Protein AF-A0A504X6X8-F1 (afdb_monomer_lite)

Sequence (855 aa):
MSVSSPLDGGGAGGTVVRSSATHRGASAPANTTAATAEPHTPLFTAAEKAEFQAIEAECNTFHEYERQYQEVLMTLEGDDVLDKFRAEYEGLHSSLLRSHEGEGRLLRKCRDLQSDIDACAEKAVAAAEMTLGDRDTIANLKSETERTSHRLTEVREKEAQLKETIATLKREIAVQQAKAQDPIEMPEQEAALQSLRRLHETLQREEEQLTQQLRSTSLDMAATQRRIAALLSSNSGNAAELRLVREAIAQSEEEVQRVLQSKSMKEQELQAVRDTIARRIAYYTAQQHTLEALVEDHERNGQELRDVRQEEARLTEEYQGVCRQLQNVNTALQECNEENDLWQRRVYERAAELHAQQAEVASVHRRYVKAQKVVEALQRRNAVMEVQKSEQVEKQLDVAAQLKSEEAALALAKRAARTAAQTAVSVREEVNILQQQITGEAAEQHRNAAWLTEKRGQLRALESVLTSFEEHIQQTHRELYAVTQEAEFSEARAKKQAFACAHLLSSVENKEAELAHYEGSLTEVEARIKQQQALLESMVAERNTYISHYNQLKQGLSEQQHRFSLLLAKVQSMRSSIQKRGKDVKLEVAHIQLLRQQRKELEAHVTDYQRRTHTRQRCADALGQEIQQLRAVLSDAADETARQQRRCHDVVHEKDRLDRQVTNRARELHALYEQARTQQSLLQHHEGLYNDQARQLEHLQYQTLQFAQQLEQMRMFVARLPELRVASTEPETYALLQRVQGLQRALVQRRNQLEEREAAIRSVEQRYMKAKATVAHQPGPEIAEQLTAYQQNLVKKGQHMRQMQEALEFFRSQTDQFKARHDPAVYRGFVAPPRTTMSTATTSASLLAPPPMRE

Radius of gyration: 101.51 Å; chains: 1; bounding box: 225×114×330 Å

Foldseek 3Di:
DDDDDDDDDDDDDDDDDDDFDDFDQDDDDDDDPPDPDDPDPDLDDPVVVVVLVVLVVVLVCVVVVLVVLVVVLVVQPPDPVCVVVSVVSVVVSVVVVVLSVVSVVLNVVVVVLVVVVVVVVVVVVVVVVVVVVVVVVVVVVVVVVVVVVVVVVVVVVVVVVVVVVVVVVVVVVVVVVVPPDDDDDDDDDDPPDPCVVVVVVVVVVVVVVVVVVVVVVVVVVVVVVVVVVVVVVVVVVVVVVVVVVVVVVVVVVVVVVVVVVVVVVVVVVVVVVVVVVVVVVVVVVVVVVVVVVVVVVVVVVVVVVVVVVVVVVVVVVVVVVVVVVVVVVVVVVVVVVVVVVVVVVVVVVVVVVVVVVVVVVVVVVVVVVVVVVVVVVVVVVVVVVVVVVVVVVVVVPPPVPPPDPDDPDDPDDDDDDDDDDDDDDDDDDDDDDDDYDDDYDDDPDPPPPDPVPPVVVPVVVVVVVVVVVVVVVVVVVVVVVVVVVVVVVVVVVVVVVVVVVVVVVVVVVVVVVVVVVVVVVVVVVVVVVVVVVVVVVVVVVVVVVVVVVVVVVVVVVVVVVVVVVVVVVVVVVVVVVVVVVVVVVVVVVVVVVVVVVVVVVVVVVVVVVVVVVVVVVVVVVVVSVVVSVVSVVVRVVSVVVSVVVVVVVVVVVVVVVVVVVVVVVVVVVVVVVVVVVVVVVVVVVVVVVVVVVVVVVVVVVVVVVVVVVVVVVVVVPDDDDDYDYDDDDDDDDDPDDPPPPPPVVVVPVVVVVVVVVVVVVVVVVVVVVVVVVVVPPDDDCPVVVVVVVSVVVVVVSSVVVVVSVVVVVVSVVVVVVVCVVCVPVPPPPDDDDDDDDDDDDDDDDDDDDDDDDDD

pLDDT: mean 73.97, std 21.57, range [25.19, 97.94]

Organism: Leishmania donovani (NCBI:txid5661)

Secondary structure (DSSP, 8-state):
---------------------------PPP--------S---SS-HHHHHHHHHHHHHHHTHHHHHHHHHHHHHHTTT-TTTHHHHHHHHHHHHHHHHHHHHHHHHHHHHHHHHHHHHHHHHHHHHHHHHHHHHHHHHHHHHHHHHHHHHHHHHHHHHHHHHHHHHHHHHHHHHHHTTS------------TTSSHHHHHHHHHHHHHHHHHHHHHHHHHHHHHHHHHHHHHHHHHHHHHHHHHHHHHHHHHHHHHHHHHHHHHHHHHHHHHHHHHHHHHHHHHHHHHHHHHHHHHHHHHHHHHHHHHHHHHHHHHHHHHHHHHHHHHHHHHHHHHHHHHHHHHHHHHHHHHHHHHHHHHHHHHHHHHHHHHHHHHHHHHHHHHHHHHHHHHHHTTTSGGGS-SSSSS------------------------------------GGGGSGGGGTHHHHHHHHHHHHHHHHHHHHHHHHHHHHHHHHHHHHHHHHHHHHHHHHHHHHHHHHHHHHHHHHHHHHHHHHHHHHHHHHHHHHHHHHHHHHHHHHHHHHHHHHHHHHHHHHHHHHHHHHHHHHHHHHHHHHHHHHHHHHHHHHHHHHHHHHHHHHHHHHHHHHHHHHHHHHHHHHHHHHHHHHHHHHHHHHHHHHHHHHHHHHHHHHHHHHHHHHHHHHHHHHHHHHHHHHHHHHHHHHHHHHHHHHHHHHHHHHHHHHHTT-------------------GGGSTTTTSHHHHHHHHHHHHHHHHHHHHHHHHHHHHHHT----HHHHHHHHHHHHHHHHHHHHHHHHHHHHHHHHHHHHHHHHHS-GGGG---S------------------------

InterPro domains:
  IPR049270 Cilia- and flagella-associated protein 58, central coiled coil [PF21771] (455-701)

Structure (mmCIF, N/CA/C/O backbone):
data_AF-A0A504X6X8-F1
#
_entry.id   AF-A0A504X6X8-F1
#
loop_
_atom_site.group_PDB
_atom_site.id
_atom_site.type_symbol
_atom_site.label_atom_id
_atom_site.label_alt_id
_atom_site.label_comp_id
_atom_site.label_asym_id
_atom_site.label_entity_id
_atom_site.label_seq_id
_atom_site.pdbx_PDB_ins_code
_atom_site.Cartn_x
_atom_site.Cartn_y
_atom_site.Cartn_z
_atom_site.occupancy
_atom_site.B_iso_or_equiv
_atom_site.auth_seq_id
_atom_site.auth_comp_id
_atom_site.auth_asym_id
_atom_site.auth_atom_id
_atom_site.pdbx_PDB_model_num
ATOM 1 N N . MET A 1 1 ? 68.084 -37.422 -65.631 1.00 34.53 1 MET A N 1
ATOM 2 C CA . MET A 1 1 ? 69.557 -37.411 -65.484 1.00 34.53 1 MET A CA 1
ATOM 3 C C . MET A 1 1 ? 70.078 -36.243 -66.315 1.00 34.53 1 MET A C 1
ATOM 5 O O . MET A 1 1 ? 69.556 -36.077 -67.406 1.00 34.53 1 MET A O 1
ATOM 9 N N . SER A 1 2 ? 71.010 -35.396 -65.873 1.00 33.19 2 SER A N 1
ATOM 10 C CA . SER A 1 2 ? 71.653 -35.274 -64.546 1.00 33.19 2 SER A CA 1
ATOM 11 C C . SER A 1 2 ? 72.602 -34.062 -64.539 1.00 33.19 2 SER A C 1
ATOM 13 O O . SER A 1 2 ? 73.413 -34.003 -65.455 1.00 33.19 2 SER A O 1
ATOM 15 N N . VAL A 1 3 ? 72.590 -33.230 -63.474 1.00 34.84 3 VAL A N 1
ATOM 16 C CA . VAL A 1 3 ? 73.641 -32.223 -63.127 1.00 34.84 3 VAL A CA 1
ATOM 17 C C . VAL A 1 3 ? 73.718 -31.020 -64.116 1.00 34.84 3 VAL A C 1
ATOM 19 O O . VAL A 1 3 ? 73.532 -31.205 -65.309 1.00 34.84 3 VAL A O 1
ATOM 22 N N . SER A 1 4 ? 73.916 -29.743 -63.742 1.00 35.72 4 SER A N 1
ATOM 23 C CA . SER A 1 4 ? 74.075 -29.047 -62.442 1.00 35.72 4 SER A CA 1
ATOM 24 C C . SER A 1 4 ? 73.511 -27.608 -62.472 1.00 35.72 4 SER A C 1
ATOM 26 O O . SER A 1 4 ? 73.377 -27.000 -63.529 1.00 35.72 4 SER A O 1
ATOM 28 N N . SER A 1 5 ? 73.267 -27.066 -61.276 1.00 39.59 5 SER A N 1
ATOM 29 C CA . SER A 1 5 ? 73.097 -25.645 -60.889 1.00 39.59 5 SER A CA 1
ATOM 30 C C . SER A 1 5 ? 74.362 -24.778 -61.209 1.00 39.59 5 SER A C 1
ATOM 32 O O . SER A 1 5 ? 75.328 -25.372 -61.697 1.00 39.59 5 SER A O 1
ATOM 34 N N . PRO A 1 6 ? 74.470 -23.452 -60.880 1.00 52.12 6 PRO A N 1
ATOM 35 C CA . PRO A 1 6 ? 73.591 -22.645 -60.007 1.00 52.12 6 PRO A CA 1
ATOM 36 C C . PRO A 1 6 ? 73.388 -21.126 -60.324 1.00 52.12 6 PRO A C 1
ATOM 38 O O . PRO A 1 6 ? 73.982 -20.574 -61.241 1.00 52.12 6 PRO A O 1
ATOM 41 N N . LEU A 1 7 ? 72.637 -20.478 -59.414 1.00 32.31 7 LEU A N 1
ATOM 42 C CA . LEU A 1 7 ? 72.688 -19.067 -58.956 1.00 32.31 7 LEU A CA 1
ATOM 43 C C . LEU A 1 7 ? 72.117 -17.897 -59.796 1.00 32.31 7 LEU A C 1
ATOM 45 O O . LEU A 1 7 ? 72.255 -17.816 -61.008 1.00 32.31 7 LEU A O 1
ATOM 49 N N . ASP A 1 8 ? 71.526 -16.981 -59.014 1.00 30.52 8 ASP A N 1
ATOM 50 C CA . ASP A 1 8 ? 71.359 -15.523 -59.131 1.00 30.52 8 ASP A CA 1
ATOM 51 C C . ASP A 1 8 ? 70.780 -14.828 -60.373 1.00 30.52 8 ASP A C 1
ATOM 53 O O . ASP A 1 8 ? 71.129 -15.070 -61.523 1.00 30.52 8 ASP A O 1
ATOM 57 N N . GLY A 1 9 ? 69.990 -13.784 -60.085 1.00 31.06 9 GLY A N 1
ATOM 58 C CA . GLY A 1 9 ? 69.813 -12.652 -60.998 1.00 31.06 9 GLY A CA 1
ATOM 59 C C . GLY A 1 9 ? 68.499 -11.903 -60.813 1.00 31.06 9 GLY A C 1
ATOM 60 O O . GLY A 1 9 ? 67.509 -12.203 -61.475 1.00 31.06 9 GLY A O 1
ATOM 61 N N . GLY A 1 10 ? 68.465 -10.906 -59.927 1.00 28.41 10 GLY A N 1
ATOM 62 C CA . GLY A 1 10 ? 67.256 -10.120 -59.695 1.00 28.41 10 GLY A CA 1
ATOM 63 C C . GLY A 1 10 ? 66.892 -9.168 -60.842 1.00 28.41 10 GLY A C 1
ATOM 64 O O . GLY A 1 10 ? 67.640 -8.243 -61.129 1.00 28.41 10 GLY A O 1
ATOM 65 N N . GLY A 1 11 ? 65.664 -9.306 -61.346 1.00 29.33 11 GLY A N 1
ATOM 66 C CA . GLY A 1 11 ? 64.707 -8.192 -61.410 1.00 29.33 11 GLY A CA 1
ATOM 67 C C . GLY A 1 11 ? 64.862 -7.101 -62.482 1.00 29.33 11 GLY A C 1
ATOM 68 O O . GLY A 1 11 ? 65.831 -7.024 -63.223 1.00 29.33 11 GLY A O 1
ATOM 69 N N . ALA A 1 12 ? 63.841 -6.233 -62.496 1.00 31.19 12 ALA A N 1
ATOM 70 C CA . ALA A 1 12 ? 63.641 -5.072 -63.372 1.00 31.19 12 ALA A CA 1
ATOM 71 C C . ALA A 1 12 ? 63.591 -5.351 -64.900 1.00 31.19 12 ALA A C 1
ATOM 73 O O . ALA A 1 12 ? 64.229 -6.237 -65.450 1.00 31.19 12 ALA A O 1
ATOM 74 N N . GLY A 1 13 ? 62.811 -4.605 -65.678 1.00 32.59 13 GLY A N 1
ATOM 75 C CA . GLY A 1 13 ? 61.824 -3.594 -65.306 1.00 32.59 13 GLY A CA 1
ATOM 76 C C . GLY A 1 13 ? 61.161 -3.036 -66.565 1.00 32.59 13 GLY A C 1
ATOM 77 O O . GLY A 1 13 ? 61.774 -3.016 -67.630 1.00 32.59 13 GLY A O 1
ATOM 78 N N . GLY A 1 14 ? 59.903 -2.609 -66.460 1.00 30.97 14 GLY A N 1
ATOM 79 C CA . GLY A 1 14 ? 59.230 -1.892 -67.541 1.00 30.97 14 GLY A CA 1
ATOM 80 C C . GLY A 1 14 ? 59.423 -0.382 -67.410 1.00 30.97 14 GLY A C 1
ATOM 81 O O . GLY A 1 14 ? 59.279 0.160 -66.317 1.00 30.97 14 GLY A O 1
ATOM 82 N N . THR A 1 15 ? 59.676 0.301 -68.524 1.00 31.61 15 THR A N 1
ATOM 83 C CA . THR A 1 15 ? 59.334 1.719 -68.723 1.00 31.61 15 THR A CA 1
ATOM 84 C C . THR A 1 15 ? 57.929 1.750 -69.340 1.00 31.61 15 THR A C 1
ATOM 86 O O . THR A 1 15 ? 57.701 1.104 -70.355 1.00 31.61 15 THR A O 1
ATOM 89 N N . VAL A 1 16 ? 56.879 2.301 -68.718 1.00 32.22 16 VAL A N 1
ATOM 90 C CA . VAL A 1 16 ? 56.685 3.675 -68.206 1.00 32.22 16 VAL A CA 1
ATOM 91 C C . VAL A 1 16 ? 56.808 4.719 -69.317 1.00 32.22 16 VAL A C 1
ATOM 93 O O . VAL A 1 16 ? 57.916 4.967 -69.777 1.00 32.22 16 VAL A O 1
ATOM 96 N N . VAL A 1 17 ? 55.685 5.372 -69.665 1.00 34.06 17 VAL A N 1
ATOM 97 C CA . VAL A 1 17 ? 55.519 6.846 -69.757 1.00 34.06 17 VAL A CA 1
ATOM 98 C C . VAL A 1 17 ? 54.090 7.213 -70.218 1.00 34.06 17 VAL A C 1
ATOM 100 O O . VAL A 1 17 ? 53.716 6.864 -71.327 1.00 34.06 17 VAL A O 1
ATOM 103 N N . ARG A 1 18 ? 53.369 7.995 -69.383 1.00 31.94 18 ARG A N 1
ATOM 104 C CA . ARG A 1 18 ? 52.254 8.949 -69.678 1.00 31.94 18 ARG A CA 1
ATOM 105 C C . ARG A 1 18 ? 51.007 8.446 -70.464 1.00 31.94 18 ARG A C 1
ATOM 107 O O . ARG A 1 18 ? 51.111 7.693 -71.414 1.00 31.94 18 ARG A O 1
ATOM 114 N N . SER A 1 19 ? 49.780 8.910 -70.205 1.00 30.16 19 SER A N 1
ATOM 115 C CA . SER A 1 19 ? 49.273 10.080 -69.454 1.00 30.16 19 SER A CA 1
ATOM 116 C C . SER A 1 19 ? 47.870 9.735 -68.887 1.00 30.16 19 SER A C 1
ATOM 118 O O . SER A 1 19 ? 47.162 8.975 -69.534 1.00 30.16 19 SER A O 1
ATOM 120 N N . SER A 1 20 ? 47.534 10.026 -67.623 1.00 29.44 20 SER A N 1
ATOM 121 C CA . SER A 1 20 ? 46.903 11.279 -67.125 1.00 29.44 20 SER A CA 1
ATOM 122 C C . SER A 1 20 ? 45.407 11.430 -67.527 1.00 29.44 20 SER A C 1
ATOM 124 O O . SER A 1 20 ? 45.040 10.981 -68.605 1.00 29.44 20 SER A O 1
ATOM 126 N N . ALA A 1 21 ? 44.494 11.976 -66.710 1.00 33.56 21 ALA A N 1
ATOM 127 C CA . ALA A 1 21 ? 44.601 12.373 -65.302 1.00 33.56 21 ALA A CA 1
ATOM 128 C C . ALA A 1 21 ? 43.320 12.091 -64.475 1.00 33.56 21 ALA A C 1
ATOM 130 O O . ALA A 1 21 ? 42.223 11.850 -64.962 1.00 33.56 21 ALA A O 1
ATOM 131 N N . THR A 1 22 ? 43.551 12.089 -63.168 1.00 35.34 22 THR A N 1
ATOM 132 C CA . THR A 1 22 ? 42.710 11.853 -61.986 1.00 35.34 22 THR A CA 1
ATOM 133 C C . THR A 1 22 ? 41.269 12.385 -61.914 1.00 35.34 22 THR A C 1
ATOM 135 O O . THR A 1 22 ? 40.968 13.516 -62.272 1.00 35.34 22 THR A O 1
ATOM 138 N N . HIS A 1 23 ? 40.462 11.676 -61.116 1.00 30.31 23 HIS A N 1
ATOM 139 C CA . HIS A 1 23 ? 39.771 12.330 -59.999 1.00 30.31 23 HIS A CA 1
ATOM 140 C C . HIS A 1 23 ? 39.834 11.471 -58.725 1.00 30.31 23 HIS A C 1
ATOM 142 O O . HIS A 1 23 ? 39.736 10.247 -58.801 1.00 30.31 23 HIS A O 1
ATOM 148 N N . ARG A 1 24 ? 40.051 12.072 -57.541 1.00 35.09 24 ARG A N 1
ATOM 149 C CA . ARG A 1 24 ? 40.206 11.323 -56.270 1.00 35.09 24 ARG A CA 1
ATOM 150 C C . ARG A 1 24 ? 39.467 11.957 -55.088 1.00 35.09 24 ARG A C 1
ATOM 152 O O . ARG A 1 24 ? 39.453 13.175 -54.932 1.00 35.09 24 ARG A O 1
ATOM 159 N N . GLY A 1 25 ? 38.923 11.108 -54.214 1.00 27.81 25 GLY A N 1
ATOM 160 C CA . GLY A 1 25 ? 38.136 11.478 -53.027 1.00 27.81 25 GLY A CA 1
ATOM 161 C C . GLY A 1 25 ? 38.776 11.099 -51.685 1.00 27.81 25 GLY A C 1
ATOM 162 O O . GLY A 1 25 ? 38.061 10.863 -50.726 1.00 27.81 25 GLY A O 1
ATOM 163 N N . ALA A 1 26 ? 40.106 10.979 -51.606 1.00 31.75 26 ALA A N 1
ATOM 164 C CA . ALA A 1 26 ? 40.770 10.417 -50.427 1.00 31.75 26 ALA A CA 1
ATOM 165 C C . ALA A 1 26 ? 40.726 11.332 -49.183 1.00 31.75 26 ALA A C 1
ATOM 167 O O . ALA A 1 26 ? 41.114 12.505 -49.261 1.00 31.75 26 ALA A O 1
ATOM 168 N N . SER A 1 27 ? 40.347 10.729 -48.055 1.00 29.69 27 SER A N 1
ATOM 169 C CA . SER A 1 27 ? 40.668 11.092 -46.668 1.00 29.69 27 SER A CA 1
ATOM 170 C C . SER A 1 27 ? 41.415 9.910 -46.018 1.00 29.69 27 SER A C 1
ATOM 172 O O . SER A 1 27 ? 41.363 8.788 -46.529 1.00 29.69 27 SER A O 1
ATOM 174 N N . ALA A 1 28 ? 42.177 10.151 -44.948 1.00 30.34 28 ALA A N 1
ATOM 175 C CA . ALA A 1 28 ? 42.996 9.115 -44.311 1.00 30.34 28 ALA A CA 1
ATOM 176 C C . ALA A 1 28 ? 42.193 8.283 -43.287 1.00 30.34 28 ALA A C 1
ATOM 178 O O . ALA A 1 28 ? 41.346 8.853 -42.594 1.00 30.34 28 ALA A O 1
ATOM 179 N N . PRO A 1 29 ? 42.473 6.974 -43.131 1.00 36.19 29 PRO A N 1
ATOM 180 C CA . PRO A 1 29 ? 41.977 6.208 -41.993 1.00 36.19 29 PRO A CA 1
ATOM 181 C C . PRO A 1 29 ? 42.688 6.666 -40.712 1.00 36.19 29 PRO A C 1
ATOM 183 O O . PRO A 1 29 ? 43.901 6.883 -40.707 1.00 36.19 29 PRO A O 1
ATOM 186 N N . ALA A 1 30 ? 41.940 6.805 -39.619 1.00 29.86 30 ALA A N 1
ATOM 187 C CA . ALA A 1 30 ? 42.522 7.045 -38.304 1.00 29.86 30 ALA A CA 1
ATOM 188 C C . ALA A 1 30 ? 43.172 5.763 -37.754 1.00 29.86 30 ALA A C 1
ATOM 190 O O . ALA A 1 30 ? 42.734 4.654 -38.062 1.00 29.86 30 ALA A O 1
ATOM 191 N N . ASN A 1 31 ? 44.180 5.914 -36.891 1.00 39.25 31 ASN A N 1
ATOM 192 C CA . ASN A 1 31 ? 44.710 4.796 -36.112 1.00 39.25 31 ASN A CA 1
ATOM 193 C C . ASN A 1 31 ? 43.633 4.288 -35.145 1.00 39.25 31 ASN A C 1
ATOM 195 O O . ASN A 1 31 ? 43.400 4.892 -34.099 1.00 39.25 31 ASN A O 1
ATOM 199 N N . THR A 1 32 ? 43.018 3.152 -35.462 1.00 30.30 32 THR A N 1
ATOM 200 C CA . THR A 1 32 ? 42.259 2.355 -34.495 1.00 30.30 32 THR A CA 1
ATOM 201 C C . THR A 1 32 ? 43.033 1.067 -34.260 1.00 30.30 32 THR A C 1
ATOM 203 O O . THR A 1 32 ? 43.034 0.167 -35.096 1.00 30.30 32 THR A O 1
ATOM 206 N N . THR A 1 33 ? 43.748 0.995 -33.137 1.00 32.84 33 THR A N 1
ATOM 207 C CA . THR A 1 33 ? 44.443 -0.224 -32.712 1.00 32.84 33 THR A CA 1
ATOM 208 C C . THR A 1 33 ? 43.410 -1.319 -32.483 1.00 32.84 33 THR A C 1
ATOM 210 O O . THR A 1 33 ? 42.633 -1.241 -31.531 1.00 32.84 33 THR A O 1
ATOM 213 N N . ALA A 1 34 ? 43.386 -2.324 -33.359 1.00 32.47 34 ALA A N 1
ATOM 214 C CA . ALA A 1 34 ? 42.510 -3.474 -33.211 1.00 32.47 34 ALA A CA 1
ATOM 215 C C . ALA A 1 34 ? 42.940 -4.276 -31.975 1.00 32.47 34 ALA A C 1
ATOM 217 O O . ALA A 1 34 ? 43.888 -5.056 -32.031 1.00 32.47 34 ALA A O 1
ATOM 218 N N . ALA A 1 35 ? 42.247 -4.059 -30.857 1.00 35.38 35 ALA A N 1
ATOM 219 C CA . ALA A 1 35 ? 42.371 -4.904 -29.684 1.00 35.38 35 ALA A CA 1
ATOM 220 C C . ALA A 1 35 ? 41.836 -6.294 -30.046 1.00 35.38 35 ALA A C 1
ATOM 222 O O . ALA A 1 35 ? 40.627 -6.502 -30.152 1.00 35.38 35 ALA A O 1
ATOM 223 N N . THR A 1 36 ? 42.746 -7.236 -30.283 1.00 36.94 36 THR A N 1
ATOM 224 C CA . THR A 1 36 ? 42.423 -8.656 -30.400 1.00 36.94 36 THR A CA 1
ATOM 225 C C . THR A 1 36 ? 41.813 -9.108 -29.082 1.00 36.94 36 THR A C 1
ATOM 227 O O . THR A 1 36 ? 42.506 -9.162 -28.069 1.00 36.94 36 THR A O 1
ATOM 230 N N . ALA A 1 37 ? 40.510 -9.385 -29.086 1.00 37.06 37 ALA A N 1
ATOM 231 C CA . ALA A 1 37 ? 39.809 -9.880 -27.912 1.00 37.06 37 ALA A CA 1
ATOM 232 C C . ALA A 1 37 ? 40.277 -11.310 -27.606 1.00 37.06 37 ALA A C 1
ATOM 234 O O . ALA A 1 37 ? 39.833 -12.265 -28.243 1.00 37.06 37 ALA A O 1
ATOM 235 N N . GLU A 1 38 ? 41.200 -11.444 -26.656 1.00 34.66 38 GLU A N 1
ATOM 236 C CA . GLU A 1 38 ? 41.567 -12.744 -26.099 1.00 34.66 38 GLU A CA 1
ATOM 237 C C . GLU A 1 38 ? 40.388 -13.343 -25.310 1.00 34.66 38 GLU A C 1
ATOM 239 O O . GLU A 1 38 ? 39.599 -12.604 -24.708 1.00 34.66 38 GLU A O 1
ATOM 244 N N . PRO A 1 39 ? 40.232 -14.678 -25.310 1.00 46.25 39 PRO A N 1
ATOM 245 C CA . PRO A 1 39 ? 39.145 -15.333 -24.602 1.00 46.25 39 PRO A CA 1
ATOM 246 C C . PRO A 1 39 ? 39.366 -15.310 -23.081 1.00 46.25 39 PRO A C 1
ATOM 248 O O . PRO A 1 39 ? 40.394 -15.755 -22.583 1.00 46.25 39 PRO A O 1
ATOM 251 N N . HIS A 1 40 ? 38.338 -14.871 -22.353 1.00 49.47 40 HIS A N 1
ATOM 252 C CA . HIS A 1 40 ? 38.158 -15.040 -20.904 1.00 49.47 40 HIS A CA 1
ATOM 253 C C . HIS A 1 40 ? 39.285 -14.529 -19.982 1.00 49.47 40 HIS A C 1
ATOM 255 O O . HIS A 1 40 ? 40.018 -15.310 -19.375 1.00 49.47 40 HIS A O 1
ATOM 261 N N . THR A 1 41 ? 39.281 -13.228 -19.682 1.00 42.94 41 THR A N 1
ATOM 262 C CA . THR A 1 41 ? 39.602 -12.799 -18.311 1.00 42.94 41 THR A CA 1
ATOM 263 C C . THR A 1 41 ? 38.404 -13.113 -17.399 1.00 42.94 41 THR A C 1
ATOM 265 O O . THR A 1 41 ? 37.325 -12.552 -17.609 1.00 42.94 41 THR A O 1
ATOM 268 N N . PRO A 1 42 ? 38.528 -14.015 -16.403 1.00 52.91 42 PRO A N 1
ATOM 269 C CA . PRO A 1 42 ? 37.471 -14.218 -15.416 1.00 52.91 42 PRO A CA 1
ATOM 270 C C . PRO A 1 42 ? 37.288 -12.946 -14.575 1.00 52.91 42 PRO A C 1
ATOM 272 O O . PRO A 1 42 ? 38.252 -12.240 -14.286 1.00 52.91 42 PRO A O 1
ATOM 275 N N . LEU A 1 43 ? 36.047 -12.651 -14.172 1.00 51.06 43 LEU A N 1
ATOM 276 C CA . LEU A 1 43 ? 35.720 -11.407 -13.455 1.00 51.06 43 LEU A CA 1
ATOM 277 C C . LEU A 1 43 ? 36.296 -11.341 -12.027 1.00 51.06 43 LEU A C 1
ATOM 279 O O . LEU A 1 43 ? 36.353 -10.261 -11.446 1.00 51.06 43 LEU A O 1
ATOM 283 N N . PHE A 1 44 ? 36.710 -12.494 -11.500 1.00 54.47 44 PHE A N 1
ATOM 284 C CA . PHE A 1 44 ? 37.467 -12.670 -10.267 1.00 54.47 44 PHE A CA 1
ATOM 285 C C . PHE A 1 44 ? 38.841 -13.249 -10.606 1.00 54.47 44 PHE A C 1
ATOM 287 O O . PHE A 1 44 ? 38.944 -14.197 -11.393 1.00 54.47 44 PHE A O 1
ATOM 294 N N . THR A 1 45 ? 39.883 -12.761 -9.942 1.00 67.62 45 THR A N 1
ATOM 295 C CA . THR A 1 45 ? 41.138 -13.503 -9.808 1.00 67.62 45 THR A CA 1
ATOM 296 C C . THR A 1 45 ? 40.917 -14.785 -8.997 1.00 67.62 45 THR A C 1
ATOM 298 O O . THR A 1 45 ? 39.963 -14.917 -8.225 1.00 67.62 45 THR A O 1
ATOM 301 N N . ALA A 1 46 ? 41.831 -15.750 -9.131 1.00 67.31 46 ALA A N 1
ATOM 302 C CA . ALA A 1 46 ? 41.785 -16.973 -8.328 1.00 67.31 46 ALA A CA 1
ATOM 303 C C . ALA A 1 46 ? 41.905 -16.701 -6.811 1.00 67.31 46 ALA A C 1
ATOM 305 O O . ALA A 1 46 ? 41.405 -17.497 -6.021 1.00 67.31 46 ALA A O 1
ATOM 306 N N . ALA A 1 47 ? 42.520 -15.577 -6.416 1.00 69.31 47 ALA A N 1
ATOM 307 C CA . ALA A 1 47 ? 42.622 -15.144 -5.024 1.00 69.31 47 ALA A CA 1
ATOM 308 C C . ALA A 1 47 ? 41.260 -14.692 -4.474 1.00 69.31 47 ALA A C 1
ATOM 310 O O . ALA A 1 47 ? 40.759 -15.310 -3.541 1.00 69.31 47 ALA A O 1
ATOM 311 N N . GLU A 1 48 ? 40.605 -13.715 -5.110 1.00 68.69 48 GLU A N 1
ATOM 312 C CA . GLU A 1 48 ? 39.297 -13.199 -4.661 1.00 68.69 48 GLU A CA 1
ATOM 313 C C . GLU A 1 48 ? 38.222 -14.308 -4.620 1.00 68.69 48 GLU A C 1
ATOM 315 O O . GLU A 1 48 ? 37.350 -14.321 -3.748 1.00 68.69 48 GLU A O 1
ATOM 320 N N . LYS A 1 49 ? 38.293 -15.289 -5.537 1.00 70.81 49 LYS A N 1
ATOM 321 C CA . LYS A 1 49 ? 37.387 -16.451 -5.530 1.00 70.81 49 LYS A CA 1
ATOM 322 C C . LYS A 1 49 ? 37.678 -17.428 -4.380 1.00 70.81 49 LYS A C 1
ATOM 324 O O . LYS A 1 49 ? 36.735 -18.001 -3.836 1.00 70.81 49 LYS A O 1
ATOM 329 N N . ALA A 1 50 ? 38.942 -17.595 -3.988 1.00 75.12 50 ALA A N 1
ATOM 330 C CA . ALA A 1 50 ? 39.321 -18.379 -2.811 1.00 75.12 50 ALA A CA 1
ATOM 331 C C . ALA A 1 50 ? 38.958 -17.658 -1.499 1.00 75.12 50 ALA A C 1
ATOM 333 O O . ALA A 1 50 ? 38.510 -18.302 -0.555 1.00 75.12 50 ALA A O 1
ATOM 334 N N . GLU A 1 51 ? 39.072 -16.328 -1.448 1.00 74.31 51 GLU A N 1
ATOM 335 C CA . GLU A 1 51 ? 38.645 -15.510 -0.304 1.00 74.31 51 GLU A CA 1
ATOM 336 C C . GLU A 1 51 ? 37.130 -15.592 -0.080 1.00 74.31 51 GLU A C 1
ATOM 338 O O . GLU A 1 51 ? 36.690 -15.800 1.051 1.00 74.31 51 GLU A O 1
ATOM 343 N N . PHE A 1 52 ? 36.322 -15.529 -1.146 1.00 76.44 52 PHE A N 1
ATOM 344 C CA . PHE A 1 52 ? 34.875 -15.744 -1.040 1.00 76.44 52 PHE A CA 1
ATOM 345 C C . PHE A 1 52 ? 34.535 -17.144 -0.495 1.00 76.44 52 PHE A C 1
ATOM 347 O O . PHE A 1 52 ? 33.674 -17.276 0.373 1.00 76.44 52 PHE A O 1
ATOM 354 N N . GLN A 1 53 ? 35.249 -18.181 -0.949 1.00 77.94 53 GLN A N 1
ATOM 355 C CA . GLN A 1 53 ? 35.088 -19.552 -0.447 1.00 77.94 53 GLN A CA 1
ATOM 356 C C . GLN A 1 53 ? 35.549 -19.715 1.012 1.00 77.94 53 GLN A C 1
ATOM 358 O O . GLN A 1 53 ? 34.947 -20.488 1.754 1.00 77.94 53 GLN A O 1
ATOM 363 N N . ALA A 1 54 ? 36.569 -18.971 1.450 1.00 79.56 54 ALA A N 1
ATOM 364 C CA . ALA A 1 54 ? 37.005 -18.950 2.845 1.00 79.56 54 ALA A CA 1
ATOM 365 C C . ALA A 1 54 ? 35.955 -18.302 3.763 1.00 79.56 54 ALA A C 1
ATOM 367 O O . ALA A 1 54 ? 35.623 -18.874 4.797 1.00 79.56 54 ALA A O 1
ATOM 368 N N . ILE A 1 55 ? 35.363 -17.172 3.355 1.00 78.62 55 ILE A N 1
ATOM 369 C CA . ILE A 1 55 ? 34.261 -16.526 4.093 1.00 78.62 55 ILE A CA 1
ATOM 370 C C . ILE A 1 55 ? 33.031 -17.447 4.133 1.00 78.62 55 ILE A C 1
ATOM 372 O O . ILE A 1 55 ? 32.398 -17.599 5.174 1.00 78.62 55 ILE A O 1
ATOM 376 N N . GLU A 1 56 ? 32.709 -18.121 3.026 1.00 77.50 56 GLU A N 1
ATOM 377 C CA . GLU A 1 56 ? 31.626 -19.108 2.982 1.00 77.50 56 GLU A CA 1
ATOM 378 C C . GLU A 1 56 ? 31.884 -20.300 3.926 1.00 77.50 56 GLU A C 1
ATOM 380 O O . GLU A 1 56 ? 30.949 -20.784 4.563 1.00 77.50 56 GLU A O 1
ATOM 385 N N . ALA A 1 57 ? 33.138 -20.737 4.088 1.00 80.31 57 ALA A N 1
ATOM 386 C CA . ALA A 1 57 ? 33.518 -21.751 5.071 1.00 80.31 57 ALA A CA 1
ATOM 387 C C . ALA A 1 57 ? 33.438 -21.238 6.526 1.00 80.31 57 ALA A C 1
ATOM 389 O O . ALA A 1 57 ? 32.838 -21.915 7.359 1.00 80.31 57 ALA A O 1
ATOM 390 N N . GLU A 1 58 ? 33.966 -20.042 6.824 1.00 77.94 58 GLU A N 1
ATOM 391 C CA . GLU A 1 58 ? 33.861 -19.382 8.142 1.00 77.94 58 GLU A CA 1
ATOM 392 C C . GLU A 1 58 ? 32.392 -19.206 8.572 1.00 77.94 58 GLU A C 1
ATOM 394 O O . GLU A 1 58 ? 32.030 -19.486 9.714 1.00 77.94 58 GLU A O 1
ATOM 399 N N . CYS A 1 59 ? 31.509 -18.811 7.652 1.00 80.25 59 CYS A N 1
ATOM 400 C CA . CYS A 1 59 ? 30.092 -18.612 7.956 1.00 80.25 59 CYS A CA 1
ATOM 401 C C . CYS A 1 59 ? 29.344 -19.938 8.223 1.00 80.25 59 CYS A C 1
ATOM 403 O O . CYS A 1 59 ? 28.348 -19.957 8.953 1.00 80.25 59 CYS A O 1
ATOM 405 N N . ASN A 1 60 ? 29.833 -21.056 7.669 1.00 79.56 60 ASN A N 1
ATOM 406 C CA . ASN A 1 60 ? 29.285 -22.399 7.892 1.00 79.56 60 ASN A CA 1
ATOM 407 C C . ASN A 1 60 ? 29.740 -23.030 9.226 1.00 79.56 60 ASN A C 1
ATOM 409 O O . ASN A 1 60 ? 29.012 -23.864 9.763 1.00 79.56 60 ASN A O 1
ATOM 413 N N . THR A 1 61 ? 30.888 -22.642 9.800 1.00 83.19 61 THR A N 1
ATOM 414 C CA . THR A 1 61 ? 31.335 -23.151 11.120 1.00 83.19 61 THR A CA 1
ATOM 415 C C . THR A 1 61 ? 30.651 -22.463 12.307 1.00 83.19 61 THR A C 1
ATOM 417 O O . THR A 1 61 ? 30.856 -22.863 13.453 1.00 83.19 61 THR A O 1
ATOM 420 N N . PHE A 1 62 ? 29.775 -21.479 12.064 1.00 84.06 62 PHE A N 1
ATOM 421 C CA . PHE A 1 62 ? 29.077 -20.713 13.104 1.00 84.06 62 PHE A CA 1
ATOM 422 C C . PHE A 1 62 ? 28.360 -21.572 14.162 1.00 84.06 62 PHE A C 1
ATOM 424 O O . PHE A 1 62 ? 28.390 -21.224 15.341 1.00 84.06 62 PHE A O 1
ATOM 431 N N . HIS A 1 63 ? 27.782 -22.717 13.779 1.00 82.06 63 HIS A N 1
ATOM 432 C CA . HIS A 1 63 ? 27.130 -23.634 14.725 1.00 82.06 63 HIS A CA 1
ATOM 433 C C . HIS A 1 63 ? 28.068 -24.149 15.834 1.00 82.06 63 HIS A C 1
ATOM 435 O O . HIS A 1 63 ? 27.595 -24.461 16.925 1.00 82.06 63 HIS A O 1
ATOM 441 N N . GLU A 1 64 ? 29.384 -24.225 15.608 1.00 82.62 64 GLU A N 1
ATOM 442 C CA . GLU A 1 64 ? 30.337 -24.621 16.654 1.00 82.62 64 GLU A CA 1
ATOM 443 C C . GLU A 1 64 ? 30.499 -23.520 17.712 1.00 82.62 64 GLU A C 1
ATOM 445 O O . GLU A 1 64 ? 30.533 -23.813 18.909 1.00 82.62 64 GLU A O 1
ATOM 450 N N . TYR A 1 65 ? 30.521 -22.252 17.287 1.00 81.94 65 TYR A N 1
ATOM 451 C CA . TYR A 1 65 ? 30.542 -21.094 18.183 1.00 81.94 65 TYR A CA 1
ATOM 452 C C . TYR A 1 65 ? 29.205 -20.900 18.904 1.00 81.94 65 TYR A C 1
ATOM 454 O O . TYR A 1 65 ? 29.192 -20.636 20.103 1.00 81.94 65 TYR A O 1
ATOM 462 N N . GLU A 1 66 ? 28.081 -21.080 18.207 1.00 85.69 66 GLU A N 1
ATOM 463 C CA . GLU A 1 66 ? 26.740 -21.057 18.800 1.00 85.69 66 GLU A CA 1
ATOM 464 C C . GLU A 1 66 ? 26.605 -22.116 19.906 1.00 85.69 66 GLU A C 1
ATOM 466 O O . GLU A 1 66 ? 26.140 -21.805 21.004 1.00 85.69 66 GLU A O 1
ATOM 471 N N . ARG A 1 67 ? 27.105 -23.341 19.676 1.00 86.81 67 ARG A N 1
ATOM 472 C CA . ARG A 1 67 ? 27.124 -24.399 20.698 1.00 86.81 67 ARG A CA 1
ATOM 473 C C . ARG A 1 67 ? 27.976 -24.017 21.913 1.00 86.81 67 ARG A C 1
ATOM 475 O O . ARG A 1 67 ? 27.551 -24.255 23.036 1.00 86.81 67 ARG A O 1
ATOM 482 N N . GLN A 1 68 ? 29.138 -23.391 21.708 1.00 84.75 68 GLN A N 1
ATOM 483 C CA . GLN A 1 68 ? 30.001 -22.913 22.800 1.00 84.75 68 GLN A CA 1
ATOM 484 C C . GLN A 1 68 ? 29.347 -21.778 23.608 1.00 84.75 68 GLN A C 1
ATOM 486 O O . GLN A 1 68 ? 29.406 -21.792 24.836 1.00 84.75 68 GLN A O 1
ATOM 491 N N . TYR A 1 69 ? 28.671 -20.829 22.949 1.00 86.12 69 TYR A N 1
ATOM 492 C CA . TYR A 1 69 ? 27.892 -19.784 23.627 1.00 86.12 69 TYR A CA 1
ATOM 493 C C . TYR A 1 69 ? 26.746 -20.376 24.459 1.00 86.12 69 TYR A C 1
ATOM 495 O O . TYR A 1 69 ? 26.531 -19.954 25.595 1.00 86.12 69 TYR A O 1
ATOM 503 N N . GLN A 1 70 ? 26.034 -21.373 23.923 1.00 87.31 70 GLN A N 1
ATOM 504 C CA . GLN A 1 70 ? 24.976 -22.081 24.646 1.00 87.31 70 GLN A CA 1
ATOM 505 C C . GLN A 1 70 ? 25.532 -22.893 25.826 1.00 87.31 70 GLN A C 1
ATOM 507 O O . GLN A 1 70 ? 24.968 -22.824 26.912 1.00 87.31 70 GLN A O 1
ATOM 512 N N . GLU A 1 71 ? 26.662 -23.593 25.670 1.00 87.25 71 GLU A N 1
ATOM 513 C CA . GLU A 1 71 ? 27.344 -24.292 26.772 1.00 87.25 71 GLU A CA 1
ATOM 514 C C . GLU A 1 71 ? 27.711 -23.334 27.917 1.00 87.25 71 GLU A C 1
ATOM 516 O O . GLU A 1 71 ? 27.416 -23.632 29.074 1.00 87.25 71 GLU A O 1
ATOM 521 N N . VAL A 1 72 ? 28.274 -22.158 27.610 1.00 86.12 72 VAL A N 1
ATOM 522 C CA . VAL A 1 72 ? 28.589 -21.140 28.628 1.00 86.12 72 VAL A CA 1
ATOM 523 C C . VAL A 1 72 ? 27.320 -20.618 29.307 1.00 86.12 72 VAL A C 1
ATOM 525 O O . VAL A 1 72 ? 27.287 -20.541 30.535 1.00 86.12 72 VAL A O 1
ATOM 528 N N . LEU A 1 73 ? 26.254 -20.326 28.554 1.00 86.56 73 LEU A N 1
ATOM 529 C CA . LEU A 1 73 ? 24.971 -19.901 29.129 1.00 86.56 73 LEU A CA 1
ATOM 530 C C . LEU A 1 73 ? 24.371 -20.955 30.069 1.00 86.56 73 LEU A C 1
ATOM 532 O O . LEU A 1 73 ? 23.964 -20.604 31.174 1.00 86.56 73 LEU A O 1
ATOM 536 N N . MET A 1 74 ? 24.407 -22.238 29.694 1.00 85.81 74 MET A N 1
ATOM 537 C CA . MET A 1 74 ? 23.962 -23.336 30.560 1.00 85.81 74 MET A CA 1
ATOM 538 C C . MET A 1 74 ? 24.794 -23.450 31.849 1.00 85.81 74 MET A C 1
ATOM 540 O O . MET A 1 74 ? 24.254 -23.832 32.883 1.00 85.81 74 MET A O 1
ATOM 544 N N . THR A 1 75 ? 26.088 -23.099 31.829 1.00 84.62 75 THR A N 1
ATOM 545 C CA . THR A 1 75 ? 26.919 -23.054 33.054 1.00 84.62 75 THR A CA 1
ATOM 546 C C . THR A 1 75 ? 26.692 -21.821 33.934 1.00 84.62 75 THR A C 1
ATOM 548 O O . THR A 1 75 ? 27.180 -21.795 35.061 1.00 84.62 75 THR A O 1
ATOM 551 N N . LEU A 1 76 ? 25.959 -20.817 33.443 1.00 81.75 76 LEU A N 1
ATOM 552 C CA . LEU A 1 76 ? 25.581 -19.604 34.179 1.00 81.75 76 LEU A CA 1
ATOM 553 C C . LEU A 1 76 ? 24.128 -19.650 34.693 1.00 81.75 76 LEU A C 1
ATOM 555 O O . LEU A 1 76 ? 23.683 -18.710 35.350 1.00 81.75 76 LEU A O 1
ATOM 559 N N . GLU A 1 77 ? 23.372 -20.716 34.413 1.00 76.94 77 GLU A N 1
ATOM 560 C CA . GLU A 1 77 ? 22.023 -20.885 34.957 1.00 76.94 77 GLU A CA 1
ATOM 561 C C . GLU A 1 77 ? 22.066 -21.310 36.434 1.00 76.94 77 GLU A C 1
ATOM 563 O O . GLU A 1 77 ? 22.501 -22.413 36.763 1.00 76.94 77 GLU A O 1
ATOM 568 N N . GLY A 1 78 ? 21.557 -20.451 37.324 1.00 73.31 78 GLY A N 1
ATOM 569 C CA . GLY A 1 78 ? 21.403 -20.749 38.754 1.00 73.31 78 GLY A CA 1
ATOM 570 C C . GLY A 1 78 ? 22.454 -20.135 39.687 1.00 73.31 78 GLY A C 1
ATOM 571 O O . GLY A 1 78 ? 22.503 -20.527 40.851 1.00 73.31 78 GLY A O 1
ATOM 572 N N . ASP A 1 79 ? 23.270 -19.187 39.213 1.00 79.38 79 ASP A N 1
ATOM 573 C CA . ASP A 1 79 ? 24.121 -18.344 40.066 1.00 79.38 79 ASP A CA 1
ATOM 574 C C . ASP A 1 79 ? 23.613 -16.889 40.074 1.00 79.38 79 ASP A C 1
ATOM 576 O O . ASP A 1 79 ? 23.968 -16.076 39.215 1.00 79.38 79 ASP A O 1
ATOM 580 N N . ASP A 1 80 ? 22.798 -16.558 41.082 1.00 77.75 80 ASP A N 1
ATOM 581 C CA . ASP A 1 80 ? 22.205 -15.231 41.325 1.00 77.75 80 ASP A CA 1
ATOM 582 C C . ASP A 1 80 ? 23.236 -14.076 41.332 1.00 77.75 80 ASP A C 1
ATOM 584 O O . ASP A 1 80 ? 22.883 -12.909 41.133 1.00 77.75 80 ASP A O 1
ATOM 588 N N . VAL A 1 81 ? 24.522 -14.362 41.585 1.00 83.75 81 VAL A N 1
ATOM 589 C CA . VAL A 1 81 ? 25.598 -13.354 41.578 1.00 83.75 81 VAL A CA 1
ATOM 590 C C . VAL A 1 81 ? 26.011 -13.000 40.146 1.00 83.75 81 VAL A C 1
ATOM 592 O O . VAL A 1 81 ? 26.392 -11.856 39.873 1.00 83.75 81 VAL A O 1
ATOM 595 N N . LEU A 1 82 ? 25.912 -13.960 39.223 1.00 84.38 82 LEU A N 1
ATOM 596 C CA . LEU A 1 82 ? 26.336 -13.840 37.828 1.00 84.38 82 LEU A CA 1
ATOM 597 C C . LEU A 1 82 ? 25.198 -13.490 36.860 1.00 84.38 82 LEU A C 1
ATOM 599 O O . LEU A 1 82 ? 25.489 -13.144 35.718 1.00 84.38 82 LEU A O 1
ATOM 603 N N . ASP A 1 83 ? 23.938 -13.464 37.300 1.00 83.12 83 ASP A N 1
ATOM 604 C CA . ASP A 1 83 ? 22.752 -13.137 36.482 1.00 83.12 83 ASP A CA 1
ATOM 605 C C . ASP A 1 83 ? 22.896 -11.857 35.627 1.00 83.12 83 ASP A C 1
ATOM 607 O O . ASP A 1 83 ? 22.422 -11.783 34.493 1.00 83.12 83 ASP A O 1
ATOM 611 N N . LYS A 1 84 ? 23.607 -10.837 36.128 1.00 83.75 84 LYS A N 1
ATOM 612 C CA . LYS A 1 84 ? 23.899 -9.608 35.362 1.00 83.75 84 LYS A CA 1
ATOM 613 C C . LYS A 1 84 ? 24.870 -9.855 34.207 1.00 83.75 84 LYS A C 1
ATOM 615 O O . LYS A 1 84 ? 24.647 -9.366 33.105 1.00 83.75 84 LYS A O 1
ATOM 620 N N . PHE A 1 85 ? 25.924 -10.631 34.457 1.00 84.94 85 PHE A N 1
ATOM 621 C CA . PHE A 1 85 ? 26.884 -11.041 33.434 1.00 84.94 85 PHE A CA 1
ATOM 622 C C . PHE A 1 85 ? 26.231 -11.991 32.423 1.00 84.94 85 PHE A C 1
ATOM 624 O O . PHE A 1 85 ? 26.423 -11.822 31.222 1.00 84.94 85 PHE A O 1
ATOM 631 N N . ARG A 1 86 ? 25.382 -12.918 32.891 1.00 88.75 86 ARG A N 1
ATOM 632 C CA . ARG A 1 86 ? 24.526 -13.760 32.048 1.00 88.75 86 ARG A CA 1
ATOM 633 C C . ARG A 1 86 ? 23.676 -12.901 31.107 1.00 88.75 86 ARG A C 1
ATOM 635 O O . ARG A 1 86 ? 23.749 -13.103 29.902 1.00 88.75 86 ARG A O 1
ATOM 642 N N . ALA A 1 87 ? 22.939 -11.913 31.616 1.00 84.94 87 ALA A N 1
ATOM 643 C CA . ALA A 1 87 ? 22.095 -11.042 30.791 1.00 84.94 87 ALA A CA 1
ATOM 644 C C . ALA A 1 87 ? 22.894 -10.220 29.754 1.00 84.94 87 ALA A C 1
ATOM 646 O O . ALA A 1 87 ? 22.450 -10.052 28.615 1.00 84.94 87 ALA A O 1
ATOM 647 N N . GLU A 1 88 ? 24.092 -9.740 30.104 1.00 86.56 88 GLU A N 1
ATOM 648 C CA . GLU A 1 88 ? 24.995 -9.074 29.153 1.00 86.56 88 GLU A CA 1
ATOM 649 C C . GLU A 1 88 ? 25.537 -10.050 28.088 1.00 86.56 88 GLU A C 1
ATOM 651 O O . GLU A 1 88 ? 25.595 -9.703 26.905 1.00 86.56 88 GLU A O 1
ATOM 656 N N . TYR A 1 89 ? 25.855 -11.291 28.469 1.00 86.69 89 TYR A N 1
ATOM 657 C CA . TYR A 1 89 ? 26.335 -12.347 27.571 1.00 86.69 89 TYR A CA 1
ATOM 658 C C . TYR A 1 89 ? 25.226 -12.888 26.644 1.00 86.69 89 TYR A C 1
ATOM 660 O O . TYR A 1 89 ? 25.462 -13.078 25.451 1.00 86.69 89 TYR A O 1
ATOM 668 N N . GLU A 1 90 ? 23.986 -13.025 27.130 1.00 87.44 90 GLU A N 1
ATOM 669 C CA . GLU A 1 90 ? 22.790 -13.283 26.310 1.00 87.44 90 GLU A CA 1
ATOM 670 C C . GLU A 1 90 ? 22.537 -12.137 25.320 1.00 87.44 90 GLU A C 1
ATOM 672 O O . GLU A 1 90 ? 22.211 -12.380 24.154 1.00 87.44 90 GLU A O 1
ATOM 677 N N . GLY A 1 91 ? 22.741 -10.884 25.743 1.00 86.12 91 GLY A N 1
ATOM 678 C CA . GLY A 1 91 ? 22.670 -9.703 24.879 1.00 86.12 91 GLY A CA 1
ATOM 679 C C . GLY A 1 91 ? 23.746 -9.685 23.786 1.00 86.12 91 GLY A C 1
ATOM 680 O O . GLY A 1 91 ? 23.456 -9.323 22.637 1.00 86.12 91 GLY A O 1
ATOM 681 N N . LEU A 1 92 ? 24.966 -10.126 24.109 1.00 86.44 92 LEU A N 1
ATOM 682 C CA . LEU A 1 92 ? 26.069 -10.296 23.160 1.00 86.44 92 LEU A CA 1
ATOM 683 C C . LEU A 1 92 ? 25.769 -11.420 22.157 1.00 86.44 92 LEU A C 1
ATOM 685 O O . LEU A 1 92 ? 25.810 -11.175 20.951 1.00 86.44 92 LEU A O 1
ATOM 689 N N . HIS A 1 93 ? 25.370 -12.603 22.631 1.00 87.06 93 HIS A N 1
ATOM 690 C CA . HIS A 1 93 ? 24.968 -13.739 21.794 1.00 87.06 93 HIS A CA 1
ATOM 691 C C . HIS A 1 93 ? 23.814 -13.367 20.848 1.00 87.06 93 HIS A C 1
ATOM 693 O O . HIS A 1 93 ? 23.896 -13.561 19.635 1.00 87.06 93 HIS A O 1
ATOM 699 N N . SER A 1 94 ? 22.786 -12.695 21.375 1.00 84.75 94 SER A N 1
ATOM 700 C CA . SER A 1 94 ? 21.652 -12.169 20.602 1.00 84.75 94 SER A CA 1
ATOM 701 C C . SER A 1 94 ? 22.054 -11.104 19.577 1.00 84.75 94 SER A C 1
ATOM 703 O O . SER A 1 94 ? 21.272 -10.781 18.683 1.00 84.75 94 SER A O 1
ATOM 705 N N . SER A 1 95 ? 23.229 -10.488 19.707 1.00 85.12 95 SER A N 1
ATOM 706 C CA . SER A 1 95 ? 23.764 -9.509 18.750 1.00 85.12 95 SER A CA 1
ATOM 707 C C . SER A 1 95 ? 24.658 -10.178 17.701 1.00 85.12 95 SER A C 1
ATOM 709 O O . SER A 1 95 ? 24.548 -9.852 16.519 1.00 85.12 95 SER A O 1
ATOM 711 N N . LEU A 1 96 ? 25.448 -11.175 18.110 1.00 84.44 96 LEU A N 1
ATOM 712 C CA . LEU A 1 96 ? 26.233 -12.047 17.237 1.00 84.44 96 LEU A CA 1
ATOM 713 C C . LEU A 1 96 ? 25.333 -12.827 16.262 1.00 84.44 96 LEU A C 1
ATOM 715 O O . LEU A 1 96 ? 25.565 -12.775 15.058 1.00 84.44 96 LEU A O 1
ATOM 719 N N . LEU A 1 97 ? 24.243 -13.433 16.749 1.00 86.62 97 LEU A N 1
ATOM 720 C CA . LEU A 1 97 ? 23.217 -14.087 15.920 1.00 86.62 97 LEU A CA 1
ATOM 721 C C . LEU A 1 97 ? 22.641 -13.146 14.849 1.00 86.62 97 LEU A C 1
ATOM 723 O O . LEU A 1 97 ? 22.582 -13.496 13.674 1.00 86.62 97 LEU A O 1
ATOM 727 N N . ARG A 1 98 ? 22.269 -11.912 15.221 1.00 85.62 98 ARG A N 1
ATOM 728 C CA . ARG A 1 98 ? 21.757 -10.912 14.260 1.00 85.62 98 ARG A CA 1
ATOM 729 C C . ARG A 1 98 ? 22.808 -10.479 13.231 1.00 85.62 98 ARG A C 1
ATOM 731 O O . ARG A 1 98 ? 22.431 -10.124 12.112 1.00 85.62 98 ARG A O 1
ATOM 738 N N . SER A 1 99 ? 24.093 -10.516 13.591 1.00 82.81 99 SER A N 1
ATOM 739 C CA . SER A 1 99 ? 25.206 -10.274 12.670 1.00 82.81 99 SER A CA 1
ATOM 740 C C . SER A 1 99 ? 25.364 -11.432 11.678 1.00 82.81 99 SER A C 1
ATOM 742 O O . SER A 1 99 ? 25.291 -11.195 10.472 1.00 82.81 99 SER A O 1
ATOM 744 N N . HIS A 1 100 ? 25.423 -12.680 12.162 1.00 85.00 100 HIS A N 1
ATOM 745 C CA . HIS A 1 100 ? 25.508 -13.889 11.329 1.00 85.00 100 HIS A CA 1
ATOM 746 C C . HIS A 1 100 ? 24.310 -14.046 10.388 1.00 85.00 100 HIS A C 1
ATOM 748 O O . HIS A 1 100 ? 24.487 -14.285 9.196 1.00 85.00 100 HIS A O 1
ATOM 754 N N . GLU A 1 101 ? 23.080 -13.792 10.850 1.00 84.25 101 GLU A N 1
ATOM 755 C CA . GLU A 1 101 ? 21.928 -13.744 9.945 1.00 84.25 101 GLU A CA 1
ATOM 756 C C . GLU A 1 101 ? 22.101 -12.672 8.846 1.00 84.25 101 GLU A C 1
ATOM 758 O O . GLU A 1 101 ? 21.606 -12.829 7.728 1.00 84.25 101 GLU A O 1
ATOM 763 N N . GLY A 1 102 ? 22.724 -11.532 9.169 1.00 82.12 102 GLY A N 1
ATOM 764 C CA . GLY A 1 102 ? 23.034 -10.452 8.231 1.00 82.12 102 GLY A CA 1
ATOM 765 C C . GLY A 1 102 ? 24.039 -10.895 7.170 1.00 82.12 102 GLY A C 1
ATOM 766 O O . GLY A 1 102 ? 23.757 -10.793 5.976 1.00 82.12 102 GLY A O 1
ATOM 767 N N . GLU A 1 103 ? 25.156 -11.462 7.613 1.00 83.31 103 GLU A N 1
ATOM 768 C CA . GLU A 1 103 ? 26.211 -12.044 6.785 1.00 83.31 103 GLU A CA 1
ATOM 769 C C . GLU A 1 103 ? 25.666 -13.166 5.889 1.00 83.31 103 GLU A C 1
ATOM 771 O O . GLU A 1 103 ? 25.757 -13.088 4.666 1.00 83.31 103 GLU A O 1
ATOM 776 N N . GLY A 1 104 ? 24.946 -14.133 6.456 1.00 83.19 104 GLY A N 1
ATOM 777 C CA . GLY A 1 104 ? 24.281 -15.207 5.721 1.00 83.19 104 GLY A CA 1
ATOM 778 C C . GLY A 1 104 ? 23.172 -14.726 4.774 1.00 83.19 104 GLY A C 1
ATOM 779 O O . GLY A 1 104 ? 22.799 -15.454 3.852 1.00 83.19 104 GLY A O 1
ATOM 780 N N . ARG A 1 105 ? 22.615 -13.517 4.953 1.00 83.44 105 ARG A N 1
ATOM 781 C CA . ARG A 1 105 ? 21.725 -12.855 3.972 1.00 83.44 105 ARG A CA 1
ATOM 782 C C . ARG A 1 105 ? 22.508 -12.154 2.855 1.00 83.44 105 ARG A C 1
ATOM 784 O O . ARG A 1 105 ? 21.993 -12.078 1.740 1.00 83.44 105 ARG A O 1
ATOM 791 N N . LEU A 1 106 ? 23.718 -11.662 3.123 1.00 82.12 106 LEU A N 1
ATOM 792 C CA . LEU A 1 106 ? 24.621 -11.094 2.115 1.00 82.12 106 LEU A CA 1
ATOM 793 C C . LEU A 1 106 ? 25.270 -12.195 1.267 1.00 82.12 106 LEU A C 1
ATOM 795 O O . LEU A 1 106 ? 25.173 -12.133 0.047 1.00 82.12 106 LEU A O 1
ATOM 799 N N . LEU A 1 107 ? 25.816 -13.247 1.883 1.00 83.81 107 LEU A N 1
ATOM 800 C CA . LEU A 1 107 ? 26.408 -14.398 1.191 1.00 83.81 107 LEU A CA 1
ATOM 801 C C . LEU A 1 107 ? 25.427 -15.062 0.222 1.00 83.81 107 LEU A C 1
ATOM 803 O O . LEU A 1 107 ? 25.806 -15.347 -0.910 1.00 83.81 107 LEU A O 1
ATOM 807 N N . ARG A 1 108 ? 24.150 -15.223 0.607 1.00 82.38 108 ARG A N 1
ATOM 808 C CA . ARG A 1 108 ? 23.094 -15.670 -0.321 1.00 82.38 108 ARG A CA 1
ATOM 809 C C . ARG A 1 108 ? 22.981 -14.753 -1.537 1.00 82.38 108 ARG A C 1
ATOM 811 O O . ARG A 1 108 ? 23.123 -15.244 -2.644 1.00 82.38 108 ARG A O 1
ATOM 818 N N . LYS A 1 109 ? 22.858 -13.433 -1.348 1.00 81.44 109 LYS A N 1
ATOM 819 C CA . LYS A 1 109 ? 22.816 -12.471 -2.466 1.00 81.44 109 LYS A CA 1
ATOM 820 C C . LYS A 1 109 ? 24.075 -12.500 -3.332 1.00 81.44 109 LYS A C 1
ATOM 822 O O . LYS A 1 109 ? 23.965 -12.325 -4.538 1.00 81.44 109 LYS A O 1
ATOM 827 N N . CYS A 1 110 ? 25.256 -12.709 -2.751 1.00 79.56 110 CYS A N 1
ATOM 828 C CA . CYS A 1 110 ? 26.495 -12.862 -3.513 1.00 79.56 110 CYS A CA 1
ATOM 829 C C . CYS A 1 110 ? 26.495 -14.162 -4.329 1.00 79.56 110 CYS A C 1
ATOM 831 O O . CYS A 1 110 ? 26.889 -14.141 -5.490 1.00 79.56 110 CYS A O 1
ATOM 833 N N . ARG A 1 111 ? 25.985 -15.266 -3.768 1.00 81.12 111 ARG A N 1
ATOM 834 C CA . ARG A 1 111 ? 25.817 -16.556 -4.457 1.00 81.12 111 ARG A CA 1
ATOM 835 C C . ARG A 1 111 ? 24.771 -16.467 -5.580 1.00 81.12 111 ARG A C 1
ATOM 837 O O . ARG A 1 111 ? 25.021 -16.950 -6.682 1.00 81.12 111 ARG A O 1
ATOM 844 N N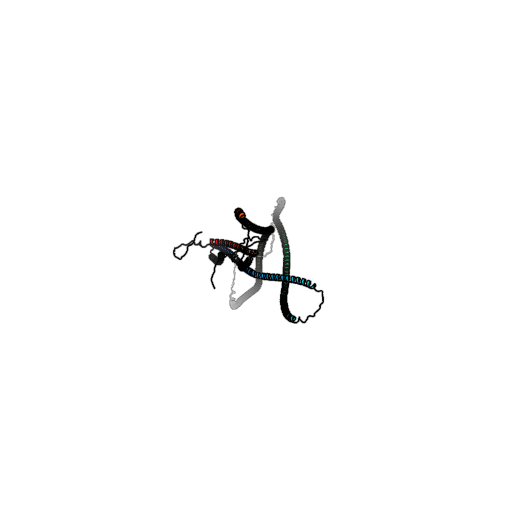 . ASP A 1 112 ? 23.659 -15.773 -5.333 1.00 80.31 112 ASP A N 1
ATOM 845 C CA . ASP A 1 112 ? 22.623 -15.461 -6.324 1.00 80.31 112 ASP A CA 1
ATOM 846 C C . ASP A 1 112 ? 23.213 -14.610 -7.462 1.00 80.31 112 ASP A C 1
ATOM 848 O O . ASP A 1 112 ? 23.102 -14.978 -8.627 1.00 80.31 112 ASP A O 1
ATOM 852 N N . LEU A 1 113 ? 23.912 -13.512 -7.138 1.00 77.50 113 LEU A N 1
ATOM 853 C CA . LEU A 1 113 ? 24.576 -12.638 -8.115 1.00 77.50 113 LEU A CA 1
ATOM 854 C C . LEU A 1 113 ? 25.682 -13.353 -8.899 1.00 77.50 113 LEU A C 1
ATOM 856 O O . LEU A 1 113 ? 25.842 -13.064 -10.081 1.00 77.50 113 LEU A O 1
ATOM 860 N N . GLN A 1 114 ? 26.417 -14.278 -8.278 1.00 80.38 114 GLN A N 1
ATOM 861 C CA . GLN A 1 114 ? 27.406 -15.112 -8.960 1.00 80.38 114 GLN A CA 1
ATOM 862 C C . GLN A 1 114 ? 26.722 -16.036 -9.973 1.00 80.38 114 GLN A C 1
ATOM 864 O O . GLN A 1 114 ? 27.112 -16.041 -11.136 1.00 80.38 114 GLN A O 1
ATOM 869 N N . SER A 1 115 ? 25.646 -16.727 -9.581 1.00 81.62 115 SER A N 1
ATOM 870 C CA . SER A 1 115 ? 24.842 -17.535 -10.510 1.00 81.62 115 SER A CA 1
ATOM 871 C C . SER A 1 115 ? 24.237 -16.691 -11.641 1.00 81.62 115 SER A C 1
ATOM 873 O O . SER A 1 115 ? 24.127 -17.162 -12.769 1.00 81.62 115 SER A O 1
ATOM 875 N N . ASP A 1 116 ? 23.867 -15.442 -11.357 1.00 75.38 116 ASP A N 1
ATOM 876 C CA . ASP A 1 116 ? 23.320 -14.472 -12.313 1.00 75.38 116 ASP A CA 1
ATOM 877 C C . ASP A 1 116 ? 24.400 -13.887 -13.253 1.00 75.38 116 ASP A C 1
ATOM 879 O O . ASP A 1 116 ? 24.093 -13.401 -14.344 1.00 75.38 116 ASP A O 1
ATOM 883 N N . ILE A 1 117 ? 25.674 -13.912 -12.840 1.00 74.00 117 ILE A N 1
ATOM 884 C CA . ILE A 1 117 ? 26.848 -13.564 -13.655 1.00 74.00 117 ILE A CA 1
ATOM 885 C C . ILE A 1 117 ? 27.244 -14.751 -14.533 1.00 74.00 117 ILE A C 1
ATOM 887 O O . ILE A 1 117 ? 27.389 -14.569 -15.740 1.00 74.00 117 ILE A O 1
ATOM 891 N N . ASP A 1 118 ? 27.340 -15.955 -13.969 1.00 77.06 118 ASP A N 1
ATOM 892 C CA . ASP A 1 118 ? 27.696 -17.174 -14.701 1.00 77.06 118 ASP A CA 1
ATOM 893 C C . ASP A 1 118 ? 26.629 -17.498 -15.762 1.00 77.06 118 ASP A C 1
ATOM 895 O O . ASP A 1 118 ? 26.957 -17.632 -16.939 1.00 77.06 118 ASP A O 1
ATOM 899 N N . ALA A 1 119 ? 25.337 -17.435 -15.417 1.00 75.25 119 ALA A N 1
ATOM 900 C CA . ALA A 1 119 ? 24.246 -17.588 -16.384 1.00 75.25 119 ALA A CA 1
ATOM 901 C C . ALA A 1 119 ? 24.168 -16.445 -17.419 1.00 75.25 119 ALA A C 1
ATOM 903 O O . ALA A 1 119 ? 23.499 -16.589 -18.444 1.00 75.25 119 ALA A O 1
ATOM 904 N N . CYS A 1 120 ? 24.800 -15.292 -17.176 1.00 71.00 120 CYS A N 1
ATOM 905 C CA . CYS A 1 120 ? 24.985 -14.243 -18.185 1.00 71.00 120 CYS A CA 1
ATOM 906 C C . CYS A 1 120 ? 26.217 -14.499 -19.064 1.00 71.00 120 CYS A C 1
ATOM 908 O O . CYS A 1 120 ? 26.179 -14.175 -20.249 1.00 71.00 120 CYS A O 1
ATOM 910 N N . ALA A 1 121 ? 27.279 -15.099 -18.521 1.00 70.88 121 ALA A N 1
ATOM 911 C CA . ALA A 1 121 ? 28.453 -15.519 -19.277 1.00 70.88 121 ALA A CA 1
ATOM 912 C C . ALA A 1 121 ? 28.108 -16.675 -20.230 1.00 70.88 121 ALA A C 1
ATOM 914 O O . ALA A 1 121 ? 28.425 -16.593 -21.413 1.00 70.88 121 ALA A O 1
ATOM 915 N N . GLU A 1 122 ? 27.360 -17.680 -19.766 1.00 73.19 122 GLU A N 1
ATOM 916 C CA . GLU A 1 122 ? 26.804 -18.755 -20.601 1.00 73.19 122 GLU A CA 1
ATOM 917 C C . GLU A 1 122 ? 25.942 -18.198 -21.743 1.00 73.19 122 GLU A C 1
ATOM 919 O O . GLU A 1 122 ? 26.132 -18.564 -22.899 1.00 73.19 122 GLU A O 1
ATOM 924 N N . LYS A 1 123 ? 25.044 -17.243 -21.454 1.00 74.00 123 LYS A N 1
ATOM 925 C CA . LYS A 1 123 ? 24.227 -16.576 -22.487 1.00 74.00 123 LYS A CA 1
ATOM 926 C C . LYS A 1 123 ? 25.064 -15.738 -23.455 1.00 74.00 123 LYS A C 1
ATOM 928 O O . LYS A 1 123 ? 24.708 -15.658 -24.625 1.00 74.00 123 LYS A O 1
ATOM 933 N N . ALA A 1 124 ? 26.165 -15.135 -23.004 1.00 68.31 124 ALA A N 1
ATOM 934 C CA . ALA A 1 124 ? 27.086 -14.405 -23.874 1.00 68.31 124 ALA A CA 1
ATOM 935 C C . ALA A 1 124 ? 27.886 -15.349 -24.792 1.00 68.31 124 ALA A C 1
ATOM 937 O O . ALA A 1 124 ? 28.073 -15.030 -25.964 1.00 68.31 124 ALA A O 1
ATOM 938 N N . VAL A 1 125 ? 28.296 -16.522 -24.295 1.00 72.44 125 VAL A N 1
ATOM 939 C CA . VAL A 1 125 ? 28.934 -17.583 -25.096 1.00 72.44 125 VAL A CA 1
ATOM 940 C C . VAL A 1 125 ? 27.939 -18.158 -26.106 1.00 72.44 125 VAL A C 1
ATOM 942 O O . VAL A 1 125 ? 28.227 -18.158 -27.297 1.00 72.44 125 VAL A O 1
ATOM 945 N N . ALA A 1 126 ? 26.728 -18.524 -25.678 1.00 70.00 126 ALA A N 1
ATOM 946 C CA . ALA A 1 126 ? 25.678 -19.010 -26.574 1.00 70.00 126 ALA A CA 1
ATOM 947 C C . ALA A 1 126 ? 25.285 -17.966 -27.640 1.00 70.00 126 ALA A C 1
ATOM 949 O O . ALA A 1 126 ? 25.050 -18.317 -28.793 1.00 70.00 126 ALA A O 1
ATOM 950 N N . ALA A 1 127 ? 25.266 -16.671 -27.301 1.00 66.56 127 ALA A N 1
ATOM 951 C CA . ALA A 1 127 ? 25.062 -15.599 -28.278 1.00 66.56 127 ALA A CA 1
ATOM 952 C C . ALA A 1 127 ? 26.250 -15.442 -29.249 1.00 66.56 127 ALA A C 1
ATOM 954 O O . ALA A 1 127 ? 26.042 -15.144 -30.427 1.00 66.56 127 ALA A O 1
ATOM 955 N N . ALA A 1 128 ? 27.488 -15.668 -28.796 1.00 69.25 128 ALA A N 1
ATOM 956 C CA . ALA A 1 128 ? 28.664 -15.701 -29.667 1.00 69.25 128 ALA A CA 1
ATOM 957 C C . ALA A 1 128 ? 28.628 -16.903 -30.632 1.00 69.25 128 ALA A C 1
ATOM 959 O O . ALA A 1 128 ? 28.940 -16.746 -31.809 1.00 69.25 128 ALA A O 1
ATOM 960 N N . GLU A 1 129 ? 28.179 -18.073 -30.174 1.00 73.06 129 GLU A N 1
ATOM 961 C CA . GLU A 1 129 ? 27.974 -19.261 -31.015 1.00 73.06 129 GLU A CA 1
ATOM 962 C C . GLU A 1 129 ? 26.819 -19.069 -32.010 1.00 73.06 129 GLU A C 1
ATOM 964 O O . GLU A 1 129 ? 26.983 -19.336 -33.202 1.00 73.06 129 GLU A O 1
ATOM 969 N N . MET A 1 130 ? 25.678 -18.526 -31.568 1.00 64.94 130 MET A N 1
ATOM 970 C CA . MET A 1 130 ? 24.550 -18.214 -32.455 1.00 64.94 130 MET A CA 1
ATOM 971 C C . MET A 1 130 ? 24.920 -17.175 -33.515 1.00 64.94 130 MET A C 1
ATOM 973 O O . MET A 1 130 ? 24.618 -17.385 -34.684 1.00 64.94 130 MET A O 1
ATOM 977 N N . THR A 1 131 ? 25.641 -16.105 -33.164 1.00 65.19 131 THR A N 1
ATOM 978 C CA . THR A 1 131 ? 26.111 -15.119 -34.159 1.00 65.19 131 THR A CA 1
ATOM 979 C C . THR A 1 131 ? 27.164 -15.681 -35.123 1.00 65.19 131 THR A C 1
ATOM 981 O O . THR A 1 131 ? 27.331 -15.144 -36.221 1.00 65.19 131 THR A O 1
ATOM 984 N N . LEU A 1 132 ? 27.828 -16.788 -34.774 1.00 71.38 132 LEU A N 1
ATOM 985 C CA . LEU A 1 132 ? 28.687 -17.560 -35.677 1.00 71.38 132 LEU A CA 1
ATOM 986 C C . LEU A 1 132 ? 27.847 -18.413 -36.649 1.00 71.38 132 LEU A C 1
ATOM 988 O O . LEU A 1 132 ? 28.095 -18.387 -37.852 1.00 71.38 132 LEU A O 1
ATOM 992 N N . GLY A 1 133 ? 26.795 -19.077 -36.161 1.00 70.00 133 GLY A N 1
ATOM 993 C CA . GLY A 1 133 ? 25.833 -19.805 -37.001 1.00 70.00 133 GLY A CA 1
ATOM 994 C C . GLY A 1 133 ? 25.035 -18.896 -37.947 1.00 70.00 133 GLY A C 1
ATOM 995 O O . GLY A 1 133 ? 24.921 -19.183 -39.139 1.00 70.00 133 GLY A O 1
ATOM 996 N N . ASP A 1 134 ? 24.547 -17.758 -37.451 1.00 67.56 134 ASP A N 1
ATOM 997 C CA . ASP A 1 134 ? 23.834 -16.749 -38.244 1.00 67.56 134 ASP A CA 1
ATOM 998 C C . ASP A 1 134 ? 24.740 -16.117 -39.305 1.00 67.56 134 ASP A C 1
ATOM 1000 O O . ASP A 1 134 ? 24.303 -15.828 -40.418 1.00 67.56 134 ASP A O 1
ATOM 1004 N N . ARG A 1 135 ? 26.034 -15.942 -39.012 1.00 67.75 135 ARG A N 1
ATOM 1005 C CA . ARG A 1 135 ? 27.022 -15.498 -40.003 1.00 67.75 135 ARG A CA 1
ATOM 1006 C C . ARG A 1 135 ? 27.106 -16.464 -41.189 1.00 67.75 135 ARG A C 1
ATOM 1008 O O . ARG A 1 135 ? 27.167 -15.994 -42.327 1.00 67.75 135 ARG A O 1
ATOM 1015 N N . ASP A 1 136 ? 27.068 -17.770 -40.944 1.00 69.19 136 ASP A N 1
ATOM 1016 C CA . ASP A 1 136 ? 27.159 -18.789 -41.993 1.00 69.19 136 ASP A CA 1
ATOM 1017 C C . ASP A 1 136 ? 25.837 -18.956 -42.767 1.00 69.19 136 ASP A C 1
ATOM 1019 O O . ASP A 1 136 ? 25.853 -19.070 -43.998 1.00 69.19 136 ASP A O 1
ATOM 1023 N N . THR A 1 137 ? 24.673 -18.876 -42.110 1.00 68.06 137 THR A N 1
ATOM 1024 C CA . THR A 1 137 ? 23.374 -18.873 -42.817 1.00 68.06 137 THR A CA 1
ATOM 1025 C C . THR A 1 137 ? 23.196 -17.610 -43.666 1.00 68.06 137 THR A C 1
ATOM 1027 O O . THR A 1 137 ? 22.803 -17.701 -44.832 1.00 68.06 137 THR A O 1
ATOM 1030 N N . ILE A 1 138 ? 23.581 -16.436 -43.151 1.00 64.50 138 ILE A N 1
ATOM 1031 C CA . ILE A 1 138 ? 23.576 -15.169 -43.895 1.00 64.50 138 ILE A CA 1
ATOM 1032 C C . ILE A 1 138 ? 24.586 -15.200 -45.054 1.00 64.50 138 ILE A C 1
ATOM 1034 O O . ILE A 1 138 ? 24.298 -14.640 -46.113 1.00 64.50 138 ILE A O 1
ATOM 1038 N N . ALA A 1 139 ? 25.742 -15.858 -44.908 1.00 65.62 139 ALA A N 1
ATOM 1039 C CA . ALA A 1 139 ? 26.689 -16.047 -46.010 1.00 65.62 139 ALA A CA 1
ATOM 1040 C C . ALA A 1 139 ? 26.091 -16.909 -47.138 1.00 65.62 139 ALA A C 1
ATOM 1042 O O . ALA A 1 139 ? 26.177 -16.537 -48.312 1.00 65.62 139 ALA A O 1
ATOM 1043 N N . ASN A 1 140 ? 25.415 -18.008 -46.789 1.00 72.62 140 ASN A N 1
ATOM 1044 C CA . ASN A 1 140 ? 24.726 -18.864 -47.756 1.00 72.62 140 ASN A CA 1
ATOM 1045 C C . ASN A 1 140 ? 23.615 -18.100 -48.499 1.00 72.62 140 ASN A C 1
ATOM 1047 O O . ASN A 1 140 ? 23.640 -18.047 -49.732 1.00 72.62 140 ASN A O 1
ATOM 1051 N N . LEU A 1 141 ? 22.718 -17.420 -47.775 1.00 64.88 141 LEU A N 1
ATOM 1052 C CA . LEU A 1 141 ? 21.622 -16.627 -48.353 1.00 64.88 141 LEU A CA 1
ATOM 1053 C C . LEU A 1 141 ? 22.119 -15.466 -49.232 1.00 64.88 141 LEU A C 1
ATOM 1055 O O . LEU A 1 141 ? 21.549 -15.200 -50.294 1.00 64.88 141 LEU A O 1
ATOM 1059 N N . LYS A 1 142 ? 23.217 -14.797 -48.849 1.00 63.22 142 LYS A N 1
ATOM 1060 C CA . LYS A 1 142 ? 23.873 -13.793 -49.705 1.00 63.22 142 LYS A CA 1
ATOM 1061 C C . LYS A 1 142 ? 24.389 -14.417 -50.998 1.00 63.22 142 LYS A C 1
ATOM 1063 O O . LYS A 1 142 ? 24.115 -13.872 -52.063 1.00 63.22 142 LYS A O 1
ATOM 1068 N N . SER A 1 143 ? 25.022 -15.592 -50.937 1.00 73.94 143 SER A N 1
ATOM 1069 C CA . SER A 1 143 ? 25.492 -16.289 -52.142 1.00 73.94 143 SER A CA 1
ATOM 1070 C C . SER A 1 143 ? 24.351 -16.645 -53.108 1.00 73.94 143 SER A C 1
ATOM 1072 O O . SER A 1 143 ? 24.525 -16.576 -54.323 1.00 73.94 143 SER A O 1
ATOM 1074 N N . GLU A 1 144 ? 23.159 -16.973 -52.604 1.00 67.94 144 GLU A N 1
ATOM 1075 C CA . GLU A 1 144 ? 21.984 -17.263 -53.438 1.00 67.94 144 GLU A CA 1
ATOM 1076 C C . GLU A 1 144 ? 21.324 -15.997 -53.996 1.00 67.94 144 GLU A C 1
ATOM 1078 O O . GLU A 1 144 ? 20.928 -15.967 -55.166 1.00 67.94 144 GLU A O 1
ATOM 1083 N N . THR A 1 145 ? 21.297 -14.919 -53.212 1.00 64.19 145 THR A N 1
ATOM 1084 C CA . THR A 1 145 ? 20.856 -13.588 -53.659 1.00 64.19 145 THR A CA 1
ATOM 1085 C C . THR A 1 145 ? 21.771 -13.047 -54.768 1.00 64.19 145 THR A C 1
ATOM 1087 O O . THR A 1 145 ? 21.307 -12.522 -55.779 1.00 64.19 145 THR A O 1
ATOM 1090 N N . GLU A 1 146 ? 23.085 -13.244 -54.650 1.00 69.56 146 GLU A N 1
ATOM 1091 C CA . GLU A 1 146 ? 24.052 -12.885 -55.691 1.00 69.56 146 GLU A CA 1
ATOM 1092 C C . GLU A 1 146 ? 23.889 -13.758 -56.945 1.00 69.56 146 GLU A C 1
ATOM 1094 O O . GLU A 1 146 ? 23.835 -13.218 -58.052 1.00 69.56 146 GLU A O 1
ATOM 1099 N N . ARG A 1 147 ? 23.728 -15.084 -56.805 1.00 73.94 147 ARG A N 1
ATOM 1100 C CA . ARG A 1 147 ? 23.467 -16.002 -57.938 1.00 73.94 147 ARG A CA 1
ATOM 1101 C C . ARG A 1 147 ? 22.181 -15.648 -58.692 1.00 73.94 147 ARG A C 1
ATOM 1103 O O . ARG A 1 147 ? 22.163 -15.693 -59.921 1.00 73.94 147 ARG A O 1
ATOM 1110 N N . THR A 1 148 ? 21.106 -15.307 -57.984 1.00 63.94 148 THR A N 1
ATOM 1111 C CA . THR A 1 148 ? 19.829 -14.903 -58.603 1.00 63.94 148 THR A CA 1
ATOM 1112 C C . THR A 1 148 ? 19.925 -13.533 -59.275 1.00 63.94 148 THR A C 1
ATOM 1114 O O . THR A 1 148 ? 19.419 -13.376 -60.386 1.00 63.94 148 THR A O 1
ATOM 1117 N N . SER A 1 149 ? 20.663 -12.585 -58.688 1.00 66.38 149 SER A N 1
ATOM 1118 C CA . SER A 1 149 ? 20.973 -11.293 -59.314 1.00 66.38 149 SER A CA 1
ATOM 1119 C C . SER A 1 149 ? 21.761 -11.448 -60.627 1.00 66.38 149 SER A C 1
ATOM 1121 O O . SER A 1 149 ? 21.364 -10.888 -61.649 1.00 66.38 149 SER A O 1
ATOM 1123 N N . HIS A 1 150 ? 22.801 -12.294 -60.654 1.00 75.81 150 HIS A N 1
ATOM 1124 C CA . HIS A 1 150 ? 23.570 -12.580 -61.877 1.00 75.81 150 HIS A CA 1
ATOM 1125 C C . HIS A 1 150 ? 22.715 -13.256 -62.964 1.00 75.81 150 HIS A C 1
ATOM 1127 O O . HIS A 1 150 ? 22.797 -12.900 -64.140 1.00 75.81 150 HIS A O 1
ATOM 1133 N N . ARG A 1 151 ? 21.823 -14.183 -62.583 1.00 71.38 151 ARG A N 1
ATOM 1134 C CA . ARG A 1 151 ? 20.851 -14.776 -63.520 1.00 71.38 151 ARG A CA 1
ATOM 1135 C C . ARG A 1 151 ? 19.892 -13.725 -64.092 1.00 71.38 151 ARG A C 1
ATOM 1137 O O . ARG A 1 151 ? 19.549 -13.799 -65.270 1.00 71.38 151 ARG A O 1
ATOM 1144 N N . LEU A 1 152 ? 19.485 -12.729 -63.301 1.00 67.94 152 LEU A N 1
ATOM 1145 C CA . LEU A 1 152 ? 18.629 -11.632 -63.763 1.00 67.94 152 LEU A CA 1
ATOM 1146 C C . LEU A 1 152 ? 19.354 -10.692 -64.744 1.00 67.94 152 LEU A C 1
ATOM 1148 O O . LEU A 1 152 ? 18.740 -10.260 -65.721 1.00 67.94 152 LEU A O 1
ATOM 1152 N N . THR A 1 153 ? 20.642 -10.393 -64.534 1.00 73.19 153 THR A N 1
ATOM 1153 C CA . THR A 1 153 ? 21.434 -9.615 -65.506 1.00 73.19 153 THR A CA 1
ATOM 1154 C C . THR A 1 153 ? 21.656 -10.396 -66.799 1.00 73.19 153 THR A C 1
ATOM 1156 O O . THR A 1 153 ? 21.370 -9.865 -67.868 1.00 73.19 153 THR A O 1
ATOM 1159 N N . GLU A 1 154 ? 22.016 -11.682 -66.718 1.00 73.31 154 GLU A N 1
ATOM 1160 C CA . GLU A 1 154 ? 22.129 -12.561 -67.891 1.00 73.31 154 GLU A CA 1
ATOM 1161 C C . GLU A 1 154 ? 20.834 -12.618 -68.721 1.00 73.31 154 GLU A C 1
ATOM 1163 O O . GLU A 1 154 ? 20.877 -12.625 -69.951 1.00 73.31 154 GLU A O 1
ATOM 1168 N N . VAL A 1 155 ? 19.668 -12.694 -68.069 1.00 71.69 155 VAL A N 1
ATOM 1169 C CA . VAL A 1 155 ? 18.367 -12.719 -68.759 1.00 71.69 155 VAL A CA 1
ATOM 1170 C C . VAL A 1 155 ? 18.080 -11.381 -69.442 1.00 71.69 155 VAL A C 1
ATOM 1172 O O . VAL A 1 155 ? 17.615 -11.385 -70.579 1.00 71.69 155 VAL A O 1
ATOM 1175 N N . ARG A 1 156 ? 18.414 -10.246 -68.814 1.00 70.44 156 ARG A N 1
ATOM 1176 C CA . ARG A 1 156 ? 18.258 -8.906 -69.415 1.00 70.44 156 ARG A CA 1
ATOM 1177 C C . ARG A 1 156 ? 19.192 -8.675 -70.605 1.00 70.44 156 ARG A C 1
ATOM 1179 O O . ARG A 1 156 ? 18.779 -8.062 -71.586 1.00 70.44 156 ARG A O 1
ATOM 1186 N N . GLU A 1 157 ? 20.415 -9.197 -70.565 1.00 74.75 157 GLU A N 1
ATOM 1187 C CA . GLU A 1 157 ? 21.346 -9.157 -71.702 1.00 74.75 157 GLU A CA 1
ATOM 1188 C C . GLU A 1 157 ? 20.835 -10.004 -72.877 1.00 74.75 157 GLU A C 1
ATOM 1190 O O . GLU A 1 157 ? 20.808 -9.536 -74.018 1.00 74.75 157 GLU A O 1
ATOM 1195 N N . LYS A 1 158 ? 20.328 -11.212 -72.600 1.00 76.25 158 LYS A N 1
ATOM 1196 C CA . LYS A 1 158 ? 19.685 -12.077 -73.606 1.00 76.25 158 LYS A CA 1
ATOM 1197 C C . LYS A 1 158 ? 18.410 -11.430 -74.172 1.00 76.25 158 LYS A C 1
ATOM 1199 O O . LYS A 1 158 ? 18.158 -11.516 -75.371 1.00 76.25 158 LYS A O 1
ATOM 1204 N N . GLU A 1 159 ? 17.634 -10.720 -73.352 1.00 67.62 159 GLU A N 1
ATOM 1205 C CA . GLU A 1 159 ? 16.467 -9.941 -73.789 1.00 67.62 159 GLU A CA 1
ATOM 1206 C C . GLU A 1 159 ? 16.862 -8.764 -74.704 1.00 67.62 159 GLU A C 1
ATOM 1208 O O . GLU A 1 159 ? 16.186 -8.503 -75.702 1.00 67.62 159 GLU A O 1
ATOM 1213 N N . ALA A 1 160 ? 17.970 -8.072 -74.415 1.00 71.44 160 ALA A N 1
ATOM 1214 C CA . ALA A 1 160 ? 18.499 -7.006 -75.267 1.00 71.44 160 ALA A CA 1
ATOM 1215 C C . ALA A 1 160 ? 18.951 -7.540 -76.640 1.00 71.44 160 ALA A C 1
ATOM 1217 O O . ALA A 1 160 ? 18.556 -6.992 -77.669 1.00 71.44 160 ALA A O 1
ATOM 1218 N N . GLN A 1 161 ? 19.680 -8.661 -76.666 1.00 74.00 161 GLN A N 1
ATOM 1219 C CA . GLN A 1 161 ? 20.101 -9.345 -77.899 1.00 74.00 161 GLN A CA 1
ATOM 1220 C C . GLN A 1 161 ? 18.898 -9.818 -78.742 1.00 74.00 161 GLN A C 1
ATOM 1222 O O . GLN A 1 161 ? 18.904 -9.720 -79.973 1.00 74.00 161 GLN A O 1
ATOM 1227 N N . LEU A 1 162 ? 17.820 -10.276 -78.095 1.00 68.88 162 LEU A N 1
ATOM 1228 C CA . LEU A 1 162 ? 16.566 -10.626 -78.773 1.00 68.88 162 LEU A CA 1
ATOM 1229 C C . LEU A 1 162 ? 15.841 -9.392 -79.342 1.00 68.88 162 LEU A C 1
ATOM 1231 O O . LEU A 1 162 ? 15.306 -9.450 -80.447 1.00 68.88 162 LEU A O 1
ATOM 1235 N N . LYS A 1 163 ? 15.862 -8.247 -78.649 1.00 72.31 163 LYS A N 1
ATOM 1236 C CA . LYS A 1 163 ? 15.316 -6.982 -79.180 1.00 72.31 163 LYS A CA 1
ATOM 1237 C C . LYS A 1 163 ? 16.119 -6.458 -80.374 1.00 72.31 163 LYS A C 1
ATOM 1239 O O . LYS A 1 163 ? 15.521 -5.961 -81.327 1.00 72.31 163 LYS A O 1
ATOM 1244 N N . GLU A 1 164 ? 17.442 -6.605 -80.357 1.00 75.69 164 GLU A N 1
ATOM 1245 C CA . GLU A 1 164 ? 18.314 -6.208 -81.467 1.00 75.69 164 GLU A CA 1
ATOM 1246 C C . GLU A 1 164 ? 18.128 -7.098 -82.708 1.00 75.69 164 GLU A C 1
ATOM 1248 O O . GLU A 1 164 ? 17.977 -6.581 -83.815 1.00 75.69 164 GLU A O 1
ATOM 1253 N N . THR A 1 165 ? 18.019 -8.419 -82.538 1.00 71.50 165 THR A N 1
ATOM 1254 C CA . THR A 1 165 ? 17.727 -9.346 -83.653 1.00 71.50 165 THR A CA 1
ATOM 1255 C C . THR A 1 165 ? 16.306 -9.190 -84.208 1.00 71.50 165 THR A C 1
ATOM 1257 O O . THR A 1 165 ? 16.097 -9.280 -85.416 1.00 71.50 165 THR A O 1
ATOM 1260 N N . ILE A 1 166 ? 15.317 -8.830 -83.382 1.00 67.88 166 ILE A N 1
ATOM 1261 C CA . ILE A 1 166 ? 13.999 -8.391 -83.880 1.00 67.88 166 ILE A CA 1
ATOM 1262 C C . ILE A 1 166 ? 14.119 -7.087 -84.695 1.00 67.88 166 ILE A C 1
ATOM 1264 O O . ILE A 1 166 ? 13.362 -6.882 -85.647 1.00 67.88 166 ILE A O 1
ATOM 1268 N N . ALA A 1 167 ? 15.067 -6.204 -84.366 1.00 67.56 167 ALA A N 1
ATOM 1269 C CA . ALA A 1 167 ? 15.310 -4.976 -85.120 1.00 67.56 167 ALA A CA 1
ATOM 1270 C C . ALA A 1 167 ? 16.065 -5.207 -86.445 1.00 67.56 167 ALA A C 1
ATOM 1272 O O . ALA A 1 167 ? 15.810 -4.466 -87.394 1.00 67.56 167 ALA A O 1
ATOM 1273 N N . THR A 1 168 ? 16.938 -6.218 -86.564 1.00 71.06 168 THR A N 1
ATOM 1274 C CA . THR A 1 168 ? 17.546 -6.598 -87.859 1.00 71.06 168 THR A CA 1
ATOM 1275 C C . THR A 1 168 ? 16.516 -7.243 -88.783 1.00 71.06 168 THR A C 1
ATOM 1277 O O . THR A 1 168 ? 16.317 -6.749 -89.892 1.00 71.06 168 THR A O 1
ATOM 1280 N N . LEU A 1 169 ? 15.750 -8.223 -88.286 1.00 67.00 169 LEU A N 1
ATOM 1281 C CA . LEU A 1 169 ? 14.687 -8.894 -89.049 1.00 67.00 169 LEU A CA 1
ATOM 1282 C C . LEU A 1 169 ? 13.640 -7.903 -89.591 1.00 67.00 169 LEU A C 1
ATOM 1284 O O . LEU A 1 169 ? 13.183 -8.034 -90.725 1.00 67.00 169 LEU A O 1
ATOM 1288 N N . LYS A 1 170 ? 13.301 -6.847 -88.835 1.00 61.59 170 LYS A N 1
ATOM 1289 C CA . LYS A 1 170 ? 12.414 -5.769 -89.317 1.00 61.59 170 LYS A CA 1
ATOM 1290 C C . LYS A 1 170 ? 13.003 -4.945 -90.471 1.00 61.59 170 LYS A C 1
ATOM 1292 O O . LYS A 1 170 ? 12.236 -4.475 -91.307 1.00 61.59 170 LYS A O 1
ATOM 1297 N N . ARG A 1 171 ? 14.329 -4.774 -90.552 1.00 68.19 171 ARG A N 1
ATOM 1298 C CA . ARG A 1 171 ? 14.990 -4.130 -91.708 1.00 68.19 171 ARG A CA 1
ATOM 1299 C C . ARG A 1 171 ? 15.038 -5.072 -92.909 1.00 68.19 171 ARG A C 1
ATOM 1301 O O . ARG A 1 171 ? 14.795 -4.639 -94.028 1.00 68.19 171 ARG A O 1
ATOM 1308 N N . GLU A 1 172 ? 15.302 -6.354 -92.678 1.00 67.50 172 GLU A N 1
ATOM 1309 C CA . GLU A 1 172 ? 15.341 -7.377 -93.729 1.00 67.50 172 GLU A CA 1
ATOM 1310 C C . GLU A 1 172 ? 13.968 -7.557 -94.394 1.00 67.50 172 GLU A C 1
ATOM 1312 O O . GLU A 1 172 ? 13.890 -7.578 -95.621 1.00 67.50 172 GLU A O 1
ATOM 1317 N N . ILE A 1 173 ? 12.877 -7.558 -93.618 1.00 56.62 173 ILE A N 1
ATOM 1318 C CA . ILE A 1 173 ? 11.500 -7.545 -94.144 1.00 56.62 173 ILE A CA 1
ATOM 1319 C C . ILE A 1 173 ? 11.254 -6.315 -95.036 1.00 56.62 173 ILE A C 1
ATOM 1321 O O . ILE A 1 173 ? 10.715 -6.463 -96.131 1.00 56.62 173 ILE A O 1
ATOM 1325 N N . ALA A 1 174 ? 11.699 -5.122 -94.626 1.00 52.34 174 ALA A N 1
ATOM 1326 C CA . ALA A 1 174 ? 11.549 -3.905 -95.430 1.00 52.34 174 ALA A CA 1
ATOM 1327 C C . ALA A 1 174 ? 12.359 -3.941 -96.746 1.00 52.34 174 ALA A C 1
ATOM 1329 O O . ALA A 1 174 ? 11.924 -3.385 -97.751 1.00 52.34 174 ALA A O 1
ATOM 1330 N N . VAL A 1 175 ? 13.510 -4.626 -96.769 1.00 57.72 175 VAL A N 1
ATOM 1331 C CA . VAL A 1 175 ? 14.321 -4.828 -97.987 1.00 57.72 175 VAL A CA 1
ATOM 1332 C C . VAL A 1 175 ? 13.717 -5.898 -98.908 1.00 57.72 175 VAL A C 1
ATOM 1334 O O . VAL A 1 175 ? 13.755 -5.743 -100.127 1.00 57.72 175 VAL A O 1
ATOM 1337 N N . GLN A 1 176 ? 13.125 -6.958 -98.349 1.00 53.25 176 GLN A N 1
ATOM 1338 C CA . GLN A 1 176 ? 12.405 -7.997 -99.103 1.00 53.25 176 GLN A CA 1
ATOM 1339 C C . GLN A 1 176 ? 11.135 -7.427 -99.764 1.00 53.25 176 GLN A C 1
ATOM 1341 O O . GLN A 1 176 ? 10.886 -7.663 -100.944 1.00 53.25 176 GLN A O 1
ATOM 1346 N N . GLN A 1 177 ? 10.373 -6.597 -99.041 1.00 44.12 177 GLN A N 1
ATOM 1347 C CA . GLN A 1 177 ? 9.157 -5.941 -99.545 1.00 44.12 177 GLN A CA 1
ATOM 1348 C C . GLN A 1 177 ? 9.411 -4.940 -100.690 1.00 44.12 177 GLN A C 1
ATOM 1350 O O . GLN A 1 177 ? 8.475 -4.580 -101.398 1.00 44.12 177 GLN A O 1
ATOM 1355 N N . ALA A 1 178 ? 10.663 -4.531 -100.921 1.00 45.88 178 ALA A N 1
ATOM 1356 C CA . ALA A 1 178 ? 11.057 -3.634 -102.009 1.00 45.88 178 ALA A CA 1
ATOM 1357 C C . ALA A 1 178 ? 11.456 -4.354 -103.320 1.00 45.88 178 ALA A C 1
ATOM 1359 O O . ALA A 1 178 ? 11.925 -3.697 -104.248 1.00 45.88 178 ALA A O 1
ATOM 1360 N N . LYS A 1 179 ? 11.318 -5.689 -103.409 1.00 41.22 179 LYS A N 1
ATOM 1361 C CA . LYS A 1 179 ? 11.790 -6.502 -104.555 1.00 41.22 179 LYS A CA 1
ATOM 1362 C C . LYS A 1 179 ? 10.731 -7.420 -105.189 1.00 41.22 179 LYS A C 1
ATOM 1364 O O . LYS A 1 179 ? 11.086 -8.412 -105.814 1.00 41.22 179 LYS A O 1
ATOM 1369 N N . ALA A 1 180 ? 9.446 -7.097 -105.039 1.00 42.06 180 ALA A N 1
ATOM 1370 C CA . ALA A 1 180 ? 8.336 -7.932 -105.510 1.00 42.06 180 ALA A CA 1
ATOM 1371 C C . ALA A 1 180 ? 7.377 -7.191 -106.466 1.00 42.06 180 ALA A C 1
ATOM 1373 O O . ALA A 1 180 ? 6.184 -7.073 -106.187 1.00 42.06 180 ALA A O 1
ATOM 1374 N N . GLN A 1 181 ? 7.901 -6.696 -107.593 1.00 31.83 181 GLN A N 1
ATOM 1375 C CA . GLN A 1 181 ? 7.125 -6.422 -108.812 1.00 31.83 181 GLN A CA 1
ATOM 1376 C C . GLN A 1 181 ? 7.920 -6.918 -110.036 1.00 31.83 181 GLN A C 1
ATOM 1378 O O . GLN A 1 181 ? 9.144 -6.819 -110.068 1.00 31.83 181 GLN A O 1
ATOM 1383 N N . ASP A 1 182 ? 7.195 -7.505 -110.982 1.00 30.09 182 ASP A N 1
ATOM 1384 C CA . ASP A 1 182 ? 7.589 -8.552 -111.951 1.00 30.09 182 ASP A CA 1
ATOM 1385 C C . ASP A 1 182 ? 7.140 -8.098 -113.382 1.00 30.09 182 ASP A C 1
ATOM 1387 O O . ASP A 1 182 ? 6.581 -6.995 -113.457 1.00 30.09 182 ASP A O 1
ATOM 1391 N N . PRO A 1 183 ? 7.206 -8.868 -114.507 1.00 43.44 183 PRO A N 1
ATOM 1392 C CA . PRO A 1 183 ? 7.889 -10.152 -114.808 1.00 43.44 183 PRO A CA 1
ATOM 1393 C C . PRO A 1 183 ? 8.456 -10.293 -116.279 1.00 43.44 183 PRO A C 1
ATOM 1395 O O . PRO A 1 183 ? 8.390 -9.347 -117.056 1.00 43.44 183 PRO A O 1
ATOM 1398 N N . ILE A 1 184 ? 8.895 -11.518 -116.668 1.00 27.67 184 ILE A N 1
ATOM 1399 C CA . ILE A 1 184 ? 9.061 -12.132 -118.040 1.00 27.67 184 ILE A CA 1
ATOM 1400 C C . ILE A 1 184 ? 9.972 -11.434 -119.117 1.00 27.67 184 ILE A C 1
ATOM 1402 O O . ILE A 1 184 ? 10.312 -10.270 -118.969 1.00 27.67 184 ILE A O 1
ATOM 1406 N N . GLU A 1 185 ? 10.508 -12.048 -120.203 1.00 25.19 185 GLU A N 1
ATOM 1407 C CA . GLU A 1 185 ? 10.356 -13.364 -120.897 1.00 25.19 185 GLU A CA 1
ATOM 1408 C C . GLU A 1 185 ? 11.704 -14.075 -121.249 1.00 25.19 185 GLU A C 1
ATOM 1410 O O . GLU A 1 185 ? 12.779 -13.482 -121.198 1.00 25.19 185 GLU A O 1
ATOM 1415 N N . MET A 1 186 ? 11.613 -15.354 -121.657 1.00 31.42 186 MET A N 1
ATOM 1416 C CA . MET A 1 186 ? 12.628 -16.192 -122.344 1.00 31.42 186 MET A CA 1
ATOM 1417 C C . MET A 1 186 ? 12.197 -16.392 -123.818 1.00 31.42 186 MET A C 1
ATOM 1419 O O . MET A 1 186 ? 10.990 -16.373 -124.065 1.00 31.42 186 MET A O 1
ATOM 1423 N N . PRO A 1 187 ? 13.108 -16.593 -124.797 1.00 45.25 187 PRO A N 1
ATOM 1424 C CA . PRO A 1 187 ? 13.663 -17.923 -125.146 1.00 45.25 187 PRO A CA 1
ATOM 1425 C C . PRO A 1 187 ? 15.198 -17.829 -125.431 1.00 45.25 187 PRO A C 1
ATOM 1427 O O . PRO A 1 187 ? 15.823 -16.920 -124.897 1.00 45.25 187 PRO A O 1
ATOM 1430 N N . GLU A 1 188 ? 15.961 -18.700 -126.116 1.00 28.95 188 GLU A N 1
ATOM 1431 C CA . GLU A 1 188 ? 15.760 -19.877 -126.998 1.00 28.95 188 GLU A CA 1
ATOM 1432 C C . GLU A 1 188 ? 16.823 -20.980 -126.719 1.00 28.95 188 GLU A C 1
ATOM 1434 O O . GLU A 1 188 ? 17.688 -20.826 -125.854 1.00 28.95 188 GLU A O 1
ATOM 1439 N N . GLN A 1 189 ? 16.794 -22.101 -127.460 1.00 30.44 189 GLN A N 1
ATOM 1440 C CA . GLN A 1 189 ? 17.801 -23.178 -127.422 1.00 30.44 189 GLN A CA 1
ATOM 1441 C C . GLN A 1 189 ? 17.988 -23.801 -128.820 1.00 30.44 189 GLN A C 1
ATOM 1443 O O . GLN A 1 189 ? 17.003 -24.286 -129.355 1.00 30.44 189 GLN A O 1
ATOM 1448 N N . GLU A 1 190 ? 19.217 -23.912 -129.357 1.00 32.25 190 GLU A N 1
ATOM 1449 C CA . GLU A 1 190 ? 19.589 -24.993 -130.308 1.00 32.25 190 GLU A CA 1
ATOM 1450 C C . GLU A 1 190 ? 21.114 -25.102 -130.578 1.00 32.25 190 GLU A C 1
ATOM 1452 O O . GLU A 1 190 ? 21.662 -24.579 -131.542 1.00 32.25 190 GLU A O 1
ATOM 1457 N N . ALA A 1 191 ? 21.835 -25.823 -129.706 1.00 40.56 191 ALA A N 1
ATOM 1458 C CA . ALA A 1 191 ? 23.235 -26.245 -129.928 1.00 40.56 191 ALA A CA 1
ATOM 1459 C C . ALA A 1 191 ? 23.568 -27.577 -129.203 1.00 40.56 191 ALA A C 1
ATOM 1461 O O . ALA A 1 191 ? 24.694 -27.835 -128.770 1.00 40.56 191 ALA A O 1
ATOM 1462 N N . ALA A 1 192 ? 22.554 -28.422 -128.997 1.00 46.53 192 ALA A N 1
ATOM 1463 C CA . ALA A 1 192 ? 22.476 -29.367 -127.877 1.00 46.53 192 ALA A CA 1
ATOM 1464 C C . ALA A 1 192 ? 23.254 -30.701 -128.019 1.00 46.53 192 ALA A C 1
ATOM 1466 O O . ALA A 1 192 ? 22.963 -31.651 -127.297 1.00 46.53 192 ALA A O 1
ATOM 1467 N N . LEU A 1 193 ? 24.245 -30.802 -128.917 1.00 45.84 193 LEU A N 1
ATOM 1468 C CA . LEU A 1 193 ? 24.937 -32.074 -129.223 1.00 45.84 193 LEU A CA 1
ATOM 1469 C C . LEU A 1 193 ? 26.426 -32.146 -128.838 1.00 45.84 193 LEU A C 1
ATOM 1471 O O . LEU A 1 193 ? 27.034 -33.206 -128.976 1.00 45.84 193 LEU A O 1
ATOM 1475 N N . GLN A 1 194 ? 27.015 -31.077 -128.290 1.00 49.81 194 GLN A N 1
ATOM 1476 C CA . GLN A 1 194 ? 28.366 -31.122 -127.691 1.00 49.81 194 GLN A CA 1
ATOM 1477 C C . GLN A 1 194 ? 28.371 -30.911 -126.164 1.00 49.81 194 GLN A C 1
ATOM 1479 O O . GLN A 1 194 ? 29.364 -31.206 -125.498 1.00 49.81 194 GLN A O 1
ATOM 1484 N N . SER A 1 195 ? 27.254 -30.462 -125.585 1.00 50.31 195 SER A N 1
ATOM 1485 C CA . SER A 1 195 ? 27.088 -30.237 -124.142 1.00 50.31 195 SER A CA 1
ATOM 1486 C C . SER A 1 195 ? 27.053 -31.534 -123.324 1.00 50.31 195 SER A C 1
ATOM 1488 O O . SER A 1 195 ? 27.644 -31.590 -122.247 1.00 50.31 195 SER A O 1
ATOM 1490 N N . LEU A 1 196 ? 26.418 -32.593 -123.844 1.00 50.78 196 LEU A N 1
ATOM 1491 C CA . LEU A 1 196 ? 26.088 -33.824 -123.107 1.00 50.78 196 LEU A CA 1
ATOM 1492 C C . LEU A 1 196 ? 27.279 -34.551 -122.454 1.00 50.78 196 LEU A C 1
ATOM 1494 O O . LEU A 1 196 ? 27.093 -35.199 -121.428 1.00 50.78 196 LEU A O 1
ATOM 1498 N N . ARG A 1 197 ? 28.506 -34.422 -122.981 1.00 53.97 197 ARG A N 1
ATOM 1499 C CA . ARG A 1 197 ? 29.704 -35.007 -122.340 1.00 53.97 197 ARG A CA 1
ATOM 1500 C C . ARG A 1 197 ? 30.261 -34.176 -121.183 1.00 53.97 197 ARG A C 1
ATOM 1502 O O . ARG A 1 197 ? 30.862 -34.749 -120.287 1.00 53.97 197 ARG A O 1
ATOM 1509 N N . ARG A 1 198 ? 30.045 -32.855 -121.171 1.00 58.75 198 ARG A N 1
ATOM 1510 C CA . ARG A 1 198 ? 30.399 -31.989 -120.028 1.00 58.75 198 ARG A CA 1
ATOM 1511 C C . ARG A 1 198 ? 29.314 -32.018 -118.950 1.00 58.75 198 ARG A C 1
ATOM 1513 O O . ARG A 1 198 ? 29.636 -31.998 -117.770 1.00 58.75 198 ARG A O 1
ATOM 1520 N N . LEU A 1 199 ? 28.052 -32.152 -119.364 1.00 56.31 199 LEU A N 1
ATOM 1521 C CA . LEU A 1 199 ? 26.882 -32.253 -118.485 1.00 56.31 199 LEU A CA 1
ATOM 1522 C C . LEU A 1 199 ? 26.972 -33.424 -117.493 1.00 56.31 199 LEU A C 1
ATOM 1524 O O . LEU A 1 199 ? 26.547 -33.289 -116.354 1.00 56.31 199 LEU A O 1
ATOM 1528 N N . HIS A 1 200 ? 27.561 -34.559 -117.881 1.00 60.88 200 HIS A N 1
ATOM 1529 C CA . HIS A 1 200 ? 27.713 -35.696 -116.965 1.00 60.88 200 HIS A CA 1
ATOM 1530 C C . HIS A 1 200 ? 28.680 -35.392 -115.802 1.00 60.88 200 HIS A C 1
ATOM 1532 O O . HIS A 1 200 ? 28.413 -35.766 -114.663 1.00 60.88 200 HIS A O 1
ATOM 1538 N N . GLU A 1 201 ? 29.756 -34.641 -116.062 1.00 61.78 201 GLU A N 1
ATOM 1539 C CA . GLU A 1 201 ? 30.709 -34.215 -115.031 1.00 61.78 201 GLU A CA 1
ATOM 1540 C C . GLU A 1 201 ? 30.206 -33.040 -114.169 1.00 61.78 201 GLU A C 1
ATOM 1542 O O . GLU A 1 201 ? 30.720 -32.832 -113.066 1.00 61.78 201 GLU A O 1
ATOM 1547 N N . THR A 1 202 ? 29.240 -32.240 -114.638 1.00 66.44 202 THR A N 1
ATOM 1548 C CA . THR A 1 202 ? 28.591 -31.223 -113.788 1.00 66.44 202 THR A CA 1
ATOM 1549 C C . THR A 1 202 ? 27.509 -31.855 -112.920 1.00 66.44 202 THR A C 1
ATOM 1551 O O . THR A 1 202 ? 27.528 -31.644 -111.711 1.00 66.44 202 THR A O 1
ATOM 1554 N N . LEU A 1 203 ? 26.673 -32.736 -113.484 1.00 59.66 203 LEU A N 1
ATOM 1555 C CA . LEU A 1 203 ? 25.613 -33.444 -112.756 1.00 59.66 203 LEU A CA 1
ATOM 1556 C C . LEU A 1 203 ? 26.136 -34.245 -111.553 1.00 59.66 203 LEU A C 1
ATOM 1558 O O . LEU A 1 203 ? 25.509 -34.214 -110.501 1.00 59.66 203 LEU A O 1
ATOM 1562 N N . GLN A 1 204 ? 27.301 -34.899 -111.651 1.00 65.81 204 GLN A N 1
ATOM 1563 C CA . GLN A 1 204 ? 27.904 -35.579 -110.490 1.00 65.81 204 GLN A CA 1
ATOM 1564 C C . GLN A 1 204 ? 28.269 -34.604 -109.356 1.00 65.81 204 GLN A C 1
ATOM 1566 O O . GLN A 1 204 ? 28.044 -34.898 -108.185 1.00 65.81 204 GLN A O 1
ATOM 1571 N N . ARG A 1 205 ? 28.783 -33.414 -109.689 1.00 71.19 205 ARG A N 1
ATOM 1572 C CA . ARG A 1 205 ? 29.120 -32.375 -108.697 1.00 71.19 205 ARG A CA 1
ATOM 1573 C C . ARG A 1 205 ? 27.864 -31.715 -108.120 1.00 71.19 205 ARG A C 1
ATOM 1575 O O . ARG A 1 205 ? 27.859 -31.323 -106.957 1.00 71.19 205 ARG A O 1
ATOM 1582 N N . GLU A 1 206 ? 26.803 -31.609 -108.913 1.00 70.56 206 GLU A N 1
ATOM 1583 C CA . GLU A 1 206 ? 25.486 -31.129 -108.487 1.00 70.56 206 GLU A CA 1
ATOM 1584 C C . GLU A 1 206 ? 24.794 -32.148 -107.558 1.00 70.56 206 GLU A C 1
ATOM 1586 O O . GLU A 1 206 ? 24.241 -31.752 -106.535 1.00 70.56 206 GLU A O 1
ATOM 1591 N N . GLU A 1 207 ? 24.909 -33.456 -107.817 1.00 70.00 207 GLU A N 1
ATOM 1592 C CA . GLU A 1 207 ? 24.434 -34.526 -106.923 1.00 70.00 207 GLU A CA 1
ATOM 1593 C C . GLU A 1 207 ? 25.183 -34.526 -105.575 1.00 70.00 207 GLU A C 1
ATOM 1595 O O . GLU A 1 207 ? 24.562 -34.593 -104.508 1.00 70.00 207 GLU A O 1
ATOM 1600 N N . GLU A 1 208 ? 26.512 -34.375 -105.587 1.00 72.56 208 GLU A N 1
ATOM 1601 C CA . GLU A 1 208 ? 27.319 -34.233 -104.367 1.00 72.56 208 GLU A CA 1
ATOM 1602 C C . GLU A 1 208 ? 26.942 -32.974 -103.561 1.00 72.56 208 GLU A C 1
ATOM 1604 O O . GLU A 1 208 ? 26.842 -33.027 -102.332 1.00 72.56 208 GLU A O 1
ATOM 1609 N N . GLN A 1 209 ? 26.666 -31.849 -104.230 1.00 77.50 209 GLN A N 1
ATOM 1610 C CA . GLN A 1 209 ? 26.215 -30.618 -103.572 1.00 77.50 209 GLN A CA 1
ATOM 1611 C C . GLN A 1 209 ? 24.801 -30.752 -102.992 1.00 77.50 209 GLN A C 1
ATOM 1613 O O . GLN A 1 209 ? 24.582 -30.392 -101.834 1.00 77.50 209 GLN A O 1
ATOM 1618 N N . LEU A 1 210 ? 23.849 -31.311 -103.743 1.00 74.06 210 LEU A N 1
ATOM 1619 C CA . LEU A 1 210 ? 22.474 -31.520 -103.280 1.00 74.06 210 LEU A CA 1
ATOM 1620 C C . LEU A 1 210 ? 22.408 -32.530 -102.127 1.00 74.06 210 LEU A C 1
ATOM 1622 O O . LEU A 1 210 ? 21.665 -32.322 -101.167 1.00 74.06 210 LEU A O 1
ATOM 1626 N N . THR A 1 211 ? 23.228 -33.586 -102.146 1.00 77.44 211 THR A N 1
ATOM 1627 C CA . THR A 1 211 ? 23.312 -34.532 -101.020 1.00 77.44 211 THR A CA 1
ATOM 1628 C C . THR A 1 211 ? 24.019 -33.944 -99.794 1.00 77.44 211 THR A C 1
ATOM 1630 O O . THR A 1 211 ? 23.648 -34.293 -98.670 1.00 77.44 211 THR A O 1
ATOM 1633 N N . GLN A 1 212 ? 24.967 -33.009 -99.951 1.00 79.38 212 GLN A N 1
ATOM 1634 C CA . GLN A 1 212 ? 25.479 -32.216 -98.823 1.00 79.38 212 GLN A CA 1
ATOM 1635 C C . GLN A 1 212 ? 24.413 -31.272 -98.246 1.00 79.38 212 GLN A C 1
ATOM 1637 O O . GLN A 1 212 ? 24.228 -31.259 -97.029 1.00 79.38 212 GLN A O 1
ATOM 1642 N N . GLN A 1 213 ? 23.674 -30.547 -99.091 1.00 78.44 213 GLN A N 1
ATOM 1643 C CA . GLN A 1 213 ? 22.594 -29.648 -98.660 1.00 78.44 213 GLN A CA 1
ATOM 1644 C C . GLN A 1 213 ? 21.470 -30.409 -97.940 1.00 78.44 213 GLN A C 1
ATOM 1646 O O . GLN A 1 213 ? 21.025 -29.990 -96.873 1.00 78.44 213 GLN A O 1
ATOM 1651 N N . LEU A 1 214 ? 21.072 -31.580 -98.450 1.00 77.31 214 LEU A N 1
ATOM 1652 C CA . LEU A 1 214 ? 20.080 -32.435 -97.795 1.00 77.31 214 LEU A CA 1
ATOM 1653 C C . LEU A 1 214 ? 20.563 -32.910 -96.412 1.00 77.31 214 LEU A C 1
ATOM 1655 O O . LEU A 1 214 ? 19.788 -32.927 -95.451 1.00 77.31 214 LEU A O 1
ATOM 1659 N N . ARG A 1 215 ? 21.857 -33.244 -96.280 1.00 80.75 215 ARG A N 1
ATOM 1660 C CA . ARG A 1 215 ? 22.473 -33.613 -94.993 1.00 80.75 215 ARG A CA 1
ATOM 1661 C C . ARG A 1 215 ? 22.508 -32.443 -94.010 1.00 80.75 215 ARG A C 1
ATOM 1663 O O . ARG A 1 215 ? 22.165 -32.662 -92.850 1.00 80.75 215 ARG A O 1
ATOM 1670 N N . SER A 1 216 ? 22.855 -31.223 -94.435 1.00 81.12 216 SER A N 1
ATOM 1671 C CA . SER A 1 216 ? 22.824 -30.056 -93.540 1.00 81.12 216 SER A CA 1
ATOM 1672 C C . SER A 1 216 ? 21.397 -29.741 -93.090 1.00 81.12 216 SER A C 1
ATOM 1674 O O . SER A 1 216 ? 21.142 -29.720 -91.888 1.00 81.12 216 SER A O 1
ATOM 1676 N N . THR A 1 217 ? 20.428 -29.663 -94.011 1.00 78.81 217 THR A N 1
ATOM 1677 C CA . THR A 1 217 ? 19.022 -29.406 -93.644 1.00 78.81 217 THR A CA 1
ATOM 1678 C C . THR A 1 217 ? 18.438 -30.490 -92.736 1.00 78.81 217 THR A C 1
ATOM 1680 O O . THR A 1 217 ? 17.650 -30.189 -91.842 1.00 78.81 217 THR A O 1
ATOM 1683 N N . SER A 1 218 ? 18.850 -31.754 -92.902 1.00 84.06 218 SER A N 1
ATOM 1684 C CA . SER A 1 218 ? 18.435 -32.843 -92.010 1.00 84.06 218 SER A CA 1
ATOM 1685 C C . SER A 1 218 ? 19.052 -32.723 -90.611 1.00 84.06 218 SER A C 1
ATOM 1687 O O . SER A 1 218 ? 18.388 -33.050 -89.626 1.00 84.06 218 SER A O 1
ATOM 1689 N N . LEU A 1 219 ? 20.300 -32.255 -90.498 1.00 84.94 219 LEU A N 1
ATOM 1690 C CA . LEU A 1 219 ? 20.950 -31.986 -89.210 1.00 84.94 219 LEU A CA 1
ATOM 1691 C C . LEU A 1 219 ? 20.314 -30.782 -88.501 1.00 84.94 219 LEU A C 1
ATOM 1693 O O . LEU A 1 219 ? 20.065 -30.861 -87.296 1.00 84.94 219 LEU A O 1
ATOM 1697 N N . ASP A 1 220 ? 19.974 -29.725 -89.239 1.00 83.88 220 ASP A N 1
ATOM 1698 C CA . ASP A 1 220 ? 19.285 -28.536 -88.724 1.00 83.88 220 ASP A CA 1
ATOM 1699 C C . ASP A 1 220 ? 17.845 -28.852 -88.289 1.00 83.88 220 ASP A C 1
ATOM 1701 O O . ASP A 1 220 ? 17.395 -28.417 -87.223 1.00 83.88 220 ASP A O 1
ATOM 1705 N N . MET A 1 221 ? 17.131 -29.697 -89.040 1.00 78.62 221 MET A N 1
ATOM 1706 C CA . MET A 1 221 ? 15.826 -30.228 -88.634 1.00 78.62 221 MET A CA 1
ATOM 1707 C C . MET A 1 221 ? 15.942 -31.075 -87.355 1.00 78.62 221 MET A C 1
ATOM 1709 O O . MET A 1 221 ? 15.179 -30.883 -86.409 1.00 78.62 221 MET A O 1
ATOM 1713 N N . ALA A 1 222 ? 16.947 -31.949 -87.255 1.00 83.88 222 ALA A N 1
ATOM 1714 C CA . ALA A 1 222 ? 17.197 -32.719 -86.035 1.00 83.88 222 ALA A CA 1
ATOM 1715 C C . ALA A 1 222 ? 17.648 -31.838 -84.849 1.00 83.88 222 ALA A C 1
ATOM 1717 O O . ALA A 1 222 ? 17.427 -32.193 -83.689 1.00 83.88 222 ALA A O 1
ATOM 1718 N N . ALA A 1 223 ? 18.305 -30.700 -85.092 1.00 85.12 223 ALA A N 1
ATOM 1719 C CA . ALA A 1 223 ? 18.692 -29.735 -84.060 1.00 85.12 223 ALA A CA 1
ATOM 1720 C C . ALA A 1 223 ? 17.492 -28.908 -83.564 1.00 85.12 223 ALA A C 1
ATOM 1722 O O . ALA A 1 223 ? 17.300 -28.763 -82.355 1.00 85.12 223 ALA A O 1
ATOM 1723 N N . THR A 1 224 ? 16.644 -28.424 -84.475 1.00 82.94 224 THR A N 1
ATOM 1724 C CA . THR A 1 224 ? 15.414 -27.689 -84.138 1.00 82.94 224 THR A CA 1
ATOM 1725 C C . THR A 1 224 ? 14.399 -28.577 -83.419 1.00 82.94 224 THR A C 1
ATOM 1727 O O . THR A 1 224 ? 13.881 -28.159 -82.387 1.00 82.94 224 THR A O 1
ATOM 1730 N N . GLN A 1 225 ? 14.200 -29.830 -83.847 1.00 84.25 225 GLN A N 1
ATOM 1731 C CA . GLN A 1 225 ? 13.370 -30.807 -83.125 1.00 84.25 225 GLN A CA 1
ATOM 1732 C C . GLN A 1 225 ? 13.866 -31.048 -81.688 1.00 84.25 225 GLN A C 1
ATOM 1734 O O . GLN A 1 225 ? 13.074 -30.985 -80.746 1.00 84.25 225 GLN A O 1
ATOM 1739 N N . ARG A 1 226 ? 15.180 -31.235 -81.483 1.00 85.44 226 ARG A N 1
ATOM 1740 C CA . ARG A 1 226 ? 15.770 -31.351 -80.132 1.00 85.44 226 ARG A CA 1
ATOM 1741 C C . ARG A 1 226 ? 15.573 -30.083 -79.295 1.00 85.44 226 ARG A C 1
ATOM 1743 O O . ARG A 1 226 ? 15.285 -30.184 -78.105 1.00 85.44 226 ARG A O 1
ATOM 1750 N N . ARG A 1 227 ? 15.670 -28.894 -79.902 1.00 88.12 227 ARG A N 1
ATOM 1751 C CA . ARG A 1 227 ? 15.418 -27.615 -79.216 1.00 88.12 227 ARG A CA 1
ATOM 1752 C C . ARG A 1 227 ? 13.945 -27.440 -78.834 1.00 88.12 227 ARG A C 1
ATOM 1754 O O . ARG A 1 227 ? 13.675 -26.966 -77.737 1.00 88.12 227 ARG A O 1
ATOM 1761 N N . ILE A 1 228 ? 13.008 -27.867 -79.681 1.00 84.06 228 ILE A N 1
ATOM 1762 C CA . ILE A 1 228 ? 11.569 -27.886 -79.370 1.00 84.06 228 ILE A CA 1
ATOM 1763 C C . ILE A 1 228 ? 11.290 -28.847 -78.208 1.00 84.06 228 ILE A C 1
ATOM 1765 O O . ILE A 1 228 ? 10.634 -28.454 -77.249 1.00 84.06 228 ILE A O 1
ATOM 1769 N N . ALA A 1 229 ? 11.848 -30.062 -78.230 1.00 85.00 229 ALA A N 1
ATOM 1770 C CA . ALA A 1 229 ? 11.697 -31.024 -77.136 1.00 85.00 229 ALA A CA 1
ATOM 1771 C C . ALA A 1 229 ? 12.234 -30.484 -75.793 1.00 85.00 229 ALA A C 1
ATOM 1773 O O . ALA A 1 229 ? 11.561 -30.608 -74.772 1.00 85.00 229 ALA A O 1
ATOM 1774 N N . ALA A 1 230 ? 13.398 -29.822 -75.800 1.00 85.00 230 ALA A N 1
ATOM 1775 C CA . ALA A 1 230 ? 13.978 -29.191 -74.610 1.00 85.00 230 ALA A CA 1
ATOM 1776 C C . ALA A 1 230 ? 13.166 -27.982 -74.098 1.00 85.00 230 ALA A C 1
ATOM 1778 O O . ALA A 1 230 ? 13.084 -27.753 -72.892 1.00 85.00 230 ALA A O 1
ATOM 1779 N N . LEU A 1 231 ? 12.537 -27.213 -74.995 1.00 87.12 231 LEU A N 1
ATOM 1780 C CA . LEU A 1 231 ? 11.629 -26.128 -74.611 1.00 87.12 231 LEU A CA 1
ATOM 1781 C C . LEU A 1 231 ? 10.313 -26.666 -74.034 1.00 87.12 231 LEU A C 1
ATOM 1783 O O . LEU A 1 231 ? 9.812 -26.107 -73.063 1.00 87.12 231 LEU A O 1
ATOM 1787 N N . LEU A 1 232 ? 9.774 -27.762 -74.576 1.00 86.12 232 LEU A N 1
ATOM 1788 C CA . LEU A 1 232 ? 8.574 -28.414 -74.045 1.00 86.12 232 LEU A CA 1
ATOM 1789 C C . LEU A 1 232 ? 8.821 -29.025 -72.659 1.00 86.12 232 LEU A C 1
ATOM 1791 O O . LEU A 1 232 ? 8.000 -28.824 -71.763 1.00 86.12 232 LEU A O 1
ATOM 1795 N N . SER A 1 233 ? 9.956 -29.700 -72.444 1.00 85.81 233 SER A N 1
ATOM 1796 C CA . SER A 1 233 ? 10.301 -30.233 -71.121 1.00 85.81 233 SER A CA 1
ATOM 1797 C C . SER A 1 233 ? 10.538 -29.113 -70.102 1.00 85.81 233 SER A C 1
ATOM 1799 O O . SER A 1 233 ? 9.953 -29.159 -69.021 1.00 85.81 233 SER A O 1
ATOM 1801 N N . SER A 1 234 ? 11.278 -28.056 -70.462 1.00 88.31 234 SER A N 1
ATOM 1802 C CA . SER A 1 234 ? 11.443 -26.872 -69.605 1.00 88.31 234 SER A CA 1
ATOM 1803 C C . SER A 1 234 ? 10.103 -26.211 -69.271 1.00 88.31 234 SER A C 1
ATOM 1805 O O . SER A 1 234 ? 9.842 -25.939 -68.104 1.00 88.31 234 SER A O 1
ATOM 1807 N N . ASN A 1 235 ? 9.211 -26.022 -70.248 1.00 85.75 235 ASN A N 1
ATOM 1808 C CA . ASN A 1 235 ? 7.896 -25.429 -70.001 1.00 85.75 235 ASN A CA 1
ATOM 1809 C C . ASN A 1 235 ? 7.024 -26.315 -69.088 1.00 85.75 235 ASN A C 1
ATOM 1811 O O . ASN A 1 235 ? 6.298 -25.797 -68.244 1.00 85.75 235 ASN A O 1
ATOM 1815 N N . SER A 1 236 ? 7.136 -27.646 -69.193 1.00 86.12 236 SER A N 1
ATOM 1816 C CA . SER A 1 236 ? 6.459 -28.576 -68.276 1.00 86.12 236 SER A CA 1
ATOM 1817 C C . SER A 1 236 ? 7.006 -28.512 -66.841 1.00 86.12 236 SER A C 1
ATOM 1819 O O . SER A 1 236 ? 6.222 -28.570 -65.895 1.00 86.12 236 SER A O 1
ATOM 1821 N N . GLY A 1 237 ? 8.320 -28.304 -66.674 1.00 88.62 237 GLY A N 1
ATOM 1822 C CA . GLY A 1 237 ? 8.953 -28.069 -65.372 1.00 88.62 237 GLY A CA 1
ATOM 1823 C C . GLY A 1 237 ? 8.494 -26.750 -64.752 1.00 88.62 237 GLY A C 1
ATOM 1824 O O . GLY A 1 237 ? 7.943 -26.746 -63.654 1.00 88.62 237 GLY A O 1
ATOM 1825 N N . ASN A 1 238 ? 8.586 -25.652 -65.509 1.00 87.38 238 ASN A N 1
ATOM 1826 C CA . ASN A 1 238 ? 8.113 -24.330 -65.088 1.00 87.38 238 ASN A CA 1
ATOM 1827 C C . ASN A 1 238 ? 6.618 -24.354 -64.703 1.00 87.38 238 ASN A C 1
ATOM 1829 O O . ASN A 1 238 ? 6.202 -23.695 -63.752 1.00 87.38 238 ASN A O 1
ATOM 1833 N N . ALA A 1 239 ? 5.791 -25.127 -65.418 1.00 88.12 239 ALA A N 1
ATOM 1834 C CA . ALA A 1 239 ? 4.375 -25.299 -65.100 1.00 88.12 239 ALA A CA 1
ATOM 1835 C C . ALA A 1 239 ? 4.134 -26.099 -63.805 1.00 88.12 239 ALA A C 1
ATOM 1837 O O . ALA A 1 239 ? 3.148 -25.837 -63.117 1.00 88.12 239 ALA A O 1
ATOM 1838 N N . ALA A 1 240 ? 5.014 -27.041 -63.450 1.00 88.88 240 ALA A N 1
ATOM 1839 C CA . ALA A 1 240 ? 4.969 -27.744 -62.168 1.00 88.88 240 ALA A CA 1
ATOM 1840 C C . ALA A 1 240 ? 5.428 -26.837 -61.011 1.00 88.88 240 ALA A C 1
ATOM 1842 O O . ALA A 1 240 ? 4.734 -26.744 -60.000 1.00 88.88 240 ALA A O 1
ATOM 1843 N N . GLU A 1 241 ? 6.522 -26.090 -61.188 1.00 89.50 241 GLU A N 1
ATOM 1844 C CA . GLU A 1 241 ? 6.993 -25.085 -60.221 1.00 89.50 241 GLU A CA 1
ATOM 1845 C C . GLU A 1 241 ? 5.914 -24.024 -59.943 1.00 89.50 241 GLU A C 1
ATOM 1847 O O . GLU A 1 241 ? 5.609 -23.728 -58.788 1.00 89.50 241 GLU A O 1
ATOM 1852 N N . LEU A 1 242 ? 5.239 -23.523 -60.985 1.00 88.12 242 LEU A N 1
ATOM 1853 C CA . LEU A 1 242 ? 4.116 -22.588 -60.847 1.00 88.12 242 LEU A CA 1
ATOM 1854 C C . LEU A 1 242 ? 2.889 -23.182 -60.136 1.00 88.12 242 LEU A C 1
ATOM 1856 O O . LEU A 1 242 ? 2.087 -22.411 -59.608 1.00 88.12 242 LEU A O 1
ATOM 1860 N N . ARG A 1 243 ? 2.709 -24.511 -60.104 1.00 90.88 243 ARG A N 1
ATOM 1861 C CA . ARG A 1 243 ? 1.666 -25.151 -59.279 1.00 90.88 243 ARG A CA 1
ATOM 1862 C C . ARG A 1 243 ? 2.088 -25.198 -57.817 1.00 90.88 243 ARG A C 1
ATOM 1864 O O . ARG A 1 243 ? 1.344 -24.692 -56.987 1.00 90.88 243 ARG A O 1
ATOM 1871 N N . LEU A 1 244 ? 3.304 -25.660 -57.529 1.00 92.06 244 LEU A N 1
ATOM 1872 C CA . LEU A 1 244 ? 3.851 -25.702 -56.167 1.00 92.06 244 LEU A CA 1
ATOM 1873 C C . LEU A 1 244 ? 3.871 -24.312 -55.507 1.00 92.06 244 LEU A C 1
ATOM 1875 O O . LEU A 1 244 ? 3.472 -24.171 -54.356 1.00 92.06 244 LEU A O 1
ATOM 1879 N N . VAL A 1 245 ? 4.249 -23.262 -56.247 1.00 90.44 245 VAL A N 1
ATOM 1880 C CA . VAL A 1 245 ? 4.210 -21.874 -55.748 1.00 90.44 245 VAL A CA 1
ATOM 1881 C C . VAL A 1 245 ? 2.776 -21.407 -55.465 1.00 90.44 245 VAL A C 1
ATOM 1883 O O . VAL A 1 245 ? 2.546 -20.738 -54.462 1.00 90.44 245 VAL A O 1
ATOM 1886 N N . ARG A 1 246 ? 1.789 -21.772 -56.295 1.00 91.31 246 ARG A N 1
ATOM 1887 C CA . ARG A 1 246 ? 0.371 -21.442 -56.045 1.00 91.31 246 ARG A CA 1
ATOM 1888 C C . ARG A 1 246 ? -0.205 -22.207 -54.856 1.00 91.31 246 ARG A C 1
ATOM 1890 O O . ARG A 1 246 ? -0.972 -21.636 -54.092 1.00 91.31 246 ARG A O 1
ATOM 1897 N N . GLU A 1 247 ? 0.174 -23.469 -54.695 1.00 91.62 247 GLU A N 1
ATOM 1898 C CA . GLU A 1 247 ? -0.232 -24.317 -53.572 1.00 91.62 247 GLU A CA 1
ATOM 1899 C C . GLU A 1 247 ? 0.366 -23.793 -52.251 1.00 91.62 247 GLU A C 1
ATOM 1901 O O . GLU A 1 247 ? -0.357 -23.683 -51.263 1.00 91.62 247 GLU A O 1
ATOM 1906 N N . ALA A 1 248 ? 1.626 -23.340 -52.254 1.00 88.88 248 ALA A N 1
ATOM 1907 C CA . ALA A 1 248 ? 2.252 -22.668 -51.111 1.00 88.88 248 ALA A CA 1
ATOM 1908 C C . ALA A 1 248 ? 1.614 -21.301 -50.783 1.00 88.88 248 ALA A C 1
ATOM 1910 O O . ALA A 1 248 ? 1.421 -20.979 -49.611 1.00 88.88 248 ALA A O 1
ATOM 1911 N N . ILE A 1 249 ? 1.241 -20.504 -51.796 1.00 87.69 249 ILE A N 1
ATOM 1912 C CA . ILE A 1 249 ? 0.503 -19.244 -51.589 1.00 87.69 249 ILE A CA 1
ATOM 1913 C C . ILE A 1 249 ? -0.864 -19.524 -50.951 1.00 87.69 249 ILE A C 1
ATOM 1915 O O . ILE A 1 249 ? -1.187 -18.906 -49.943 1.00 87.69 249 ILE A O 1
ATOM 1919 N N . ALA A 1 250 ? -1.630 -20.492 -51.466 1.00 92.50 250 ALA A N 1
ATOM 1920 C CA . ALA A 1 250 ? -2.937 -20.851 -50.912 1.00 92.50 250 ALA A CA 1
ATOM 1921 C C . ALA A 1 250 ? -2.847 -21.354 -49.456 1.00 92.50 250 ALA A C 1
ATOM 1923 O O . ALA A 1 250 ? -3.672 -20.985 -48.621 1.00 92.50 250 ALA A O 1
ATOM 1924 N N . GLN A 1 251 ? -1.814 -22.137 -49.123 1.00 92.00 251 GLN A N 1
ATOM 1925 C CA . GLN A 1 251 ? -1.539 -22.553 -47.741 1.00 92.00 251 GLN A CA 1
ATOM 1926 C C . GLN A 1 251 ? -1.238 -21.348 -46.836 1.00 92.00 251 GLN A C 1
ATOM 1928 O O . GLN A 1 251 ? -1.808 -21.242 -45.751 1.00 92.00 251 GLN A O 1
ATOM 1933 N N . SER A 1 252 ? -0.417 -20.400 -47.300 1.00 83.38 252 SER A N 1
ATOM 1934 C CA . SER A 1 252 ? -0.119 -19.171 -46.555 1.00 83.38 252 SER A CA 1
ATOM 1935 C C . SER A 1 252 ? -1.355 -18.272 -46.380 1.00 83.38 252 SER A C 1
ATOM 1937 O O . SER A 1 252 ? -1.561 -17.707 -45.306 1.00 83.38 252 SER A O 1
ATOM 1939 N N . GLU A 1 253 ? -2.229 -18.184 -47.387 1.00 89.44 253 GLU A N 1
ATOM 1940 C CA . GLU A 1 253 ? -3.508 -17.469 -47.298 1.00 89.44 253 GLU A CA 1
ATOM 1941 C C . GLU A 1 253 ? -4.458 -18.112 -46.270 1.00 89.44 253 GLU A C 1
ATOM 1943 O O . GLU A 1 253 ? -5.076 -17.392 -45.480 1.00 89.44 253 GLU A O 1
ATOM 1948 N N . GLU A 1 254 ? -4.540 -19.446 -46.209 1.00 91.81 254 GLU A N 1
ATOM 1949 C CA . GLU A 1 254 ? -5.280 -20.152 -45.153 1.00 91.81 254 GLU A CA 1
ATOM 1950 C C . GLU A 1 254 ? -4.685 -19.910 -43.757 1.00 91.81 254 GLU A C 1
ATOM 1952 O O . GLU A 1 254 ? -5.428 -19.664 -42.805 1.00 91.81 254 GLU A O 1
ATOM 1957 N N . GLU A 1 255 ? -3.360 -19.952 -43.607 1.00 90.06 255 GLU A N 1
ATOM 1958 C CA . GLU A 1 255 ? -2.690 -19.675 -42.330 1.00 90.06 255 GLU A CA 1
ATOM 1959 C C . GLU A 1 255 ? -2.954 -18.244 -41.849 1.00 90.06 255 GLU A C 1
ATOM 1961 O O . GLU A 1 255 ? -3.332 -18.043 -40.691 1.00 90.06 255 GLU A O 1
ATOM 1966 N N . VAL A 1 256 ? -2.862 -17.253 -42.742 1.00 90.62 256 VAL A N 1
ATOM 1967 C CA . VAL A 1 256 ? -3.216 -15.857 -42.446 1.00 90.62 256 VAL A CA 1
ATOM 1968 C C . VAL A 1 256 ? -4.686 -15.736 -42.032 1.00 90.62 256 VAL A C 1
ATOM 197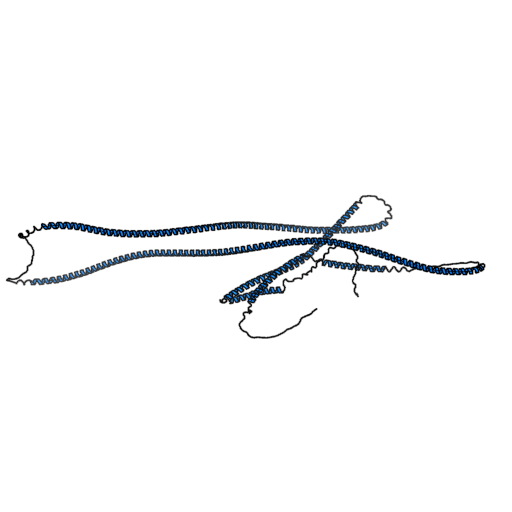0 O O . VAL A 1 256 ? -4.979 -15.055 -41.047 1.00 90.62 256 VAL A O 1
ATOM 1973 N N . GLN A 1 257 ? -5.617 -16.428 -42.697 1.00 91.81 257 GLN A N 1
ATOM 1974 C CA . GLN A 1 257 ? -7.030 -16.433 -42.293 1.00 91.81 257 GLN A CA 1
ATOM 1975 C C . GLN A 1 257 ? -7.241 -17.045 -40.899 1.00 91.81 257 GLN A C 1
ATOM 1977 O O . GLN A 1 257 ? -7.951 -16.457 -40.079 1.00 91.81 257 GLN A O 1
ATOM 1982 N N . ARG A 1 258 ? -6.589 -18.172 -40.583 1.00 93.19 258 ARG A N 1
ATOM 1983 C CA . ARG A 1 258 ? -6.646 -18.808 -39.251 1.00 93.19 258 ARG A CA 1
ATOM 1984 C C . ARG A 1 258 ? -6.077 -17.888 -38.162 1.00 93.19 258 ARG A C 1
ATOM 1986 O O . ARG A 1 258 ? -6.670 -17.761 -37.089 1.00 93.19 258 ARG A O 1
ATOM 1993 N N . VAL A 1 259 ? -4.972 -17.190 -38.442 1.00 90.06 259 VAL A N 1
ATOM 1994 C CA . VAL A 1 259 ? -4.374 -16.195 -37.533 1.00 90.06 259 VAL A CA 1
ATOM 1995 C C . VAL A 1 259 ? -5.296 -14.986 -37.335 1.00 90.06 259 VAL A C 1
ATOM 1997 O O . VAL A 1 259 ? -5.471 -14.544 -36.200 1.00 90.06 259 VAL A O 1
ATOM 2000 N N . LEU A 1 260 ? -5.942 -14.479 -38.391 1.00 89.56 260 LEU A N 1
ATOM 2001 C CA . LEU A 1 260 ? -6.905 -13.373 -38.297 1.00 89.56 260 LEU A CA 1
ATOM 2002 C C . LEU A 1 260 ? -8.157 -13.748 -37.488 1.00 89.56 260 LEU A C 1
ATOM 2004 O O . LEU A 1 260 ? -8.605 -12.953 -36.661 1.00 89.56 260 LEU A O 1
ATOM 2008 N N . GLN A 1 261 ? -8.689 -14.961 -37.665 1.00 92.19 261 GLN A N 1
ATOM 2009 C CA . GLN A 1 261 ? -9.805 -15.474 -36.861 1.00 92.19 261 GLN A CA 1
ATOM 2010 C C . GLN A 1 261 ? -9.410 -15.613 -35.383 1.00 92.19 261 GLN A C 1
ATOM 2012 O O . GLN A 1 261 ? -10.107 -15.098 -34.509 1.00 92.19 261 GLN A O 1
ATOM 2017 N N . SER A 1 262 ? -8.255 -16.229 -35.101 1.00 90.06 262 SER A N 1
ATOM 2018 C CA . SER A 1 262 ? -7.705 -16.357 -33.743 1.00 90.06 262 SER A CA 1
ATOM 2019 C C . SER A 1 262 ? -7.513 -14.989 -33.074 1.00 90.06 262 SER A C 1
ATOM 2021 O O . SER A 1 262 ? -7.967 -14.770 -31.948 1.00 90.06 262 SER A O 1
ATOM 2023 N N . LYS A 1 263 ? -6.936 -14.023 -33.802 1.00 91.94 263 LYS A N 1
ATOM 2024 C CA . LYS A 1 263 ? -6.795 -12.633 -33.354 1.00 91.94 263 LYS A CA 1
ATOM 2025 C C . LYS A 1 263 ? -8.152 -12.007 -33.018 1.00 91.94 263 LYS A C 1
ATOM 2027 O O . LYS A 1 263 ? -8.284 -11.444 -31.937 1.00 91.94 263 LYS A O 1
ATOM 2032 N N . SER A 1 264 ? -9.156 -12.134 -33.891 1.00 91.69 264 SER A N 1
ATOM 2033 C CA . SER A 1 264 ? -10.486 -11.555 -33.654 1.00 91.69 264 SER A CA 1
ATOM 2034 C C . SER A 1 264 ? -11.154 -12.130 -32.400 1.00 91.69 264 SER A C 1
ATOM 2036 O O . SER A 1 264 ? -11.702 -11.373 -31.598 1.00 91.69 264 SER A O 1
ATOM 2038 N N . MET A 1 265 ? -11.032 -13.441 -32.161 1.00 93.00 265 MET A N 1
ATOM 2039 C CA . MET A 1 265 ? -11.514 -14.064 -30.921 1.00 93.00 265 MET A CA 1
ATOM 2040 C C . MET A 1 265 ? -10.797 -13.502 -29.685 1.00 93.00 265 MET A C 1
ATOM 2042 O O . MET A 1 265 ? -11.448 -13.192 -28.688 1.00 93.00 265 MET A O 1
ATOM 2046 N N . LYS A 1 266 ? -9.475 -13.286 -29.747 1.00 89.69 266 LYS A N 1
ATOM 2047 C CA . LYS A 1 266 ? -8.723 -12.669 -28.639 1.00 89.69 266 LYS A CA 1
ATOM 2048 C C . LYS A 1 266 ? -9.026 -11.183 -28.444 1.00 89.69 266 LYS A C 1
ATOM 2050 O O . LYS A 1 266 ? -9.030 -10.720 -27.307 1.00 89.69 266 LYS A O 1
ATOM 2055 N N . GLU A 1 267 ? -9.350 -10.442 -29.498 1.00 90.38 267 GLU A N 1
ATOM 2056 C CA . GLU A 1 267 ? -9.834 -9.060 -29.387 1.00 90.38 267 GLU A CA 1
ATOM 2057 C C . GLU A 1 267 ? -11.224 -8.999 -28.723 1.00 90.38 267 GLU A C 1
ATOM 2059 O O . GLU A 1 267 ? -11.452 -8.133 -27.875 1.00 90.38 267 GLU A O 1
ATOM 2064 N N . GLN A 1 268 ? -12.112 -9.960 -29.007 1.00 93.75 268 GLN A N 1
ATOM 2065 C CA . GLN A 1 268 ? -13.408 -10.101 -28.329 1.00 93.75 268 GLN A CA 1
ATOM 2066 C C . GLN A 1 268 ? -13.258 -10.507 -26.851 1.00 93.75 268 GLN A C 1
ATOM 2068 O O . GLN A 1 268 ? -13.884 -9.890 -25.988 1.00 93.75 268 GLN A O 1
ATOM 2073 N N . GLU A 1 269 ? -12.390 -11.475 -26.530 1.00 92.81 269 GLU A N 1
ATOM 2074 C CA . GLU A 1 269 ? -12.057 -11.840 -25.141 1.00 92.81 269 GLU A CA 1
ATOM 2075 C C . GLU A 1 269 ? -11.513 -10.634 -24.357 1.00 92.81 269 GLU A C 1
ATOM 2077 O O . GLU A 1 269 ? -11.979 -10.342 -23.254 1.00 92.81 269 GLU A O 1
ATOM 2082 N N . LEU A 1 270 ? -10.567 -9.886 -24.939 1.00 90.50 270 LEU A N 1
ATOM 2083 C CA . LEU A 1 270 ? -10.007 -8.679 -24.326 1.00 90.50 270 LEU A CA 1
ATOM 2084 C C . LEU A 1 270 ? -11.065 -7.591 -24.112 1.00 90.50 270 LEU A C 1
ATOM 2086 O O . LEU A 1 270 ? -11.021 -6.903 -23.089 1.00 90.50 270 LEU A O 1
ATOM 2090 N N . GLN A 1 271 ? -12.022 -7.433 -25.030 1.00 93.88 271 GLN A N 1
ATOM 2091 C CA . GLN A 1 271 ? -13.109 -6.474 -24.850 1.00 93.88 271 GLN A CA 1
ATOM 2092 C C . GLN A 1 271 ? -14.086 -6.913 -23.752 1.00 93.88 271 GLN A C 1
ATOM 2094 O O . GLN A 1 271 ? -14.421 -6.102 -22.893 1.00 93.88 271 GLN A O 1
ATOM 2099 N N . ALA A 1 272 ? -14.457 -8.195 -23.686 1.00 93.81 272 ALA A N 1
ATOM 2100 C CA . ALA A 1 272 ? -15.278 -8.718 -22.593 1.00 93.81 272 ALA A CA 1
ATOM 2101 C C . ALA A 1 272 ? -14.594 -8.534 -21.222 1.00 93.81 272 ALA A C 1
ATOM 2103 O O . ALA A 1 272 ? -15.232 -8.114 -20.253 1.00 93.81 272 ALA A O 1
ATOM 2104 N N . VAL A 1 273 ? -13.278 -8.764 -21.134 1.00 91.75 273 VAL A N 1
ATOM 2105 C CA . VAL A 1 273 ? -12.498 -8.495 -19.914 1.00 91.75 273 VAL A CA 1
ATOM 2106 C C . VAL A 1 273 ? -12.522 -7.002 -19.562 1.00 91.75 273 VAL A C 1
ATOM 2108 O O . VAL A 1 273 ? -12.819 -6.667 -18.414 1.00 91.75 273 VAL A O 1
ATOM 2111 N N . ARG A 1 274 ? -12.304 -6.094 -20.524 1.00 92.19 274 ARG A N 1
ATOM 2112 C CA . ARG A 1 274 ? -12.412 -4.636 -20.303 1.00 92.19 274 ARG A CA 1
ATOM 2113 C C . ARG A 1 274 ? -13.793 -4.231 -19.788 1.00 92.19 274 ARG A C 1
ATOM 2115 O O . ARG A 1 274 ? -13.870 -3.483 -18.816 1.00 92.19 274 ARG A O 1
ATOM 2122 N N . ASP A 1 275 ? -14.861 -4.767 -20.369 1.00 94.38 275 ASP A N 1
ATOM 2123 C CA . ASP A 1 275 ? -16.236 -4.486 -19.953 1.00 94.38 275 ASP A CA 1
ATOM 2124 C C . ASP A 1 275 ? -16.514 -4.979 -18.522 1.00 94.38 275 ASP A C 1
ATOM 2126 O O . ASP A 1 275 ? -17.159 -4.275 -17.743 1.00 94.38 275 ASP A O 1
ATOM 2130 N N . THR A 1 276 ? -16.006 -6.156 -18.128 1.00 94.69 276 THR A N 1
ATOM 2131 C CA . THR A 1 276 ? -16.141 -6.621 -16.732 1.00 94.69 276 THR A CA 1
ATOM 2132 C C . THR A 1 276 ? -15.356 -5.749 -15.754 1.00 94.69 276 THR A C 1
ATOM 2134 O O . THR A 1 276 ? -15.872 -5.447 -14.678 1.00 94.69 276 THR A O 1
ATOM 2137 N N . ILE A 1 277 ? -14.160 -5.275 -16.128 1.00 91.00 277 ILE A N 1
ATOM 2138 C CA . ILE A 1 277 ? -13.369 -4.329 -15.327 1.00 91.00 277 ILE A CA 1
ATOM 2139 C C . ILE A 1 277 ? -14.116 -2.996 -15.185 1.00 91.00 277 ILE A C 1
ATOM 2141 O O . ILE A 1 277 ? -14.254 -2.503 -14.067 1.00 91.00 277 ILE A O 1
ATOM 2145 N N . ALA A 1 278 ? -14.669 -2.449 -16.272 1.00 92.56 278 ALA A N 1
ATOM 2146 C CA . ALA A 1 278 ? -15.443 -1.207 -16.251 1.00 92.56 278 ALA A CA 1
ATOM 2147 C C . ALA A 1 278 ? -16.683 -1.307 -15.344 1.00 92.56 278 ALA A C 1
ATOM 2149 O O . ALA A 1 278 ? -16.913 -0.424 -14.517 1.00 92.56 278 ALA A O 1
ATOM 2150 N N . ARG A 1 279 ? -17.434 -2.418 -15.414 1.00 95.19 279 ARG A N 1
ATOM 2151 C CA . ARG A 1 279 ? -18.564 -2.692 -14.501 1.00 95.19 279 ARG A CA 1
ATOM 2152 C C . ARG A 1 279 ? -18.113 -2.784 -13.041 1.00 95.19 279 ARG A C 1
ATOM 2154 O O . ARG A 1 279 ? -18.799 -2.272 -12.161 1.00 95.19 279 ARG A O 1
ATOM 2161 N N . ARG A 1 280 ? -16.953 -3.397 -12.773 1.00 92.38 280 ARG A N 1
ATOM 2162 C CA . ARG A 1 280 ? -16.384 -3.500 -11.418 1.00 92.38 280 ARG A CA 1
ATOM 2163 C C . ARG A 1 280 ? -15.954 -2.139 -10.869 1.00 92.38 280 ARG A C 1
ATOM 2165 O O . ARG A 1 280 ? -16.218 -1.859 -9.706 1.00 92.38 280 ARG A O 1
ATOM 2172 N N . ILE A 1 281 ? -15.349 -1.288 -11.701 1.00 90.88 281 ILE A N 1
ATOM 2173 C CA . ILE A 1 281 ? -15.005 0.097 -11.345 1.00 90.88 281 ILE A CA 1
ATOM 2174 C C . ILE A 1 281 ? -16.280 0.878 -11.006 1.00 90.88 281 ILE A C 1
ATOM 2176 O O . ILE A 1 281 ? -16.360 1.422 -9.912 1.00 90.88 281 ILE A O 1
ATOM 2180 N N . ALA A 1 282 ? -17.295 0.851 -11.879 1.00 93.44 282 ALA A N 1
ATOM 2181 C CA . ALA A 1 282 ? -18.569 1.541 -11.656 1.00 93.44 282 ALA A CA 1
ATOM 2182 C C . ALA A 1 282 ? -19.282 1.089 -10.363 1.00 93.44 282 ALA A C 1
ATOM 2184 O O . ALA A 1 282 ? -19.828 1.912 -9.628 1.00 93.44 282 ALA A O 1
ATOM 2185 N N . TYR A 1 283 ? -19.233 -0.212 -10.054 1.00 94.50 283 TYR A N 1
ATOM 2186 C CA . TYR A 1 283 ? -19.737 -0.762 -8.795 1.00 94.50 283 TYR A CA 1
ATOM 2187 C C . TYR A 1 283 ? -18.970 -0.220 -7.579 1.00 94.50 283 TYR A C 1
ATOM 2189 O O . TYR A 1 283 ? -19.589 0.231 -6.616 1.00 94.50 283 TYR A O 1
ATOM 2197 N N . TYR A 1 284 ? -17.633 -0.212 -7.616 1.00 91.06 284 TYR A N 1
ATOM 2198 C CA . TYR A 1 284 ? -16.836 0.301 -6.500 1.00 91.06 284 TYR A CA 1
ATOM 2199 C C . TYR A 1 284 ? -16.959 1.819 -6.323 1.00 91.06 284 TYR A C 1
ATOM 2201 O O . TYR A 1 284 ? -17.015 2.263 -5.181 1.00 91.06 284 TYR A O 1
ATOM 2209 N N . THR A 1 285 ? -17.096 2.611 -7.393 1.00 92.69 285 THR A N 1
ATOM 2210 C CA . THR A 1 285 ? -17.374 4.055 -7.270 1.00 92.69 285 THR A CA 1
ATOM 2211 C C . THR A 1 285 ? -18.760 4.322 -6.683 1.00 92.69 285 THR A C 1
ATOM 2213 O O . THR A 1 285 ? -18.907 5.205 -5.844 1.00 92.69 285 THR A O 1
ATOM 2216 N N . ALA A 1 286 ? -19.772 3.519 -7.037 1.00 93.31 286 ALA A N 1
ATOM 2217 C CA . ALA A 1 286 ? -21.086 3.605 -6.397 1.00 93.31 286 ALA A CA 1
ATOM 2218 C C . ALA A 1 286 ? -21.012 3.251 -4.899 1.00 93.31 286 ALA A C 1
ATOM 2220 O O . ALA A 1 286 ? -21.578 3.965 -4.073 1.00 93.31 286 ALA A O 1
ATOM 2221 N N . GLN A 1 287 ? -20.258 2.206 -4.527 1.00 92.88 287 GLN A N 1
ATOM 2222 C CA . GLN A 1 287 ? -20.024 1.884 -3.115 1.00 92.88 287 GLN A CA 1
ATOM 2223 C C . GLN A 1 287 ? -19.253 2.991 -2.377 1.00 92.88 287 GLN A C 1
ATOM 2225 O O . GLN A 1 287 ? -19.599 3.299 -1.238 1.00 92.88 287 GLN A O 1
ATOM 2230 N N . GLN A 1 288 ? -18.260 3.625 -3.010 1.00 90.00 288 GLN A N 1
ATOM 2231 C CA . GLN A 1 288 ? -17.540 4.765 -2.432 1.00 90.00 288 GLN A CA 1
ATOM 2232 C C . GLN A 1 288 ? -18.492 5.922 -2.115 1.00 90.00 288 GLN A C 1
ATOM 2234 O O . GLN A 1 288 ? -18.520 6.350 -0.967 1.00 90.00 288 GLN A O 1
ATOM 2239 N N . HIS A 1 289 ? -19.362 6.322 -3.045 1.00 93.06 289 HIS A N 1
ATOM 2240 C CA . HIS A 1 289 ? -20.361 7.364 -2.778 1.00 93.06 289 HIS A CA 1
ATOM 2241 C C . HIS A 1 289 ? -21.359 6.987 -1.668 1.00 93.06 289 HIS A C 1
ATOM 2243 O O . HIS A 1 289 ? -21.727 7.842 -0.864 1.00 93.06 289 HIS A O 1
ATOM 2249 N N . THR A 1 290 ? -21.757 5.712 -1.540 1.00 93.69 290 THR A N 1
ATOM 2250 C CA . THR A 1 290 ? -22.581 5.291 -0.386 1.00 93.69 290 THR A CA 1
ATOM 2251 C C . THR A 1 290 ? -21.824 5.339 0.944 1.00 93.69 290 THR A C 1
ATOM 2253 O O . THR A 1 290 ? -22.426 5.634 1.971 1.00 93.69 290 THR A O 1
ATOM 2256 N N . LEU A 1 291 ? -20.511 5.086 0.946 1.00 91.19 291 LEU A N 1
ATOM 2257 C CA . LEU A 1 291 ? -19.675 5.205 2.145 1.00 91.19 291 LEU A CA 1
ATOM 2258 C C . LEU A 1 291 ? -19.409 6.671 2.508 1.00 91.19 291 LEU A C 1
ATOM 2260 O O . LEU A 1 291 ? -19.407 6.999 3.688 1.00 91.19 291 LEU A O 1
ATOM 2264 N N . GLU A 1 292 ? -19.229 7.546 1.518 1.00 93.38 292 GLU A N 1
ATOM 2265 C CA . GLU A 1 292 ? -19.096 8.996 1.703 1.00 93.38 292 GLU A CA 1
ATOM 2266 C C . GLU A 1 292 ? -20.362 9.577 2.353 1.00 93.38 292 GLU A C 1
ATOM 2268 O O . GLU A 1 292 ? -20.264 10.216 3.399 1.00 93.38 292 GLU A O 1
ATOM 2273 N N . ALA A 1 293 ? -21.552 9.248 1.834 1.00 94.69 293 ALA A N 1
ATOM 2274 C CA . ALA A 1 293 ? -22.826 9.658 2.433 1.00 94.69 293 ALA A CA 1
ATOM 2275 C C . ALA A 1 293 ? -23.002 9.147 3.879 1.00 94.69 293 ALA A C 1
ATOM 2277 O O . ALA A 1 293 ? -23.373 9.912 4.766 1.00 94.69 293 ALA A O 1
ATOM 2278 N N . LEU A 1 294 ? -22.667 7.877 4.149 1.00 92.75 294 LEU A N 1
ATOM 2279 C CA . LEU A 1 294 ? -22.725 7.309 5.504 1.00 92.75 294 LEU A CA 1
ATOM 2280 C C . LEU A 1 294 ? -21.703 7.938 6.470 1.00 92.75 294 LEU A C 1
ATOM 2282 O O . LEU A 1 294 ? -21.945 7.958 7.677 1.00 92.75 294 LEU A O 1
ATOM 2286 N N . VAL A 1 295 ? -20.574 8.454 5.971 1.00 93.88 295 VAL A N 1
ATOM 2287 C CA . VAL A 1 295 ? -19.616 9.230 6.776 1.00 93.88 295 VAL A CA 1
ATOM 2288 C C . VAL A 1 295 ? -20.172 10.618 7.084 1.00 93.88 295 VAL A C 1
ATOM 2290 O O . VAL A 1 295 ? -20.135 11.011 8.248 1.00 93.88 295 VAL A O 1
ATOM 2293 N N . GLU A 1 296 ? -20.749 11.325 6.106 1.00 94.31 296 GLU A N 1
ATOM 2294 C CA . GLU A 1 296 ? -21.423 12.606 6.362 1.00 94.31 296 GLU A CA 1
ATOM 2295 C C . GLU A 1 296 ? -22.551 12.455 7.392 1.00 94.31 296 GLU A C 1
ATOM 2297 O O . GLU A 1 296 ? -22.632 13.235 8.339 1.00 94.31 296 GLU A O 1
ATOM 2302 N N . ASP A 1 297 ? -23.391 11.425 7.260 1.00 92.75 297 ASP A N 1
ATOM 2303 C CA . ASP A 1 297 ? -24.464 11.154 8.218 1.00 92.75 297 ASP A CA 1
ATOM 2304 C C . ASP A 1 297 ? -23.917 10.775 9.598 1.00 92.75 297 ASP A C 1
ATOM 2306 O O . ASP A 1 297 ? -24.461 11.212 10.612 1.00 92.75 297 ASP A O 1
ATOM 2310 N N . HIS A 1 298 ? -22.810 10.032 9.685 1.00 91.56 298 HIS A N 1
ATOM 2311 C CA . HIS A 1 298 ? -22.161 9.772 10.971 1.00 91.56 298 HIS A CA 1
ATOM 2312 C C . HIS A 1 298 ? -21.593 11.053 11.608 1.00 91.56 298 HIS A C 1
ATOM 2314 O O . HIS A 1 298 ? -21.679 11.218 12.826 1.00 91.56 298 HIS A O 1
ATOM 2320 N N . GLU A 1 299 ? -21.067 11.988 10.813 1.00 92.56 299 GLU A N 1
ATOM 2321 C CA . GLU A 1 299 ? -20.609 13.290 11.304 1.00 92.56 299 GLU A CA 1
ATOM 2322 C C . GLU A 1 299 ? -21.770 14.205 11.730 1.00 92.56 299 GLU A C 1
ATOM 2324 O O . GLU A 1 299 ? -21.634 14.876 12.755 1.00 92.56 299 GLU A O 1
ATOM 2329 N N . ARG A 1 300 ? -22.915 14.182 11.028 1.00 94.94 300 ARG A N 1
ATOM 2330 C CA . ARG A 1 300 ? -24.170 14.872 11.409 1.00 94.94 300 ARG A CA 1
ATOM 2331 C C . ARG A 1 300 ? -24.711 14.350 12.741 1.00 94.94 300 ARG A C 1
ATOM 2333 O O . ARG A 1 300 ? -24.757 15.097 13.715 1.00 94.94 300 ARG A O 1
ATOM 2340 N N . ASN A 1 301 ? -24.983 13.045 12.832 1.00 92.69 301 ASN A N 1
ATOM 2341 C CA . ASN A 1 301 ? -25.405 12.382 14.076 1.00 92.69 301 ASN A CA 1
ATOM 2342 C C . ASN A 1 301 ? -24.388 12.614 15.216 1.00 92.69 301 ASN A C 1
ATOM 2344 O O . ASN A 1 301 ? -24.745 12.776 16.382 1.00 92.69 301 ASN A O 1
ATOM 2348 N N . GLY A 1 302 ? -23.094 12.655 14.883 1.00 92.75 302 GLY A N 1
ATOM 2349 C CA . GLY A 1 302 ? -22.012 12.954 15.815 1.00 92.75 302 GLY A CA 1
ATOM 2350 C C . GLY A 1 302 ? -21.922 14.422 16.249 1.00 92.75 302 GLY A C 1
ATOM 2351 O O . GLY A 1 302 ? -21.238 14.699 17.234 1.00 92.75 302 GLY A O 1
ATOM 2352 N N . GLN A 1 303 ? -22.550 15.368 15.545 1.00 92.69 303 GLN A N 1
ATOM 2353 C CA . GLN A 1 303 ? -22.754 16.759 15.982 1.00 92.69 303 GLN A CA 1
ATOM 2354 C C . GLN A 1 303 ? -23.998 16.846 16.871 1.00 92.69 303 GLN A C 1
ATOM 2356 O O . GLN A 1 303 ? -23.873 17.239 18.027 1.00 92.69 303 GLN A O 1
ATOM 2361 N N . GLU A 1 304 ? -25.137 16.322 16.413 1.00 92.81 304 GLU A N 1
ATOM 2362 C CA . GLU A 1 304 ? -26.392 16.282 17.181 1.00 92.81 304 GLU A CA 1
ATOM 2363 C C . GLU A 1 304 ? -26.203 15.651 18.573 1.00 92.81 304 GLU A C 1
ATOM 2365 O O . GLU A 1 304 ? -26.622 16.214 19.582 1.00 92.81 304 GLU A O 1
ATOM 2370 N N . LEU A 1 305 ? -25.467 14.536 18.673 1.00 91.31 305 LEU A N 1
ATOM 2371 C CA . LEU A 1 305 ? -25.158 13.884 19.953 1.00 91.31 305 LEU A CA 1
ATOM 2372 C C . LEU A 1 305 ? -24.205 14.697 20.859 1.00 91.31 305 LEU A C 1
ATOM 2374 O O . LEU A 1 305 ? -24.151 14.457 22.066 1.00 91.31 305 LEU A O 1
ATOM 2378 N N . ARG A 1 306 ? -23.426 15.643 20.316 1.00 94.06 306 ARG A N 1
ATOM 2379 C CA . ARG A 1 306 ? -22.639 16.603 21.116 1.00 94.06 306 ARG A CA 1
ATOM 2380 C C . ARG A 1 306 ? -23.502 17.756 21.612 1.00 94.06 306 ARG A C 1
ATOM 2382 O O . ARG A 1 306 ? -23.275 18.221 22.725 1.00 94.06 306 ARG A O 1
ATOM 2389 N N . ASP A 1 307 ? -24.476 18.191 20.828 1.00 94.56 307 ASP A N 1
ATOM 2390 C CA . ASP A 1 307 ? -25.357 19.303 21.186 1.00 94.56 307 ASP A CA 1
ATOM 2391 C C . ASP A 1 307 ? -26.407 18.853 22.213 1.00 94.56 307 ASP A C 1
ATOM 2393 O O . ASP A 1 307 ? -26.539 19.474 23.265 1.00 94.56 307 ASP A O 1
ATOM 2397 N N . VAL A 1 308 ? -27.015 17.675 22.022 1.00 92.88 308 VAL A N 1
ATOM 2398 C CA . VAL A 1 308 ? -27.889 17.031 23.023 1.00 92.88 308 VAL A CA 1
ATOM 2399 C C . VAL A 1 308 ? -27.178 16.847 24.369 1.00 92.88 308 VAL A C 1
ATOM 2401 O O . VAL A 1 308 ? -27.778 17.102 25.406 1.00 92.88 308 VAL A O 1
ATOM 2404 N N . ARG A 1 309 ? -25.888 16.479 24.380 1.00 92.44 309 ARG A N 1
ATOM 2405 C CA . ARG A 1 309 ? -25.097 16.367 25.624 1.00 92.44 309 ARG A CA 1
ATOM 2406 C C . ARG A 1 309 ? -24.791 17.711 26.288 1.00 92.44 309 ARG A C 1
ATOM 2408 O O . ARG A 1 309 ? -24.620 17.751 27.503 1.00 92.44 309 ARG A O 1
ATOM 2415 N N . GLN A 1 310 ? -24.694 18.797 25.521 1.00 94.25 310 GLN A N 1
ATOM 2416 C CA . GLN A 1 310 ? -24.540 20.142 26.084 1.00 94.25 310 GLN A CA 1
ATOM 2417 C C . GLN A 1 310 ? -25.844 20.605 26.744 1.00 94.25 310 GLN A C 1
ATOM 2419 O O . GLN A 1 310 ? -25.796 21.152 27.843 1.00 94.25 310 GLN A O 1
ATOM 2424 N N . GLU A 1 311 ? -27.001 20.327 26.136 1.00 93.50 311 GLU A N 1
ATOM 2425 C CA . GLU A 1 311 ? -28.298 20.607 26.765 1.00 93.50 311 GLU A CA 1
ATOM 2426 C C . GLU A 1 311 ? -28.581 19.678 27.961 1.00 93.50 311 GLU A C 1
ATOM 2428 O O . GLU A 1 311 ? -29.045 20.150 28.993 1.00 93.50 311 GLU A O 1
ATOM 2433 N N . GLU A 1 312 ? -28.223 18.390 27.896 1.00 90.12 312 GLU A N 1
ATOM 2434 C CA . GLU A 1 312 ? -28.294 17.460 29.039 1.00 90.12 312 GLU A CA 1
ATOM 2435 C C . GLU A 1 312 ? -27.455 17.961 30.227 1.00 90.12 312 GLU A C 1
ATOM 2437 O O . GLU A 1 312 ? -27.921 17.947 31.369 1.00 90.12 312 GLU A O 1
ATOM 2442 N N . ALA A 1 313 ? -26.242 18.465 29.969 1.00 93.25 313 ALA A N 1
ATOM 2443 C CA . ALA A 1 313 ? -25.393 19.068 30.994 1.00 93.25 313 ALA A CA 1
ATOM 2444 C C . ALA A 1 313 ? -26.017 20.344 31.587 1.00 93.25 313 ALA A C 1
ATOM 2446 O O . ALA A 1 313 ? -26.094 20.460 32.810 1.00 93.25 313 ALA A O 1
ATOM 2447 N N . ARG A 1 314 ? -26.533 21.260 30.752 1.00 96.12 314 ARG A N 1
ATOM 2448 C CA . ARG A 1 314 ? -27.228 22.483 31.206 1.00 96.12 314 ARG A CA 1
ATOM 2449 C C . ARG A 1 314 ? -28.445 22.166 32.068 1.00 96.12 314 ARG A C 1
ATOM 2451 O O . ARG A 1 314 ? -28.535 22.650 33.190 1.00 96.12 314 ARG A O 1
ATOM 2458 N N . LEU A 1 315 ? -29.334 21.295 31.590 1.00 93.38 315 LEU A N 1
ATOM 2459 C CA . LEU A 1 315 ? -30.523 20.860 32.329 1.00 93.38 315 LEU A CA 1
ATOM 2460 C C . LEU A 1 315 ? -30.150 20.151 33.641 1.00 93.38 315 LEU A C 1
ATOM 2462 O O . LEU A 1 315 ? -30.858 20.283 34.638 1.00 93.38 315 LEU A O 1
ATOM 2466 N N . THR A 1 316 ? -29.016 19.445 33.679 1.00 94.12 316 THR A N 1
ATOM 2467 C CA . THR A 1 316 ? -28.477 18.848 34.911 1.00 94.12 316 THR A CA 1
ATOM 2468 C C . THR A 1 316 ? -27.971 19.912 35.891 1.00 94.12 316 THR A C 1
ATOM 2470 O O . THR A 1 316 ? -28.235 19.807 37.090 1.00 94.12 316 THR A O 1
ATOM 2473 N N . GLU A 1 317 ? -27.280 20.954 35.422 1.00 94.69 317 GLU A N 1
ATOM 2474 C CA . GLU A 1 317 ? -26.845 22.084 36.257 1.00 94.69 317 GLU A CA 1
ATOM 2475 C C . GLU A 1 317 ? -28.035 22.900 36.788 1.00 94.69 317 GLU A C 1
ATOM 2477 O O . GLU A 1 317 ? -28.068 23.226 37.979 1.00 94.69 317 GLU A O 1
ATOM 2482 N N . GLU A 1 318 ? -29.046 23.154 35.952 1.00 94.50 318 GLU A N 1
ATOM 2483 C CA . GLU A 1 318 ? -30.309 23.795 36.334 1.00 94.50 318 GLU A CA 1
ATOM 2484 C C . GLU A 1 318 ? -31.074 22.963 37.370 1.00 94.50 318 GLU A C 1
ATOM 2486 O O . GLU A 1 318 ? -31.450 23.485 38.422 1.00 94.50 318 GLU A O 1
ATOM 2491 N N . TYR A 1 319 ? -31.235 21.655 37.141 1.00 91.75 319 TYR A N 1
ATOM 2492 C CA . TYR A 1 319 ? -31.881 20.741 38.086 1.00 91.75 319 TYR A CA 1
ATOM 2493 C C . TYR A 1 319 ? -31.143 20.695 39.431 1.00 91.75 319 TYR A C 1
ATOM 2495 O O . TYR A 1 319 ? -31.775 20.768 40.487 1.00 91.75 319 TYR A O 1
ATOM 2503 N N . GLN A 1 320 ? -29.806 20.656 39.428 1.00 94.56 320 GLN A N 1
ATOM 2504 C CA . GLN A 1 320 ? -29.016 20.787 40.656 1.00 94.56 320 GLN A CA 1
ATOM 2505 C C . GLN A 1 320 ? -29.199 22.162 41.320 1.00 94.56 320 GLN A C 1
ATOM 2507 O O . GLN A 1 320 ? -29.220 22.248 42.548 1.00 94.56 320 GLN A O 1
ATOM 2512 N N . GLY A 1 321 ? -29.334 23.238 40.540 1.00 94.25 321 GLY A N 1
ATOM 2513 C CA . GLY A 1 321 ? -29.667 24.577 41.028 1.00 94.25 321 GLY A CA 1
ATOM 2514 C C . GLY A 1 321 ? -31.004 24.608 41.770 1.00 94.25 321 GLY A C 1
ATOM 2515 O O . GLY A 1 321 ? -31.054 25.050 42.918 1.00 94.25 321 GLY A O 1
ATOM 2516 N N . VAL A 1 322 ? -32.057 24.056 41.164 1.00 94.06 322 VAL A N 1
ATOM 2517 C CA . VAL A 1 322 ? -33.392 23.926 41.775 1.00 94.06 322 VAL A CA 1
ATOM 2518 C C . VAL A 1 322 ? -33.351 23.026 43.013 1.00 94.06 322 VAL A C 1
ATOM 2520 O O . VAL A 1 322 ? -33.951 23.365 44.030 1.00 94.06 322 VAL A O 1
ATOM 2523 N N . CYS A 1 323 ? -32.585 21.931 42.992 1.00 92.62 323 CYS A N 1
ATOM 2524 C CA . CYS A 1 323 ? -32.403 21.066 44.162 1.00 92.62 323 CYS A CA 1
ATOM 2525 C C . CYS A 1 323 ? -31.746 21.810 45.340 1.00 92.62 323 CYS A C 1
ATOM 2527 O O . CYS A 1 323 ? -32.212 21.686 46.472 1.00 92.62 323 CYS A O 1
ATOM 2529 N N . ARG A 1 324 ? -30.716 22.633 45.087 1.00 94.56 324 ARG A N 1
ATOM 2530 C CA . ARG A 1 324 ? -30.091 23.499 46.109 1.00 94.56 324 ARG A CA 1
ATOM 2531 C C . ARG A 1 324 ? -31.078 24.544 46.641 1.00 94.56 324 ARG A C 1
ATOM 2533 O O . ARG A 1 324 ? -31.147 24.751 47.846 1.00 94.56 324 ARG A O 1
ATOM 2540 N N . GLN A 1 325 ? -31.871 25.171 45.768 1.00 94.25 325 GLN A N 1
ATOM 2541 C CA . GLN A 1 325 ? -32.908 26.129 46.175 1.00 94.25 325 GLN A CA 1
ATOM 2542 C C . GLN A 1 325 ? -33.977 25.469 47.058 1.00 94.25 325 GLN A C 1
ATOM 2544 O O . GLN A 1 325 ? -34.287 25.990 48.126 1.00 94.25 325 GLN A O 1
ATOM 2549 N N . LEU A 1 326 ? -34.489 24.300 46.661 1.00 93.06 326 LEU A N 1
ATOM 2550 C CA . LEU A 1 326 ? -35.460 23.527 47.437 1.00 93.06 326 LEU A CA 1
ATOM 2551 C C . LEU A 1 326 ? -34.888 23.093 48.793 1.00 93.06 326 LEU A C 1
ATOM 2553 O O . LEU A 1 326 ? -35.586 23.166 49.801 1.00 93.06 326 LEU A O 1
ATOM 2557 N N . GLN A 1 327 ? -33.617 22.684 48.841 1.00 93.19 327 GLN A N 1
ATOM 2558 C CA . GLN A 1 327 ? -32.952 22.334 50.094 1.00 93.19 327 GLN A CA 1
ATOM 2559 C C . GLN A 1 327 ? -32.815 23.547 51.026 1.00 93.19 327 GLN A C 1
ATOM 2561 O O . GLN A 1 327 ? -33.154 23.425 52.199 1.00 93.19 327 GLN A O 1
ATOM 2566 N N . ASN A 1 328 ? -32.428 24.718 50.508 1.00 94.38 328 ASN A N 1
ATOM 2567 C CA . ASN A 1 328 ? -32.353 25.961 51.288 1.00 94.38 328 ASN A CA 1
ATOM 2568 C C . ASN A 1 328 ? -33.732 26.420 51.806 1.00 94.38 328 ASN A C 1
ATOM 2570 O O . ASN A 1 328 ? -33.842 26.928 52.919 1.00 94.38 328 ASN A O 1
ATOM 2574 N N . VAL A 1 329 ? -34.797 26.239 51.013 1.00 94.56 329 VAL A N 1
ATOM 2575 C CA . VAL A 1 329 ? -36.178 26.519 51.447 1.00 94.56 329 VAL A CA 1
ATOM 2576 C C . VAL A 1 329 ? -36.619 25.530 52.527 1.00 94.56 329 VAL A C 1
ATOM 2578 O O . VAL A 1 329 ? -37.240 25.941 53.503 1.00 94.56 329 VAL A O 1
ATOM 2581 N N . ASN A 1 330 ? -36.261 24.249 52.402 1.00 93.19 330 ASN A N 1
ATOM 2582 C CA . ASN A 1 330 ? -36.557 23.243 53.420 1.00 93.19 330 ASN A CA 1
ATOM 2583 C C . ASN A 1 330 ? -35.812 23.506 54.738 1.00 93.19 330 ASN A C 1
ATOM 2585 O O . ASN A 1 330 ? -36.430 23.359 55.788 1.00 93.19 330 ASN A O 1
ATOM 2589 N N . THR A 1 331 ? -34.542 23.932 54.716 1.00 94.38 331 THR A N 1
ATOM 2590 C CA . THR A 1 331 ? -33.819 24.287 55.953 1.00 94.38 331 THR A CA 1
ATOM 2591 C C . THR A 1 331 ? -34.400 25.539 56.602 1.00 94.38 331 THR A C 1
ATOM 2593 O O . THR A 1 331 ? -34.681 25.509 57.792 1.00 94.38 331 THR A O 1
ATOM 2596 N N . ALA A 1 332 ? -34.704 26.591 55.832 1.00 93.50 332 ALA A N 1
ATOM 2597 C CA . ALA A 1 332 ? -35.366 27.785 56.369 1.00 93.50 332 ALA A CA 1
ATOM 2598 C C . ALA A 1 332 ? -36.763 27.471 56.950 1.00 93.50 332 ALA A C 1
ATOM 2600 O O . ALA A 1 332 ? -37.163 28.019 57.973 1.00 93.50 332 ALA A O 1
ATOM 2601 N N . LEU A 1 333 ? -37.508 26.545 56.334 1.00 92.38 333 LEU A N 1
ATOM 2602 C CA . LEU A 1 333 ? -38.798 26.082 56.850 1.00 92.38 333 LEU A CA 1
ATOM 2603 C C . LEU A 1 333 ? -38.645 25.190 58.097 1.00 92.38 333 LEU A C 1
ATOM 2605 O O . LEU A 1 333 ? -39.507 25.230 58.972 1.00 92.38 333 LEU A O 1
ATOM 2609 N N . GLN A 1 334 ? -37.558 24.422 58.220 1.00 93.31 334 GLN A N 1
ATOM 2610 C CA . GLN A 1 334 ? -37.205 23.718 59.458 1.00 93.31 334 GLN A CA 1
ATOM 2611 C C . GLN A 1 334 ? -36.857 24.707 60.578 1.00 93.31 334 GLN A C 1
ATOM 2613 O O . GLN A 1 334 ? -37.441 24.606 61.651 1.00 93.31 334 GLN A O 1
ATOM 2618 N N . GLU A 1 335 ? -36.017 25.709 60.309 1.00 93.19 335 GLU A N 1
ATOM 2619 C CA . GLU A 1 335 ? -35.672 26.787 61.249 1.00 93.19 335 GLU A CA 1
ATOM 2620 C C . GLU A 1 335 ? -36.933 27.521 61.746 1.00 93.19 335 GLU A C 1
ATOM 2622 O O . GLU A 1 335 ? -37.162 27.614 62.951 1.00 93.19 335 GLU A O 1
ATOM 2627 N N . CYS A 1 336 ? -37.828 27.945 60.843 1.00 91.12 336 CYS A N 1
ATOM 2628 C CA . CYS A 1 336 ? -39.101 28.567 61.226 1.00 91.12 336 CYS A CA 1
ATOM 2629 C C . CYS A 1 336 ? -40.036 27.627 62.011 1.00 91.12 336 CYS A C 1
ATOM 2631 O O . CYS A 1 336 ? -40.801 28.096 62.856 1.00 91.12 336 CYS A O 1
ATOM 2633 N N . ASN A 1 337 ? -39.999 26.314 61.759 1.00 91.88 337 ASN A N 1
ATOM 2634 C CA . ASN A 1 337 ? -40.759 25.344 62.550 1.00 91.88 337 ASN A CA 1
ATOM 2635 C C . ASN A 1 337 ? -40.161 25.167 63.952 1.00 91.88 337 ASN A C 1
ATOM 2637 O O . ASN A 1 337 ? -40.921 25.137 64.914 1.00 91.88 337 ASN A O 1
ATOM 2641 N N . GLU A 1 338 ? -38.835 25.110 64.094 1.00 93.06 338 GLU A N 1
ATOM 2642 C CA . GLU A 1 338 ? -38.154 25.043 65.394 1.00 93.06 338 GLU A CA 1
ATOM 2643 C C . GLU A 1 338 ? -38.379 26.316 66.227 1.00 93.06 338 GLU A C 1
ATOM 2645 O O . GLU A 1 338 ? -38.637 26.229 67.432 1.00 93.06 338 GLU A O 1
ATOM 2650 N N . GLU A 1 339 ? -38.379 27.496 65.596 1.00 92.75 339 GLU A N 1
ATOM 2651 C CA . GLU A 1 339 ? -38.792 28.747 66.243 1.00 92.75 339 GLU A CA 1
ATOM 2652 C C . GLU A 1 339 ? -40.259 28.705 66.689 1.00 92.75 339 GLU A C 1
ATOM 2654 O O . GLU A 1 339 ? -40.571 29.093 67.816 1.00 92.75 339 GLU A O 1
ATOM 2659 N N . ASN A 1 340 ? -41.172 28.226 65.839 1.00 90.50 340 ASN A N 1
ATOM 2660 C CA . ASN A 1 340 ? -42.594 28.099 66.166 1.00 90.50 340 ASN A CA 1
ATOM 2661 C C . ASN A 1 340 ? -42.814 27.128 67.342 1.00 90.50 340 ASN A C 1
ATOM 2663 O O . ASN A 1 340 ? -43.530 27.456 68.287 1.00 90.50 340 ASN A O 1
ATOM 2667 N N . ASP A 1 341 ? -42.123 25.987 67.351 1.00 92.94 341 ASP A N 1
ATOM 2668 C CA . ASP A 1 341 ? -42.105 25.029 68.460 1.00 92.94 341 ASP A CA 1
ATOM 2669 C C . ASP A 1 341 ? -41.592 25.671 69.761 1.00 92.94 341 ASP A C 1
ATOM 2671 O O . ASP A 1 341 ? -42.181 25.488 70.830 1.00 92.94 341 ASP A O 1
ATOM 2675 N N . LEU A 1 342 ? -40.522 26.470 69.688 1.00 94.38 342 LEU A N 1
ATOM 2676 C CA . LEU A 1 342 ? -39.985 27.218 70.827 1.00 94.38 342 LEU A CA 1
ATOM 2677 C C . LEU A 1 342 ? -40.983 28.267 71.345 1.00 94.38 342 LEU A C 1
ATOM 2679 O O . LEU A 1 342 ? -41.146 28.416 72.559 1.00 94.38 342 LEU A O 1
ATOM 2683 N N . TRP A 1 343 ? -41.676 28.980 70.455 1.00 91.94 343 TRP A N 1
ATOM 2684 C CA . TRP A 1 343 ? -42.720 29.936 70.830 1.00 91.94 343 TRP A CA 1
ATOM 2685 C C . TRP A 1 343 ? -43.948 29.249 71.433 1.00 91.94 343 TRP A C 1
ATOM 2687 O O . TRP A 1 343 ? -44.460 29.729 72.444 1.00 91.94 343 TRP A O 1
ATOM 2697 N N . GLN A 1 344 ? -44.378 28.103 70.901 1.00 91.75 344 GLN A N 1
ATOM 2698 C CA . GLN A 1 344 ? -45.451 27.297 71.487 1.00 91.75 344 GLN A CA 1
ATOM 2699 C C . GLN A 1 344 ? -45.080 26.811 72.892 1.00 91.75 344 GLN A C 1
ATOM 2701 O O . GLN A 1 344 ? -45.868 26.991 73.819 1.00 91.75 344 GLN A O 1
ATOM 2706 N N . ARG A 1 345 ? -43.863 26.281 73.092 1.00 92.38 345 ARG A N 1
ATOM 2707 C CA . ARG A 1 345 ? -43.359 25.880 74.421 1.00 92.38 345 ARG A CA 1
ATOM 2708 C C . ARG A 1 345 ? -43.382 27.055 75.403 1.00 92.38 345 ARG A C 1
ATOM 2710 O O . ARG A 1 345 ? -43.978 26.923 76.467 1.00 92.38 345 ARG A O 1
ATOM 2717 N N . ARG A 1 346 ? -42.877 28.231 75.006 1.00 93.38 346 ARG A N 1
ATOM 2718 C CA . ARG A 1 346 ? -42.949 29.470 75.810 1.00 93.38 346 ARG A CA 1
ATOM 2719 C C . ARG A 1 346 ? -44.384 29.890 76.144 1.00 93.38 346 ARG A C 1
ATOM 2721 O O . ARG A 1 346 ? -44.638 30.363 77.249 1.00 93.38 346 ARG A O 1
ATOM 2728 N N . VAL A 1 347 ? -45.331 29.728 75.217 1.00 90.81 347 VAL A N 1
ATOM 2729 C CA . VAL A 1 347 ? -46.757 30.012 75.459 1.00 90.81 347 VAL A CA 1
ATOM 2730 C C . VAL A 1 347 ? -47.356 29.016 76.455 1.00 90.81 347 VAL A C 1
ATOM 2732 O O . VAL A 1 347 ? -48.057 29.446 77.369 1.00 90.81 347 VAL A O 1
ATOM 2735 N N . TYR A 1 348 ? -47.045 27.720 76.351 1.00 91.44 348 TYR A N 1
ATOM 2736 C CA . TYR A 1 348 ? -47.475 26.714 77.329 1.00 91.44 348 TYR A CA 1
ATOM 2737 C C . TYR A 1 348 ? -46.866 26.951 78.719 1.00 91.44 348 TYR A C 1
ATOM 2739 O O . TYR A 1 348 ? -47.590 26.893 79.711 1.00 91.44 348 TYR A O 1
ATOM 2747 N N . GLU A 1 349 ? -45.576 27.287 78.801 1.00 91.75 349 GLU A N 1
ATOM 2748 C CA . GLU A 1 349 ? -44.893 27.672 80.043 1.00 91.75 349 GLU A CA 1
ATOM 2749 C C . GLU A 1 349 ? -45.580 28.882 80.694 1.00 91.75 349 GLU A C 1
ATOM 2751 O O . GLU A 1 349 ? -45.981 28.820 81.858 1.00 91.75 349 GLU A O 1
ATOM 2756 N N . ARG A 1 350 ? -45.813 29.962 79.935 1.00 91.62 350 ARG A N 1
ATOM 2757 C CA . ARG A 1 350 ? -46.466 31.169 80.465 1.00 91.62 350 ARG A CA 1
ATOM 2758 C C . ARG A 1 350 ? -47.941 30.955 80.810 1.00 91.62 350 ARG A C 1
ATOM 2760 O O . ARG A 1 350 ? -48.429 31.563 81.759 1.00 91.62 350 ARG A O 1
ATOM 2767 N N . ALA A 1 351 ? -48.648 30.079 80.098 1.00 89.88 351 ALA A N 1
ATOM 2768 C CA . ALA A 1 351 ? -50.007 29.673 80.452 1.00 89.88 351 ALA A CA 1
ATOM 2769 C C . ALA A 1 351 ? -50.035 28.854 81.756 1.00 89.88 351 ALA A C 1
ATOM 2771 O O . ALA A 1 351 ? -50.896 29.086 82.605 1.00 89.88 351 ALA A O 1
ATOM 2772 N N . ALA A 1 352 ? -49.072 27.949 81.958 1.00 91.62 352 ALA A N 1
ATOM 2773 C CA . ALA A 1 352 ? -48.929 27.188 83.198 1.00 91.62 352 ALA A CA 1
ATOM 2774 C C . ALA A 1 352 ? -48.579 28.095 84.393 1.00 91.62 352 ALA A C 1
ATOM 2776 O O . ALA A 1 352 ? -49.199 27.974 85.450 1.00 91.62 352 ALA A O 1
ATOM 2777 N N . GLU A 1 353 ? -47.664 29.056 84.219 1.00 90.25 353 GLU A N 1
ATOM 2778 C CA . GLU A 1 353 ? -47.381 30.095 85.219 1.00 90.25 353 GLU A CA 1
ATOM 2779 C C . GLU A 1 353 ? -48.625 30.933 85.553 1.00 90.25 353 GLU A C 1
ATOM 2781 O O . GLU A 1 353 ? -48.930 31.142 86.727 1.00 90.25 353 GLU A O 1
ATOM 2786 N N . LEU A 1 354 ? -49.371 31.393 84.540 1.00 89.38 354 LEU A N 1
ATOM 2787 C CA . LEU A 1 354 ? -50.603 32.161 84.740 1.00 89.38 354 LEU A CA 1
ATOM 2788 C C . LEU A 1 354 ? -51.665 31.342 85.480 1.00 89.38 354 LEU A C 1
ATOM 2790 O O . LEU A 1 354 ? -52.321 31.874 86.373 1.00 89.38 354 LEU A O 1
ATOM 2794 N N . HIS A 1 355 ? -51.816 30.052 85.176 1.00 90.25 355 HIS A N 1
ATOM 2795 C CA . HIS A 1 355 ? -52.717 29.169 85.918 1.00 90.25 355 HIS A CA 1
ATOM 2796 C C . HIS A 1 355 ? -52.247 28.911 87.357 1.00 90.25 355 HIS A C 1
ATOM 2798 O O . HIS A 1 355 ? -53.082 28.876 88.262 1.00 90.25 355 HIS A O 1
ATOM 2804 N N . ALA A 1 356 ? -50.938 28.806 87.606 1.00 90.62 356 ALA A N 1
ATOM 2805 C CA . ALA A 1 356 ? -50.393 28.729 88.961 1.00 90.62 356 ALA A CA 1
ATOM 2806 C C . ALA A 1 356 ? -50.693 30.014 89.756 1.00 90.62 356 ALA A C 1
ATOM 2808 O O . ALA A 1 356 ? -51.258 29.942 90.847 1.00 90.62 356 ALA A O 1
ATOM 2809 N N . GLN A 1 357 ? -50.436 31.191 89.176 1.00 89.94 357 GLN A N 1
ATOM 2810 C CA . GLN A 1 357 ? -50.761 32.488 89.784 1.00 89.94 357 GLN A CA 1
ATOM 2811 C C . GLN A 1 357 ? -52.273 32.658 90.013 1.00 89.94 357 GLN A C 1
ATOM 2813 O O . GLN A 1 357 ? -52.689 33.119 91.074 1.00 89.94 357 GLN A O 1
ATOM 2818 N N . GLN A 1 358 ? -53.123 32.229 89.074 1.00 89.56 358 GLN A N 1
ATOM 2819 C CA . GLN A 1 358 ? -54.581 32.202 89.254 1.00 89.56 358 GLN A CA 1
ATOM 2820 C C . GLN A 1 358 ? -55.000 31.275 90.405 1.00 89.56 358 GLN A C 1
ATOM 2822 O O . GLN A 1 358 ? -55.880 31.632 91.191 1.00 89.56 358 GLN A O 1
ATOM 2827 N N . ALA A 1 359 ? -54.368 30.105 90.547 1.00 89.88 359 ALA A N 1
ATOM 2828 C CA . ALA A 1 359 ? -54.628 29.179 91.645 1.00 89.88 359 ALA A CA 1
ATOM 2829 C C . ALA A 1 359 ? -54.178 29.749 93.004 1.00 89.88 359 ALA A C 1
ATOM 2831 O O . ALA A 1 359 ? -54.904 29.604 93.994 1.00 89.88 359 ALA A O 1
ATOM 2832 N N . GLU A 1 360 ? -53.043 30.453 93.055 1.00 90.19 360 GLU A N 1
ATOM 2833 C CA . GLU A 1 360 ? -52.592 31.193 94.237 1.00 90.19 360 GLU A CA 1
ATOM 2834 C C . GLU A 1 360 ? -53.545 32.337 94.591 1.00 90.19 360 GLU A C 1
ATOM 2836 O O . GLU A 1 360 ? -54.010 32.401 95.728 1.00 90.19 360 GLU A O 1
ATOM 2841 N N . VAL A 1 361 ? -53.937 33.179 93.630 1.00 89.88 361 VAL A N 1
ATOM 2842 C CA . VAL A 1 361 ? -54.927 34.251 93.838 1.00 89.88 361 VAL A CA 1
ATOM 2843 C C . VAL A 1 361 ? -56.265 33.674 94.312 1.00 89.88 361 VAL A C 1
ATOM 2845 O O . VAL A 1 361 ? -56.844 34.180 95.272 1.00 89.88 361 VAL A O 1
ATOM 2848 N N . ALA A 1 362 ? -56.731 32.559 93.745 1.00 89.81 362 ALA A N 1
ATOM 2849 C CA . ALA A 1 362 ? -57.933 31.860 94.205 1.00 89.81 362 ALA A CA 1
ATOM 2850 C C . ALA A 1 362 ? -57.762 31.196 95.589 1.00 89.81 362 ALA A C 1
ATOM 2852 O O . ALA A 1 362 ? -58.750 30.957 96.289 1.00 89.81 362 ALA A O 1
ATOM 2853 N N . SER A 1 363 ? -56.536 30.875 96.008 1.00 91.06 363 SER A N 1
ATOM 2854 C CA . SER A 1 363 ? -56.207 30.386 97.354 1.00 91.06 363 SER A CA 1
ATOM 2855 C C . SER A 1 363 ? -56.197 31.536 98.368 1.00 91.06 363 SER A C 1
ATOM 2857 O O . SER A 1 363 ? -56.856 31.450 99.406 1.00 91.06 363 SER A O 1
ATOM 2859 N N . VAL A 1 364 ? -55.549 32.656 98.036 1.00 88.06 364 VAL A N 1
ATOM 2860 C CA . VAL A 1 364 ? -55.527 33.895 98.827 1.00 88.06 364 VAL A CA 1
ATOM 2861 C C . VAL A 1 364 ? -56.933 34.476 98.964 1.00 88.06 364 VAL A C 1
ATOM 2863 O O . VAL A 1 364 ? -57.343 34.787 100.077 1.00 88.06 364 VAL A O 1
ATOM 2866 N N . HIS A 1 365 ? -57.731 34.517 97.895 1.00 89.00 365 HIS A N 1
ATOM 2867 C CA . HIS A 1 365 ? -59.130 34.940 97.956 1.00 89.00 365 HIS A CA 1
ATOM 2868 C C . HIS A 1 365 ? -59.973 34.000 98.837 1.00 89.00 365 HIS A C 1
ATOM 2870 O O . HIS A 1 365 ? -60.742 34.464 99.678 1.00 89.00 365 HIS A O 1
ATOM 2876 N N . ARG A 1 366 ? -59.771 32.673 98.759 1.00 89.44 366 ARG A N 1
ATOM 2877 C CA . ARG A 1 366 ? -60.409 31.717 99.689 1.00 89.44 366 ARG A CA 1
ATOM 2878 C C . ARG A 1 366 ? -59.972 31.915 101.149 1.00 89.44 366 ARG A C 1
ATOM 2880 O O . ARG A 1 366 ? -60.784 31.685 102.045 1.00 89.44 366 ARG A O 1
ATOM 2887 N N . ARG A 1 367 ? -58.736 32.358 101.415 1.00 88.56 367 ARG A N 1
ATOM 2888 C CA . ARG A 1 367 ? -58.270 32.755 102.761 1.00 88.56 367 ARG A CA 1
ATOM 2889 C C . ARG A 1 367 ? -58.910 34.076 103.209 1.00 88.56 367 ARG A C 1
ATOM 2891 O O . ARG A 1 367 ? -59.411 34.139 104.327 1.00 88.56 367 ARG A O 1
ATOM 2898 N N . TYR A 1 368 ? -58.976 35.076 102.330 1.00 86.62 368 TYR A N 1
ATOM 2899 C CA . TYR A 1 368 ? -59.624 36.369 102.570 1.00 86.62 368 TYR A CA 1
ATOM 2900 C C . TYR A 1 368 ? -61.112 36.209 102.910 1.00 86.62 368 TYR A C 1
ATOM 2902 O O . TYR A 1 368 ? -61.541 36.665 103.963 1.00 86.62 368 TYR A O 1
ATOM 2910 N N . VAL A 1 369 ? -61.883 35.467 102.108 1.00 89.12 369 VAL A N 1
ATOM 2911 C CA . VAL A 1 369 ? -63.314 35.213 102.368 1.00 89.12 369 VAL A CA 1
ATOM 2912 C C . VAL A 1 369 ? -63.530 34.444 103.680 1.00 89.12 369 VAL A C 1
ATOM 2914 O O . VAL A 1 369 ? -64.508 34.691 104.386 1.00 89.12 369 VAL A O 1
ATOM 2917 N N . LYS A 1 370 ? -62.616 33.538 104.062 1.00 88.81 370 LYS A N 1
ATOM 2918 C CA . LYS A 1 370 ? -62.648 32.898 105.391 1.00 88.81 370 LYS A CA 1
ATOM 2919 C C . LYS A 1 370 ? -62.396 33.912 106.513 1.00 88.81 370 LYS A C 1
ATOM 2921 O O . LYS A 1 370 ? -63.154 33.923 107.477 1.00 88.81 370 LYS A O 1
ATOM 2926 N N . ALA A 1 371 ? -61.387 34.774 106.379 1.00 82.00 371 ALA A N 1
ATOM 2927 C CA . ALA A 1 371 ? -61.091 35.822 107.357 1.00 82.00 371 ALA A CA 1
ATOM 2928 C C . ALA A 1 371 ? -62.247 36.831 107.487 1.00 82.00 371 ALA A C 1
ATOM 2930 O O . ALA A 1 371 ? -62.661 37.141 108.600 1.00 82.00 371 ALA A O 1
ATOM 2931 N N . GLN A 1 372 ? -62.839 37.260 106.370 1.00 84.31 372 GLN A N 1
ATOM 2932 C CA . GLN A 1 372 ? -64.010 38.137 106.342 1.00 84.31 372 GLN A CA 1
ATOM 2933 C C . GLN A 1 372 ? -65.202 37.511 107.081 1.00 84.31 372 GLN A C 1
ATOM 2935 O O . GLN A 1 372 ? -65.791 38.159 107.942 1.00 84.31 372 GLN A O 1
ATOM 2940 N N . LYS A 1 373 ? -65.506 36.226 106.844 1.00 86.00 373 LYS A N 1
ATOM 2941 C CA . LYS A 1 373 ? -66.564 35.510 107.584 1.00 86.00 373 LYS A CA 1
ATOM 2942 C C . LYS A 1 373 ? -66.284 35.402 109.088 1.00 86.00 373 LYS A C 1
ATOM 2944 O O . LYS A 1 373 ? -67.225 35.439 109.876 1.00 86.00 373 LYS A O 1
ATOM 2949 N N . VAL A 1 374 ? -65.017 35.301 109.500 1.00 84.44 374 VAL A N 1
ATOM 2950 C CA . VAL A 1 374 ? -64.629 35.361 110.922 1.00 84.44 374 VAL A CA 1
ATOM 2951 C C . VAL A 1 374 ? -64.836 36.769 111.490 1.00 84.44 374 VAL A C 1
ATOM 2953 O O . VAL A 1 374 ? -65.393 36.895 112.577 1.00 84.44 374 VAL A O 1
ATOM 2956 N N . VAL A 1 375 ? -64.477 37.827 110.755 1.00 83.75 375 VAL A N 1
ATOM 2957 C CA . VAL A 1 375 ? -64.730 39.222 111.161 1.00 83.75 375 VAL A CA 1
ATOM 2958 C C . VAL A 1 375 ? -66.232 39.500 111.294 1.00 83.75 375 VAL A C 1
ATOM 2960 O O . VAL A 1 375 ? -66.655 40.015 112.325 1.00 83.75 375 VAL A O 1
ATOM 2963 N N . GLU A 1 376 ? -67.056 39.085 110.327 1.00 82.56 376 GLU A N 1
ATOM 2964 C CA . GLU A 1 376 ? -68.521 39.195 110.407 1.00 82.56 376 GLU A CA 1
ATOM 2965 C C . GLU A 1 376 ? -69.100 38.438 111.615 1.00 82.56 376 GLU A C 1
ATOM 2967 O O . GLU A 1 376 ? -69.994 38.939 112.299 1.00 82.56 376 GLU A O 1
ATOM 2972 N N . ALA A 1 377 ? -68.593 37.235 111.908 1.00 80.75 377 ALA A N 1
ATOM 2973 C CA . ALA A 1 377 ? -69.024 36.455 113.067 1.00 80.75 377 ALA A CA 1
ATOM 2974 C C . ALA A 1 377 ? -68.638 37.129 114.398 1.00 80.75 377 ALA A C 1
ATOM 2976 O O . ALA A 1 377 ? -69.442 37.147 115.330 1.00 80.75 377 ALA A O 1
ATOM 2977 N N . LEU A 1 378 ? -67.445 37.729 114.480 1.00 77.56 378 LEU A N 1
ATOM 2978 C CA . LEU A 1 378 ? -66.998 38.500 115.644 1.00 77.56 378 LEU A CA 1
ATOM 2979 C C . LEU A 1 378 ? -67.804 39.796 115.820 1.00 77.56 378 LEU A C 1
ATOM 2981 O O . LEU A 1 378 ? -68.196 40.116 116.939 1.00 77.56 378 LEU A O 1
ATOM 2985 N N . GLN A 1 379 ? -68.130 40.501 114.732 1.00 79.38 379 GLN A N 1
ATOM 2986 C CA . GLN A 1 379 ? -69.002 41.682 114.760 1.00 79.38 379 GLN A CA 1
ATOM 2987 C C . GLN A 1 379 ? -70.407 41.335 115.276 1.00 79.38 379 GLN A C 1
ATOM 2989 O O . GLN A 1 379 ? -70.899 41.989 116.196 1.00 79.38 379 GLN A O 1
ATOM 2994 N N . ARG A 1 380 ? -71.026 40.261 114.758 1.00 78.31 380 ARG A N 1
ATOM 2995 C CA . ARG A 1 380 ? -72.328 39.765 115.247 1.00 78.31 380 ARG A CA 1
ATOM 2996 C C . ARG A 1 380 ? -72.259 39.346 116.719 1.00 78.31 380 ARG A C 1
ATOM 2998 O O . ARG A 1 380 ? -73.167 39.667 117.480 1.00 78.31 380 ARG A O 1
ATOM 3005 N N . ARG A 1 381 ? -71.174 38.686 117.146 1.00 78.56 381 ARG A N 1
ATOM 3006 C CA . ARG A 1 381 ? -70.965 38.308 118.554 1.00 78.56 381 ARG A CA 1
ATOM 3007 C C . ARG A 1 381 ? -70.846 39.530 119.468 1.00 78.56 381 ARG A C 1
ATOM 3009 O O . ARG A 1 381 ? -71.474 39.534 120.521 1.00 78.56 381 ARG A O 1
ATOM 3016 N N . ASN A 1 382 ? -70.098 40.562 119.076 1.00 70.75 382 ASN A N 1
ATOM 3017 C CA . ASN A 1 382 ? -69.977 41.787 119.871 1.00 70.75 382 ASN A CA 1
ATOM 3018 C C . ASN A 1 382 ? -71.327 42.505 120.024 1.00 70.75 382 ASN A C 1
ATOM 3020 O O . ASN A 1 382 ? -71.658 42.919 121.129 1.00 70.75 382 ASN A O 1
ATOM 3024 N N . ALA A 1 383 ? -72.140 42.577 118.964 1.00 76.88 383 ALA A N 1
ATOM 3025 C CA . ALA A 1 383 ? -73.482 43.160 119.047 1.00 76.88 383 ALA A CA 1
ATOM 3026 C C . ALA A 1 383 ? -74.379 42.440 120.078 1.00 76.88 383 ALA A C 1
ATOM 3028 O O . ALA A 1 383 ? -75.051 43.096 120.869 1.00 76.88 383 ALA A O 1
ATOM 3029 N N . VAL A 1 384 ? -74.340 41.101 120.127 1.00 78.56 384 VAL A N 1
ATOM 3030 C CA . VAL A 1 384 ? -75.071 40.312 121.139 1.00 78.56 384 VAL A CA 1
ATOM 3031 C C . VAL A 1 384 ? -74.525 40.551 122.554 1.00 78.56 384 VAL A C 1
ATOM 3033 O O . VAL A 1 384 ? -75.308 40.690 123.492 1.00 78.56 384 VAL A O 1
ATOM 3036 N N . MET A 1 385 ? -73.200 40.637 122.717 1.00 70.25 385 MET A N 1
ATOM 3037 C CA . MET A 1 385 ? -72.573 40.873 124.025 1.00 70.25 385 MET A CA 1
ATOM 3038 C C . MET A 1 385 ? -72.933 42.237 124.632 1.00 70.25 385 MET A C 1
ATOM 3040 O O . MET A 1 385 ? -73.056 42.324 125.850 1.00 70.25 385 MET A O 1
ATOM 3044 N N . GLU A 1 386 ? -73.112 43.292 123.829 1.00 71.25 386 GLU A N 1
ATOM 3045 C CA . GLU A 1 386 ? -73.525 44.602 124.360 1.00 71.25 386 GLU A CA 1
ATOM 3046 C C . GLU A 1 386 ? -74.994 44.611 124.814 1.00 71.25 386 GLU A C 1
ATOM 3048 O O . GLU A 1 386 ? -75.279 45.083 125.913 1.00 71.25 386 GLU A O 1
ATOM 3053 N N . VAL A 1 387 ? -75.913 44.001 124.051 1.00 74.06 387 VAL A N 1
ATOM 3054 C CA . VAL A 1 387 ? -77.332 43.868 124.457 1.00 74.06 387 VAL A CA 1
ATOM 3055 C C . VAL A 1 387 ? -77.464 43.087 125.773 1.00 74.06 387 VAL A C 1
ATOM 3057 O O . VAL A 1 387 ? -78.190 43.495 126.684 1.00 74.06 387 VAL A O 1
ATOM 3060 N N . GLN A 1 388 ? -76.697 42.002 125.923 1.00 69.19 388 GLN A N 1
ATOM 3061 C CA . GLN A 1 388 ? -76.694 41.197 127.148 1.00 69.19 388 GLN A CA 1
ATOM 3062 C C . GLN A 1 388 ? -76.160 41.953 128.376 1.00 69.19 388 GLN A C 1
ATOM 3064 O O . GLN A 1 388 ? -76.581 41.648 129.492 1.00 69.19 388 GLN A O 1
ATOM 3069 N N . LYS A 1 389 ? -75.278 42.950 128.204 1.00 64.25 389 LYS A N 1
ATOM 3070 C CA . LYS A 1 389 ? -74.824 43.806 129.314 1.00 64.25 389 LYS A CA 1
ATOM 3071 C C . LYS A 1 389 ? -75.922 44.753 129.782 1.00 64.25 389 LYS A C 1
ATOM 3073 O O . LYS A 1 389 ? -76.141 44.846 130.986 1.00 64.25 389 LYS A O 1
ATOM 3078 N N . SER A 1 390 ? -76.621 45.431 128.866 1.00 62.38 390 SER A N 1
ATOM 3079 C CA . SER A 1 390 ? -77.702 46.355 129.242 1.00 62.38 390 SER A CA 1
ATOM 3080 C C . SER A 1 390 ? -78.825 45.637 129.996 1.00 62.38 390 SER A C 1
ATOM 3082 O O . SER A 1 390 ? -79.251 46.101 131.050 1.00 62.38 390 SER A O 1
ATOM 3084 N N . GLU A 1 391 ? -79.214 44.443 129.539 1.00 65.81 391 GLU A N 1
ATOM 3085 C CA . GLU A 1 391 ? -80.258 43.639 130.184 1.00 65.81 391 GLU A CA 1
ATOM 3086 C C . GLU A 1 391 ? -79.911 43.145 131.600 1.00 65.81 391 GLU A C 1
ATOM 3088 O O . GLU A 1 391 ? -80.818 42.813 132.366 1.00 65.81 391 GLU A O 1
ATOM 3093 N N . GLN A 1 392 ? -78.626 43.027 131.953 1.00 58.31 392 GLN A N 1
ATOM 3094 C CA . GLN A 1 392 ? -78.213 42.563 133.283 1.00 58.31 392 GLN A CA 1
ATOM 3095 C C . GLN A 1 392 ? -78.147 43.683 134.327 1.00 58.31 392 GLN A C 1
ATOM 3097 O O . GLN A 1 392 ? -78.152 43.376 135.517 1.00 58.31 392 GLN A O 1
ATOM 3102 N N . VAL A 1 393 ? -78.121 44.956 133.915 1.00 66.69 393 VAL A N 1
ATOM 3103 C CA . VAL A 1 393 ? -78.094 46.095 134.849 1.00 66.69 393 VAL A CA 1
ATOM 3104 C C . VAL A 1 393 ? -79.478 46.351 135.450 1.00 66.69 393 VAL A C 1
ATOM 3106 O O . VAL A 1 393 ? -79.589 46.502 136.663 1.00 66.69 393 VAL A O 1
ATOM 3109 N N . GLU A 1 394 ? -80.543 46.330 134.642 1.00 58.03 394 GLU A N 1
ATOM 3110 C CA . GLU A 1 394 ? -81.916 46.553 135.131 1.00 58.03 394 GLU A CA 1
ATOM 3111 C C . GLU A 1 394 ? -82.355 45.462 136.123 1.00 58.03 394 GLU A C 1
ATOM 3113 O O . GLU A 1 394 ? -82.855 45.751 137.210 1.00 58.03 394 GLU A O 1
ATOM 3118 N N . LYS A 1 395 ? -82.072 44.192 135.800 1.00 57.31 395 LYS A N 1
ATOM 3119 C CA . LYS A 1 395 ? -82.514 43.015 136.573 1.00 57.31 395 LYS A CA 1
ATOM 3120 C C . LYS A 1 395 ? -81.875 42.893 137.970 1.00 57.31 395 LYS A C 1
ATOM 3122 O O . LYS A 1 395 ? -82.273 42.012 138.729 1.00 57.31 395 LYS A O 1
ATOM 3127 N N . GLN A 1 396 ? -80.907 43.742 138.330 1.00 52.81 396 GLN A N 1
ATOM 3128 C CA . GLN A 1 396 ? -80.288 43.746 139.666 1.00 52.81 396 GLN A CA 1
ATOM 3129 C C . GLN A 1 396 ? -80.993 44.648 140.693 1.00 52.81 396 GLN A C 1
ATOM 3131 O O . GLN A 1 396 ? -80.695 44.525 141.881 1.00 52.81 396 GLN A O 1
ATOM 3136 N N . LEU A 1 397 ? -81.935 45.511 140.289 1.00 52.88 397 LEU A N 1
ATOM 3137 C CA . LEU A 1 397 ? -82.642 46.398 141.226 1.00 52.88 397 LEU A CA 1
ATOM 3138 C C . LEU A 1 397 ? -83.879 45.748 141.877 1.00 52.88 397 LEU A C 1
ATOM 3140 O O . LEU A 1 397 ? -84.104 45.945 143.070 1.00 52.88 397 LEU A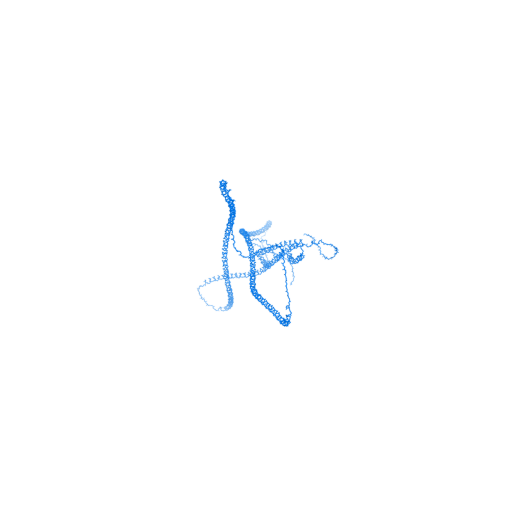 O 1
ATOM 3144 N N . ASP A 1 398 ? -84.637 44.924 141.147 1.00 52.31 398 ASP A N 1
ATOM 3145 C CA . ASP A 1 398 ? -85.929 44.397 141.631 1.00 52.31 398 ASP A CA 1
ATOM 3146 C C . ASP A 1 398 ? -85.812 43.193 142.589 1.00 52.31 398 ASP A C 1
ATOM 3148 O O . ASP A 1 398 ? -86.651 42.991 143.471 1.00 52.31 398 ASP A O 1
ATOM 3152 N N . VAL A 1 399 ? -84.764 42.373 142.449 1.00 56.72 399 VAL A N 1
ATOM 3153 C CA . VAL A 1 399 ? -84.652 41.068 143.141 1.00 56.72 399 VAL A CA 1
ATOM 3154 C C . VAL A 1 399 ? -84.401 41.208 144.654 1.00 56.72 399 VAL A C 1
ATOM 3156 O O . VAL A 1 399 ? -84.653 40.277 145.420 1.00 56.72 399 VAL A O 1
ATOM 3159 N N . ALA A 1 400 ? -83.977 42.384 145.126 1.00 49.91 400 ALA A N 1
ATOM 3160 C CA . ALA A 1 400 ? -83.682 42.639 146.538 1.00 49.91 400 ALA A CA 1
ATOM 3161 C C . ALA A 1 400 ? -84.916 42.622 147.473 1.00 49.91 400 ALA A C 1
ATOM 3163 O O . ALA A 1 400 ? -84.751 42.617 148.695 1.00 49.91 400 ALA A O 1
ATOM 3164 N N . ALA A 1 401 ? -86.141 42.629 146.931 1.00 51.09 401 ALA A N 1
ATOM 3165 C CA . ALA A 1 401 ? -87.356 42.922 147.696 1.00 51.09 401 ALA A CA 1
ATOM 3166 C C . ALA A 1 401 ? -88.190 41.708 148.168 1.00 51.09 401 ALA A C 1
ATOM 3168 O O . ALA A 1 401 ? -89.022 41.886 149.056 1.00 51.09 401 ALA A O 1
ATOM 3169 N N . GLN A 1 402 ? -88.028 40.503 147.595 1.00 44.81 402 GLN A N 1
ATOM 3170 C CA . GLN A 1 402 ? -89.096 39.476 147.654 1.00 44.81 402 GLN A CA 1
ATOM 3171 C C . GLN A 1 402 ? -88.781 38.140 148.356 1.00 44.81 402 GLN A C 1
ATOM 3173 O O . GLN A 1 402 ? -89.713 37.404 148.662 1.00 44.81 402 GLN A O 1
ATOM 3178 N N . LEU A 1 403 ? -87.524 37.800 148.664 1.00 42.06 403 LEU A N 1
ATOM 3179 C CA . LEU A 1 403 ? -87.167 36.469 149.199 1.00 42.06 403 LEU A CA 1
ATOM 3180 C C . LEU A 1 403 ? -86.751 36.502 150.678 1.00 42.06 403 LEU A C 1
ATOM 3182 O O . LEU A 1 403 ? -85.589 36.320 151.040 1.00 42.06 403 LEU A O 1
ATOM 3186 N N . LYS A 1 404 ? -87.740 36.753 151.548 1.00 43.81 404 LYS A N 1
ATOM 3187 C CA . LYS A 1 404 ? -87.571 36.743 153.015 1.00 43.81 404 LYS A CA 1
ATOM 3188 C C . LYS A 1 404 ? -88.747 36.130 153.803 1.00 43.81 404 LYS A C 1
ATOM 3190 O O . LYS A 1 404 ? -88.757 36.260 155.025 1.00 43.81 404 LYS A O 1
ATOM 3195 N N . SER A 1 405 ? -89.724 35.498 153.135 1.00 48.56 405 SER A N 1
ATOM 3196 C CA . SER A 1 405 ? -91.020 35.111 153.735 1.00 48.56 405 SER A CA 1
ATOM 3197 C C . SER A 1 405 ? -91.439 33.630 153.647 1.00 48.56 405 SER A C 1
ATOM 3199 O O . SER A 1 405 ? -92.223 33.212 154.494 1.00 48.56 405 SER A O 1
ATOM 3201 N N . GLU A 1 406 ? -90.957 32.828 152.686 1.00 43.00 406 GLU A N 1
ATOM 3202 C CA . GLU A 1 406 ? -91.719 31.633 152.241 1.00 43.00 406 GLU A CA 1
ATOM 3203 C C . GLU A 1 406 ? -91.315 30.243 152.782 1.00 43.00 406 GLU A C 1
ATOM 3205 O O . GLU A 1 406 ? -92.104 29.311 152.667 1.00 43.00 406 GLU A O 1
ATOM 3210 N N . GLU A 1 407 ? -90.143 30.040 153.398 1.00 42.62 407 GLU A N 1
ATOM 3211 C CA . GLU A 1 407 ? -89.645 28.671 153.698 1.00 42.62 407 GLU A CA 1
ATOM 3212 C C . GLU A 1 407 ? -89.674 28.270 155.189 1.00 42.62 407 GLU A C 1
ATOM 3214 O O . GLU A 1 407 ? -88.832 27.512 155.669 1.00 42.62 407 GLU A O 1
ATOM 3219 N N . ALA A 1 408 ? -90.667 28.755 155.944 1.00 39.59 408 ALA A N 1
ATOM 3220 C CA . ALA A 1 408 ? -90.825 28.461 157.379 1.00 39.59 408 ALA A CA 1
ATOM 3221 C C . ALA A 1 408 ? -92.120 27.702 157.757 1.00 39.59 408 ALA A C 1
ATOM 3223 O O . ALA A 1 408 ? -92.392 27.524 158.947 1.00 39.59 408 ALA A O 1
ATOM 3224 N N . ALA A 1 409 ? -92.933 27.257 156.788 1.00 41.31 409 ALA A N 1
ATOM 3225 C CA . ALA A 1 409 ? -94.289 26.761 157.050 1.00 41.31 409 ALA A CA 1
ATOM 3226 C C . ALA A 1 409 ? -94.605 25.343 156.522 1.00 41.31 409 ALA A C 1
ATOM 3228 O O . ALA A 1 409 ? -94.348 24.984 155.380 1.00 41.31 409 ALA A O 1
ATOM 3229 N N . LEU A 1 410 ? -95.307 24.589 157.376 1.00 38.84 410 LEU A N 1
ATOM 3230 C CA . LEU A 1 410 ? -96.188 23.455 157.059 1.00 38.84 410 LEU A CA 1
ATOM 3231 C C . LEU A 1 410 ? -95.607 22.094 156.622 1.00 38.84 410 LEU A C 1
ATOM 3233 O O . LEU A 1 410 ? -96.235 21.336 155.880 1.00 38.84 410 LEU A O 1
ATOM 3237 N N . ALA A 1 411 ? -94.552 21.650 157.301 1.00 40.88 411 ALA A N 1
ATOM 3238 C CA . ALA A 1 411 ? -94.393 20.221 157.586 1.00 40.88 411 ALA A CA 1
ATOM 3239 C C . ALA A 1 411 ? -95.499 19.712 158.554 1.00 40.88 411 ALA A C 1
ATOM 3241 O O . ALA A 1 411 ? -95.231 19.482 159.732 1.00 40.88 411 ALA A O 1
ATOM 3242 N N . LEU A 1 412 ? -96.757 19.553 158.097 1.00 35.94 412 LEU A N 1
ATOM 3243 C CA . LEU A 1 412 ? -97.876 19.152 158.982 1.00 35.94 412 LEU A CA 1
ATOM 3244 C C . LEU A 1 412 ? -99.019 18.313 158.352 1.00 35.94 412 LEU A C 1
ATOM 3246 O O . LEU A 1 412 ? -100.148 18.342 158.835 1.00 35.94 412 LEU A O 1
ATOM 3250 N N . ALA A 1 413 ? -98.740 17.500 157.323 1.00 37.31 413 ALA A N 1
ATOM 3251 C CA . ALA A 1 413 ? -99.750 16.665 156.638 1.00 37.31 413 ALA A CA 1
ATOM 3252 C C . ALA A 1 413 ? -99.469 15.138 156.656 1.00 37.31 413 ALA A C 1
ATOM 3254 O O . ALA A 1 413 ? -99.695 14.436 155.673 1.00 37.31 413 ALA A O 1
ATOM 3255 N N . LYS A 1 414 ? -98.997 14.580 157.783 1.00 38.12 414 LYS A N 1
ATOM 3256 C CA . LYS A 1 414 ? -98.949 13.112 157.983 1.00 38.12 414 LYS A CA 1
ATOM 3257 C C . LYS A 1 414 ? -100.363 12.548 158.192 1.00 38.12 414 LYS A C 1
ATOM 3259 O O . LYS A 1 414 ? -101.012 12.968 159.148 1.00 38.12 414 LYS A O 1
ATOM 3264 N N . ARG A 1 415 ? -100.786 11.516 157.442 1.00 35.25 415 ARG A N 1
ATOM 3265 C CA . ARG A 1 415 ? -101.817 10.535 157.875 1.00 35.25 415 ARG A CA 1
ATOM 3266 C C . ARG A 1 415 ? -101.919 9.310 156.955 1.00 35.25 415 ARG A C 1
ATOM 3268 O O . ARG A 1 415 ? -101.667 9.430 155.770 1.00 35.25 415 ARG A O 1
ATOM 3275 N N . ALA A 1 416 ? -102.335 8.187 157.557 1.00 36.50 416 ALA A N 1
ATOM 3276 C CA . ALA A 1 416 ? -102.997 7.004 156.974 1.00 36.50 416 ALA A CA 1
ATOM 3277 C C . ALA A 1 416 ? -102.395 6.388 155.680 1.00 36.50 416 ALA A C 1
ATOM 3279 O O . ALA A 1 416 ? -102.453 6.966 154.608 1.00 36.50 416 ALA A O 1
ATOM 3280 N N . ALA A 1 417 ? -101.739 5.225 155.754 1.00 32.56 417 ALA A N 1
ATOM 3281 C CA . ALA A 1 417 ? -102.340 3.875 155.846 1.00 32.56 417 ALA A CA 1
ATOM 3282 C C . ALA A 1 417 ? -102.656 3.284 154.450 1.00 32.56 417 ALA A C 1
ATOM 3284 O O . ALA A 1 417 ? -103.470 3.826 153.721 1.00 32.56 417 ALA A O 1
ATOM 3285 N N . ARG A 1 418 ? -101.913 2.272 153.976 1.00 38.06 418 ARG A N 1
ATOM 3286 C CA . ARG A 1 418 ? -101.927 0.845 154.391 1.00 38.06 418 ARG A CA 1
ATOM 3287 C C . ARG A 1 418 ? -103.214 0.107 153.986 1.00 38.06 418 ARG A C 1
ATOM 3289 O O . ARG A 1 418 ? -104.222 0.236 154.668 1.00 38.06 418 ARG A O 1
ATOM 3296 N N . THR A 1 419 ? -103.061 -0.842 153.068 1.00 36.50 419 THR A N 1
ATOM 3297 C CA . THR A 1 419 ? -103.572 -2.222 153.200 1.00 36.50 419 THR A CA 1
ATOM 3298 C C . THR A 1 419 ? -102.543 -3.186 152.594 1.00 36.50 419 THR A C 1
ATOM 3300 O O . THR A 1 419 ? -101.656 -2.717 151.891 1.00 36.50 419 THR A O 1
ATOM 3303 N N . ALA A 1 420 ? -102.652 -4.477 152.943 1.00 36.19 420 ALA A N 1
ATOM 3304 C CA . ALA A 1 420 ? -102.034 -5.698 152.380 1.00 36.19 420 ALA A CA 1
ATOM 3305 C C . ALA A 1 420 ? -100.687 -5.594 151.597 1.00 36.19 420 ALA A C 1
ATOM 3307 O O . ALA A 1 420 ? -100.576 -4.863 150.624 1.00 36.19 420 ALA A O 1
ATOM 3308 N N . ALA A 1 421 ? -99.595 -6.289 151.960 1.00 36.31 421 ALA A N 1
ATOM 3309 C CA . ALA A 1 421 ? -99.446 -7.752 152.144 1.00 36.31 421 ALA A CA 1
ATOM 3310 C C . ALA A 1 421 ? -99.685 -8.529 150.824 1.00 36.31 421 ALA A C 1
ATOM 3312 O O . ALA A 1 421 ? -100.610 -8.196 150.097 1.00 36.31 421 ALA A O 1
ATOM 3313 N N . GLN A 1 422 ? -98.908 -9.541 150.421 1.00 43.47 422 GLN A N 1
ATOM 3314 C CA . GLN A 1 422 ? -97.934 -10.440 151.083 1.00 43.47 422 GLN A CA 1
ATOM 3315 C C . GLN A 1 422 ? -96.961 -10.980 149.991 1.00 43.47 422 GLN A C 1
ATOM 3317 O O . GLN A 1 422 ? -97.323 -10.903 148.823 1.00 43.47 422 GLN A O 1
ATOM 3322 N N . THR A 1 423 ? -95.788 -11.613 150.176 1.00 43.22 423 THR A N 1
ATOM 3323 C CA . THR A 1 423 ? -94.699 -11.783 151.191 1.00 43.22 423 THR A CA 1
ATOM 3324 C C . THR A 1 423 ? -93.583 -12.608 150.469 1.00 43.22 423 THR A C 1
ATOM 3326 O O . THR A 1 423 ? -93.807 -13.008 149.333 1.00 43.22 423 THR A O 1
ATOM 3329 N N . ALA A 1 424 ? -92.375 -12.929 150.957 1.00 31.39 424 ALA A N 1
ATOM 3330 C CA . ALA A 1 424 ? -91.739 -12.920 152.284 1.00 31.39 424 ALA A CA 1
ATOM 3331 C C . ALA A 1 424 ? -90.199 -12.731 152.147 1.00 31.39 424 ALA A C 1
ATOM 3333 O O . ALA A 1 424 ? -89.669 -12.921 151.059 1.00 31.39 424 ALA A O 1
ATOM 3334 N N . VAL A 1 425 ? -89.410 -12.565 153.219 1.00 38.00 425 VAL A N 1
ATOM 3335 C CA . VAL A 1 425 ? -89.354 -11.451 154.195 1.00 38.00 425 VAL A CA 1
ATOM 3336 C C . VAL A 1 425 ? -88.023 -11.532 154.985 1.00 38.00 425 VAL A C 1
ATOM 3338 O O . VAL A 1 425 ? -87.279 -12.500 154.875 1.00 38.00 425 VAL A O 1
ATOM 3341 N N . SER A 1 426 ? -87.688 -10.467 155.714 1.00 38.66 426 SER A N 1
ATOM 3342 C CA . SER A 1 426 ? -86.407 -10.172 156.374 1.00 38.66 426 SER A CA 1
ATOM 3343 C C . SER A 1 426 ? -85.934 -11.100 157.512 1.00 38.66 426 SER A C 1
ATOM 3345 O O . SER A 1 426 ? -86.721 -11.459 158.382 1.00 38.66 426 SER A O 1
ATOM 3347 N N . VAL A 1 427 ? -84.607 -11.284 157.578 1.00 45.12 427 VAL A N 1
ATOM 3348 C CA . VAL A 1 427 ? -83.697 -11.018 158.728 1.00 45.12 427 VAL A CA 1
ATOM 3349 C C . VAL A 1 427 ? -84.266 -11.094 160.158 1.00 45.12 427 VAL A C 1
ATOM 3351 O O . VAL A 1 427 ? -85.124 -10.286 160.524 1.00 45.12 427 VAL A O 1
ATOM 3354 N N . ARG A 1 428 ? -83.609 -11.892 161.021 1.00 29.38 428 ARG A N 1
ATOM 3355 C CA . ARG A 1 428 ? -83.220 -11.479 162.389 1.00 29.38 428 ARG A CA 1
ATOM 3356 C C . ARG A 1 428 ? -82.140 -12.372 163.014 1.00 29.38 428 ARG A C 1
ATOM 3358 O O . ARG A 1 428 ? -82.075 -13.561 162.726 1.00 29.38 428 ARG A O 1
ATOM 3365 N N . GLU A 1 429 ? -81.340 -11.764 163.884 1.00 39.25 429 GLU A N 1
ATOM 3366 C CA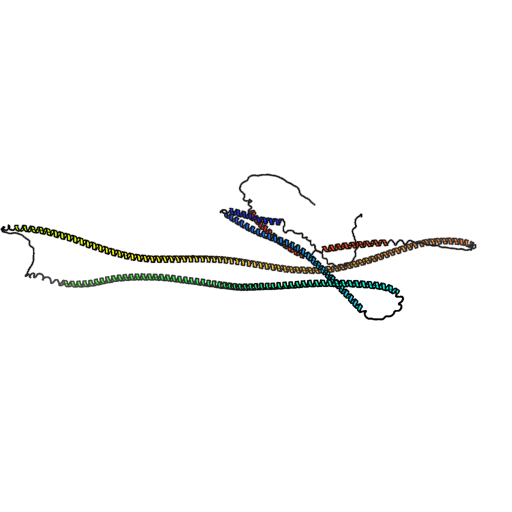 . GLU A 1 429 ? -80.368 -12.402 164.781 1.00 39.25 429 GLU A CA 1
ATOM 3367 C C . GLU A 1 429 ? -80.862 -12.314 166.248 1.00 39.25 429 GLU A C 1
ATOM 3369 O O . GLU A 1 429 ? -81.978 -11.861 166.500 1.00 39.25 429 GLU A O 1
ATOM 3374 N N . GLU A 1 430 ? -79.982 -12.694 167.183 1.00 32.88 430 GLU A N 1
ATOM 3375 C CA . GLU A 1 430 ? -80.001 -12.452 168.642 1.00 32.88 430 GLU A CA 1
ATOM 3376 C C . GLU A 1 430 ? -80.719 -13.440 169.603 1.00 32.88 430 GLU A C 1
ATOM 3378 O O . GLU A 1 430 ? -81.932 -13.461 169.778 1.00 32.88 430 GLU A O 1
ATOM 3383 N N . VAL A 1 431 ? -79.861 -14.166 170.340 1.00 37.06 431 VAL A N 1
ATOM 3384 C CA . VAL A 1 431 ? -79.892 -14.424 171.801 1.00 37.06 431 VAL A CA 1
ATOM 3385 C C . VAL A 1 431 ? -81.042 -15.256 172.417 1.00 37.06 431 VAL A C 1
ATOM 3387 O O . VAL A 1 431 ? -81.977 -14.770 173.043 1.00 37.06 431 VAL A O 1
ATOM 3390 N N . ASN A 1 432 ? -80.816 -16.572 172.386 1.00 38.56 432 ASN A N 1
ATOM 3391 C CA . ASN A 1 432 ? -80.995 -17.541 173.485 1.00 38.56 432 ASN A CA 1
ATOM 3392 C C . ASN A 1 432 ? -81.073 -16.979 174.937 1.00 38.56 432 ASN A C 1
ATOM 3394 O O . ASN A 1 432 ? -80.069 -16.434 175.393 1.00 38.56 432 ASN A O 1
ATOM 3398 N N . ILE A 1 433 ? -82.146 -17.284 175.708 1.00 44.28 433 ILE A N 1
ATOM 3399 C CA . ILE A 1 433 ? -82.169 -18.155 176.935 1.00 44.28 433 ILE A CA 1
ATOM 3400 C C . ILE A 1 433 ? -83.483 -18.046 177.774 1.00 44.28 433 ILE A C 1
ATOM 3402 O O . ILE A 1 433 ? -84.140 -17.012 177.774 1.00 44.28 433 ILE A O 1
ATOM 3406 N N . LEU A 1 434 ? -83.800 -19.129 178.523 1.00 40.31 434 LEU A N 1
ATOM 3407 C CA . LEU A 1 434 ? -84.938 -19.416 179.450 1.00 40.31 434 LEU A CA 1
ATOM 3408 C C . LEU A 1 434 ? -86.239 -20.013 178.822 1.00 40.31 434 LEU A C 1
ATOM 3410 O O . LEU A 1 434 ? -86.803 -19.390 177.934 1.00 40.31 434 LEU A O 1
ATOM 3414 N N . GLN A 1 435 ? -86.844 -21.145 179.267 1.00 43.94 435 GLN A N 1
ATOM 3415 C CA . GLN A 1 435 ? -86.367 -22.340 180.026 1.00 43.94 435 GLN A CA 1
ATOM 3416 C C . GLN A 1 435 ? -87.439 -23.495 180.121 1.00 43.94 435 GLN A C 1
ATOM 3418 O O . GLN A 1 435 ? -88.554 -23.211 180.535 1.00 43.94 435 GLN A O 1
ATOM 3423 N N . GLN A 1 436 ? -87.056 -24.780 179.884 1.00 51.09 436 GLN A N 1
ATOM 3424 C CA . GLN A 1 436 ? -87.620 -26.076 180.432 1.00 51.09 436 GLN A CA 1
ATOM 3425 C C . GLN A 1 436 ? -89.086 -26.546 180.063 1.00 51.09 436 GLN A C 1
ATOM 3427 O O . GLN A 1 436 ? -89.876 -25.706 179.660 1.00 51.09 436 GLN A O 1
ATOM 3432 N N . GLN A 1 437 ? -89.565 -27.832 180.105 1.00 48.94 437 GLN A N 1
ATOM 3433 C CA . GLN A 1 437 ? -89.101 -29.178 180.610 1.00 48.94 437 GLN A CA 1
ATOM 3434 C C . GLN A 1 437 ? -89.934 -30.442 180.084 1.00 48.94 437 GLN A C 1
ATOM 3436 O O . GLN A 1 437 ? -91.084 -30.256 179.704 1.00 48.94 437 GLN A O 1
ATOM 3441 N N . ILE A 1 438 ? -89.417 -31.708 180.211 1.00 45.91 438 ILE A N 1
ATOM 3442 C CA . ILE A 1 438 ? -90.094 -33.080 180.363 1.00 45.91 438 ILE A CA 1
ATOM 3443 C C . ILE A 1 438 ? -90.429 -34.035 179.127 1.00 45.91 438 ILE A C 1
ATOM 3445 O O . ILE A 1 438 ? -90.330 -33.605 177.983 1.00 45.91 438 ILE A O 1
ATOM 3449 N N . THR A 1 439 ? -90.664 -35.374 179.342 1.00 57.94 439 THR A N 1
ATOM 3450 C CA . THR A 1 439 ? -90.361 -36.562 178.438 1.00 57.94 439 THR A CA 1
ATOM 3451 C C . THR A 1 439 ? -91.152 -37.930 178.597 1.00 57.94 439 THR A C 1
ATOM 3453 O O . THR A 1 439 ? -91.452 -38.272 179.736 1.00 57.94 439 THR A O 1
ATOM 3456 N N . GLY A 1 440 ? -91.259 -38.804 177.544 1.00 55.06 440 GLY A N 1
ATOM 3457 C CA . GLY A 1 440 ? -91.049 -40.315 177.559 1.00 55.06 440 GLY A CA 1
ATOM 3458 C C . GLY A 1 440 ? -92.200 -41.390 177.403 1.00 55.06 440 GLY A C 1
ATOM 3459 O O . GLY A 1 440 ? -93.253 -41.169 177.979 1.00 55.06 440 GLY A O 1
ATOM 3460 N N . GLU A 1 441 ? -91.986 -42.548 176.682 1.00 47.28 441 GLU A N 1
ATOM 3461 C CA . GLU A 1 441 ? -92.394 -43.994 176.985 1.00 47.28 441 GLU A CA 1
ATOM 3462 C C . GLU A 1 441 ? -92.456 -45.089 175.827 1.00 47.28 441 GLU A C 1
ATOM 3464 O O . GLU A 1 441 ? -92.729 -44.769 174.676 1.00 47.28 441 GLU A O 1
ATOM 3469 N N . ALA A 1 442 ? -92.286 -46.394 176.202 1.00 46.56 442 ALA A N 1
ATOM 3470 C CA . ALA A 1 442 ? -92.702 -47.723 175.605 1.00 46.56 442 ALA A CA 1
ATOM 3471 C C . ALA A 1 442 ? -92.112 -48.358 174.284 1.00 46.56 442 ALA A C 1
ATOM 3473 O O . ALA A 1 442 ? -91.715 -47.651 173.365 1.00 46.56 442 ALA A O 1
ATOM 3474 N N . ALA A 1 443 ? -92.041 -49.724 174.177 1.00 56.34 443 ALA A N 1
ATOM 3475 C CA . ALA A 1 443 ? -91.200 -50.429 173.155 1.00 56.34 443 ALA A CA 1
ATOM 3476 C C . ALA A 1 443 ? -91.463 -51.927 172.696 1.00 56.34 443 ALA A C 1
ATOM 3478 O O . ALA A 1 443 ? -90.526 -52.562 172.209 1.00 56.34 443 ALA A O 1
ATOM 3479 N N . GLU A 1 444 ? -92.645 -52.569 172.800 1.00 53.44 444 GLU A N 1
ATOM 3480 C CA . GLU A 1 444 ? -92.735 -54.065 172.675 1.00 53.44 444 GLU A CA 1
ATOM 3481 C C . GLU A 1 444 ? -92.880 -54.754 171.279 1.00 53.44 444 GLU A C 1
ATOM 3483 O O . GLU A 1 444 ? -92.641 -55.959 171.177 1.00 53.44 444 GLU A O 1
ATOM 3488 N N . GLN A 1 445 ? -93.262 -54.085 170.183 1.00 55.41 445 GLN A N 1
ATOM 3489 C CA . GLN A 1 445 ? -93.846 -54.778 169.000 1.00 55.41 445 GLN A CA 1
ATOM 3490 C C . GLN A 1 445 ? -92.909 -55.631 168.096 1.00 55.41 445 GLN A C 1
ATOM 3492 O O . GLN A 1 445 ? -93.371 -56.245 167.133 1.00 55.41 445 GLN A O 1
ATOM 3497 N N . HIS A 1 446 ? -91.597 -55.696 168.338 1.00 60.41 446 HIS A N 1
ATOM 3498 C CA . HIS A 1 446 ? -90.626 -55.997 167.267 1.00 60.41 446 HIS A CA 1
ATOM 3499 C C . HIS A 1 446 ? -90.518 -57.454 166.748 1.00 60.41 446 HIS A C 1
ATOM 3501 O O . HIS A 1 446 ? -89.928 -57.663 165.686 1.00 60.41 446 HIS A O 1
ATOM 3507 N N . ARG A 1 447 ? -91.016 -58.478 167.459 1.00 58.62 447 ARG A N 1
ATOM 3508 C CA . ARG A 1 447 ? -90.550 -59.876 167.260 1.00 58.62 447 ARG A CA 1
ATOM 3509 C C . ARG A 1 447 ? -91.103 -60.643 166.044 1.00 58.62 447 ARG A C 1
ATOM 3511 O O . ARG A 1 447 ? -90.438 -61.568 165.588 1.00 58.62 447 ARG A O 1
ATOM 3518 N N . ASN A 1 448 ? -92.264 -60.290 165.487 1.00 51.41 448 ASN A N 1
ATOM 3519 C CA . ASN A 1 448 ? -92.976 -61.180 164.545 1.00 51.41 448 ASN A CA 1
ATOM 3520 C C . ASN A 1 448 ? -92.541 -61.097 163.062 1.00 51.41 448 ASN A C 1
ATOM 3522 O O . ASN A 1 448 ? -93.016 -61.885 162.247 1.00 51.41 448 ASN A O 1
ATOM 3526 N N . ALA A 1 449 ? -91.670 -60.159 162.671 1.00 61.34 449 ALA A N 1
ATOM 3527 C CA . ALA A 1 449 ? -91.473 -59.816 161.252 1.00 61.34 449 ALA A CA 1
ATOM 3528 C C . ALA A 1 449 ? -90.416 -60.644 160.484 1.00 61.34 449 ALA A C 1
ATOM 3530 O O . ALA A 1 449 ? -90.442 -60.674 159.252 1.00 61.34 449 ALA A O 1
ATOM 3531 N N . ALA A 1 450 ? -89.473 -61.298 161.172 1.00 69.38 450 ALA A N 1
ATOM 3532 C CA . ALA A 1 450 ? -88.235 -61.794 160.550 1.00 69.38 450 ALA A CA 1
ATOM 3533 C C . ALA A 1 450 ? -88.439 -62.884 159.473 1.00 69.38 450 ALA A C 1
ATOM 3535 O O . ALA A 1 450 ? -87.739 -62.893 158.460 1.00 69.38 450 ALA A O 1
ATOM 3536 N N . TRP A 1 451 ? -89.414 -63.777 159.662 1.00 68.75 451 TRP A N 1
ATOM 3537 C CA . TRP A 1 451 ? -89.613 -64.985 158.844 1.00 68.75 451 TRP A CA 1
ATOM 3538 C C . TRP A 1 451 ? -89.914 -64.711 157.356 1.00 68.75 451 TRP A C 1
ATOM 3540 O O . TRP A 1 451 ? -89.527 -65.486 156.486 1.00 68.75 451 TRP A O 1
ATOM 3550 N N . LEU A 1 452 ? -90.534 -63.570 157.027 1.00 58.91 452 LEU A N 1
ATOM 3551 C CA . LEU A 1 452 ? -90.893 -63.202 155.645 1.00 58.91 452 LEU A CA 1
ATOM 3552 C C . LEU A 1 452 ? -89.701 -62.779 154.760 1.00 58.91 452 LEU A C 1
ATOM 3554 O O . LEU A 1 452 ? -89.892 -62.438 153.589 1.00 58.91 452 LEU A O 1
ATOM 3558 N N . THR A 1 453 ? -88.481 -62.751 155.300 1.00 72.88 453 THR A N 1
ATOM 3559 C CA . THR A 1 453 ? -87.286 -62.276 154.583 1.00 72.88 453 THR A CA 1
ATOM 3560 C C . THR A 1 453 ? -86.640 -63.348 153.702 1.00 72.88 453 THR A C 1
ATOM 3562 O O . THR A 1 453 ? -86.254 -63.050 152.572 1.00 72.88 453 THR A O 1
ATOM 3565 N N . GLU A 1 454 ? -86.576 -64.598 154.167 1.00 71.75 454 GLU A N 1
ATOM 3566 C CA . GLU A 1 454 ? -85.744 -65.654 153.570 1.00 71.75 454 GLU A CA 1
ATOM 3567 C C . GLU A 1 454 ? -86.205 -66.066 152.161 1.00 71.75 454 GLU A C 1
ATOM 3569 O O . GLU A 1 454 ? -85.421 -66.061 151.210 1.00 71.75 454 GLU A O 1
ATOM 3574 N N . LYS A 1 455 ? -87.504 -66.345 151.978 1.00 65.81 455 LYS A N 1
ATOM 3575 C CA . LYS A 1 455 ? -88.044 -66.788 150.676 1.00 65.81 455 LYS A CA 1
ATOM 3576 C C . LYS A 1 455 ? -87.971 -65.728 149.576 1.00 65.81 455 LYS A C 1
ATOM 3578 O O . LYS A 1 455 ? -88.002 -66.075 148.400 1.00 65.81 455 LYS A O 1
ATOM 3583 N N . ARG A 1 456 ? -87.782 -64.454 149.936 1.00 70.44 456 ARG A N 1
ATOM 3584 C CA . ARG A 1 456 ? -87.525 -63.359 148.985 1.00 70.44 456 ARG A CA 1
ATOM 3585 C C . ARG A 1 456 ? -86.078 -63.335 148.473 1.00 70.44 456 ARG A C 1
ATOM 3587 O O . ARG A 1 456 ? -85.796 -62.587 147.544 1.00 70.44 456 ARG A O 1
ATOM 3594 N N . GLY A 1 457 ? -85.170 -64.123 149.054 1.00 76.38 457 GLY A N 1
ATOM 3595 C CA . GLY A 1 457 ? -83.782 -64.242 148.600 1.00 76.38 457 GLY A CA 1
ATOM 3596 C C . GLY A 1 457 ? -83.600 -65.162 147.388 1.00 76.38 457 GLY A C 1
ATOM 3597 O O . GLY A 1 457 ? -82.801 -64.852 146.512 1.00 76.38 457 GLY A O 1
ATOM 3598 N N . GLN A 1 458 ? -84.357 -66.264 147.305 1.00 74.94 458 GLN A N 1
ATOM 3599 C CA . GLN A 1 458 ? -84.127 -67.308 146.291 1.00 74.94 458 GLN A CA 1
ATOM 3600 C C . GLN A 1 458 ? -84.531 -66.884 144.865 1.00 74.94 458 GLN A C 1
ATOM 3602 O O . GLN A 1 458 ? -83.854 -67.265 143.916 1.00 74.94 458 GLN A O 1
ATOM 3607 N N . LEU A 1 459 ? -85.574 -66.056 144.705 1.00 71.31 459 LEU A N 1
ATOM 3608 C CA . LEU A 1 459 ? -85.994 -65.524 143.394 1.00 71.31 459 LEU A CA 1
ATOM 3609 C C . LEU A 1 459 ? -84.922 -64.618 142.760 1.00 71.31 459 LEU A C 1
ATOM 3611 O O . LEU A 1 459 ? -84.524 -64.838 141.616 1.00 71.31 459 LEU A O 1
ATOM 3615 N N . ARG A 1 460 ? -84.365 -63.692 143.553 1.00 75.81 460 ARG A N 1
ATOM 3616 C CA . ARG A 1 460 ? -83.341 -62.715 143.127 1.00 75.81 460 ARG A CA 1
ATOM 3617 C C . ARG A 1 460 ? -82.091 -63.351 142.521 1.00 75.81 460 ARG A C 1
ATOM 3619 O O . ARG A 1 460 ? -81.418 -62.735 141.700 1.00 75.81 460 ARG A O 1
ATOM 3626 N N . ALA A 1 461 ? -81.760 -64.573 142.938 1.00 79.88 461 ALA A N 1
ATOM 3627 C CA . ALA A 1 461 ? -80.592 -65.291 142.442 1.00 79.88 461 ALA A CA 1
ATOM 3628 C C . ALA A 1 461 ? -80.762 -65.770 140.989 1.00 79.88 461 ALA A C 1
ATOM 3630 O O . ALA A 1 461 ? -79.794 -65.753 140.238 1.00 79.88 461 ALA A O 1
ATOM 3631 N N . LEU A 1 462 ? -81.976 -66.166 140.583 1.00 76.56 462 LEU A N 1
ATOM 3632 C CA . LEU A 1 462 ? -82.265 -66.571 139.201 1.00 76.56 462 LEU A CA 1
ATOM 3633 C C . LEU A 1 462 ? -82.464 -65.357 138.287 1.00 76.56 462 LEU A C 1
ATOM 3635 O O . LEU A 1 462 ? -81.971 -65.357 137.162 1.00 76.56 462 LEU A O 1
ATOM 3639 N N . GLU A 1 463 ? -83.113 -64.307 138.799 1.00 80.12 463 GLU A N 1
ATOM 3640 C CA . GLU A 1 463 ? -83.264 -63.014 138.115 1.00 80.12 463 GLU A CA 1
ATOM 3641 C C . GLU A 1 463 ? -81.889 -62.454 137.688 1.00 80.12 463 GLU A C 1
ATOM 3643 O O . GLU A 1 463 ? -81.697 -62.122 136.521 1.00 80.12 463 GLU A O 1
ATOM 3648 N N . SER A 1 464 ? -80.897 -62.483 138.590 1.00 83.62 464 SER A N 1
ATOM 3649 C CA . SER A 1 464 ? -79.510 -62.034 138.347 1.00 83.62 464 SER A CA 1
ATOM 3650 C C . SER A 1 464 ? -78.748 -62.810 137.248 1.00 83.62 464 SER A C 1
ATOM 3652 O O . SER A 1 464 ? -77.841 -62.283 136.596 1.00 83.62 464 SER A O 1
ATOM 3654 N N . VAL A 1 465 ? -79.100 -64.079 137.008 1.00 87.00 465 VAL A N 1
ATOM 3655 C CA . VAL A 1 465 ? -78.457 -64.896 135.959 1.00 87.00 465 VAL A CA 1
ATOM 3656 C C . VAL A 1 465 ? -79.075 -64.623 134.587 1.00 87.00 465 VAL A C 1
ATOM 3658 O O . VAL A 1 465 ? -78.358 -64.605 133.591 1.00 87.00 465 VAL A O 1
ATOM 3661 N N . LEU A 1 466 ? -80.379 -64.345 134.517 1.00 81.69 466 LEU A N 1
ATOM 3662 C CA . LEU A 1 466 ? -81.010 -63.926 133.262 1.00 81.69 466 LEU A CA 1
ATOM 3663 C C . LEU A 1 466 ? -80.496 -62.550 132.815 1.00 81.69 466 LEU A C 1
ATOM 3665 O O . LEU A 1 466 ? -80.101 -62.409 131.658 1.00 81.69 466 LEU A O 1
ATOM 3669 N N . THR A 1 467 ? -80.383 -61.579 133.730 1.00 85.94 467 THR A N 1
ATOM 3670 C CA . THR A 1 467 ? -79.876 -60.237 133.393 1.00 85.94 467 THR A CA 1
ATOM 3671 C C . THR A 1 467 ? -78.451 -60.258 132.841 1.00 85.94 467 THR A C 1
ATOM 3673 O O . THR A 1 467 ? -78.162 -59.528 131.902 1.00 85.94 467 THR A O 1
ATOM 3676 N N . SER A 1 468 ? -77.565 -61.125 133.344 1.00 85.00 468 SER A N 1
ATOM 3677 C CA . SER A 1 468 ? -76.180 -61.212 132.838 1.00 85.00 468 SER A CA 1
ATOM 3678 C C . SER A 1 468 ? -76.067 -61.849 131.442 1.00 85.00 468 SER A C 1
ATOM 3680 O O . SER A 1 468 ? -75.199 -61.459 130.657 1.00 85.00 468 SER A O 1
ATOM 3682 N N . PHE A 1 469 ? -76.969 -62.766 131.069 1.00 85.88 469 PHE A N 1
ATOM 3683 C CA . PHE A 1 469 ? -77.068 -63.233 129.679 1.00 85.88 469 PHE A CA 1
ATOM 3684 C C . PHE A 1 469 ? -77.690 -62.173 128.756 1.00 85.88 469 PHE A C 1
ATOM 3686 O O . PHE A 1 469 ? -77.224 -62.000 127.629 1.00 85.88 469 PHE A O 1
ATOM 3693 N N . GLU A 1 470 ? -78.690 -61.421 129.224 1.00 85.75 470 GLU A N 1
ATOM 3694 C CA . GLU A 1 470 ? -79.253 -60.283 128.484 1.00 85.75 470 GLU A CA 1
ATOM 3695 C C . GLU A 1 470 ? -78.208 -59.177 128.253 1.00 85.75 470 GLU A C 1
ATOM 3697 O O . GLU A 1 470 ? -78.101 -58.650 127.143 1.00 85.75 470 GLU A O 1
ATOM 3702 N N . GLU A 1 471 ? -77.384 -58.870 129.258 1.00 87.19 471 GLU A N 1
ATOM 3703 C CA . GLU A 1 471 ? -76.241 -57.957 129.156 1.00 87.19 471 GLU A CA 1
ATOM 3704 C C . GLU A 1 471 ? -75.217 -58.442 128.123 1.00 87.19 471 GLU A C 1
ATOM 3706 O O . GLU A 1 471 ? -74.796 -57.651 127.280 1.00 87.19 471 GLU A O 1
ATOM 3711 N N . HIS A 1 472 ? -74.866 -59.735 128.111 1.00 89.31 472 HIS A N 1
ATOM 3712 C CA . HIS A 1 472 ? -73.948 -60.298 127.113 1.00 89.31 472 HIS A CA 1
ATOM 3713 C C . HIS A 1 472 ? -74.523 -60.234 125.687 1.00 89.31 472 HIS A C 1
ATOM 3715 O O . HIS A 1 472 ? -73.795 -59.934 124.738 1.00 89.31 472 HIS A O 1
ATOM 3721 N N . ILE A 1 473 ? -75.824 -60.476 125.502 1.00 87.69 473 ILE A N 1
ATOM 3722 C CA . ILE A 1 473 ? -76.472 -60.347 124.187 1.00 87.69 473 ILE A CA 1
ATOM 3723 C C . ILE A 1 473 ? -76.449 -58.879 123.732 1.00 87.69 473 ILE A C 1
ATOM 3725 O O . ILE A 1 473 ? -76.065 -58.594 122.595 1.00 87.69 473 ILE A O 1
ATOM 3729 N N . GLN A 1 474 ? -76.757 -57.931 124.624 1.00 90.31 474 GLN A N 1
ATOM 3730 C CA . GLN A 1 474 ? -76.638 -56.498 124.336 1.00 90.31 474 GLN A CA 1
ATOM 3731 C C . GLN A 1 474 ? -75.195 -56.076 124.018 1.00 90.31 474 GLN A C 1
ATOM 3733 O O . GLN A 1 474 ? -74.991 -55.282 123.102 1.00 90.31 474 GLN A O 1
ATOM 3738 N N . GLN A 1 475 ? -74.204 -56.608 124.737 1.00 92.19 475 GLN A N 1
ATOM 3739 C CA . GLN A 1 475 ? -72.778 -56.377 124.500 1.00 92.19 475 GLN A CA 1
ATOM 3740 C C . GLN A 1 475 ? -72.396 -56.807 123.075 1.00 92.19 475 GLN A C 1
ATOM 3742 O O . GLN A 1 475 ? -71.959 -55.975 122.279 1.00 92.19 475 GLN A O 1
ATOM 3747 N N . THR A 1 476 ? -72.683 -58.060 122.706 1.00 87.88 476 THR A N 1
ATOM 3748 C CA . THR A 1 476 ? -72.372 -58.579 121.363 1.00 87.88 476 THR A CA 1
ATOM 3749 C C . THR A 1 476 ? -73.134 -57.863 120.246 1.00 87.88 476 THR A C 1
ATOM 3751 O O . THR A 1 476 ? -72.565 -57.628 119.184 1.00 87.88 476 THR A O 1
ATOM 3754 N N . HIS A 1 477 ? -74.384 -57.434 120.466 1.00 92.00 477 HIS A N 1
ATOM 3755 C CA . HIS A 1 477 ? -75.110 -56.623 119.482 1.00 92.00 477 HIS A CA 1
ATOM 3756 C C . HIS A 1 477 ? -74.495 -55.226 119.288 1.00 92.00 477 HIS A C 1
ATOM 3758 O O . HIS A 1 477 ? -74.473 -54.740 118.159 1.00 92.00 477 HIS A O 1
ATOM 3764 N N . ARG A 1 478 ? -73.970 -54.582 120.343 1.00 91.44 478 ARG A N 1
ATOM 3765 C CA . ARG A 1 478 ? -73.265 -53.287 120.227 1.00 91.44 478 ARG A CA 1
ATOM 3766 C C . ARG A 1 478 ? -71.961 -53.431 119.443 1.00 91.44 478 ARG A C 1
ATOM 3768 O O . ARG A 1 478 ? -71.682 -52.607 118.578 1.00 91.44 478 ARG A O 1
ATOM 3775 N N . GLU A 1 479 ? -71.194 -54.482 119.723 1.00 91.38 479 GLU A N 1
ATOM 3776 C CA . GLU A 1 479 ? -69.933 -54.787 119.034 1.00 91.38 479 GLU A CA 1
ATOM 3777 C C . GLU A 1 479 ? -70.169 -55.106 117.550 1.00 91.38 479 GLU A C 1
ATOM 3779 O O . GLU A 1 479 ? -69.515 -54.531 116.681 1.00 91.38 479 GLU A O 1
ATOM 3784 N N . LEU A 1 480 ? -71.163 -55.946 117.242 1.00 90.31 480 LEU A N 1
ATOM 3785 C CA . LEU A 1 480 ? -71.512 -56.306 115.866 1.00 90.31 480 LEU A CA 1
ATOM 3786 C C . LEU A 1 480 ? -72.049 -55.090 115.087 1.00 90.31 480 LEU A C 1
ATOM 3788 O O . LEU A 1 480 ? -71.632 -54.872 113.952 1.00 90.31 480 LEU A O 1
ATOM 3792 N N . TYR A 1 481 ? -72.879 -54.244 115.717 1.00 92.75 481 TYR A N 1
ATOM 3793 C CA . TYR A 1 481 ? -73.336 -52.975 115.137 1.00 92.75 481 TYR A CA 1
ATOM 3794 C C . TYR A 1 481 ? -72.168 -52.029 114.810 1.00 92.75 481 TYR A C 1
ATOM 3796 O O . TYR A 1 481 ? -72.110 -51.482 113.705 1.00 92.75 481 TYR A O 1
ATOM 3804 N N . ALA A 1 482 ? -71.212 -51.867 115.732 1.00 92.31 482 ALA A N 1
ATOM 3805 C CA . ALA A 1 482 ? -70.030 -51.035 115.514 1.00 92.31 482 ALA A CA 1
ATOM 3806 C C . ALA A 1 482 ? -69.193 -51.539 114.326 1.00 92.31 482 ALA A C 1
ATOM 3808 O O . ALA A 1 482 ? -68.874 -50.758 113.432 1.00 92.31 482 ALA A O 1
ATOM 3809 N N . VAL A 1 483 ? -68.931 -52.850 114.248 1.00 91.88 483 VAL A N 1
ATOM 3810 C CA . VAL A 1 483 ? -68.199 -53.457 113.122 1.00 91.88 483 VAL A CA 1
ATOM 3811 C C . VAL A 1 483 ? -68.954 -53.292 111.796 1.00 91.88 483 VAL A C 1
ATOM 3813 O O . VAL A 1 483 ? -68.326 -52.995 110.780 1.00 91.88 483 VAL A O 1
ATOM 3816 N N . THR A 1 484 ? -70.289 -53.408 111.772 1.00 89.94 484 THR A N 1
ATOM 3817 C CA . THR A 1 484 ? -71.060 -53.112 110.548 1.00 89.94 484 THR A CA 1
ATOM 3818 C C . THR A 1 484 ? -70.973 -51.640 110.144 1.00 89.94 484 THR A C 1
ATOM 3820 O O . THR A 1 484 ? -70.804 -51.349 108.963 1.00 89.94 484 THR A O 1
ATOM 3823 N N . GLN A 1 485 ? -70.996 -50.711 111.104 1.00 92.75 485 GLN A N 1
ATOM 3824 C CA . GLN A 1 485 ? -70.881 -49.277 110.831 1.00 92.75 485 GLN A CA 1
ATOM 3825 C C . GLN A 1 485 ? -69.475 -48.892 110.330 1.00 92.75 485 GLN A C 1
ATOM 3827 O O . GLN A 1 485 ? -69.341 -48.071 109.419 1.00 92.75 485 GLN A O 1
ATOM 3832 N N . GLU A 1 486 ? -68.420 -49.512 110.867 1.00 88.94 486 GLU A N 1
ATOM 3833 C CA . GLU A 1 486 ? -67.051 -49.369 110.357 1.00 88.94 486 GLU A CA 1
ATOM 3834 C C . GLU A 1 486 ? -66.901 -49.957 108.947 1.00 88.94 486 GLU A C 1
ATOM 3836 O O . GLU A 1 486 ? -66.273 -49.332 108.086 1.00 88.94 486 GLU A O 1
ATOM 3841 N N . ALA A 1 487 ? -67.520 -51.111 108.672 1.00 89.38 487 ALA A N 1
ATOM 3842 C CA . ALA A 1 487 ? -67.527 -51.721 107.346 1.00 89.38 487 ALA A CA 1
ATOM 3843 C C . ALA A 1 487 ? -68.217 -50.814 106.310 1.00 89.38 487 ALA A C 1
ATOM 3845 O O . ALA A 1 487 ? -67.602 -50.493 105.290 1.00 89.38 487 ALA A O 1
ATOM 3846 N N . GLU A 1 488 ? -69.426 -50.318 106.594 1.00 91.56 488 GLU A N 1
ATOM 3847 C CA . GLU A 1 488 ? -70.143 -49.350 105.748 1.00 91.56 488 GLU A CA 1
ATOM 3848 C C . GLU A 1 488 ? -69.333 -48.066 105.517 1.00 91.56 488 GLU A C 1
ATOM 3850 O O . GLU A 1 488 ? -69.230 -47.581 104.387 1.00 91.56 488 GLU A O 1
ATOM 3855 N N . PHE A 1 489 ? -68.696 -47.524 106.562 1.00 92.38 489 PHE A N 1
ATOM 3856 C CA . PHE A 1 489 ? -67.833 -46.348 106.439 1.00 92.38 489 PHE A CA 1
ATOM 3857 C C . PHE A 1 489 ? -66.604 -46.622 105.558 1.00 92.38 489 PHE A C 1
ATOM 3859 O O . PHE A 1 489 ? -66.231 -45.782 104.730 1.00 92.38 489 PHE A O 1
ATOM 3866 N N . SER A 1 490 ? -65.989 -47.802 105.693 1.00 87.81 490 SER A N 1
ATOM 3867 C CA . SER A 1 490 ? -64.852 -48.225 104.871 1.00 87.81 490 SER A CA 1
ATOM 3868 C C . SER A 1 490 ? -65.243 -48.396 103.399 1.00 87.81 490 SER A C 1
ATOM 3870 O O . SER A 1 490 ? -64.531 -47.915 102.516 1.00 87.81 490 SER A O 1
ATOM 3872 N N . GLU A 1 491 ? -66.418 -48.969 103.123 1.00 89.62 491 GLU A N 1
ATOM 3873 C CA . GLU A 1 491 ? -66.939 -49.158 101.771 1.00 89.62 491 GLU A CA 1
ATOM 3874 C C . GLU A 1 491 ? -67.328 -47.813 101.137 1.00 89.62 491 GLU A C 1
ATOM 3876 O O . GLU A 1 491 ? -66.981 -47.536 99.988 1.00 89.62 491 GLU A O 1
ATOM 3881 N N . ALA A 1 492 ? -67.962 -46.914 101.898 1.00 91.75 492 ALA A N 1
ATOM 3882 C CA . ALA A 1 492 ? -68.263 -45.553 101.459 1.00 91.75 492 ALA A CA 1
ATOM 3883 C C . ALA A 1 492 ? -66.986 -44.739 101.174 1.00 91.75 492 ALA A C 1
ATOM 3885 O O . ALA A 1 492 ? -66.951 -43.946 100.226 1.00 91.75 492 ALA A O 1
ATOM 3886 N N . ARG A 1 493 ? -65.915 -44.941 101.954 1.00 92.56 493 ARG A N 1
ATOM 3887 C CA . ARG A 1 493 ? -64.592 -44.346 101.705 1.00 92.56 493 ARG A CA 1
ATOM 3888 C C . ARG A 1 493 ? -63.943 -44.926 100.446 1.00 92.56 493 ARG A C 1
ATOM 3890 O O . ARG A 1 493 ? -63.446 -44.150 99.630 1.00 92.56 493 ARG A O 1
ATOM 3897 N N . ALA A 1 494 ? -63.999 -46.243 100.255 1.00 89.50 494 ALA A N 1
ATOM 3898 C CA . ALA A 1 494 ? -63.488 -46.915 99.062 1.00 89.50 494 ALA A CA 1
ATOM 3899 C C . ALA A 1 494 ? -64.230 -46.459 97.793 1.00 89.50 494 ALA A C 1
ATOM 3901 O O . ALA A 1 494 ? -63.586 -46.068 96.824 1.00 89.50 494 ALA A O 1
ATOM 3902 N N . LYS A 1 495 ? -65.570 -46.385 97.823 1.00 92.94 495 LYS A N 1
ATOM 3903 C CA . LYS A 1 495 ? -66.406 -45.850 96.731 1.00 92.94 495 LYS A CA 1
ATOM 3904 C C . LYS A 1 495 ? -66.044 -44.400 96.384 1.00 92.94 495 LYS A C 1
ATOM 3906 O O . LYS A 1 495 ? -65.887 -44.079 95.209 1.00 92.94 495 LYS A O 1
ATOM 3911 N N . LYS A 1 496 ? -65.840 -43.534 97.388 1.00 92.62 496 LYS A N 1
ATOM 3912 C CA . LYS A 1 496 ? -65.382 -42.145 97.177 1.00 92.62 496 LYS A CA 1
ATOM 3913 C C . LYS A 1 496 ? -63.999 -42.074 96.522 1.00 92.62 496 LYS A C 1
ATOM 3915 O O . LYS A 1 496 ? -63.811 -41.272 95.613 1.00 92.62 496 LYS A O 1
ATOM 3920 N N . GLN A 1 497 ? -63.047 -42.908 96.947 1.00 92.00 497 GLN A N 1
ATOM 3921 C CA . GLN A 1 497 ? -61.718 -42.951 96.327 1.00 92.00 497 GLN A CA 1
ATOM 3922 C C . GLN A 1 497 ? -61.755 -43.544 94.913 1.00 92.00 497 GLN A C 1
ATOM 3924 O O . GLN A 1 497 ? -61.139 -42.977 94.020 1.00 92.00 497 GLN A O 1
ATOM 3929 N N . ALA A 1 498 ? -62.533 -44.601 94.667 1.00 92.38 498 ALA A N 1
ATOM 3930 C CA . ALA A 1 498 ? -62.715 -45.172 93.333 1.00 92.38 498 ALA A CA 1
ATOM 3931 C C . ALA A 1 498 ? -63.317 -44.154 92.346 1.00 92.38 498 ALA A C 1
ATOM 3933 O O . ALA A 1 498 ? -62.827 -44.026 91.227 1.00 92.38 498 ALA A O 1
ATOM 3934 N N . PHE A 1 499 ? -64.316 -43.372 92.774 1.00 93.44 499 PHE A N 1
ATOM 3935 C CA . PHE A 1 499 ? -64.890 -42.299 91.956 1.00 93.44 499 PHE A CA 1
ATOM 3936 C C . PHE A 1 499 ? -63.879 -41.172 91.679 1.00 93.44 499 PHE A C 1
ATOM 3938 O O . PHE A 1 499 ? -63.789 -40.689 90.552 1.00 93.44 499 PHE A O 1
ATOM 3945 N N . ALA A 1 500 ? -63.069 -40.789 92.673 1.00 93.75 500 ALA A N 1
ATOM 3946 C CA . ALA A 1 500 ? -61.988 -39.821 92.479 1.00 93.75 500 ALA A CA 1
ATOM 3947 C C . ALA A 1 500 ? -60.917 -40.337 91.498 1.00 93.75 500 ALA A C 1
ATOM 3949 O O . ALA A 1 500 ? -60.493 -39.594 90.618 1.00 93.75 500 ALA A O 1
ATOM 3950 N N . CYS A 1 501 ? -60.530 -41.614 91.587 1.00 93.56 501 CYS A N 1
ATOM 3951 C CA . CYS A 1 501 ? -59.614 -42.244 90.635 1.00 93.56 501 CYS A CA 1
ATOM 3952 C C . CYS A 1 501 ? -60.205 -42.307 89.218 1.00 93.56 501 CYS A C 1
ATOM 3954 O O . CYS A 1 501 ? -59.495 -42.005 88.267 1.00 93.56 501 CYS A O 1
ATOM 3956 N N . ALA A 1 502 ? -61.493 -42.627 89.061 1.00 93.06 502 ALA A N 1
ATOM 3957 C CA . ALA A 1 502 ? -62.163 -42.624 87.758 1.00 93.06 502 ALA A CA 1
ATOM 3958 C C . ALA A 1 502 ? -62.221 -41.215 87.135 1.00 93.06 502 ALA A C 1
ATOM 3960 O O . ALA A 1 502 ? -61.953 -41.052 85.947 1.00 93.06 502 ALA A O 1
ATOM 3961 N N . HIS A 1 503 ? -62.493 -40.180 87.938 1.00 93.75 503 HIS A N 1
ATOM 3962 C CA . HIS A 1 503 ? -62.434 -38.788 87.483 1.00 93.75 503 HIS A CA 1
ATOM 3963 C C . HIS A 1 503 ? -61.002 -38.361 87.115 1.00 93.75 503 HIS A C 1
ATOM 3965 O O . HIS A 1 503 ? -60.809 -37.616 86.154 1.00 93.75 503 HIS A O 1
ATOM 3971 N N . LEU A 1 504 ? -59.985 -38.812 87.856 1.00 94.81 504 LEU A N 1
ATOM 3972 C CA . LEU A 1 504 ? -58.585 -38.548 87.516 1.00 94.81 504 LEU A CA 1
ATOM 3973 C C . LEU A 1 504 ? -58.173 -39.259 86.222 1.00 94.81 504 LEU A C 1
ATOM 3975 O O . LEU A 1 504 ? -57.552 -38.620 85.383 1.00 94.81 504 LEU A O 1
ATOM 3979 N N . LEU A 1 505 ? -58.574 -40.519 86.021 1.00 94.94 505 LEU A N 1
ATOM 3980 C CA . LEU A 1 505 ? -58.330 -41.260 84.778 1.00 94.94 505 LEU A CA 1
ATOM 3981 C C . LEU A 1 505 ? -58.982 -40.566 83.581 1.00 94.94 505 LEU A C 1
ATOM 3983 O O . LEU A 1 505 ? -58.282 -40.245 82.631 1.00 94.94 505 LEU A O 1
ATOM 3987 N N . SER A 1 506 ? -60.265 -40.203 83.665 1.00 93.69 506 SER A N 1
ATOM 3988 C CA . SER A 1 506 ? -60.913 -39.448 82.585 1.00 93.69 506 SER A CA 1
ATOM 3989 C C . SER A 1 506 ? -60.274 -38.068 82.367 1.00 93.69 506 SER A C 1
ATOM 3991 O O . SER A 1 506 ? -60.164 -37.600 81.235 1.00 93.69 506 SER A O 1
ATOM 3993 N N . SER A 1 507 ? -59.764 -37.415 83.417 1.00 94.94 507 SER A N 1
ATOM 3994 C CA . SER A 1 507 ? -58.977 -36.186 83.250 1.00 94.94 507 SER A CA 1
ATOM 3995 C C . SER A 1 507 ? -57.608 -36.419 82.598 1.00 94.94 507 SER A C 1
ATOM 3997 O O . SER A 1 507 ? -57.075 -35.468 82.029 1.00 94.94 507 SER A O 1
ATOM 3999 N N . VAL A 1 508 ? -57.034 -37.623 82.683 1.00 94.44 508 VAL A N 1
ATOM 4000 C CA . VAL A 1 508 ? -55.794 -38.001 81.986 1.00 94.44 508 VAL A CA 1
ATOM 4001 C C . VAL A 1 508 ? -56.104 -38.344 80.532 1.00 94.44 508 VAL A C 1
ATOM 4003 O O . VAL A 1 508 ? -55.494 -37.743 79.660 1.00 94.44 508 VAL A O 1
ATOM 4006 N N . GLU A 1 509 ? -57.119 -39.167 80.257 1.00 95.31 509 GLU A N 1
ATOM 4007 C CA . GLU A 1 509 ? -57.586 -39.502 78.898 1.00 95.31 509 GLU A CA 1
ATOM 4008 C C . GLU A 1 509 ? -57.877 -38.239 78.063 1.00 95.31 509 GLU A C 1
ATOM 4010 O O . GLU A 1 509 ? -57.434 -38.114 76.922 1.00 95.31 509 GLU A O 1
ATOM 4015 N N . ASN A 1 510 ? -58.561 -37.247 78.650 1.00 94.75 510 ASN A N 1
ATOM 4016 C CA . ASN A 1 510 ? -58.803 -35.958 77.991 1.00 94.75 510 ASN A CA 1
ATOM 4017 C C . ASN A 1 510 ? -57.502 -35.175 77.719 1.00 94.75 510 ASN A C 1
ATOM 4019 O O . ASN A 1 510 ? -57.403 -34.490 76.703 1.00 94.75 510 ASN A O 1
ATOM 4023 N N . LYS A 1 511 ? -56.490 -35.276 78.592 1.00 94.62 511 LYS A N 1
ATOM 4024 C CA . LYS A 1 511 ? -55.188 -34.614 78.397 1.00 94.62 511 LYS A CA 1
ATOM 4025 C C . LYS A 1 511 ? -54.292 -35.353 77.409 1.00 94.62 511 LYS A C 1
ATOM 4027 O O . LYS A 1 511 ? -53.571 -34.698 76.668 1.00 94.62 511 LYS A O 1
ATOM 4032 N N . GLU A 1 512 ? -54.380 -36.675 77.332 1.00 94.12 512 GLU A N 1
ATOM 4033 C CA . GLU A 1 512 ? -53.744 -37.483 76.288 1.00 94.12 512 GLU A CA 1
ATOM 4034 C C . GLU A 1 512 ? -54.357 -37.174 74.912 1.00 94.12 512 GLU A C 1
ATOM 4036 O O . GLU A 1 512 ? -53.623 -37.000 73.942 1.00 94.12 512 GLU A O 1
ATOM 4041 N N . ALA A 1 513 ? -55.680 -36.986 74.832 1.00 94.00 513 ALA A N 1
ATOM 4042 C CA . ALA A 1 513 ? -56.355 -36.541 73.611 1.00 94.00 513 ALA A CA 1
ATOM 4043 C C . ALA A 1 513 ? -55.971 -35.103 73.197 1.00 94.00 513 ALA A C 1
ATOM 4045 O O . ALA A 1 513 ? -55.731 -34.850 72.014 1.00 94.00 513 ALA A O 1
ATOM 4046 N N . GLU A 1 514 ? -55.864 -34.165 74.149 1.00 95.38 514 GLU A N 1
ATOM 4047 C CA . GLU A 1 514 ? -55.317 -32.822 73.890 1.00 95.38 514 GLU A CA 1
ATOM 4048 C C . GLU A 1 514 ? -53.866 -32.891 73.387 1.00 95.38 514 GLU A C 1
ATOM 4050 O O . GLU A 1 514 ? -53.536 -32.255 72.387 1.00 95.38 514 GLU A O 1
ATOM 4055 N N . LEU A 1 515 ? -53.005 -33.680 74.041 1.00 95.06 515 LEU A N 1
ATOM 4056 C CA . LEU A 1 515 ? -51.602 -33.851 73.651 1.00 95.06 515 LEU A CA 1
ATOM 4057 C C . LEU A 1 515 ? -51.475 -34.440 72.244 1.00 95.06 515 LEU A C 1
ATOM 4059 O O . LEU A 1 515 ? -50.768 -33.860 71.427 1.00 95.06 515 LEU A O 1
ATOM 4063 N N . ALA A 1 516 ? -52.216 -35.500 71.916 1.00 94.69 516 ALA A N 1
ATOM 4064 C CA . ALA A 1 516 ? -52.220 -36.089 70.576 1.00 94.69 516 ALA A CA 1
ATOM 4065 C C . ALA A 1 516 ? -52.689 -35.094 69.493 1.00 94.69 516 ALA A C 1
ATOM 4067 O O . ALA A 1 516 ? -52.170 -35.093 68.374 1.00 94.69 516 ALA A O 1
ATOM 4068 N N . HIS A 1 517 ? -53.633 -34.200 69.814 1.00 94.88 517 HIS A N 1
ATOM 4069 C CA . HIS A 1 517 ? -54.024 -33.115 68.910 1.00 94.88 517 HIS A CA 1
ATOM 4070 C C . HIS A 1 517 ? -52.901 -32.077 68.732 1.00 94.88 517 HIS A C 1
ATOM 4072 O O . HIS A 1 517 ? -52.616 -31.666 67.602 1.00 94.88 517 HIS A O 1
ATOM 4078 N N . TYR A 1 518 ? -52.224 -31.685 69.817 1.00 95.31 518 TYR A N 1
ATOM 4079 C CA . TYR A 1 518 ? -51.083 -30.771 69.749 1.00 95.31 518 TYR A CA 1
ATOM 4080 C C . TYR A 1 518 ? -49.888 -31.378 69.000 1.00 95.31 518 TYR A C 1
ATOM 4082 O O . TYR A 1 518 ? -49.315 -30.690 68.157 1.00 95.31 518 TYR A O 1
ATOM 4090 N N . GLU A 1 519 ? -49.561 -32.654 69.213 1.00 95.06 519 GLU A N 1
ATOM 4091 C CA . GLU A 1 519 ? -48.547 -33.399 68.452 1.00 95.06 519 GLU A CA 1
ATOM 4092 C C . GLU A 1 519 ? -48.892 -33.443 66.959 1.00 95.06 519 GLU A C 1
ATOM 4094 O O . GLU A 1 519 ? -48.050 -33.110 66.123 1.00 95.06 519 GLU A O 1
ATOM 4099 N N . GLY A 1 520 ? -50.151 -33.736 66.610 1.00 95.69 520 GLY A N 1
ATOM 4100 C CA . GLY A 1 520 ? -50.647 -33.633 65.236 1.00 95.69 520 GLY A CA 1
ATOM 4101 C C . GLY A 1 520 ? -50.381 -32.249 64.632 1.00 95.69 520 GLY A C 1
ATOM 4102 O O . GLY A 1 520 ? -49.721 -32.138 63.596 1.00 95.69 520 GLY A O 1
ATOM 4103 N N . SER A 1 521 ? -50.793 -31.183 65.327 1.00 95.75 521 SER A N 1
ATOM 4104 C CA . SER A 1 521 ? -50.560 -29.800 64.885 1.00 95.75 521 SER A CA 1
ATOM 4105 C C . SER A 1 521 ? -49.070 -29.442 64.760 1.00 95.75 521 SER A C 1
ATOM 4107 O O . SER A 1 521 ? -48.684 -28.719 63.840 1.00 95.75 521 SER A O 1
ATOM 4109 N N . LEU A 1 522 ? -48.215 -29.993 65.630 1.00 94.94 522 LEU A N 1
ATOM 4110 C CA . LEU A 1 522 ? -46.768 -29.797 65.590 1.00 94.94 522 LEU A CA 1
ATOM 4111 C C . LEU A 1 522 ? -46.166 -30.467 64.350 1.00 94.94 522 LEU A C 1
ATOM 4113 O O . LEU A 1 522 ? -45.386 -29.833 63.643 1.00 94.94 522 LEU A O 1
ATOM 4117 N N . THR A 1 523 ? -46.575 -31.700 64.027 1.00 96.12 523 THR A N 1
ATOM 4118 C CA . THR A 1 523 ? -46.105 -32.393 62.814 1.00 96.12 523 THR A CA 1
ATOM 4119 C C . THR A 1 523 ? -46.553 -31.701 61.523 1.00 96.12 523 THR A C 1
ATOM 4121 O O . THR A 1 523 ? -45.768 -31.628 60.576 1.00 96.12 523 THR A O 1
ATOM 4124 N N . GLU A 1 524 ? -47.752 -31.105 61.485 1.00 95.62 524 GLU A N 1
ATOM 4125 C CA . GLU A 1 524 ? -48.177 -30.248 60.368 1.00 95.62 524 GLU A CA 1
ATOM 4126 C C . GLU A 1 524 ? -47.292 -29.001 60.223 1.00 95.62 524 GLU A C 1
ATOM 4128 O O . GLU A 1 524 ? -46.887 -28.649 59.112 1.00 95.62 524 GLU A O 1
ATOM 4133 N N . VAL A 1 525 ? -46.982 -28.322 61.331 1.00 95.94 525 VAL A N 1
ATOM 4134 C CA . VAL A 1 525 ? -46.119 -27.131 61.328 1.00 95.94 525 VAL A CA 1
ATOM 4135 C C . VAL A 1 525 ? -44.688 -27.495 60.926 1.00 95.94 525 VAL A C 1
ATOM 4137 O O . VAL A 1 525 ? -44.109 -26.815 60.080 1.00 95.94 525 VAL A O 1
ATOM 4140 N N . GLU A 1 526 ? -44.138 -28.600 61.430 1.00 95.81 526 GLU A N 1
ATOM 4141 C CA . GLU A 1 526 ? -42.843 -29.128 60.991 1.00 95.81 526 GLU A CA 1
ATOM 4142 C C . GLU A 1 526 ? -42.822 -29.459 59.495 1.00 95.81 526 GLU A C 1
ATOM 4144 O O . GLU A 1 526 ? -41.845 -29.144 58.815 1.00 95.81 526 GLU A O 1
ATOM 4149 N N . ALA A 1 527 ? -43.878 -30.084 58.965 1.00 95.56 527 ALA A N 1
ATOM 4150 C CA . ALA A 1 527 ? -43.981 -30.395 57.542 1.00 95.56 527 ALA A CA 1
ATOM 4151 C C . ALA A 1 527 ? -43.995 -29.115 56.688 1.00 95.56 527 ALA A C 1
ATOM 4153 O O . ALA A 1 527 ? -43.279 -29.038 55.688 1.00 95.56 527 ALA A O 1
ATOM 4154 N N . ARG A 1 528 ? -44.727 -28.076 57.118 1.00 96.88 528 ARG A N 1
ATOM 4155 C CA . ARG A 1 528 ? -44.733 -26.755 56.462 1.00 96.88 528 ARG A CA 1
ATOM 4156 C C . ARG A 1 528 ? -43.365 -26.068 56.534 1.00 96.88 528 ARG A C 1
ATOM 4158 O O . ARG A 1 528 ? -42.931 -25.502 55.533 1.00 96.88 528 ARG A O 1
ATOM 4165 N N . ILE A 1 529 ? -42.659 -26.152 57.665 1.00 95.38 529 ILE A N 1
ATOM 4166 C CA . ILE A 1 529 ? -41.294 -25.615 57.816 1.00 95.38 529 ILE A CA 1
ATOM 4167 C C . ILE A 1 529 ? -40.327 -26.333 56.866 1.00 95.38 529 ILE A C 1
ATOM 4169 O O . ILE A 1 529 ? -39.616 -25.668 56.115 1.00 95.38 529 ILE A O 1
ATOM 4173 N N . LYS A 1 530 ? -40.350 -27.672 56.822 1.00 95.62 530 LYS A N 1
ATOM 4174 C CA . LYS A 1 530 ? -39.518 -28.484 55.913 1.00 95.62 530 LYS A CA 1
ATOM 4175 C C . LYS A 1 530 ? -39.820 -28.173 54.439 1.00 95.62 530 LYS A C 1
ATOM 4177 O O . LYS A 1 530 ? -38.901 -28.044 53.635 1.00 95.62 530 LYS A O 1
ATOM 4182 N N . GLN A 1 531 ? -41.092 -27.962 54.087 1.00 96.00 531 GLN A N 1
ATOM 4183 C CA . GLN A 1 531 ? -41.497 -27.539 52.741 1.00 96.00 531 GLN A CA 1
ATOM 4184 C C . GLN A 1 531 ? -40.979 -26.132 52.387 1.00 96.00 531 GLN A C 1
ATOM 4186 O O . GLN A 1 531 ? -40.499 -25.921 51.274 1.00 96.00 531 GLN A O 1
ATOM 4191 N N . GLN A 1 532 ? -41.036 -25.173 53.318 1.00 95.50 532 GLN A N 1
ATOM 4192 C CA . GLN A 1 532 ? -40.493 -23.825 53.106 1.00 95.50 532 GLN A CA 1
ATOM 4193 C C . GLN A 1 532 ? -38.960 -23.811 53.029 1.00 95.50 532 GLN A C 1
ATOM 4195 O O . GLN A 1 532 ? -38.411 -23.061 52.225 1.00 95.50 532 GLN A O 1
ATOM 4200 N N . GLN A 1 533 ? -38.272 -24.660 53.799 1.00 95.12 533 GLN A N 1
ATOM 4201 C CA . GLN A 1 533 ? -36.820 -24.853 53.709 1.00 95.12 533 GLN A CA 1
ATOM 4202 C C . GLN A 1 533 ? -36.415 -25.370 52.323 1.00 95.12 533 GLN A C 1
ATOM 4204 O O . GLN A 1 533 ? -35.598 -24.735 51.663 1.00 95.12 533 GLN A O 1
ATOM 4209 N N . ALA A 1 534 ? -37.062 -26.427 51.821 1.00 95.31 534 ALA A N 1
ATOM 4210 C CA . ALA A 1 534 ? -36.802 -26.948 50.476 1.00 95.31 534 ALA A CA 1
ATOM 4211 C C . ALA A 1 534 ? -37.075 -25.907 49.366 1.00 95.31 534 ALA A C 1
ATOM 4213 O O . ALA A 1 534 ? -36.327 -25.815 48.391 1.00 95.31 534 ALA A O 1
ATOM 4214 N N . LEU A 1 535 ? -38.117 -25.078 49.519 1.00 97.06 535 LEU A N 1
ATOM 4215 C CA . LEU A 1 535 ? -38.408 -23.992 48.575 1.00 97.06 535 LEU A CA 1
ATOM 4216 C C . LEU A 1 535 ? -37.332 -22.889 48.614 1.00 97.06 535 LEU A C 1
ATOM 4218 O O . LEU A 1 535 ? -36.922 -22.385 47.568 1.00 97.06 535 LEU A O 1
ATOM 4222 N N . LEU A 1 536 ? -36.854 -22.530 49.810 1.00 96.75 536 LEU A N 1
ATOM 4223 C CA . LEU A 1 536 ? -35.758 -21.578 50.003 1.00 96.75 536 LEU A CA 1
ATOM 4224 C C . LEU A 1 536 ? -34.456 -22.100 49.382 1.00 96.75 536 LEU A C 1
ATOM 4226 O O . LEU A 1 536 ? -33.770 -21.351 48.692 1.00 96.75 536 LEU A O 1
ATOM 4230 N N . GLU A 1 537 ? -34.138 -23.378 49.585 1.00 96.25 537 GLU A N 1
ATOM 4231 C CA . GLU A 1 537 ? -32.969 -24.041 49.001 1.00 96.25 537 GLU A CA 1
ATOM 4232 C C . GLU A 1 537 ? -33.027 -24.046 47.466 1.00 96.25 537 GLU A C 1
ATOM 4234 O O . GLU A 1 537 ? -32.027 -23.705 46.831 1.00 96.25 537 GLU A O 1
ATOM 4239 N N . SER A 1 538 ? -34.197 -24.308 46.864 1.00 96.62 538 SER A N 1
ATOM 4240 C CA . SER A 1 538 ? -34.399 -24.178 45.409 1.00 96.62 538 SER A CA 1
ATOM 4241 C C . SER A 1 538 ? -34.144 -22.748 44.925 1.00 96.62 538 SER A C 1
ATOM 4243 O O . SER A 1 538 ? -33.332 -22.536 44.026 1.00 96.62 538 SER A O 1
ATOM 4245 N N . MET A 1 539 ? -34.751 -21.743 45.567 1.00 97.31 539 MET A N 1
ATOM 4246 C CA . MET A 1 539 ? -34.549 -20.334 45.196 1.00 97.31 539 MET A CA 1
ATOM 4247 C C . MET A 1 539 ? -33.095 -19.871 45.386 1.00 97.31 539 MET A C 1
ATOM 4249 O O . MET A 1 539 ? -32.603 -19.040 44.621 1.00 97.31 539 MET A O 1
ATOM 4253 N N . VAL A 1 540 ? -32.374 -20.406 46.377 1.00 97.00 540 VAL A N 1
ATOM 4254 C CA . VAL A 1 540 ? -30.938 -20.150 46.567 1.00 97.00 540 VAL A CA 1
ATOM 4255 C C . VAL A 1 540 ? -30.108 -20.829 45.473 1.00 97.00 540 VAL A C 1
ATOM 4257 O O . VAL A 1 540 ? -29.182 -20.204 44.953 1.00 97.00 540 VAL A O 1
ATOM 4260 N N . ALA A 1 541 ? -30.445 -22.056 45.070 1.00 95.50 541 ALA A N 1
ATOM 4261 C CA . ALA A 1 541 ? -29.794 -22.741 43.955 1.00 95.50 541 ALA A CA 1
ATOM 4262 C C . ALA A 1 541 ? -30.004 -21.992 42.625 1.00 95.50 541 ALA A C 1
ATOM 4264 O O . ALA A 1 541 ? -29.031 -21.712 41.925 1.00 95.50 541 ALA A O 1
ATOM 4265 N N . GLU A 1 542 ? -31.237 -21.576 42.321 1.00 96.50 542 GLU A N 1
ATOM 4266 C CA . GLU A 1 542 ? -31.575 -20.743 41.158 1.00 96.50 542 GLU A CA 1
ATOM 4267 C C . GLU A 1 542 ? -30.843 -19.395 41.187 1.00 96.50 542 GLU A C 1
ATOM 4269 O O . GLU A 1 542 ? -30.201 -19.003 40.214 1.00 96.50 542 GLU A O 1
ATOM 4274 N N . ARG A 1 543 ? -30.844 -18.692 42.327 1.00 96.94 543 ARG A N 1
ATOM 4275 C CA . ARG A 1 543 ? -30.057 -17.462 42.496 1.00 96.94 543 ARG A CA 1
ATOM 4276 C C . ARG A 1 543 ? -28.575 -17.701 42.186 1.00 96.94 543 ARG A C 1
ATOM 4278 O O . ARG A 1 543 ? -27.948 -16.863 41.538 1.00 96.94 543 ARG A O 1
ATOM 4285 N N . ASN A 1 544 ? -28.010 -18.821 42.632 1.00 96.00 544 ASN A N 1
ATOM 4286 C CA . ASN A 1 544 ? -26.605 -19.150 42.406 1.00 96.00 544 ASN A CA 1
ATOM 4287 C C . ASN A 1 544 ? -26.309 -19.476 40.929 1.00 96.00 544 ASN A C 1
ATOM 4289 O O . ASN A 1 544 ? -25.264 -19.052 40.425 1.00 96.00 544 ASN A O 1
ATOM 4293 N N . THR A 1 545 ? -27.215 -20.142 40.199 1.00 96.50 545 THR A N 1
ATOM 4294 C CA . THR A 1 545 ? -27.052 -20.335 38.744 1.00 96.50 545 THR A CA 1
ATOM 4295 C C . THR A 1 545 ? -27.165 -19.009 37.993 1.00 96.50 545 THR A C 1
ATOM 4297 O O . THR A 1 545 ? -26.287 -18.711 37.182 1.00 96.50 545 THR A O 1
ATOM 4300 N N . TYR A 1 546 ? -28.133 -18.143 38.319 1.00 97.19 546 TYR A N 1
ATOM 4301 C CA . TYR A 1 546 ? -28.233 -16.808 37.713 1.00 97.19 546 TYR A CA 1
ATOM 4302 C C . TYR A 1 546 ? -27.003 -15.928 37.997 1.00 97.19 546 TYR A C 1
ATOM 4304 O O . TYR A 1 546 ? -26.523 -15.249 37.089 1.00 97.19 546 TYR A O 1
ATOM 4312 N N . ILE A 1 547 ? -26.430 -15.978 39.207 1.00 97.94 547 ILE A N 1
ATOM 4313 C CA . ILE A 1 547 ? -25.160 -15.297 39.530 1.00 97.94 547 ILE A CA 1
ATOM 4314 C C . ILE A 1 547 ? -24.004 -15.853 38.683 1.00 97.94 547 ILE A C 1
ATOM 4316 O O . ILE A 1 547 ? -23.200 -15.077 38.165 1.00 97.94 547 ILE A O 1
ATOM 4320 N N . SER A 1 548 ? -23.926 -17.174 38.501 1.00 96.75 548 SER A N 1
ATOM 4321 C CA . SER A 1 548 ? -22.918 -17.809 37.639 1.00 96.75 548 SER A CA 1
ATOM 4322 C C . SER A 1 548 ? -23.045 -17.345 36.181 1.00 96.75 548 SER A C 1
ATOM 4324 O O . SER A 1 548 ? -22.074 -16.861 35.598 1.00 96.75 548 SER A O 1
ATOM 4326 N N . HIS A 1 549 ? -24.258 -17.379 35.620 1.00 96.94 549 HIS A N 1
ATOM 4327 C CA . HIS A 1 549 ? -24.542 -16.932 34.251 1.00 96.94 549 HIS A CA 1
ATOM 4328 C C . HIS A 1 549 ? -24.247 -15.433 34.065 1.00 96.94 549 HIS A C 1
ATOM 4330 O O . HIS A 1 549 ? -23.647 -15.037 33.066 1.00 96.94 549 HIS A O 1
ATOM 4336 N N . TYR A 1 550 ? -24.601 -14.590 35.040 1.00 97.25 550 TYR A N 1
ATOM 4337 C CA . TYR A 1 550 ? -24.272 -13.163 35.028 1.00 97.25 550 TYR A CA 1
ATOM 4338 C C . TYR A 1 550 ? -22.755 -12.916 35.046 1.00 97.25 550 TYR A C 1
ATOM 4340 O O . TYR A 1 550 ? -22.254 -12.084 34.289 1.00 97.25 550 TYR A O 1
ATOM 4348 N N . ASN A 1 551 ? -22.003 -13.667 35.855 1.00 96.62 551 ASN A N 1
ATOM 4349 C CA . ASN A 1 551 ? -20.543 -13.571 35.892 1.00 96.62 551 ASN A CA 1
ATOM 4350 C C . ASN A 1 551 ? -19.899 -14.019 34.568 1.00 96.62 551 ASN A C 1
ATOM 4352 O O . ASN A 1 551 ? -18.990 -13.341 34.091 1.00 96.62 551 ASN A O 1
ATOM 4356 N N . GLN A 1 552 ? -20.404 -15.084 33.935 1.00 96.38 552 GLN A N 1
ATOM 4357 C CA . GLN A 1 552 ? -19.964 -15.518 32.601 1.00 96.38 552 GLN A CA 1
ATOM 4358 C C . GLN A 1 552 ? -20.249 -14.453 31.530 1.00 96.38 552 GLN A C 1
ATOM 4360 O O . GLN A 1 552 ? -19.362 -14.112 30.749 1.00 96.38 552 GLN A O 1
ATOM 4365 N N . LEU A 1 553 ? -21.450 -13.861 31.522 1.00 96.56 553 LEU A N 1
ATOM 4366 C CA . LEU A 1 553 ? -21.803 -12.763 30.612 1.00 96.56 553 LEU A CA 1
ATOM 4367 C C . LEU A 1 553 ? -20.917 -11.527 30.834 1.00 96.56 553 LEU A C 1
ATOM 4369 O O . LEU A 1 553 ? -20.467 -10.908 29.869 1.00 96.56 553 LEU A O 1
ATOM 4373 N N . LYS A 1 554 ? -20.607 -11.192 32.092 1.00 97.12 554 LYS A N 1
ATOM 4374 C CA . LYS A 1 554 ? -19.701 -10.092 32.452 1.00 97.12 554 LYS A CA 1
ATOM 4375 C C . LYS A 1 554 ? -18.259 -10.354 31.995 1.00 97.12 554 LYS A C 1
ATOM 4377 O O . LYS A 1 554 ? -17.620 -9.441 31.473 1.00 97.12 554 LYS A O 1
ATOM 4382 N N . GLN A 1 555 ? -17.759 -11.583 32.145 1.00 96.25 555 GLN A N 1
ATOM 4383 C CA . GLN A 1 555 ? -16.455 -11.994 31.612 1.00 96.25 555 GLN A CA 1
ATOM 4384 C C . GLN A 1 555 ? -16.436 -11.900 30.081 1.00 96.25 555 GLN A C 1
ATOM 4386 O O . GLN A 1 555 ? -15.588 -11.194 29.533 1.00 96.25 555 GLN A O 1
ATOM 4391 N N . GLY A 1 556 ? -17.422 -12.487 29.396 1.00 96.44 556 GLY A N 1
ATOM 4392 C CA . GLY A 1 556 ? -17.547 -12.416 27.939 1.00 96.44 556 GLY A CA 1
ATOM 4393 C C . GLY A 1 556 ? -17.620 -10.980 27.406 1.00 96.44 556 GLY A C 1
ATOM 4394 O O . GLY A 1 556 ? -16.960 -10.661 26.418 1.00 96.44 556 GLY A O 1
ATOM 4395 N N . LEU A 1 557 ? -18.337 -10.080 28.088 1.00 96.88 557 LEU A N 1
ATOM 4396 C CA . LEU A 1 557 ? -18.359 -8.651 27.755 1.00 96.88 557 LEU A CA 1
ATOM 4397 C C . LEU A 1 557 ? -16.965 -8.013 27.877 1.00 96.88 557 LEU A C 1
ATOM 4399 O O . LEU A 1 557 ? -16.548 -7.292 26.969 1.00 96.88 557 LEU A O 1
ATOM 4403 N N . SER A 1 558 ? -16.228 -8.306 28.954 1.00 95.88 558 SER A N 1
ATOM 4404 C CA . SER A 1 558 ? -14.862 -7.795 29.144 1.00 95.88 558 SER A CA 1
ATOM 4405 C C . SER A 1 558 ? -13.880 -8.325 28.088 1.00 95.88 558 SER A C 1
ATOM 4407 O O . SER A 1 558 ? -13.043 -7.570 27.591 1.00 95.88 558 SER A O 1
ATOM 4409 N N . GLU A 1 559 ? -14.041 -9.576 27.641 1.00 96.44 559 GLU A N 1
ATOM 4410 C CA . GLU A 1 559 ? -13.284 -10.116 26.509 1.00 96.44 559 GLU A CA 1
ATOM 4411 C C . GLU A 1 559 ? -13.593 -9.380 25.203 1.00 96.44 559 GLU A C 1
ATOM 4413 O O . GLU A 1 559 ? -12.664 -9.036 24.473 1.00 96.44 559 GLU A O 1
ATOM 4418 N N . GLN A 1 560 ? -14.867 -9.107 24.888 1.00 96.38 560 GLN A N 1
ATOM 4419 C CA . GLN A 1 560 ? -15.204 -8.355 23.673 1.00 96.38 560 GLN A CA 1
ATOM 4420 C C . GLN A 1 560 ? -14.679 -6.914 23.733 1.00 96.38 560 GLN A C 1
ATOM 4422 O O . GLN A 1 560 ? -14.164 -6.419 22.732 1.00 96.38 560 GLN A O 1
ATOM 4427 N N . GLN A 1 561 ? -14.713 -6.261 24.900 1.00 96.75 561 GLN A N 1
ATOM 4428 C CA . GLN A 1 561 ? -14.101 -4.941 25.107 1.00 96.75 561 GLN A CA 1
ATOM 4429 C C . GLN A 1 561 ? -12.577 -4.971 24.891 1.00 96.75 561 GLN A C 1
ATOM 4431 O O . GLN A 1 561 ? -12.026 -4.078 24.240 1.00 96.75 561 GLN A O 1
ATOM 4436 N N . HIS A 1 562 ? -11.888 -6.018 25.355 1.00 96.19 562 HIS A N 1
ATOM 4437 C CA . HIS A 1 562 ? -10.459 -6.201 25.098 1.00 96.19 562 HIS A CA 1
ATOM 4438 C C . HIS A 1 562 ? -10.167 -6.467 23.607 1.00 96.19 562 HIS A C 1
ATOM 4440 O O . HIS A 1 562 ? -9.322 -5.794 23.015 1.00 96.19 562 HIS A O 1
ATOM 4446 N N . ARG A 1 563 ? -10.915 -7.371 22.958 1.00 97.31 563 ARG A N 1
ATOM 4447 C CA . ARG A 1 563 ? -10.799 -7.669 21.514 1.00 97.31 563 ARG A CA 1
ATOM 4448 C C . ARG A 1 563 ? -11.060 -6.425 20.654 1.00 97.31 563 ARG A C 1
ATOM 4450 O O . ARG A 1 563 ? -10.312 -6.165 19.712 1.00 97.31 563 ARG A O 1
ATOM 4457 N N . PHE A 1 564 ? -12.064 -5.620 21.005 1.00 97.00 564 PHE A N 1
ATOM 4458 C CA . PHE A 1 564 ? -12.346 -4.333 20.365 1.00 97.00 564 PHE A CA 1
ATOM 4459 C C . PHE A 1 564 ? -11.198 -3.333 20.557 1.00 97.00 564 PHE A C 1
ATOM 4461 O O . PHE A 1 564 ? -10.801 -2.669 19.603 1.00 97.00 564 PHE A O 1
ATOM 4468 N N . SER A 1 565 ? -10.597 -3.275 21.750 1.00 97.94 565 SER A N 1
ATOM 4469 C CA . SER A 1 565 ? -9.442 -2.407 22.027 1.00 97.94 565 SER A CA 1
ATOM 4470 C C . SER A 1 565 ? -8.208 -2.800 21.202 1.00 97.94 565 SER A C 1
ATOM 4472 O O . SER A 1 565 ? -7.539 -1.931 2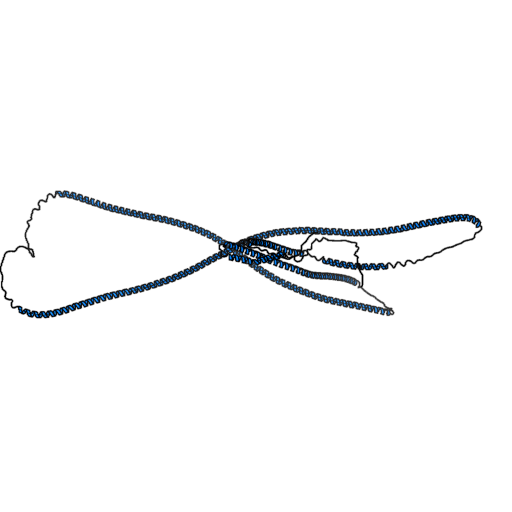0.639 1.00 97.94 565 SER A O 1
ATOM 4474 N N . LEU A 1 566 ? -7.942 -4.104 21.046 1.00 97.12 566 LEU A N 1
ATOM 4475 C CA . LEU A 1 566 ? -6.888 -4.625 20.165 1.00 97.12 566 LEU A CA 1
ATOM 4476 C C . LEU A 1 566 ? -7.155 -4.297 18.685 1.00 97.12 566 LEU A C 1
ATOM 4478 O O . LEU A 1 566 ? -6.239 -3.888 17.968 1.00 97.12 566 LEU A O 1
ATOM 4482 N N . LEU A 1 567 ? -8.406 -4.421 18.227 1.00 96.75 567 LEU A N 1
ATOM 4483 C CA . LEU A 1 567 ? -8.820 -3.998 16.884 1.00 96.75 567 LEU A CA 1
ATOM 4484 C C . LEU A 1 567 ? -8.621 -2.489 16.681 1.00 96.75 567 LEU A C 1
ATOM 4486 O O . LEU A 1 567 ? -8.085 -2.082 15.649 1.00 96.75 567 LEU A O 1
ATOM 4490 N N . LEU A 1 568 ? -8.966 -1.661 17.671 1.00 96.75 568 LEU A N 1
ATOM 4491 C CA . LEU A 1 568 ? -8.764 -0.212 17.625 1.00 96.75 568 LEU A CA 1
ATOM 4492 C C . LEU A 1 568 ? -7.272 0.141 17.505 1.00 96.75 568 LEU A C 1
ATOM 4494 O O . LEU A 1 568 ? -6.892 0.932 16.640 1.00 96.75 568 LEU A O 1
ATOM 4498 N N . ALA A 1 569 ? -6.413 -0.504 18.301 1.00 96.19 569 ALA A N 1
ATOM 4499 C CA . ALA A 1 569 ? -4.959 -0.350 18.225 1.00 96.19 569 ALA A CA 1
ATOM 4500 C C . ALA A 1 569 ? -4.398 -0.808 16.864 1.00 96.19 569 ALA A C 1
ATOM 4502 O O . ALA A 1 569 ? -3.539 -0.139 16.282 1.00 96.19 569 ALA A O 1
ATOM 4503 N N . LYS A 1 570 ? -4.925 -1.900 16.289 1.00 96.00 570 LYS A N 1
ATOM 4504 C CA . LYS A 1 570 ? -4.563 -2.354 14.937 1.00 96.00 570 LYS A CA 1
ATOM 4505 C C . LYS A 1 570 ? -4.974 -1.334 13.869 1.00 96.00 570 LYS A C 1
ATOM 4507 O O . LYS A 1 570 ? -4.176 -1.046 12.978 1.00 96.00 570 LYS A O 1
ATOM 4512 N N . VAL A 1 571 ? -6.163 -0.735 13.972 1.00 97.06 571 VAL A N 1
ATOM 4513 C CA . VAL A 1 571 ? -6.628 0.338 13.072 1.00 97.06 571 VAL A CA 1
ATOM 4514 C C . VAL A 1 571 ? -5.764 1.596 13.204 1.00 97.06 571 VAL A C 1
ATOM 4516 O O . VAL A 1 571 ? -5.383 2.172 12.186 1.00 97.06 571 VAL A O 1
ATOM 4519 N N . GLN A 1 572 ? -5.382 2.000 14.419 1.00 96.44 572 GLN A N 1
ATOM 4520 C CA . GLN A 1 572 ? -4.450 3.114 14.641 1.00 96.44 572 GLN A CA 1
ATOM 4521 C C . GLN A 1 572 ? -3.064 2.830 14.036 1.00 96.44 572 GLN A C 1
ATOM 4523 O O . GLN A 1 572 ? -2.511 3.678 13.332 1.00 96.44 572 GLN A O 1
ATOM 4528 N N . SER A 1 573 ? -2.538 1.615 14.221 1.00 94.44 573 SER A N 1
ATOM 4529 C CA . SER A 1 573 ? -1.284 1.164 13.606 1.00 94.44 573 SER A CA 1
ATOM 4530 C C . SER A 1 573 ? -1.346 1.250 12.073 1.00 94.44 573 SER A C 1
ATOM 4532 O O . SER A 1 573 ? -0.479 1.878 11.457 1.00 94.44 573 SER A O 1
ATOM 4534 N N . MET A 1 574 ? -2.417 0.735 11.454 1.00 95.69 574 MET A N 1
ATOM 4535 C CA . MET A 1 574 ? -2.630 0.813 10.002 1.00 95.69 574 MET A CA 1
ATOM 4536 C C . MET A 1 574 ? -2.779 2.260 9.509 1.00 95.69 574 MET A C 1
ATOM 4538 O O . MET A 1 574 ? -2.129 2.627 8.532 1.00 95.69 574 MET A O 1
ATOM 4542 N N . ARG A 1 575 ? -3.536 3.118 10.212 1.00 96.62 575 ARG A N 1
ATOM 4543 C CA . ARG A 1 575 ? -3.617 4.563 9.916 1.00 96.62 575 ARG A CA 1
ATOM 4544 C C . ARG A 1 575 ? -2.233 5.224 9.937 1.00 96.62 575 ARG A C 1
ATOM 4546 O O . ARG A 1 575 ? -1.917 5.979 9.022 1.00 96.62 575 ARG A O 1
ATOM 4553 N N . SER A 1 576 ? -1.379 4.896 10.912 1.00 95.62 576 SER A N 1
ATOM 4554 C CA . SER A 1 576 ? -0.010 5.435 10.982 1.00 95.62 576 SER A CA 1
ATOM 4555 C C . SER A 1 576 ? 0.880 4.956 9.821 1.00 95.62 576 SER A C 1
ATOM 4557 O O . SER A 1 576 ? 1.685 5.726 9.299 1.00 95.62 576 SER A O 1
ATOM 4559 N N . SER A 1 577 ? 0.704 3.709 9.368 1.00 96.31 577 SER A N 1
ATOM 4560 C CA . SER A 1 577 ? 1.415 3.139 8.216 1.00 96.31 577 SER A CA 1
ATOM 4561 C C . SER A 1 577 ? 0.989 3.805 6.903 1.00 96.31 577 SER A C 1
ATOM 4563 O O . SER A 1 577 ? 1.844 4.255 6.139 1.00 96.31 577 SER A O 1
ATOM 4565 N N . ILE A 1 578 ? -0.320 3.984 6.691 1.00 95.62 578 ILE A N 1
ATOM 4566 C CA . ILE A 1 578 ? -0.882 4.722 5.549 1.00 95.62 578 ILE A CA 1
ATOM 4567 C C . ILE A 1 578 ? -0.376 6.173 5.545 1.00 95.62 578 ILE A C 1
ATOM 4569 O O . ILE A 1 578 ? 0.043 6.677 4.504 1.00 95.62 578 ILE A O 1
ATOM 4573 N N . GLN A 1 579 ? -0.334 6.836 6.706 1.00 96.06 579 GLN A N 1
ATOM 4574 C CA . GLN A 1 579 ? 0.167 8.209 6.816 1.00 96.06 579 GLN A CA 1
ATOM 4575 C C . GLN A 1 579 ? 1.676 8.320 6.532 1.00 96.06 579 GLN A C 1
ATOM 4577 O O . GLN A 1 579 ? 2.104 9.322 5.959 1.00 96.06 579 GLN A O 1
ATOM 4582 N N . LYS A 1 580 ? 2.483 7.307 6.887 1.00 94.88 580 LYS A N 1
ATOM 4583 C CA . LYS A 1 580 ? 3.896 7.215 6.474 1.00 94.88 580 LYS A CA 1
ATOM 4584 C C . LYS A 1 580 ? 4.008 7.052 4.957 1.00 94.88 580 LYS A C 1
ATOM 4586 O O . LYS A 1 580 ? 4.591 7.918 4.315 1.00 94.88 580 LYS A O 1
ATOM 4591 N N . ARG A 1 581 ? 3.336 6.057 4.364 1.00 95.44 581 ARG A N 1
ATOM 4592 C CA . ARG A 1 581 ? 3.376 5.825 2.907 1.00 95.44 581 ARG A CA 1
ATOM 4593 C C . ARG A 1 581 ? 2.878 7.036 2.104 1.00 95.44 581 ARG A C 1
ATOM 4595 O O . ARG A 1 581 ? 3.432 7.350 1.057 1.00 95.44 581 ARG A O 1
ATOM 4602 N N . GLY A 1 582 ? 1.900 7.781 2.626 1.00 94.44 582 GLY A N 1
ATOM 4603 C CA . GLY A 1 582 ? 1.425 9.048 2.055 1.00 94.44 582 GLY A CA 1
ATOM 4604 C C . GLY A 1 582 ? 2.400 10.235 2.168 1.00 94.44 582 GLY A C 1
ATOM 4605 O O . GLY A 1 582 ? 2.198 11.243 1.489 1.00 94.44 582 GLY A O 1
ATOM 4606 N N . LYS A 1 583 ? 3.453 10.143 2.993 1.00 94.50 583 LYS A N 1
ATOM 4607 C CA . LYS A 1 583 ? 4.618 11.046 2.961 1.00 94.50 583 LYS A CA 1
ATOM 4608 C C . LYS A 1 583 ? 5.651 10.545 1.953 1.00 94.50 583 LYS A C 1
ATOM 4610 O O . LYS A 1 583 ? 6.089 11.335 1.123 1.00 94.50 583 LYS A O 1
ATOM 4615 N N . ASP A 1 584 ? 5.962 9.249 1.969 1.00 93.69 584 ASP A N 1
ATOM 4616 C CA . ASP A 1 584 ? 6.924 8.627 1.048 1.00 93.69 584 ASP A CA 1
ATOM 4617 C C . ASP A 1 584 ? 6.546 8.900 -0.416 1.00 93.69 584 ASP A C 1
ATOM 4619 O O . ASP A 1 584 ? 7.355 9.416 -1.178 1.00 93.69 584 ASP A O 1
ATOM 4623 N N . VAL A 1 585 ? 5.279 8.682 -0.787 1.00 95.12 585 VAL A N 1
ATOM 4624 C CA . VAL A 1 585 ? 4.766 8.940 -2.145 1.00 95.12 585 VAL A CA 1
ATOM 4625 C C . VAL A 1 585 ? 4.888 10.419 -2.544 1.00 95.12 585 VAL A C 1
ATOM 4627 O O . VAL A 1 585 ? 5.110 10.718 -3.715 1.00 95.12 585 VAL A O 1
ATOM 4630 N N . LYS A 1 586 ? 4.810 11.372 -1.602 1.00 95.25 586 LYS A N 1
ATOM 4631 C CA . LYS A 1 586 ? 5.046 12.798 -1.906 1.00 95.25 586 LYS A CA 1
ATOM 4632 C C . LYS A 1 586 ? 6.522 13.080 -2.206 1.00 95.25 586 LYS A C 1
ATOM 4634 O O . LYS A 1 586 ? 6.807 13.888 -3.087 1.00 95.25 586 LYS A O 1
ATOM 4639 N N . LEU A 1 587 ? 7.442 12.398 -1.520 1.00 94.88 587 LEU A N 1
ATOM 4640 C CA . LEU A 1 587 ? 8.881 12.472 -1.794 1.00 94.88 587 LEU A CA 1
ATOM 4641 C C . LEU A 1 587 ? 9.232 11.785 -3.125 1.00 94.88 587 LEU A C 1
ATOM 4643 O O . LEU A 1 587 ? 9.946 12.372 -3.935 1.00 94.88 587 LEU A O 1
ATOM 4647 N N . GLU A 1 588 ? 8.666 10.603 -3.397 1.00 93.06 588 GLU A N 1
ATOM 4648 C CA . GLU A 1 588 ? 8.784 9.902 -4.687 1.00 93.06 588 GLU A CA 1
ATOM 4649 C C . GLU A 1 588 ? 8.289 10.800 -5.843 1.00 93.06 588 GLU A C 1
ATOM 4651 O O . GLU A 1 588 ? 8.998 10.983 -6.833 1.00 93.06 588 GLU A O 1
ATOM 4656 N N . VAL A 1 589 ? 7.123 11.448 -5.702 1.00 95.56 589 VAL A N 1
ATOM 4657 C CA . VAL A 1 589 ? 6.585 12.390 -6.704 1.00 95.56 589 VAL A CA 1
ATOM 4658 C C . VAL A 1 589 ? 7.491 13.610 -6.904 1.00 95.56 589 VAL A C 1
ATOM 4660 O O . VAL A 1 589 ? 7.716 13.999 -8.052 1.00 95.56 589 VAL A O 1
ATOM 4663 N N . ALA A 1 590 ? 8.042 14.198 -5.839 1.00 94.56 590 ALA A N 1
ATOM 4664 C CA . ALA A 1 590 ? 8.978 15.321 -5.948 1.0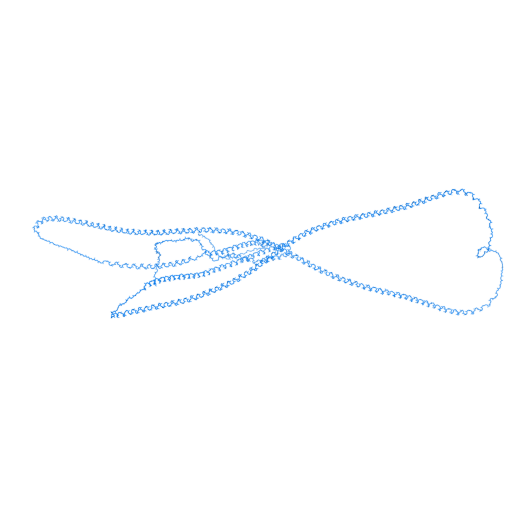0 94.56 590 ALA A CA 1
ATOM 4665 C C . ALA A 1 590 ? 10.286 14.916 -6.657 1.00 94.56 590 ALA A C 1
ATOM 4667 O O . ALA A 1 590 ? 10.766 15.633 -7.536 1.00 94.56 590 ALA A O 1
ATOM 4668 N N . HIS A 1 591 ? 10.826 13.733 -6.354 1.00 94.69 591 HIS A N 1
ATOM 4669 C CA . HIS A 1 591 ? 12.012 13.205 -7.029 1.00 94.69 591 HIS A CA 1
ATOM 4670 C C . HIS A 1 591 ? 11.743 12.917 -8.518 1.00 94.69 591 HIS A C 1
ATOM 4672 O O . HIS A 1 591 ? 12.536 13.290 -9.381 1.00 94.69 591 HIS A O 1
ATOM 4678 N N . ILE A 1 592 ? 10.575 12.357 -8.850 1.00 94.75 592 ILE A N 1
ATOM 4679 C CA . ILE A 1 592 ? 10.128 12.160 -10.238 1.00 94.75 592 ILE A CA 1
ATOM 4680 C C . ILE A 1 592 ? 9.959 13.503 -10.975 1.00 94.75 592 ILE A C 1
ATOM 4682 O O . ILE A 1 592 ? 10.229 13.576 -12.175 1.00 94.75 592 ILE A O 1
ATOM 4686 N N . GLN A 1 593 ? 9.533 14.577 -10.301 1.00 94.81 593 GLN A N 1
ATOM 4687 C CA . GLN A 1 593 ? 9.478 15.920 -10.897 1.00 94.81 593 GLN A CA 1
ATOM 4688 C C . GLN A 1 593 ? 10.880 16.467 -11.209 1.00 94.81 593 GLN A C 1
ATOM 4690 O O . GLN A 1 593 ? 11.085 16.957 -12.319 1.00 94.81 593 GLN A O 1
ATOM 4695 N N . LEU A 1 594 ? 11.848 16.308 -10.299 1.00 95.75 594 LEU A N 1
ATOM 4696 C CA . LEU A 1 594 ? 13.244 16.703 -10.525 1.00 95.75 594 LEU A CA 1
ATOM 4697 C C . LEU A 1 594 ? 13.877 15.927 -11.694 1.00 95.75 594 LEU A C 1
ATOM 4699 O O . LEU A 1 594 ? 14.431 16.533 -12.609 1.00 95.75 594 LEU A O 1
ATOM 4703 N N . LEU A 1 595 ? 13.712 14.601 -11.735 1.00 94.38 595 LEU A N 1
ATOM 4704 C CA . LEU A 1 595 ? 14.187 13.768 -12.850 1.00 94.38 595 LEU A CA 1
ATOM 4705 C C . LEU A 1 595 ? 13.540 14.163 -14.192 1.00 94.38 595 LEU A C 1
ATOM 4707 O O . LEU A 1 595 ? 14.183 14.100 -15.239 1.00 94.38 595 LEU A O 1
ATOM 4711 N N . ARG A 1 596 ? 12.278 14.618 -14.187 1.00 94.75 596 ARG A N 1
ATOM 4712 C CA . ARG A 1 596 ? 11.599 15.157 -15.382 1.00 94.75 596 ARG A CA 1
ATOM 4713 C C . ARG A 1 596 ? 12.120 16.534 -15.807 1.00 94.75 596 ARG A C 1
ATOM 4715 O O . ARG A 1 596 ? 12.037 16.838 -16.994 1.00 94.75 596 ARG A O 1
ATOM 4722 N N . GLN A 1 597 ? 12.632 17.355 -14.890 1.00 96.56 597 GLN A N 1
ATOM 4723 C CA . GLN A 1 597 ? 13.309 18.617 -15.223 1.00 96.56 597 GLN A CA 1
ATOM 4724 C C . GLN A 1 597 ? 14.681 18.332 -15.845 1.00 96.56 597 GLN A C 1
ATOM 4726 O O . GLN A 1 597 ? 14.908 18.708 -16.993 1.00 96.56 597 GLN A O 1
ATOM 4731 N N . GLN A 1 598 ? 15.512 17.533 -15.170 1.00 95.44 598 GLN A N 1
ATOM 4732 C CA . GLN A 1 598 ? 16.825 17.102 -15.668 1.00 95.44 598 GLN A CA 1
ATOM 4733 C C . GLN A 1 598 ? 16.735 16.410 -17.036 1.00 95.44 598 GLN A C 1
ATOM 4735 O O . GLN A 1 598 ? 17.538 16.674 -17.929 1.00 95.44 598 GLN A O 1
ATOM 4740 N N . ARG A 1 599 ? 15.711 15.571 -17.258 1.00 94.06 599 ARG A N 1
ATOM 4741 C CA . ARG A 1 599 ? 15.455 14.974 -18.577 1.00 94.06 599 ARG A CA 1
ATOM 4742 C C . ARG A 1 599 ? 15.210 16.036 -19.658 1.00 94.06 599 ARG A C 1
ATOM 4744 O O . ARG A 1 599 ? 15.766 15.898 -20.740 1.00 94.06 599 ARG A O 1
ATOM 4751 N N . LYS A 1 600 ? 14.417 17.080 -19.388 1.00 95.44 600 LYS A N 1
ATOM 4752 C CA . LYS A 1 600 ? 14.151 18.160 -20.360 1.00 95.44 600 LYS A CA 1
ATOM 4753 C C . LYS A 1 600 ? 15.400 18.988 -20.664 1.00 95.44 600 LYS A C 1
ATOM 4755 O O . LYS A 1 600 ? 15.594 19.397 -21.805 1.00 95.44 600 LYS A O 1
ATOM 4760 N N . GLU A 1 601 ? 16.244 19.221 -19.664 1.00 95.69 601 GLU A N 1
ATOM 4761 C CA . GLU A 1 601 ? 17.535 19.904 -19.821 1.00 95.69 601 GLU A CA 1
ATOM 4762 C C . GLU A 1 601 ? 18.484 19.081 -20.708 1.00 95.69 601 GLU A C 1
ATOM 4764 O O . GLU A 1 601 ? 19.060 19.604 -21.663 1.00 95.69 601 GLU A O 1
ATOM 4769 N N . LEU A 1 602 ? 18.568 17.767 -20.472 1.00 94.88 602 LEU A N 1
ATOM 4770 C CA . LEU A 1 602 ? 19.327 16.839 -21.314 1.00 94.88 602 LEU A CA 1
ATOM 4771 C C . LEU A 1 602 ? 18.757 16.733 -22.739 1.00 94.88 602 LEU A C 1
ATOM 4773 O O . LEU A 1 602 ? 19.528 16.743 -23.696 1.00 94.88 602 LEU A O 1
ATOM 4777 N N . GLU A 1 603 ? 17.432 16.689 -22.908 1.00 95.88 603 GLU A N 1
ATOM 4778 C CA . GLU A 1 603 ? 16.776 16.725 -24.225 1.00 95.88 603 GLU A CA 1
ATOM 4779 C C . GLU A 1 603 ? 17.118 18.020 -24.983 1.00 95.88 603 GLU A C 1
ATOM 4781 O O . GLU A 1 603 ? 17.506 17.963 -26.152 1.00 95.88 603 GLU A O 1
ATOM 4786 N N . ALA A 1 604 ? 17.079 19.179 -24.315 1.00 96.06 604 ALA A N 1
ATOM 4787 C CA . ALA A 1 604 ? 17.500 20.450 -24.902 1.00 96.06 604 ALA A CA 1
ATOM 4788 C C . ALA A 1 604 ? 18.979 20.416 -25.330 1.00 96.06 604 ALA A C 1
ATOM 4790 O O . ALA A 1 604 ? 19.287 20.720 -26.486 1.00 96.06 604 ALA A O 1
ATOM 4791 N N . HIS A 1 605 ? 19.884 19.961 -24.454 1.00 96.19 605 HIS A N 1
ATOM 4792 C CA . HIS A 1 605 ? 21.303 19.807 -24.783 1.00 96.19 605 HIS A CA 1
ATOM 4793 C C . HIS A 1 605 ? 21.535 18.871 -25.977 1.00 96.19 605 HIS A C 1
ATOM 4795 O O . HIS A 1 605 ? 22.328 19.206 -26.856 1.00 96.19 605 HIS A O 1
ATOM 4801 N N . VAL A 1 606 ? 20.824 17.741 -26.065 1.00 95.19 606 VAL A N 1
ATOM 4802 C CA . VAL A 1 606 ? 20.897 16.832 -27.222 1.00 95.19 606 VAL A CA 1
ATOM 4803 C C . VAL A 1 606 ? 20.479 17.545 -28.511 1.00 95.19 606 VAL A C 1
ATOM 4805 O O . VAL A 1 606 ? 21.205 17.445 -29.501 1.00 95.19 606 VAL A O 1
ATOM 4808 N N . THR A 1 607 ? 19.388 18.323 -28.515 1.00 95.56 607 THR A N 1
ATOM 4809 C CA . THR A 1 607 ? 18.984 19.071 -29.724 1.00 95.56 607 THR A CA 1
ATOM 4810 C C . THR A 1 607 ? 20.002 20.139 -30.138 1.00 95.56 607 THR A C 1
ATOM 4812 O O . THR A 1 607 ? 20.253 20.324 -31.331 1.00 95.56 607 THR A O 1
ATOM 4815 N N . ASP A 1 608 ? 20.665 20.799 -29.186 1.00 96.12 608 ASP A N 1
ATOM 4816 C CA . ASP A 1 608 ? 21.727 21.764 -29.485 1.00 96.12 608 ASP A CA 1
ATOM 4817 C C . ASP A 1 608 ? 23.022 21.094 -29.967 1.00 96.12 608 ASP A C 1
ATOM 4819 O O . ASP A 1 608 ? 23.670 21.607 -30.884 1.00 96.12 608 ASP A O 1
ATOM 4823 N N . TYR A 1 609 ? 23.387 19.923 -29.437 1.00 93.44 609 TYR A N 1
ATOM 4824 C CA . TYR A 1 609 ? 24.490 19.135 -29.990 1.00 93.44 609 TYR A CA 1
ATOM 4825 C C . TYR A 1 609 ? 24.176 18.645 -31.410 1.00 93.44 609 TYR A C 1
ATOM 4827 O O . TYR A 1 609 ? 25.036 18.778 -32.279 1.00 93.44 609 TYR A O 1
ATOM 4835 N N . GLN A 1 610 ? 22.949 18.192 -31.689 1.00 95.25 610 GLN A N 1
ATOM 4836 C CA . GLN A 1 610 ? 22.496 17.821 -33.039 1.00 95.25 610 GLN A CA 1
ATOM 4837 C C . GLN A 1 610 ? 22.548 19.004 -34.024 1.00 95.25 610 GLN A C 1
ATOM 4839 O O . GLN A 1 610 ? 23.006 18.857 -35.158 1.00 95.25 610 GLN A O 1
ATOM 4844 N N . ARG A 1 611 ? 22.162 20.215 -33.598 1.00 95.75 611 ARG A N 1
ATOM 4845 C CA . ARG A 1 611 ? 22.320 21.445 -34.403 1.00 95.75 611 ARG A CA 1
ATOM 4846 C C . ARG A 1 611 ? 23.792 21.768 -34.687 1.00 95.75 611 ARG A C 1
ATOM 4848 O O . ARG A 1 611 ? 24.131 22.179 -35.800 1.00 95.75 611 ARG A O 1
ATOM 4855 N N . ARG A 1 612 ? 24.679 21.564 -33.706 1.00 95.88 612 ARG A N 1
ATOM 4856 C CA . ARG A 1 612 ? 26.132 21.794 -33.830 1.00 95.88 612 ARG A CA 1
ATOM 4857 C C . ARG A 1 612 ? 26.828 20.743 -34.700 1.00 95.88 612 ARG A C 1
ATOM 4859 O O . ARG A 1 612 ? 27.748 21.097 -35.432 1.00 95.88 612 ARG A O 1
ATOM 4866 N N . THR A 1 613 ? 26.410 19.476 -34.667 1.00 94.06 613 THR A N 1
ATOM 4867 C CA . THR A 1 613 ? 26.937 18.449 -35.581 1.00 94.06 613 THR A CA 1
ATOM 4868 C C . THR A 1 613 ? 26.422 18.663 -36.999 1.00 94.06 613 THR A C 1
ATOM 4870 O O . THR A 1 613 ? 27.229 18.676 -37.920 1.00 94.06 613 THR A O 1
ATOM 4873 N N . HIS A 1 614 ? 25.130 18.948 -37.188 1.00 95.81 614 HIS A N 1
ATOM 4874 C CA . HIS A 1 614 ? 24.561 19.191 -38.518 1.00 95.81 614 HIS A CA 1
ATOM 4875 C C . HIS A 1 614 ? 25.164 20.424 -39.216 1.00 95.81 614 HIS A C 1
ATOM 4877 O O . HIS A 1 614 ? 25.464 20.372 -40.408 1.00 95.81 614 HIS A O 1
ATOM 4883 N N . THR A 1 615 ? 25.416 21.522 -38.491 1.00 96.06 615 THR A N 1
ATOM 4884 C CA . THR A 1 615 ? 26.127 22.685 -39.064 1.00 96.06 615 THR A CA 1
ATOM 4885 C C . THR A 1 615 ? 27.581 22.359 -39.412 1.00 96.06 615 THR A C 1
ATOM 4887 O O . THR A 1 615 ? 28.010 22.662 -40.522 1.00 96.06 615 THR A O 1
ATOM 4890 N N . ARG A 1 616 ? 28.325 21.668 -38.534 1.00 93.56 616 ARG A N 1
ATOM 4891 C CA . ARG A 1 616 ? 29.690 21.192 -38.840 1.00 93.56 616 ARG A CA 1
ATOM 4892 C C . ARG A 1 616 ? 29.735 20.250 -40.042 1.00 93.56 616 ARG A C 1
ATOM 4894 O O . ARG A 1 616 ? 30.657 20.362 -40.843 1.00 93.56 616 ARG A O 1
ATOM 4901 N N . GLN A 1 617 ? 28.754 19.362 -40.187 1.00 95.81 617 GLN A N 1
ATOM 4902 C CA . GLN A 1 617 ? 28.688 18.428 -41.307 1.00 95.81 617 GLN A CA 1
ATOM 4903 C C . GLN A 1 617 ? 28.446 19.164 -42.626 1.00 95.81 617 GLN A C 1
ATOM 4905 O O . GLN A 1 617 ? 29.217 18.967 -43.554 1.00 95.81 617 GLN A O 1
ATOM 4910 N N . ARG A 1 618 ? 27.519 20.131 -42.672 1.00 95.94 618 ARG A N 1
ATOM 4911 C CA . ARG A 1 618 ? 27.323 20.980 -43.864 1.00 95.94 618 ARG A CA 1
ATOM 4912 C C . ARG A 1 618 ? 28.580 21.770 -44.253 1.00 95.94 618 ARG A C 1
ATOM 4914 O O . ARG A 1 618 ? 28.834 21.949 -45.441 1.00 95.94 618 ARG A O 1
ATOM 4921 N N . CYS A 1 619 ? 29.390 22.204 -43.283 1.00 95.38 619 CYS A N 1
ATOM 4922 C CA . CYS A 1 619 ? 30.703 22.796 -43.565 1.00 95.38 619 CYS A CA 1
ATOM 4923 C C . CYS A 1 619 ? 31.712 21.763 -44.101 1.00 95.38 619 CYS A C 1
ATOM 4925 O O . CYS A 1 619 ? 32.465 22.073 -45.018 1.00 95.38 619 CYS A O 1
ATOM 4927 N N . ALA A 1 620 ? 31.727 20.540 -43.563 1.00 94.12 620 ALA A N 1
ATOM 4928 C CA . ALA A 1 620 ? 32.583 19.459 -44.052 1.00 94.12 620 ALA A CA 1
ATOM 4929 C C . ALA A 1 620 ? 32.200 19.007 -45.474 1.00 94.12 620 ALA A C 1
ATOM 4931 O O . ALA A 1 620 ? 33.087 18.761 -46.288 1.00 94.12 620 ALA A O 1
ATOM 4932 N N . ASP A 1 621 ? 30.905 18.970 -45.796 1.00 95.50 621 ASP A N 1
ATOM 4933 C CA . ASP A 1 621 ? 30.390 18.668 -47.133 1.00 95.50 621 ASP A CA 1
ATOM 4934 C C . ASP A 1 621 ? 30.816 19.748 -48.145 1.00 95.50 621 ASP A C 1
ATOM 4936 O O . ASP A 1 621 ? 31.271 19.421 -49.242 1.00 95.50 621 ASP A O 1
ATOM 4940 N N . ALA A 1 622 ? 30.739 21.031 -47.765 1.00 95.62 622 ALA A N 1
ATOM 4941 C CA . ALA A 1 622 ? 31.197 22.154 -48.588 1.00 95.62 622 ALA A CA 1
ATOM 4942 C C . ALA A 1 622 ? 32.717 22.110 -48.836 1.00 95.62 622 ALA A C 1
ATOM 4944 O O . ALA A 1 622 ? 33.152 22.134 -49.986 1.00 95.62 622 ALA A O 1
ATOM 4945 N N . LEU A 1 623 ? 33.527 21.929 -47.785 1.00 94.38 623 LEU A N 1
ATOM 4946 C CA . LEU A 1 623 ? 34.979 21.735 -47.913 1.00 94.38 623 LEU A CA 1
ATOM 4947 C C . LEU A 1 623 ? 35.319 20.479 -48.736 1.00 94.38 623 LEU A C 1
ATOM 4949 O O . LEU A 1 623 ? 36.293 20.462 -49.486 1.00 94.38 623 LEU A O 1
ATOM 4953 N N . GLY A 1 624 ? 34.499 19.428 -48.650 1.00 95.19 624 GLY A N 1
ATOM 4954 C CA . GLY A 1 624 ? 34.604 18.236 -49.489 1.00 95.19 624 GLY A CA 1
ATOM 4955 C C . GLY A 1 624 ? 34.383 18.531 -50.976 1.00 95.19 624 GLY A C 1
ATOM 4956 O O . GLY A 1 624 ? 35.110 17.995 -51.814 1.00 95.19 624 GLY A O 1
ATOM 4957 N N . GLN A 1 625 ? 33.433 19.411 -51.307 1.00 96.00 625 GLN A N 1
ATOM 4958 C CA . GLN A 1 625 ? 33.193 19.889 -52.674 1.00 96.00 625 GLN A CA 1
ATOM 4959 C C . GLN A 1 625 ? 34.328 20.797 -53.169 1.00 96.00 625 GLN A C 1
ATOM 4961 O O . GLN A 1 625 ? 34.789 20.615 -54.293 1.00 96.00 625 GLN A O 1
ATOM 4966 N N . GLU A 1 626 ? 34.854 21.701 -52.338 1.00 96.00 626 GLU A N 1
ATOM 4967 C CA . GLU A 1 626 ? 36.030 22.521 -52.676 1.00 96.00 626 GLU A CA 1
ATOM 4968 C C . GLU A 1 626 ? 37.273 21.655 -52.938 1.00 96.00 626 GLU A C 1
ATOM 4970 O O . GLU A 1 626 ? 37.965 21.835 -53.940 1.00 96.00 626 GLU A O 1
ATOM 4975 N N . ILE A 1 627 ? 37.526 20.640 -52.104 1.00 93.56 627 ILE A N 1
ATOM 4976 C CA . ILE A 1 627 ? 38.612 19.668 -52.312 1.00 93.56 627 ILE A CA 1
ATOM 4977 C C . ILE A 1 627 ? 38.413 18.876 -53.615 1.00 93.56 627 ILE A C 1
ATOM 4979 O O . ILE A 1 627 ? 39.396 18.525 -54.271 1.00 93.56 627 ILE A O 1
ATOM 4983 N N . GLN A 1 628 ? 37.171 18.597 -54.021 1.00 95.31 628 GLN A N 1
ATOM 4984 C CA . GLN A 1 628 ? 36.892 18.020 -55.338 1.00 95.31 628 GLN A CA 1
ATOM 4985 C C . GLN A 1 628 ? 37.182 19.034 -56.458 1.00 95.31 628 GLN A C 1
ATOM 4987 O O . GLN A 1 628 ? 37.921 18.705 -57.376 1.00 95.31 628 GLN A O 1
ATOM 4992 N N . GLN A 1 629 ? 36.735 20.285 -56.368 1.00 96.38 629 GLN A N 1
ATOM 4993 C CA . GLN A 1 629 ? 37.026 21.301 -57.392 1.00 96.38 629 GLN A CA 1
ATOM 4994 C C . GLN A 1 629 ? 38.538 21.553 -57.559 1.00 96.38 629 GLN A C 1
ATOM 4996 O O . GLN A 1 629 ? 39.053 21.546 -58.676 1.00 96.38 629 GLN A O 1
ATOM 5001 N N . LEU A 1 630 ? 39.289 21.676 -56.461 1.00 95.44 630 LEU A N 1
ATOM 5002 C CA . LEU A 1 630 ? 40.745 21.862 -56.496 1.00 95.44 630 LEU A CA 1
ATOM 5003 C C . LEU A 1 630 ? 41.482 20.654 -57.096 1.00 95.44 630 LEU A C 1
ATOM 5005 O O . LEU A 1 630 ? 42.467 20.819 -57.817 1.00 95.44 630 LEU A O 1
ATOM 5009 N N . ARG A 1 631 ? 40.999 19.430 -56.846 1.00 95.19 631 ARG A N 1
ATOM 5010 C CA . ARG A 1 631 ? 41.556 18.216 -57.463 1.00 95.19 631 ARG A CA 1
ATOM 5011 C C . ARG A 1 631 ? 41.257 18.119 -58.967 1.00 95.19 631 ARG A C 1
ATOM 5013 O O . ARG A 1 631 ? 42.026 17.440 -59.643 1.00 95.19 631 ARG A O 1
ATOM 5020 N N . ALA A 1 632 ? 40.241 18.816 -59.488 1.00 95.69 632 ALA A N 1
ATOM 5021 C CA . ALA A 1 632 ? 39.987 18.924 -60.929 1.00 95.69 632 ALA A CA 1
ATOM 5022 C C . ALA A 1 632 ? 41.052 19.794 -61.603 1.00 95.69 632 ALA A C 1
ATOM 5024 O O . ALA A 1 632 ? 41.752 19.329 -62.496 1.00 95.69 632 ALA A O 1
ATOM 5025 N N . VAL A 1 633 ? 41.277 21.001 -61.073 1.00 96.31 633 VAL A N 1
ATOM 5026 C CA . VAL A 1 633 ? 42.297 21.941 -61.575 1.00 96.31 633 VAL A CA 1
ATOM 5027 C C . VAL A 1 633 ? 43.702 21.322 -61.539 1.00 96.31 633 VAL A C 1
ATOM 5029 O O . VAL A 1 633 ? 44.485 21.499 -62.469 1.00 96.31 633 VAL A O 1
ATOM 5032 N N . LEU A 1 634 ? 44.021 20.537 -60.502 1.00 94.12 634 LEU A N 1
ATOM 5033 C CA . LEU A 1 634 ? 45.273 19.769 -60.435 1.00 94.12 634 LEU A CA 1
ATOM 5034 C C . LEU A 1 634 ? 45.345 18.631 -61.468 1.00 94.12 634 LEU A C 1
ATOM 5036 O O . LEU A 1 634 ? 46.439 18.298 -61.923 1.00 94.12 634 LEU A O 1
ATOM 5040 N N . SER A 1 635 ? 44.206 18.047 -61.844 1.00 96.06 635 SER A N 1
ATOM 5041 C CA . SER A 1 635 ? 44.110 17.043 -62.906 1.00 96.06 635 SER A CA 1
ATOM 5042 C C . SER A 1 635 ? 44.380 17.667 -64.274 1.00 96.06 635 SER A C 1
ATOM 5044 O O . SER A 1 635 ? 45.286 17.229 -64.981 1.00 96.06 635 SER A O 1
ATOM 5046 N N . ASP A 1 636 ? 43.683 18.760 -64.593 1.00 95.81 636 ASP A N 1
ATOM 5047 C CA . ASP A 1 636 ? 43.825 19.499 -65.850 1.00 95.81 636 ASP A CA 1
ATOM 5048 C C . ASP A 1 636 ? 45.243 20.073 -66.012 1.00 95.81 636 ASP A C 1
ATOM 5050 O O . ASP A 1 636 ? 45.823 20.033 -67.098 1.00 95.81 636 ASP A O 1
ATOM 5054 N N . ALA A 1 637 ? 45.856 20.538 -64.916 1.00 93.44 637 ALA A N 1
ATOM 5055 C CA . ALA A 1 637 ? 47.252 20.972 -64.898 1.00 93.44 637 ALA A CA 1
ATOM 5056 C C . ALA A 1 637 ? 48.245 19.808 -65.098 1.00 93.44 637 ALA A C 1
ATOM 5058 O O . ALA A 1 637 ? 49.268 19.982 -65.767 1.00 93.44 637 ALA A O 1
ATOM 5059 N N . ALA A 1 638 ? 47.968 18.613 -64.563 1.00 94.56 638 ALA A N 1
ATOM 5060 C CA . ALA A 1 638 ? 48.778 17.418 -64.819 1.00 94.56 638 ALA A CA 1
ATOM 5061 C C . ALA A 1 638 ? 48.655 16.945 -66.281 1.00 94.56 638 ALA A C 1
ATOM 5063 O O . ALA A 1 638 ? 49.645 16.537 -66.892 1.00 94.56 638 ALA A O 1
ATOM 5064 N N . ASP A 1 639 ? 47.462 17.061 -66.861 1.00 95.44 639 ASP A N 1
ATOM 5065 C CA . ASP A 1 639 ? 47.184 16.822 -68.276 1.00 95.44 639 ASP A CA 1
ATOM 5066 C C . ASP A 1 639 ? 47.938 17.806 -69.180 1.00 95.44 639 ASP A C 1
ATOM 5068 O O . ASP A 1 639 ? 48.653 17.395 -70.098 1.00 95.44 639 ASP A O 1
ATOM 5072 N N . GLU A 1 640 ? 47.830 19.109 -68.916 1.00 93.81 640 GLU A N 1
ATOM 5073 C CA . GLU A 1 640 ? 48.454 20.135 -69.753 1.00 93.81 640 GLU A CA 1
ATOM 5074 C C . GLU A 1 640 ? 49.980 20.149 -69.602 1.00 93.81 640 GLU A C 1
ATOM 5076 O O . GLU A 1 640 ? 50.688 20.243 -70.605 1.00 93.81 640 GLU A O 1
ATOM 5081 N N . THR A 1 641 ? 50.527 19.916 -68.403 1.00 93.44 641 THR A N 1
ATOM 5082 C CA . THR A 1 641 ? 51.980 19.707 -68.253 1.00 93.44 641 THR A CA 1
ATOM 5083 C C . THR A 1 641 ? 52.456 18.437 -68.967 1.00 93.44 641 THR A C 1
ATOM 5085 O O . THR A 1 641 ? 53.528 18.456 -69.572 1.00 93.44 641 THR A O 1
ATOM 5088 N N . ALA A 1 642 ? 51.663 17.358 -69.012 1.00 93.06 642 ALA A N 1
ATOM 5089 C CA . ALA A 1 642 ? 51.987 16.177 -69.817 1.00 93.06 642 ALA A CA 1
ATOM 5090 C C . ALA A 1 642 ? 51.923 16.448 -71.337 1.00 93.06 642 ALA A C 1
ATOM 5092 O O . ALA A 1 642 ? 52.749 15.914 -72.083 1.00 93.06 642 ALA A O 1
ATOM 5093 N N . ARG A 1 643 ? 50.995 17.295 -71.810 1.00 95.06 643 ARG A N 1
ATOM 5094 C CA . ARG A 1 643 ? 50.924 17.757 -73.215 1.00 95.06 643 ARG A CA 1
ATOM 5095 C C . ARG A 1 643 ? 52.113 18.652 -73.577 1.00 95.06 643 ARG A C 1
ATOM 5097 O O . ARG A 1 643 ? 52.732 18.441 -74.618 1.00 95.06 643 ARG A O 1
ATOM 5104 N N . GLN A 1 644 ? 52.484 19.592 -72.709 1.00 93.06 644 GLN A N 1
ATOM 5105 C CA . GLN A 1 644 ? 53.668 20.441 -72.881 1.00 93.06 644 GLN A CA 1
ATOM 5106 C C . GLN A 1 644 ? 54.957 19.608 -72.907 1.00 93.06 644 GLN A C 1
ATOM 5108 O O . GLN A 1 644 ? 55.783 19.785 -73.797 1.00 93.06 644 GLN A O 1
ATOM 5113 N N . GLN A 1 645 ? 55.098 18.630 -72.006 1.00 94.38 645 GLN A N 1
ATOM 5114 C CA . GLN A 1 645 ? 56.243 17.711 -71.985 1.00 94.38 645 GLN A CA 1
ATOM 5115 C C . GLN A 1 645 ? 56.359 16.868 -73.266 1.00 94.38 645 GLN A C 1
ATOM 5117 O O . GLN A 1 645 ? 57.479 16.603 -73.697 1.00 94.38 645 GLN A O 1
ATOM 5122 N N . ARG A 1 646 ? 55.236 16.480 -73.895 1.00 95.06 646 ARG A N 1
ATOM 5123 C CA . ARG A 1 646 ? 55.232 15.861 -75.235 1.00 95.06 646 ARG A CA 1
ATOM 5124 C C . ARG A 1 646 ? 55.745 16.846 -76.293 1.00 95.06 646 ARG A C 1
ATOM 5126 O O . ARG A 1 646 ? 56.777 16.573 -76.890 1.00 95.06 646 ARG A O 1
ATOM 5133 N N . ARG A 1 647 ? 55.146 18.041 -76.409 1.00 94.75 647 ARG A N 1
ATOM 5134 C CA . ARG A 1 647 ? 55.577 19.076 -77.377 1.00 94.75 647 ARG A CA 1
ATOM 5135 C C . ARG A 1 647 ? 57.067 19.426 -77.264 1.00 94.75 647 ARG A C 1
ATOM 5137 O O . ARG A 1 647 ? 57.745 19.555 -78.278 1.00 94.75 647 ARG A O 1
ATOM 5144 N N . CYS A 1 648 ? 57.602 19.550 -76.048 1.00 93.75 648 CYS A N 1
ATOM 5145 C CA . CYS A 1 648 ? 59.032 19.795 -75.837 1.00 93.75 648 CYS A CA 1
ATOM 5146 C C . CYS A 1 648 ? 59.905 18.618 -76.303 1.00 93.75 648 CYS A C 1
ATOM 5148 O O . CYS A 1 648 ? 60.987 18.839 -76.841 1.00 93.75 648 CYS A O 1
ATOM 5150 N N . HIS A 1 649 ? 59.448 17.376 -76.124 1.00 95.44 649 HIS A N 1
ATOM 5151 C CA . HIS A 1 649 ? 60.135 16.182 -76.619 1.00 95.44 649 HIS A CA 1
ATOM 5152 C C . HIS A 1 649 ? 60.128 16.120 -78.155 1.00 95.44 649 HIS A C 1
ATOM 5154 O O . HIS A 1 649 ? 61.171 15.843 -78.748 1.00 95.44 649 HIS A O 1
ATOM 5160 N N . ASP A 1 650 ? 59.002 16.469 -78.783 1.00 94.25 650 ASP A N 1
ATOM 5161 C CA . ASP A 1 650 ? 58.854 16.553 -80.239 1.00 94.25 650 ASP A CA 1
ATOM 5162 C C . ASP A 1 650 ? 59.811 17.608 -80.829 1.00 94.25 650 ASP A C 1
ATOM 5164 O O . ASP A 1 650 ? 60.593 17.305 -81.730 1.00 94.25 650 ASP A O 1
ATOM 5168 N N . VAL A 1 651 ? 59.847 18.818 -80.253 1.00 96.00 651 VAL A N 1
ATOM 5169 C CA . VAL A 1 651 ? 60.766 19.901 -80.661 1.00 96.00 651 VAL A CA 1
ATOM 5170 C C . VAL A 1 651 ? 62.237 19.520 -80.455 1.00 96.00 651 VAL A C 1
ATOM 5172 O O . VAL A 1 651 ? 63.074 19.822 -81.306 1.00 96.00 651 VAL A O 1
ATOM 5175 N N . VAL A 1 652 ? 62.581 18.815 -79.369 1.00 95.56 652 VAL A N 1
ATOM 5176 C CA . VAL A 1 652 ? 63.942 18.282 -79.171 1.00 95.56 652 VAL A CA 1
ATOM 5177 C C . VAL A 1 652 ? 64.282 17.237 -80.236 1.00 95.56 652 VAL A C 1
ATOM 5179 O O . VAL A 1 652 ? 65.391 17.265 -80.765 1.00 95.56 652 VAL A O 1
ATOM 5182 N N . HIS A 1 653 ? 63.345 16.362 -80.613 1.00 95.44 653 HIS A N 1
ATOM 5183 C CA . HIS A 1 653 ? 63.542 15.404 -81.702 1.00 95.44 653 HIS A CA 1
ATOM 5184 C C . HIS A 1 653 ? 63.699 16.072 -83.075 1.00 95.44 653 HIS A C 1
ATOM 5186 O O . HIS A 1 653 ? 64.532 15.626 -83.870 1.00 95.44 653 HIS A O 1
ATOM 5192 N N . GLU A 1 654 ? 62.967 17.152 -83.356 1.00 94.75 654 GLU A N 1
ATOM 5193 C CA . GLU A 1 654 ? 63.156 17.937 -84.578 1.00 94.75 654 GLU A CA 1
ATOM 5194 C C . GLU A 1 654 ? 64.505 18.661 -84.596 1.00 94.75 654 GLU A C 1
ATOM 5196 O O . GLU A 1 654 ? 65.227 18.554 -85.589 1.00 94.75 654 GLU A O 1
ATOM 5201 N N . LYS A 1 655 ? 64.894 19.318 -83.494 1.00 95.50 655 LYS A N 1
ATOM 5202 C CA . LYS A 1 655 ? 66.221 19.937 -83.343 1.00 95.50 655 LYS A CA 1
ATOM 5203 C C . LYS A 1 655 ? 67.328 18.903 -83.549 1.00 95.50 655 LYS A C 1
ATOM 5205 O O . LYS A 1 655 ? 68.210 19.114 -84.367 1.00 95.50 655 LYS A O 1
ATOM 5210 N N . ASP A 1 656 ? 67.250 17.749 -82.894 1.00 95.12 656 ASP A N 1
ATOM 5211 C CA . ASP A 1 656 ? 68.210 16.654 -83.063 1.00 95.12 656 ASP A CA 1
ATOM 5212 C C . ASP A 1 656 ? 68.262 16.108 -84.504 1.00 95.12 656 ASP A C 1
ATOM 5214 O O . ASP A 1 656 ? 69.323 15.688 -84.973 1.00 95.12 656 ASP A O 1
ATOM 5218 N N . ARG A 1 657 ? 67.134 16.091 -85.229 1.00 95.31 657 ARG A N 1
ATOM 5219 C CA . ARG A 1 657 ? 67.102 15.742 -86.660 1.00 95.31 657 ARG A CA 1
ATOM 5220 C C . ARG A 1 657 ? 67.833 16.797 -87.492 1.00 95.31 657 ARG A C 1
ATOM 5222 O O . ARG A 1 657 ? 68.609 16.425 -88.372 1.00 95.31 657 ARG A O 1
ATOM 5229 N N . LEU A 1 658 ? 67.609 18.080 -87.208 1.00 95.31 658 LEU A N 1
ATOM 5230 C CA . LEU A 1 658 ? 68.264 19.199 -87.885 1.00 95.31 658 LEU A CA 1
ATOM 5231 C C . LEU A 1 658 ? 69.769 19.240 -87.577 1.00 95.31 658 LEU A C 1
ATOM 5233 O O . LEU A 1 658 ? 70.558 19.328 -88.509 1.00 95.31 658 LEU A O 1
ATOM 5237 N N . ASP A 1 659 ? 70.190 19.047 -86.326 1.00 95.25 659 ASP A N 1
ATOM 5238 C CA . ASP A 1 659 ? 71.605 18.971 -85.931 1.00 95.25 659 ASP A CA 1
ATOM 5239 C C . ASP A 1 659 ? 72.338 17.832 -86.661 1.00 95.25 659 ASP A C 1
ATOM 5241 O O . ASP A 1 659 ? 73.463 17.997 -87.142 1.00 95.25 659 ASP A O 1
ATOM 5245 N N . ARG A 1 660 ? 71.691 16.668 -86.819 1.00 94.69 660 ARG A N 1
ATOM 5246 C CA . ARG A 1 660 ? 72.224 15.556 -87.629 1.00 94.69 660 ARG A CA 1
ATOM 5247 C C . ARG A 1 660 ? 72.317 15.926 -89.111 1.00 94.69 660 ARG A C 1
ATOM 5249 O O . ARG A 1 660 ? 73.313 15.597 -89.748 1.00 94.69 660 ARG A O 1
ATOM 5256 N N . GLN A 1 661 ? 71.329 16.631 -89.664 1.00 95.38 661 GLN A N 1
ATOM 5257 C CA . GLN A 1 661 ? 71.372 17.103 -91.053 1.00 95.38 661 GLN A CA 1
ATOM 5258 C C . GLN A 1 661 ? 72.478 18.147 -91.269 1.00 95.38 661 GLN A C 1
ATOM 5260 O O . GLN A 1 661 ? 73.270 17.996 -92.195 1.00 95.38 661 GLN A O 1
ATOM 5265 N N . VAL A 1 662 ? 72.595 19.152 -90.397 1.00 95.31 662 VAL A N 1
ATOM 5266 C CA . VAL A 1 662 ? 73.632 20.195 -90.460 1.00 95.31 662 VAL A CA 1
ATOM 5267 C C . VAL A 1 662 ? 75.025 19.592 -90.294 1.00 95.31 662 VAL A C 1
ATOM 5269 O O . VAL A 1 662 ? 75.908 19.882 -91.096 1.00 95.31 662 VAL A O 1
ATOM 5272 N N . THR A 1 663 ? 75.236 18.695 -89.325 1.00 94.88 663 THR A N 1
ATOM 5273 C CA . THR A 1 663 ? 76.546 18.041 -89.148 1.00 94.88 663 THR A CA 1
ATOM 5274 C C . THR A 1 663 ? 76.893 17.070 -90.281 1.00 94.88 663 THR A C 1
ATOM 5276 O O . THR A 1 663 ? 78.070 16.940 -90.613 1.00 94.88 663 THR A O 1
ATOM 5279 N N . ASN A 1 664 ? 75.910 16.432 -90.927 1.00 94.31 664 ASN A N 1
ATOM 5280 C CA . ASN A 1 664 ? 76.141 15.678 -92.164 1.00 94.31 664 ASN A CA 1
ATOM 5281 C C . ASN A 1 664 ? 76.560 16.612 -93.310 1.00 94.31 664 ASN A C 1
ATOM 5283 O O . ASN A 1 664 ? 77.621 16.400 -93.893 1.00 94.31 664 ASN A O 1
ATOM 5287 N N . ARG A 1 665 ? 75.810 17.696 -93.563 1.00 93.94 665 ARG A N 1
ATOM 5288 C CA . ARG A 1 665 ? 76.144 18.689 -94.600 1.00 93.94 665 ARG A CA 1
ATOM 5289 C C . ARG A 1 665 ? 77.494 19.370 -94.362 1.00 93.94 665 ARG A C 1
ATOM 5291 O O . ARG A 1 665 ? 78.221 19.605 -95.318 1.00 93.94 665 ARG A O 1
ATOM 5298 N N . ALA A 1 666 ? 77.874 19.625 -93.111 1.00 93.38 666 ALA A N 1
ATOM 5299 C CA . ALA A 1 666 ? 79.196 20.149 -92.770 1.00 93.38 666 ALA A CA 1
ATOM 5300 C C . ALA A 1 666 ? 80.325 19.156 -93.107 1.00 93.38 666 ALA A C 1
ATOM 5302 O O . ALA A 1 666 ? 81.365 19.569 -93.617 1.00 93.38 666 ALA A O 1
ATOM 5303 N N . ARG A 1 667 ? 80.119 17.846 -92.887 1.00 94.62 667 ARG A N 1
ATOM 5304 C CA . ARG A 1 667 ? 81.078 16.803 -93.300 1.00 94.62 667 ARG A CA 1
ATOM 5305 C C . ARG A 1 667 ? 81.145 16.647 -94.822 1.00 94.62 667 ARG A C 1
ATOM 5307 O O . ARG A 1 667 ? 82.242 16.519 -95.352 1.00 94.62 667 ARG A O 1
ATOM 5314 N N . GLU A 1 668 ? 80.009 16.712 -95.518 1.00 94.31 668 GLU A N 1
ATOM 5315 C CA . GLU A 1 668 ? 79.952 16.722 -96.990 1.00 94.31 668 GLU A CA 1
ATOM 5316 C C . GLU A 1 668 ? 80.716 17.923 -97.572 1.00 94.31 668 GLU A C 1
ATOM 5318 O O . GLU A 1 668 ? 81.581 17.746 -98.425 1.00 94.31 668 GLU A O 1
ATOM 5323 N N . LEU A 1 669 ? 80.461 19.135 -97.065 1.00 94.69 669 LEU A N 1
ATOM 5324 C CA . LEU A 1 669 ? 81.167 20.350 -97.482 1.00 94.69 669 LEU A CA 1
ATOM 5325 C C . LEU A 1 669 ? 82.667 20.275 -97.182 1.00 94.69 669 LEU A C 1
ATOM 5327 O O . LEU A 1 669 ? 83.467 20.624 -98.043 1.00 94.69 669 LEU A O 1
ATOM 5331 N N . HIS A 1 670 ? 83.072 19.793 -96.004 1.00 93.81 670 HIS A N 1
ATOM 5332 C CA . HIS A 1 670 ? 84.492 19.639 -95.675 1.00 93.81 670 HIS A CA 1
ATOM 5333 C C . HIS A 1 670 ? 85.196 18.639 -96.608 1.00 93.81 670 HIS A C 1
ATOM 5335 O O . HIS A 1 670 ? 86.287 18.935 -97.094 1.00 93.81 670 HIS A O 1
ATOM 5341 N N . ALA A 1 671 ? 84.554 17.510 -96.929 1.00 93.06 671 ALA A N 1
ATOM 5342 C CA . ALA A 1 671 ? 85.076 16.549 -97.899 1.00 93.06 671 ALA A CA 1
ATOM 5343 C C . ALA A 1 671 ? 85.214 17.162 -99.305 1.00 93.06 671 ALA A C 1
ATOM 5345 O O . ALA A 1 671 ? 86.238 16.965 -99.956 1.00 93.06 671 ALA A O 1
ATOM 5346 N N . LEU A 1 672 ? 84.236 17.964 -99.748 1.00 93.06 672 LEU A N 1
ATOM 5347 C CA . LEU A 1 672 ? 84.313 18.702 -101.014 1.00 93.06 672 LEU A CA 1
ATOM 5348 C C . LEU A 1 672 ? 85.416 19.774 -101.006 1.00 93.06 672 LEU A C 1
ATOM 5350 O O . LEU A 1 672 ? 86.088 19.948 -102.019 1.00 93.06 672 LEU A O 1
ATOM 5354 N N . TYR A 1 673 ? 85.653 20.459 -99.882 1.00 93.94 673 TYR A N 1
ATOM 5355 C CA . TYR A 1 673 ? 86.752 21.422 -99.756 1.00 93.94 673 TYR A CA 1
ATOM 5356 C C . TYR A 1 673 ? 88.130 20.750 -99.805 1.00 93.94 673 TYR A C 1
ATOM 5358 O O . TYR A 1 673 ? 89.002 21.238 -100.519 1.00 93.94 673 TYR A O 1
ATOM 5366 N N . GLU A 1 674 ? 88.341 19.619 -99.123 1.00 93.56 674 GLU A N 1
ATOM 5367 C CA . GLU A 1 674 ? 89.608 18.876 -99.235 1.00 93.56 674 GLU A CA 1
ATOM 5368 C C . GLU A 1 674 ? 89.769 18.217 -100.621 1.00 93.56 674 GLU A C 1
ATOM 5370 O O . GLU A 1 674 ? 90.881 18.153 -101.150 1.00 93.56 674 GLU A O 1
ATOM 5375 N N . GLN A 1 675 ? 88.675 17.814 -101.281 1.00 94.19 675 GLN A N 1
ATOM 5376 C CA . GLN A 1 675 ? 88.710 17.368 -102.679 1.00 94.19 675 GLN A CA 1
ATOM 5377 C C . GLN A 1 675 ? 89.110 18.510 -103.629 1.00 94.19 675 GLN A C 1
ATOM 5379 O O . GLN A 1 675 ? 90.004 18.332 -104.452 1.00 94.19 675 GLN A O 1
ATOM 5384 N N . ALA A 1 676 ? 88.512 19.696 -103.495 1.00 89.69 676 ALA A N 1
ATOM 5385 C CA . ALA A 1 676 ? 88.872 20.865 -104.298 1.00 89.69 676 ALA A CA 1
ATOM 5386 C C . ALA A 1 676 ? 90.325 21.303 -104.045 1.00 89.69 676 ALA A C 1
ATOM 5388 O O . ALA A 1 676 ? 91.051 21.619 -104.984 1.00 89.69 676 ALA A O 1
ATOM 5389 N N . ARG A 1 677 ? 90.784 21.257 -102.788 1.00 95.12 677 ARG A N 1
ATOM 5390 C CA . ARG A 1 677 ? 92.160 21.576 -102.385 1.00 95.12 677 ARG A CA 1
ATOM 5391 C C . ARG A 1 677 ? 93.186 20.591 -102.948 1.00 95.12 677 ARG A C 1
ATOM 5393 O O . ARG A 1 677 ? 94.228 21.020 -103.433 1.00 95.12 677 ARG A O 1
ATOM 5400 N N . THR A 1 678 ? 92.900 19.288 -102.911 1.00 91.00 678 THR A N 1
ATOM 5401 C CA . THR A 1 678 ? 93.779 18.266 -103.508 1.00 91.00 678 THR A CA 1
ATOM 5402 C C . THR A 1 678 ? 93.772 18.324 -105.036 1.00 91.00 678 THR A C 1
ATOM 5404 O O . THR A 1 678 ? 94.823 18.180 -105.651 1.00 91.00 678 THR A O 1
ATOM 5407 N N . GLN A 1 679 ? 92.633 18.629 -105.666 1.00 90.75 679 GLN A N 1
ATOM 5408 C CA . GLN A 1 679 ? 92.581 18.925 -107.102 1.00 90.75 679 GLN A CA 1
ATOM 5409 C C . GLN A 1 679 ? 93.374 20.193 -107.456 1.00 90.75 679 GLN A C 1
ATOM 5411 O O . GLN A 1 679 ? 94.097 20.191 -108.448 1.00 90.75 679 GLN A O 1
ATOM 5416 N N . GLN A 1 680 ? 93.309 21.249 -106.640 1.00 91.69 680 GLN A N 1
ATOM 5417 C CA . GLN A 1 680 ? 94.083 22.475 -106.852 1.00 91.69 680 GLN A CA 1
ATOM 5418 C C . GLN A 1 680 ? 95.593 22.231 -106.724 1.00 91.69 680 GLN A C 1
ATOM 5420 O O . GLN A 1 680 ? 96.345 22.708 -107.571 1.00 91.69 680 GLN A O 1
ATOM 5425 N N . SER A 1 681 ? 96.052 21.467 -105.726 1.00 90.62 681 SER A N 1
ATOM 5426 C CA . SER A 1 681 ? 97.479 21.141 -105.595 1.00 90.62 681 SER A CA 1
ATOM 5427 C C . SER A 1 681 ? 97.974 20.213 -106.711 1.00 90.62 681 SER A C 1
ATOM 5429 O O . SER A 1 681 ? 99.095 20.380 -107.190 1.00 90.62 681 SER A O 1
ATOM 5431 N N . LEU A 1 682 ? 97.131 19.290 -107.188 1.00 91.19 682 LEU A N 1
ATOM 5432 C CA . LEU A 1 682 ? 97.414 18.465 -108.364 1.00 91.19 682 LEU A CA 1
ATOM 5433 C C . LEU A 1 682 ? 97.518 19.322 -109.638 1.00 91.19 682 LEU A C 1
ATOM 5435 O O . LEU A 1 682 ? 98.458 19.155 -110.412 1.00 91.19 682 LEU A O 1
ATOM 5439 N N . LEU A 1 683 ? 96.600 20.273 -109.837 1.00 90.94 683 LEU A N 1
ATOM 5440 C CA . LEU A 1 683 ? 96.645 21.217 -110.957 1.00 90.94 683 LEU A CA 1
ATOM 5441 C C . LEU A 1 683 ? 97.888 22.109 -110.902 1.00 90.94 683 LEU A C 1
ATOM 5443 O O . LEU A 1 683 ? 98.542 22.249 -111.925 1.00 90.94 683 LEU A O 1
ATOM 5447 N N . GLN A 1 684 ? 98.272 22.629 -109.733 1.00 91.81 684 GLN A N 1
ATOM 5448 C CA . GLN A 1 684 ? 99.514 23.398 -109.561 1.00 91.81 684 GLN A CA 1
ATOM 5449 C C . GLN A 1 684 ? 100.768 22.554 -109.837 1.00 91.81 684 GLN A C 1
ATOM 5451 O O . GLN A 1 684 ? 101.735 23.045 -110.418 1.00 91.81 684 GLN A O 1
ATOM 5456 N N . HIS A 1 685 ? 100.762 21.268 -109.469 1.00 91.38 685 HIS A N 1
ATOM 5457 C CA . HIS A 1 685 ? 101.850 20.355 -109.814 1.00 91.38 685 HIS A CA 1
ATOM 5458 C C . HIS A 1 685 ? 101.918 20.096 -111.328 1.00 91.38 685 HIS A C 1
ATOM 5460 O O . HIS A 1 685 ? 102.999 20.180 -111.911 1.00 91.38 685 HIS A O 1
ATOM 5466 N N . HIS A 1 686 ? 100.778 19.854 -111.982 1.00 91.00 686 HIS A N 1
ATOM 5467 C CA . HIS A 1 686 ? 100.713 19.712 -113.438 1.00 91.00 686 HIS A CA 1
ATOM 5468 C C . HIS A 1 686 ? 101.061 21.009 -114.174 1.00 91.00 686 HIS A C 1
ATOM 5470 O O . HIS A 1 686 ? 101.749 20.946 -115.181 1.00 91.00 686 HIS A O 1
ATOM 5476 N N . GLU A 1 687 ? 100.664 22.176 -113.672 1.00 91.25 687 GLU A N 1
ATOM 5477 C CA . GLU A 1 687 ? 101.071 23.489 -114.181 1.00 91.25 687 GLU A CA 1
ATOM 5478 C C . GLU A 1 687 ? 102.590 23.675 -114.066 1.00 91.25 687 GLU A C 1
ATOM 5480 O O . GLU A 1 687 ? 103.222 24.139 -115.011 1.00 91.25 687 GLU A O 1
ATOM 5485 N N . GLY A 1 688 ? 103.208 23.240 -112.962 1.00 88.88 688 GLY A N 1
ATOM 5486 C CA . GLY A 1 688 ? 104.665 23.156 -112.837 1.00 88.88 688 GLY A CA 1
ATOM 5487 C C . GLY A 1 688 ? 105.290 22.264 -113.914 1.00 88.88 688 GLY A C 1
ATOM 5488 O O . GLY A 1 688 ? 106.166 22.714 -114.649 1.00 88.88 688 GLY A O 1
ATOM 5489 N N . LEU A 1 689 ? 104.784 21.036 -114.076 1.00 88.31 689 LEU A N 1
ATOM 5490 C CA . LEU A 1 689 ? 105.251 20.094 -115.101 1.00 88.31 689 LEU A CA 1
ATOM 5491 C C . LEU A 1 689 ? 105.049 20.619 -116.532 1.00 88.31 689 LEU A C 1
ATOM 5493 O O . LEU A 1 689 ? 105.928 20.433 -117.367 1.00 88.31 689 LEU A O 1
ATOM 5497 N N . TYR A 1 690 ? 103.935 21.295 -116.823 1.00 87.38 690 TYR A N 1
ATOM 5498 C CA . TYR A 1 690 ? 103.677 21.916 -118.123 1.00 87.38 690 TYR A CA 1
ATOM 5499 C C . TYR A 1 690 ? 104.557 23.142 -118.357 1.00 87.38 690 TYR A C 1
ATOM 5501 O O . TYR A 1 690 ? 105.002 23.336 -119.479 1.00 87.38 690 TYR A O 1
ATOM 5509 N N . ASN A 1 691 ? 104.866 23.937 -117.330 1.00 89.44 691 ASN A N 1
ATOM 5510 C CA . ASN A 1 691 ? 105.821 25.040 -117.438 1.00 89.44 691 ASN A CA 1
ATOM 5511 C C . ASN A 1 691 ? 107.257 24.532 -117.635 1.00 89.44 691 ASN A C 1
ATOM 5513 O O . ASN A 1 691 ? 108.007 25.118 -118.409 1.00 89.44 691 ASN A O 1
ATOM 5517 N N . ASP A 1 692 ? 107.645 23.422 -117.006 1.00 87.81 692 ASP A N 1
ATOM 5518 C CA . ASP A 1 692 ? 108.948 22.792 -117.246 1.00 87.81 692 ASP A CA 1
ATOM 5519 C C . ASP A 1 692 ? 109.011 22.094 -118.612 1.00 87.81 692 ASP A C 1
ATOM 5521 O O . ASP A 1 692 ? 110.027 22.203 -119.296 1.00 87.81 692 ASP A O 1
ATOM 5525 N N . GLN A 1 693 ? 107.921 21.480 -119.081 1.00 86.38 693 GLN A N 1
ATOM 5526 C CA . GLN A 1 693 ? 107.794 21.023 -120.470 1.00 86.38 693 GLN A CA 1
ATOM 5527 C C . GLN A 1 693 ? 107.786 22.192 -121.462 1.00 86.38 693 GLN A C 1
ATOM 5529 O O . GLN A 1 693 ? 108.373 22.066 -122.529 1.00 86.38 693 GLN A O 1
ATOM 5534 N N . ALA A 1 694 ? 107.189 23.338 -121.126 1.00 84.25 694 ALA A N 1
ATOM 5535 C CA . ALA A 1 694 ? 107.212 24.539 -121.955 1.00 84.25 694 ALA A CA 1
ATOM 5536 C C . ALA A 1 694 ? 108.627 25.120 -122.030 1.00 84.25 694 ALA A C 1
ATOM 5538 O O . ALA A 1 694 ? 109.099 25.371 -123.126 1.00 84.25 694 ALA A O 1
ATOM 5539 N N . ARG A 1 695 ? 109.363 25.207 -120.914 1.00 87.50 695 ARG A N 1
ATOM 5540 C CA . ARG A 1 695 ? 110.793 25.576 -120.890 1.00 87.50 695 ARG A CA 1
ATOM 5541 C C . ARG A 1 695 ? 111.657 24.586 -121.669 1.00 87.50 695 ARG A C 1
ATOM 5543 O O . ARG A 1 695 ? 112.577 24.994 -122.371 1.00 87.50 695 ARG A O 1
ATOM 5550 N N . GLN A 1 696 ? 111.369 23.287 -121.576 1.00 83.88 696 GLN A N 1
ATOM 5551 C CA . GLN A 1 696 ? 112.022 22.266 -122.399 1.00 83.88 696 GLN A CA 1
ATOM 5552 C C . GLN A 1 696 ? 111.676 22.443 -123.878 1.00 83.88 696 GLN A C 1
ATOM 5554 O O . GLN A 1 696 ? 112.568 22.317 -124.705 1.00 83.88 696 GLN A O 1
ATOM 5559 N N . LEU A 1 697 ? 110.433 22.787 -124.224 1.00 79.94 697 LEU A N 1
ATOM 5560 C CA . LEU A 1 697 ? 110.003 23.083 -125.591 1.00 79.94 697 LEU A CA 1
ATOM 5561 C C . LEU A 1 697 ? 110.557 24.413 -126.108 1.00 79.94 697 LEU A C 1
ATOM 5563 O O . LEU A 1 697 ? 110.872 24.476 -127.282 1.00 79.94 697 LEU A O 1
ATOM 5567 N N . GLU A 1 698 ? 110.747 25.436 -125.278 1.00 83.75 698 GLU A N 1
ATOM 5568 C CA . GLU A 1 698 ? 111.424 26.693 -125.618 1.00 83.75 698 GLU A CA 1
ATOM 5569 C C . GLU A 1 698 ? 112.923 26.462 -125.819 1.00 83.75 698 GLU A C 1
ATOM 5571 O O . GLU A 1 698 ? 113.504 26.953 -126.783 1.00 83.75 698 GLU A O 1
ATOM 5576 N N . HIS A 1 699 ? 113.555 25.654 -124.964 1.00 85.69 699 HIS A N 1
ATOM 5577 C CA . HIS A 1 699 ? 114.949 25.257 -125.133 1.00 85.69 699 HIS A CA 1
ATOM 5578 C C . HIS A 1 699 ? 115.128 24.370 -126.372 1.00 85.69 699 HIS A C 1
ATOM 5580 O O . HIS A 1 699 ? 116.052 24.590 -127.149 1.00 85.69 699 HIS A O 1
ATOM 5586 N N . LEU A 1 700 ? 114.213 23.427 -126.619 1.00 77.06 700 LEU A N 1
ATOM 5587 C CA . LEU A 1 700 ? 114.156 22.624 -127.841 1.00 77.06 700 LEU A CA 1
ATOM 5588 C C . LEU A 1 700 ? 113.750 23.454 -129.063 1.00 77.06 700 LEU A C 1
ATOM 5590 O O . LEU A 1 700 ? 114.178 23.112 -130.155 1.00 77.06 700 LEU A O 1
ATOM 5594 N N . GLN A 1 701 ? 112.989 24.543 -128.933 1.00 77.81 701 GLN A N 1
ATOM 5595 C CA . GLN A 1 701 ? 112.701 25.490 -130.017 1.00 77.81 701 GLN A CA 1
ATOM 5596 C C . GLN A 1 701 ? 113.912 26.365 -130.310 1.00 77.81 701 GLN A C 1
ATOM 5598 O O . GLN A 1 701 ? 114.215 26.583 -131.471 1.00 77.81 701 GLN A O 1
ATOM 5603 N N . TYR A 1 702 ? 114.667 26.800 -129.302 1.00 81.19 702 TYR A N 1
ATOM 5604 C CA . TYR A 1 702 ? 115.936 27.495 -129.499 1.00 81.19 702 TYR A CA 1
ATOM 5605 C C . TYR A 1 702 ? 116.978 26.567 -130.138 1.00 81.19 702 TYR A C 1
ATOM 5607 O O . TYR A 1 702 ? 117.601 26.929 -131.137 1.00 81.19 702 TYR A O 1
ATOM 5615 N N . GLN A 1 703 ? 117.110 25.335 -129.633 1.00 80.38 703 GLN A N 1
ATOM 5616 C CA . GLN A 1 703 ? 117.930 24.296 -130.254 1.00 80.38 703 GLN A CA 1
ATOM 5617 C C . GLN A 1 703 ? 117.440 23.980 -131.666 1.00 80.38 703 GLN A C 1
ATOM 5619 O O . GLN A 1 703 ? 118.262 23.923 -132.564 1.00 80.38 703 GLN A O 1
ATOM 5624 N N . THR A 1 704 ? 116.135 23.829 -131.911 1.00 68.69 704 THR A N 1
ATOM 5625 C CA . THR A 1 704 ? 115.602 23.602 -133.265 1.00 68.69 704 THR A CA 1
ATOM 5626 C C . THR A 1 704 ? 115.537 24.856 -134.121 1.00 68.69 704 THR A C 1
ATOM 5628 O O . THR A 1 704 ? 115.340 24.703 -135.312 1.00 68.69 704 THR A O 1
ATOM 5631 N N . LEU A 1 705 ? 115.802 26.058 -133.602 1.00 78.94 705 LEU A N 1
ATOM 5632 C CA . LEU A 1 705 ? 116.034 27.273 -134.387 1.00 78.94 705 LEU A CA 1
ATOM 5633 C C . LEU A 1 705 ? 117.508 27.374 -134.794 1.00 78.94 705 LEU A C 1
ATOM 5635 O O . LEU A 1 705 ? 117.791 27.689 -135.944 1.00 78.94 705 LEU A O 1
ATOM 5639 N N . GLN A 1 706 ? 118.449 27.014 -133.914 1.00 73.31 706 GLN A N 1
ATOM 5640 C CA . GLN A 1 706 ? 119.856 26.842 -134.294 1.00 73.31 706 GLN A CA 1
ATOM 5641 C C . GLN A 1 706 ? 120.027 25.666 -135.262 1.00 73.31 706 GLN A C 1
ATOM 5643 O O . GLN A 1 706 ? 120.571 25.830 -136.355 1.00 73.31 706 GLN A O 1
ATOM 5648 N N . PHE A 1 707 ? 119.471 24.501 -134.924 1.00 73.38 707 PHE A N 1
ATOM 5649 C CA . PHE A 1 707 ? 119.378 23.370 -135.834 1.00 73.38 707 PHE A CA 1
ATOM 5650 C C . PHE A 1 707 ? 118.485 23.679 -137.034 1.00 73.38 707 PHE A C 1
ATOM 5652 O O . PHE A 1 707 ? 118.726 23.050 -138.039 1.00 73.38 707 PHE A O 1
ATOM 5659 N N . ALA A 1 708 ? 117.524 24.617 -137.027 1.00 62.16 708 ALA A N 1
ATOM 5660 C CA . ALA A 1 708 ? 116.835 25.043 -138.259 1.00 62.16 708 ALA A CA 1
ATOM 5661 C C . ALA A 1 708 ? 117.639 26.050 -139.074 1.00 62.16 708 ALA A C 1
ATOM 5663 O O . ALA A 1 708 ? 117.455 26.084 -140.273 1.00 62.16 708 ALA A O 1
ATOM 5664 N N . GLN A 1 709 ? 118.573 26.813 -138.513 1.00 65.25 709 GLN A N 1
ATOM 5665 C CA . GLN A 1 709 ? 119.520 27.582 -139.328 1.00 65.25 709 GLN A CA 1
ATOM 5666 C C . GLN A 1 709 ? 120.537 26.638 -139.993 1.00 65.25 709 GLN A C 1
ATOM 5668 O O . GLN A 1 709 ? 120.814 26.767 -141.185 1.00 65.25 709 GLN A O 1
ATOM 5673 N N . GLN A 1 710 ? 121.000 25.615 -139.268 1.00 63.16 710 GLN A N 1
ATOM 5674 C CA . GLN A 1 710 ? 121.840 24.530 -139.798 1.00 63.16 710 GLN A CA 1
ATOM 5675 C C . GLN A 1 710 ? 121.053 23.559 -140.708 1.00 63.16 710 GLN A C 1
ATOM 5677 O O . GLN A 1 710 ? 121.597 23.018 -141.665 1.00 63.16 710 GLN A O 1
ATOM 5682 N N . LEU A 1 711 ? 119.756 23.357 -140.464 1.00 52.91 711 LEU A N 1
ATOM 5683 C CA . LEU A 1 711 ? 118.862 22.550 -141.296 1.00 52.91 711 LEU A CA 1
ATOM 5684 C C . LEU A 1 711 ? 118.167 23.367 -142.377 1.00 52.91 711 LEU A C 1
ATOM 5686 O O . LEU A 1 711 ? 117.622 22.732 -143.251 1.00 52.91 711 LEU A O 1
ATOM 5690 N N . GLU A 1 712 ? 118.209 24.693 -142.450 1.00 57.97 712 GLU A N 1
ATOM 5691 C CA . GLU A 1 712 ? 117.834 25.379 -143.697 1.00 57.97 712 GLU A CA 1
ATOM 5692 C C . GLU A 1 712 ? 118.963 25.154 -144.710 1.00 57.97 712 GLU A C 1
ATOM 5694 O O . GLU A 1 712 ? 118.730 24.721 -145.838 1.00 57.97 712 GLU A O 1
ATOM 5699 N N . GLN A 1 713 ? 120.210 25.259 -144.231 1.00 54.69 713 GLN A N 1
ATOM 5700 C CA . GLN A 1 713 ? 121.423 24.866 -144.954 1.00 54.69 713 GLN A CA 1
ATOM 5701 C C . GLN A 1 713 ? 121.418 23.375 -145.378 1.00 54.69 713 GLN A C 1
ATOM 5703 O O . GLN A 1 713 ? 122.046 23.041 -146.380 1.00 54.69 713 GLN A O 1
ATOM 5708 N N . MET A 1 714 ? 120.687 22.482 -144.683 1.00 48.50 714 MET A N 1
ATOM 5709 C CA . MET A 1 714 ? 120.617 21.037 -145.000 1.00 48.50 714 MET A CA 1
ATOM 5710 C C . MET A 1 714 ? 119.229 20.477 -145.411 1.00 48.50 714 MET A C 1
ATOM 5712 O O . MET A 1 714 ? 119.146 19.345 -145.883 1.00 48.50 714 MET A O 1
ATOM 5716 N N . ARG A 1 715 ? 118.130 21.238 -145.341 1.00 44.41 715 ARG A N 1
ATOM 5717 C CA . ARG A 1 715 ? 116.789 20.890 -145.884 1.00 44.41 715 ARG A CA 1
ATOM 5718 C C . ARG A 1 715 ? 116.610 21.391 -147.309 1.00 44.41 715 ARG A C 1
ATOM 5720 O O . ARG A 1 715 ? 115.873 20.765 -148.061 1.00 44.41 715 ARG A O 1
ATOM 5727 N N . MET A 1 716 ? 117.421 22.369 -147.723 1.00 46.62 716 MET A N 1
ATOM 5728 C CA . MET A 1 716 ? 117.816 22.521 -149.129 1.00 46.62 716 MET A CA 1
ATOM 5729 C C . MET A 1 716 ? 118.410 21.223 -149.722 1.00 46.62 716 MET A C 1
ATOM 5731 O O . MET A 1 716 ? 118.450 21.080 -150.940 1.00 46.62 716 MET A O 1
ATOM 5735 N N . PHE A 1 717 ? 118.841 20.269 -148.881 1.00 40.88 717 PHE A N 1
ATOM 5736 C CA . PHE A 1 717 ? 119.378 18.965 -149.284 1.00 40.88 717 PHE A CA 1
ATOM 5737 C C . PHE A 1 717 ? 118.411 17.774 -149.102 1.00 40.88 717 PHE A C 1
ATOM 5739 O O . PHE A 1 717 ? 118.499 16.821 -149.877 1.00 40.88 717 PHE A O 1
ATOM 5746 N N . VAL A 1 718 ? 117.510 17.770 -148.103 1.00 42.56 718 VAL A N 1
ATOM 5747 C CA . VAL A 1 718 ? 116.701 16.574 -147.752 1.00 42.56 718 VAL A CA 1
ATOM 5748 C C . VAL A 1 718 ? 115.232 16.896 -147.424 1.00 42.56 718 VAL A C 1
ATOM 5750 O O . VAL A 1 718 ? 114.890 17.229 -146.292 1.00 42.56 718 VAL A O 1
ATOM 5753 N N . ALA A 1 719 ? 114.335 16.699 -148.397 1.00 34.12 719 ALA A N 1
ATOM 5754 C CA . ALA A 1 719 ? 112.889 16.935 -148.260 1.00 34.12 719 ALA A CA 1
ATOM 5755 C C . ALA A 1 719 ? 112.031 15.671 -148.543 1.00 34.12 719 ALA A C 1
ATOM 5757 O O . ALA A 1 719 ? 111.362 15.607 -149.576 1.00 34.12 719 ALA A O 1
ATOM 5758 N N . ARG A 1 720 ? 112.058 14.638 -147.667 1.00 32.19 720 ARG A N 1
ATOM 5759 C CA . ARG A 1 720 ? 111.288 13.368 -147.845 1.00 32.19 720 ARG A CA 1
ATOM 5760 C C . ARG A 1 720 ? 110.785 12.635 -146.549 1.00 32.19 720 ARG A C 1
ATOM 5762 O O . ARG A 1 720 ? 111.409 11.666 -146.143 1.00 32.19 720 ARG A O 1
ATOM 5769 N N . LEU A 1 721 ? 109.589 13.014 -146.043 1.00 29.58 721 LEU A N 1
ATOM 5770 C CA . LEU A 1 721 ? 108.430 12.162 -145.579 1.00 29.58 721 LEU A CA 1
ATOM 5771 C C . LEU A 1 721 ? 108.406 11.363 -144.191 1.00 29.58 721 LEU A C 1
ATOM 5773 O O . LEU A 1 721 ? 109.472 11.215 -143.601 1.00 29.58 721 LEU A O 1
ATOM 5777 N N . PRO A 1 722 ? 107.212 10.947 -143.614 1.00 56.78 722 PRO A N 1
ATOM 5778 C CA . PRO A 1 722 ? 106.915 10.782 -142.131 1.00 56.78 722 PRO A CA 1
ATOM 5779 C C . PRO A 1 722 ? 105.997 9.572 -141.591 1.00 56.78 722 PRO A C 1
ATOM 5781 O O . PRO A 1 722 ? 105.799 8.627 -142.344 1.00 56.78 722 PRO A O 1
ATOM 5784 N N . GLU A 1 723 ? 105.410 9.631 -140.334 1.00 38.12 723 GLU A N 1
ATOM 5785 C CA . GLU A 1 723 ? 104.259 8.851 -139.643 1.00 38.12 723 GLU A CA 1
ATOM 5786 C C . GLU A 1 723 ? 104.525 7.606 -138.669 1.00 38.12 723 GLU A C 1
ATOM 5788 O O . GLU A 1 723 ? 105.604 7.042 -138.794 1.00 38.12 723 GLU A O 1
ATOM 5793 N N . LEU A 1 724 ? 103.704 7.030 -137.700 1.00 40.94 724 LEU A N 1
ATOM 5794 C CA . LEU A 1 724 ? 102.504 7.333 -136.792 1.00 40.94 724 LEU A CA 1
ATOM 5795 C C . LEU A 1 724 ? 102.106 6.203 -135.699 1.00 40.94 724 LEU A C 1
ATOM 5797 O O . LEU A 1 724 ? 102.550 5.072 -135.856 1.00 40.94 724 LEU A O 1
ATOM 5801 N N . ARG A 1 725 ? 101.151 6.456 -134.722 1.00 37.97 725 ARG A N 1
ATOM 5802 C CA . ARG A 1 725 ? 100.218 5.550 -133.863 1.00 37.97 725 ARG A CA 1
ATOM 5803 C C . ARG A 1 725 ? 100.660 4.844 -132.503 1.00 37.97 725 ARG A C 1
ATOM 5805 O O . ARG A 1 725 ? 101.853 4.819 -132.253 1.00 37.97 725 ARG A O 1
ATOM 5812 N N . VAL A 1 726 ? 99.825 4.150 -131.638 1.00 40.81 726 VAL A N 1
ATOM 5813 C CA . VAL A 1 726 ? 98.592 4.478 -130.775 1.00 40.81 726 VAL A CA 1
ATOM 5814 C C . VAL A 1 726 ? 97.961 3.292 -129.880 1.00 40.81 726 VAL A C 1
ATOM 5816 O O . VAL A 1 726 ? 97.961 2.167 -130.362 1.00 40.81 726 VAL A O 1
ATOM 5819 N N . ALA A 1 727 ? 97.319 3.558 -128.684 1.00 37.72 727 ALA A N 1
ATOM 5820 C CA . ALA A 1 727 ? 96.225 2.823 -127.877 1.00 37.72 727 ALA A CA 1
ATOM 5821 C C . ALA A 1 727 ? 96.417 1.685 -126.764 1.00 37.72 727 ALA A C 1
ATOM 5823 O O . ALA A 1 727 ? 97.417 0.976 -126.802 1.00 37.72 727 ALA A O 1
ATOM 5824 N N . SER A 1 728 ? 95.440 1.490 -125.796 1.00 37.78 728 SER A N 1
ATOM 5825 C CA . SER A 1 728 ? 94.906 0.211 -125.114 1.00 37.78 728 SER A CA 1
ATOM 5826 C C . SER A 1 728 ? 94.145 0.325 -123.708 1.00 37.78 728 SER A C 1
ATOM 5828 O O . SER A 1 728 ? 93.957 1.450 -123.247 1.00 37.78 728 SER A O 1
ATOM 5830 N N . THR A 1 729 ? 93.609 -0.778 -123.077 1.00 36.34 729 THR A N 1
ATOM 5831 C CA . THR A 1 729 ? 92.435 -0.860 -122.092 1.00 36.34 729 THR A CA 1
ATOM 5832 C C . THR A 1 729 ? 92.350 -2.069 -121.059 1.00 36.34 729 THR A C 1
ATOM 5834 O O . THR A 1 729 ? 93.171 -2.967 -121.191 1.00 36.34 729 THR A O 1
ATOM 5837 N N . GLU A 1 730 ? 91.340 -2.132 -120.115 1.00 36.06 730 GLU A N 1
ATOM 5838 C CA . GLU A 1 730 ? 90.540 -3.324 -119.545 1.00 36.06 730 GLU A CA 1
ATOM 5839 C C . GLU A 1 730 ? 90.269 -3.499 -117.971 1.00 36.06 730 GLU A C 1
ATOM 5841 O O . GLU A 1 730 ? 90.926 -2.809 -117.190 1.00 36.06 730 GLU A O 1
ATOM 5846 N N . PRO A 1 731 ? 89.276 -4.334 -117.474 1.00 52.94 731 PRO A N 1
ATOM 5847 C CA . PRO A 1 731 ? 88.689 -4.353 -116.079 1.00 52.94 731 PRO A CA 1
ATOM 5848 C C . PRO A 1 731 ? 88.439 -5.742 -115.345 1.00 52.94 731 PRO A C 1
ATOM 5850 O O . PRO A 1 731 ? 88.720 -6.784 -115.921 1.00 52.94 731 PRO A O 1
ATOM 5853 N N . GLU A 1 732 ? 87.841 -5.789 -114.115 1.00 38.78 732 GLU A N 1
ATOM 5854 C CA . GLU A 1 732 ? 87.163 -6.983 -113.466 1.00 38.78 732 GLU A CA 1
ATOM 5855 C C . GLU A 1 732 ? 86.356 -6.653 -112.144 1.00 38.78 732 GLU A C 1
ATOM 5857 O O . GLU A 1 732 ? 86.692 -5.665 -111.488 1.00 38.78 732 GLU A O 1
ATOM 5862 N N . THR A 1 733 ? 85.341 -7.451 -111.700 1.00 38.22 733 THR A N 1
ATOM 5863 C CA . THR A 1 733 ? 84.582 -7.335 -110.402 1.00 38.22 733 THR A CA 1
ATOM 5864 C C . THR A 1 733 ? 83.861 -8.622 -109.856 1.00 38.22 733 THR A C 1
ATOM 5866 O O . THR A 1 733 ? 83.054 -9.203 -110.578 1.00 38.22 733 THR A O 1
ATOM 5869 N N . TYR A 1 734 ? 83.941 -8.975 -108.538 1.00 38.91 734 TYR A N 1
ATOM 5870 C CA . TYR A 1 734 ? 83.182 -10.128 -107.925 1.00 38.91 734 TYR A CA 1
ATOM 5871 C C . TYR A 1 734 ? 82.670 -10.027 -106.439 1.00 38.91 734 TYR A C 1
ATOM 5873 O O . TYR A 1 734 ? 82.142 -10.991 -105.886 1.00 38.91 734 TYR A O 1
ATOM 5881 N N . ALA A 1 735 ? 82.800 -8.904 -105.717 1.00 50.34 735 ALA A N 1
ATOM 5882 C CA . ALA A 1 735 ? 82.811 -8.930 -104.230 1.00 50.34 735 ALA A CA 1
ATOM 5883 C C . ALA A 1 735 ? 81.468 -8.895 -103.433 1.00 50.34 735 ALA A C 1
ATOM 5885 O O . ALA A 1 735 ? 81.501 -9.014 -102.206 1.00 50.34 735 ALA A O 1
ATOM 5886 N N . LEU A 1 736 ? 80.289 -8.681 -104.039 1.00 49.38 736 LEU A N 1
ATOM 5887 C CA . LEU A 1 736 ? 79.113 -8.185 -103.278 1.00 49.38 736 LEU A CA 1
ATOM 5888 C C . LEU A 1 736 ? 78.190 -9.226 -102.599 1.00 49.38 736 LEU A C 1
ATOM 5890 O O . LEU A 1 736 ? 77.385 -8.847 -101.745 1.00 49.38 736 LEU A O 1
ATOM 5894 N N . LEU A 1 737 ? 78.254 -10.515 -102.948 1.00 42.88 737 LEU A N 1
ATOM 5895 C CA . LEU A 1 737 ? 77.165 -11.464 -102.635 1.00 42.88 737 LEU A CA 1
ATOM 5896 C C . LEU A 1 737 ? 77.096 -11.931 -101.161 1.00 42.88 737 LEU A C 1
ATOM 5898 O O . LEU A 1 737 ? 76.083 -12.469 -100.717 1.00 42.88 737 LEU A O 1
ATOM 5902 N N . GLN A 1 738 ? 78.158 -11.737 -100.375 1.00 49.12 738 GLN A N 1
ATOM 5903 C CA . GLN A 1 738 ? 78.349 -12.454 -99.104 1.00 49.12 738 GLN A CA 1
ATOM 5904 C C . GLN A 1 738 ? 77.638 -11.833 -97.880 1.00 49.12 738 GLN A C 1
ATOM 5906 O O . GLN A 1 738 ? 77.591 -12.448 -96.815 1.00 49.12 738 GLN A O 1
ATOM 5911 N N . ARG A 1 739 ? 77.083 -10.615 -97.989 1.00 48.78 739 ARG A N 1
ATOM 5912 C CA . ARG A 1 739 ? 76.680 -9.806 -96.815 1.00 48.78 739 ARG A CA 1
ATOM 5913 C C . ARG A 1 739 ? 75.217 -9.960 -96.364 1.00 48.78 739 ARG A C 1
ATOM 5915 O O . ARG A 1 739 ? 74.861 -9.470 -95.295 1.00 48.78 739 ARG A O 1
ATOM 5922 N N . VAL A 1 740 ? 74.374 -10.654 -97.134 1.00 49.72 740 VAL A N 1
ATOM 5923 C CA . VAL A 1 740 ? 72.917 -10.744 -96.884 1.00 49.72 740 VAL A CA 1
ATOM 5924 C C . VAL A 1 740 ? 72.541 -11.793 -95.822 1.00 49.72 740 VAL A C 1
ATOM 5926 O O . VAL A 1 740 ? 71.625 -11.572 -95.032 1.00 49.72 740 VAL A O 1
ATOM 5929 N N . GLN A 1 741 ? 73.265 -12.915 -95.736 1.00 48.81 741 GLN A N 1
ATOM 5930 C CA . GLN A 1 741 ? 72.862 -14.067 -94.906 1.00 48.81 741 GLN A CA 1
ATOM 5931 C C . GLN A 1 741 ? 73.018 -13.867 -93.382 1.00 48.81 741 GLN A C 1
ATOM 5933 O O . GLN A 1 741 ? 72.503 -14.668 -92.601 1.00 48.81 741 GLN A O 1
ATOM 5938 N N . GLY A 1 742 ? 73.705 -12.812 -92.928 1.00 54.34 742 GLY A N 1
ATOM 5939 C CA . GLY A 1 742 ? 73.944 -12.574 -91.498 1.00 54.34 742 GLY A CA 1
ATOM 5940 C C . GLY A 1 742 ? 72.713 -12.095 -90.714 1.00 54.34 742 GLY A C 1
ATOM 5941 O O . GLY A 1 742 ? 72.559 -12.428 -89.541 1.00 54.34 742 GLY A O 1
ATOM 5942 N N . LEU A 1 743 ? 71.816 -11.331 -91.348 1.00 51.84 743 LEU A N 1
ATOM 5943 C CA . LEU A 1 743 ? 70.776 -10.573 -90.633 1.00 51.84 743 LEU A CA 1
ATOM 5944 C C . LEU A 1 743 ? 69.512 -11.383 -90.291 1.00 51.84 743 LEU A C 1
ATOM 5946 O O . LEU A 1 743 ? 68.788 -11.014 -89.368 1.00 51.84 743 LEU A O 1
ATOM 5950 N N . GLN A 1 744 ? 69.259 -12.514 -90.956 1.00 45.50 744 GLN A N 1
ATOM 5951 C CA . GLN A 1 744 ? 68.063 -13.332 -90.695 1.00 45.50 744 GLN A CA 1
ATOM 5952 C C . GLN A 1 744 ? 68.122 -14.138 -89.383 1.00 45.50 744 GLN A C 1
ATOM 5954 O O . GLN A 1 744 ? 67.079 -14.545 -88.878 1.00 45.50 744 GLN A O 1
ATOM 5959 N N . ARG A 1 745 ? 69.306 -14.346 -88.785 1.00 53.06 745 ARG A N 1
ATOM 5960 C CA . ARG A 1 745 ? 69.445 -15.148 -87.549 1.00 53.06 745 ARG A CA 1
ATOM 5961 C C . ARG A 1 745 ? 69.096 -14.375 -86.268 1.00 53.06 745 ARG A C 1
ATOM 5963 O O . ARG A 1 745 ? 68.654 -14.981 -85.299 1.00 53.06 745 ARG A O 1
ATOM 5970 N N . ALA A 1 746 ? 69.228 -13.046 -86.271 1.00 53.25 746 ALA A N 1
ATOM 5971 C CA . ALA A 1 746 ? 69.000 -12.206 -85.088 1.00 53.25 746 ALA A CA 1
ATOM 5972 C C . ALA A 1 746 ? 67.511 -11.963 -84.753 1.00 53.25 746 ALA A C 1
ATOM 5974 O O . ALA A 1 746 ? 67.183 -11.600 -83.624 1.00 53.25 746 ALA A O 1
ATOM 5975 N N . LEU A 1 747 ? 66.600 -12.157 -85.714 1.00 48.94 747 LEU A N 1
ATOM 5976 C CA . LEU A 1 747 ? 65.166 -11.885 -85.530 1.00 48.94 747 LEU A CA 1
ATOM 5977 C C . LEU A 1 747 ? 64.431 -12.959 -84.713 1.00 48.94 747 LEU A C 1
ATOM 5979 O O . LEU A 1 747 ? 63.475 -12.634 -84.015 1.00 48.94 747 LEU A O 1
ATOM 5983 N N . VAL A 1 748 ? 64.878 -14.218 -84.761 1.00 55.72 748 VAL A N 1
ATOM 5984 C CA . VAL A 1 748 ? 64.172 -15.340 -84.113 1.00 55.72 748 VAL A CA 1
ATOM 5985 C C . VAL A 1 748 ? 64.359 -15.329 -82.591 1.00 55.72 748 VAL A C 1
ATOM 5987 O O . VAL A 1 748 ? 63.383 -15.455 -81.858 1.00 55.72 748 VAL A O 1
ATOM 5990 N N . GLN A 1 749 ? 65.579 -15.088 -82.092 1.00 57.69 749 GLN A N 1
ATOM 5991 C CA . GLN A 1 749 ? 65.851 -15.048 -80.642 1.00 57.69 749 GLN A CA 1
ATOM 5992 C C . GLN A 1 749 ? 65.047 -13.970 -79.899 1.00 57.69 749 GLN A C 1
ATOM 5994 O O . GLN A 1 749 ? 64.696 -14.153 -78.735 1.00 57.69 749 GLN A O 1
ATOM 5999 N N . ARG A 1 750 ? 64.735 -12.849 -80.562 1.00 57.06 750 ARG A N 1
ATOM 6000 C CA . ARG A 1 750 ? 64.067 -11.701 -79.931 1.00 57.06 750 ARG A CA 1
ATOM 6001 C C . ARG A 1 750 ? 62.557 -11.887 -79.739 1.00 57.06 750 ARG A C 1
ATOM 6003 O O . ARG A 1 750 ? 61.952 -11.102 -79.016 1.00 57.06 750 ARG A O 1
ATOM 6010 N N . ARG A 1 751 ? 61.957 -12.906 -80.368 1.00 57.03 751 ARG A N 1
ATOM 6011 C CA . ARG A 1 751 ? 60.530 -13.237 -80.234 1.00 57.03 751 ARG A CA 1
ATOM 6012 C C . ARG A 1 751 ? 60.242 -13.991 -78.935 1.00 57.03 751 ARG A C 1
ATOM 6014 O O . ARG A 1 751 ? 59.372 -13.583 -78.175 1.00 57.03 751 ARG A O 1
ATOM 6021 N N . ASN A 1 752 ? 61.004 -15.047 -78.654 1.00 55.91 752 ASN A N 1
ATOM 6022 C CA . ASN A 1 752 ? 60.731 -15.957 -77.535 1.00 55.91 752 ASN A CA 1
ATOM 6023 C C . ASN A 1 752 ? 60.831 -15.251 -76.164 1.00 55.91 752 ASN A C 1
ATOM 6025 O O . ASN A 1 752 ? 60.039 -15.520 -75.268 1.00 55.91 752 ASN A O 1
ATOM 6029 N N . GLN A 1 753 ? 61.732 -14.267 -76.037 1.00 55.62 753 GLN A N 1
ATOM 6030 C CA . GLN A 1 753 ? 61.895 -13.434 -74.832 1.00 55.62 753 GLN A CA 1
ATOM 6031 C C . GLN A 1 753 ? 60.676 -12.550 -74.498 1.00 55.62 753 GLN A C 1
ATOM 6033 O O . GLN A 1 753 ? 60.631 -11.941 -73.426 1.00 55.62 753 GLN A O 1
ATOM 6038 N N . LEU A 1 754 ? 59.714 -12.423 -75.418 1.00 52.06 754 LEU A N 1
ATOM 6039 C CA . LEU A 1 754 ? 58.492 -11.641 -75.229 1.00 52.06 754 LEU A CA 1
ATOM 6040 C C . LEU A 1 754 ? 57.387 -12.507 -74.600 1.00 52.06 754 LEU A C 1
ATOM 6042 O O . LEU A 1 754 ? 56.774 -12.106 -73.612 1.00 52.06 754 LEU A O 1
ATOM 6046 N N . GLU A 1 755 ? 57.227 -13.734 -75.103 1.00 56.12 755 GLU A N 1
ATOM 6047 C CA . GLU A 1 755 ? 56.229 -14.716 -74.653 1.00 56.12 755 GLU A CA 1
ATOM 6048 C C . GLU A 1 755 ? 56.471 -15.146 -73.181 1.00 56.12 755 GLU A C 1
ATOM 6050 O O . GLU A 1 755 ? 55.528 -15.239 -72.393 1.00 56.12 755 GLU A O 1
ATOM 6055 N N . GLU A 1 756 ? 57.734 -15.282 -72.751 1.00 55.88 756 GLU A N 1
ATOM 6056 C CA . GLU A 1 756 ? 58.100 -15.563 -71.346 1.00 55.88 756 GLU A CA 1
ATOM 6057 C C . GLU A 1 756 ? 57.714 -14.431 -70.373 1.00 55.88 756 GLU A C 1
ATOM 6059 O O . GLU A 1 756 ? 57.339 -14.679 -69.222 1.00 55.88 756 GLU A O 1
ATOM 6064 N N . ARG A 1 757 ? 57.776 -13.169 -70.822 1.00 57.91 757 ARG A N 1
ATOM 6065 C CA . ARG A 1 757 ? 57.482 -11.995 -69.980 1.00 57.91 757 ARG A CA 1
ATOM 6066 C C . ARG A 1 757 ? 55.984 -11.793 -69.766 1.00 57.91 757 ARG A C 1
ATOM 6068 O O . ARG A 1 757 ? 55.583 -11.357 -68.687 1.00 57.91 757 ARG A O 1
ATOM 6075 N N . GLU A 1 758 ? 55.151 -12.171 -70.733 1.00 55.06 758 GLU A N 1
ATOM 6076 C CA . GLU A 1 758 ? 53.691 -12.144 -70.579 1.00 55.06 758 GLU A CA 1
ATOM 6077 C C . GLU A 1 758 ? 53.175 -13.169 -69.558 1.00 55.06 758 GLU A C 1
ATOM 6079 O O . GLU A 1 758 ? 52.197 -12.901 -68.854 1.00 55.06 758 GLU A O 1
ATOM 6084 N N . ALA A 1 759 ? 53.835 -14.325 -69.430 1.00 58.28 759 ALA A N 1
ATOM 6085 C CA . ALA A 1 759 ? 53.471 -15.344 -68.446 1.00 58.28 759 ALA A CA 1
ATOM 6086 C C . ALA A 1 759 ? 53.696 -14.867 -66.995 1.00 58.28 759 ALA A C 1
ATOM 6088 O O . ALA A 1 759 ? 52.882 -15.146 -66.111 1.00 58.28 759 ALA A O 1
ATOM 6089 N N . ALA A 1 760 ? 54.768 -14.104 -66.751 1.00 57.25 760 ALA A N 1
ATOM 6090 C CA . ALA A 1 760 ? 55.106 -13.591 -65.423 1.00 57.25 760 ALA A CA 1
ATOM 6091 C C . ALA A 1 760 ? 54.065 -12.592 -64.879 1.00 57.25 760 ALA A C 1
ATOM 6093 O O . ALA A 1 760 ? 53.735 -12.631 -63.691 1.00 57.25 760 ALA A O 1
ATOM 6094 N N . ILE A 1 761 ? 53.507 -11.735 -65.742 1.00 57.59 761 ILE A N 1
ATOM 6095 C CA . ILE A 1 761 ? 52.530 -10.695 -65.365 1.00 57.59 761 ILE A CA 1
ATOM 6096 C C . ILE A 1 761 ? 51.252 -11.326 -64.789 1.00 57.59 761 ILE A C 1
ATOM 6098 O O . ILE A 1 761 ? 50.836 -10.983 -63.679 1.00 57.59 761 ILE A O 1
ATOM 6102 N N . ARG A 1 762 ? 50.710 -12.344 -65.471 1.00 57.91 762 ARG A N 1
ATOM 6103 C CA . ARG A 1 762 ? 49.474 -13.055 -65.081 1.00 57.91 762 ARG A CA 1
ATOM 6104 C C . ARG A 1 762 ? 49.577 -13.704 -63.688 1.00 57.91 762 ARG A C 1
ATOM 6106 O O . ARG A 1 762 ? 48.584 -13.824 -62.971 1.00 57.91 762 ARG A O 1
ATOM 6113 N N . SER A 1 763 ? 50.788 -14.087 -63.266 1.00 57.47 763 SER A N 1
ATOM 6114 C CA . SER A 1 763 ? 51.062 -14.636 -61.926 1.00 57.47 763 SER A CA 1
ATOM 6115 C C . SER A 1 763 ? 50.975 -13.583 -60.810 1.00 57.47 763 SER A C 1
ATOM 6117 O O . SER A 1 763 ? 50.546 -13.887 -59.694 1.00 57.47 763 SER A O 1
ATOM 6119 N N . VAL A 1 764 ? 51.351 -12.332 -61.098 1.00 61.38 764 VAL A N 1
ATOM 6120 C CA . VAL A 1 764 ? 51.297 -11.219 -60.133 1.00 61.38 764 VAL A CA 1
ATOM 6121 C C . VAL A 1 764 ? 49.856 -10.741 -59.937 1.00 61.38 764 VAL A C 1
ATOM 6123 O O . VAL A 1 764 ? 49.427 -10.532 -58.801 1.00 61.38 764 VAL A O 1
ATOM 6126 N N . GLU A 1 765 ? 49.078 -10.659 -61.017 1.00 59.56 765 GLU A N 1
ATOM 6127 C CA . GLU A 1 765 ? 47.664 -10.255 -60.989 1.00 59.56 765 GLU A CA 1
ATOM 6128 C C . GLU A 1 765 ? 46.812 -11.188 -60.109 1.00 59.56 765 GLU A C 1
ATOM 6130 O O . GLU A 1 765 ? 46.024 -10.720 -59.282 1.00 59.56 765 GLU A O 1
ATOM 6135 N N . GLN A 1 766 ? 47.034 -12.507 -60.181 1.00 58.56 766 GLN A N 1
ATOM 6136 C CA . GLN A 1 766 ? 46.353 -13.469 -59.303 1.00 58.56 766 GLN A CA 1
ATOM 6137 C C . GLN A 1 766 ? 46.695 -13.293 -57.812 1.00 58.56 766 GLN A C 1
ATOM 6139 O O . GLN A 1 766 ? 45.843 -13.542 -56.955 1.00 58.56 766 GLN A O 1
ATOM 6144 N N . ARG A 1 767 ? 47.916 -12.857 -57.473 1.00 55.34 767 ARG A N 1
ATOM 6145 C CA . ARG A 1 767 ? 48.306 -12.572 -56.077 1.00 55.34 767 ARG A CA 1
ATOM 6146 C C . ARG A 1 767 ? 47.674 -11.273 -55.581 1.00 55.34 767 ARG A C 1
ATOM 6148 O O . ARG A 1 767 ? 47.168 -11.240 -54.461 1.00 55.34 767 ARG A O 1
ATOM 6155 N N . TYR A 1 768 ? 47.626 -10.246 -56.431 1.00 50.06 768 TYR A N 1
ATOM 6156 C CA . TYR A 1 768 ? 46.955 -8.978 -56.137 1.00 50.06 768 TYR A CA 1
ATOM 6157 C C . TYR A 1 768 ? 45.456 -9.174 -55.852 1.00 50.06 768 TYR A C 1
ATOM 6159 O O . TYR A 1 768 ? 44.955 -8.679 -54.843 1.00 50.06 768 TYR A O 1
ATOM 6167 N N . MET A 1 769 ? 44.754 -9.970 -56.666 1.00 56.38 769 MET A N 1
ATOM 6168 C CA . MET A 1 769 ? 43.331 -10.268 -56.446 1.00 56.38 769 MET A CA 1
ATOM 6169 C C . MET A 1 769 ? 43.078 -11.030 -55.133 1.00 56.38 769 MET A C 1
ATOM 6171 O O . MET A 1 769 ? 42.129 -10.709 -54.420 1.00 56.38 769 MET A O 1
ATOM 6175 N N . LYS A 1 770 ? 43.952 -11.977 -54.757 1.00 50.81 770 LYS A N 1
ATOM 6176 C CA . LYS A 1 770 ? 43.844 -12.700 -53.474 1.00 50.81 770 LYS A CA 1
ATOM 6177 C C . LYS A 1 770 ? 44.083 -11.795 -52.258 1.00 50.81 770 LYS A C 1
ATOM 6179 O O . LYS A 1 770 ? 43.332 -11.883 -51.294 1.00 50.81 770 LYS A O 1
ATOM 6184 N N . ALA A 1 771 ? 45.064 -10.891 -52.316 1.00 43.25 771 ALA A N 1
ATOM 6185 C CA . ALA A 1 771 ? 45.314 -9.921 -51.243 1.00 43.25 771 ALA A CA 1
ATOM 6186 C C . ALA A 1 771 ? 44.209 -8.849 -51.131 1.00 43.25 771 ALA A C 1
ATOM 6188 O O . ALA A 1 771 ? 43.901 -8.377 -50.039 1.00 43.25 771 ALA A O 1
ATOM 6189 N N . LYS A 1 772 ? 43.572 -8.482 -52.250 1.00 42.88 772 LYS A N 1
ATOM 6190 C CA . LYS A 1 772 ? 42.438 -7.547 -52.266 1.00 42.88 772 LYS A CA 1
ATOM 6191 C C . LYS A 1 772 ? 41.177 -8.133 -51.613 1.00 42.88 772 LYS A C 1
ATOM 6193 O O . LYS A 1 772 ? 40.395 -7.378 -51.044 1.00 42.88 772 LYS A O 1
ATOM 6198 N N . ALA A 1 773 ? 40.994 -9.455 -51.666 1.00 47.94 773 ALA A N 1
ATOM 6199 C CA . ALA A 1 773 ? 39.858 -10.135 -51.046 1.00 47.94 773 ALA A CA 1
ATOM 6200 C C . ALA A 1 773 ? 39.933 -10.153 -49.506 1.00 47.94 773 ALA A C 1
ATOM 6202 O O . ALA A 1 773 ? 38.924 -9.926 -48.846 1.00 47.94 773 ALA A O 1
ATOM 6203 N N . THR A 1 774 ? 41.115 -10.370 -48.918 1.00 46.53 774 THR A N 1
ATOM 6204 C CA . THR A 1 774 ? 41.263 -10.527 -47.457 1.00 46.53 774 THR A CA 1
ATOM 6205 C C . THR A 1 774 ? 41.153 -9.222 -46.666 1.00 46.53 774 THR A C 1
ATOM 6207 O O . THR A 1 774 ? 40.753 -9.250 -45.506 1.00 46.53 774 THR A O 1
ATOM 6210 N N . VAL A 1 775 ? 41.466 -8.072 -47.273 1.00 41.41 775 VAL A N 1
ATOM 6211 C CA . VAL A 1 775 ? 41.393 -6.755 -46.604 1.00 41.41 775 VAL A CA 1
ATOM 6212 C C . VAL A 1 775 ? 39.956 -6.202 -46.552 1.00 41.41 775 VAL A C 1
ATOM 6214 O O . VAL A 1 775 ? 39.645 -5.361 -45.714 1.00 41.41 775 VAL A O 1
ATOM 6217 N N . ALA A 1 776 ? 39.042 -6.701 -47.390 1.00 43.94 776 ALA A N 1
ATOM 6218 C CA . ALA A 1 776 ? 37.657 -6.226 -47.489 1.00 43.94 776 ALA A CA 1
ATOM 6219 C C . ALA A 1 776 ? 36.673 -6.926 -46.517 1.00 43.94 776 ALA A C 1
ATOM 6221 O O . ALA A 1 776 ? 35.480 -7.026 -46.806 1.00 43.94 776 ALA A O 1
ATOM 6222 N N . HIS A 1 777 ? 37.154 -7.455 -45.385 1.00 48.00 777 HIS A N 1
ATOM 6223 C CA . HIS A 1 777 ? 36.379 -8.296 -44.454 1.00 48.00 777 HIS A CA 1
ATOM 6224 C C . HIS A 1 777 ? 36.387 -7.788 -42.995 1.00 48.00 777 HIS A C 1
ATOM 6226 O O . HIS A 1 777 ? 36.429 -8.572 -42.049 1.00 48.00 777 HIS A O 1
ATOM 6232 N N . GLN A 1 778 ? 36.297 -6.468 -42.802 1.00 51.91 778 GLN A N 1
ATOM 6233 C CA . GLN A 1 778 ? 36.046 -5.841 -41.495 1.00 51.91 778 GLN A CA 1
ATOM 6234 C C . GLN A 1 778 ? 34.799 -4.936 -41.552 1.00 51.91 778 GLN A C 1
ATOM 6236 O O . GLN A 1 778 ? 34.860 -3.876 -42.177 1.00 51.91 778 GLN A O 1
ATOM 6241 N N . PRO A 1 779 ? 33.670 -5.329 -40.928 1.00 51.22 779 PRO A N 1
ATOM 6242 C CA . PRO A 1 779 ? 32.455 -4.520 -40.894 1.00 51.22 779 PRO A CA 1
ATOM 6243 C C . PRO A 1 779 ? 32.163 -3.888 -39.519 1.00 51.22 779 PRO A C 1
ATOM 6245 O O . PRO A 1 779 ? 31.998 -4.593 -38.530 1.00 51.22 779 PRO A O 1
ATOM 6248 N N . GLY A 1 780 ? 31.944 -2.569 -39.523 1.00 57.72 780 GLY A N 1
ATOM 6249 C CA . GLY A 1 780 ? 30.856 -1.927 -38.765 1.00 57.72 780 GLY A CA 1
ATOM 6250 C C . GLY A 1 780 ? 31.092 -1.564 -37.283 1.00 57.72 780 GLY A C 1
ATOM 6251 O O . GLY A 1 780 ? 31.423 -2.432 -36.480 1.00 57.72 780 GLY A O 1
ATOM 6252 N N . PRO A 1 781 ? 30.819 -0.308 -36.864 1.00 50.12 781 PRO A N 1
ATOM 6253 C CA . PRO A 1 781 ? 30.827 0.071 -35.445 1.00 50.12 781 PRO A CA 1
ATOM 6254 C C . PRO A 1 781 ? 29.630 -0.494 -34.656 1.00 50.12 781 PRO A C 1
ATOM 6256 O O . PRO A 1 781 ? 29.711 -0.634 -33.442 1.00 50.12 781 PRO A O 1
ATOM 6259 N N . GLU A 1 782 ? 28.535 -0.862 -35.322 1.00 52.19 782 GLU A N 1
ATOM 6260 C CA . GLU A 1 782 ? 27.246 -1.205 -34.695 1.00 52.19 782 GLU A CA 1
ATOM 6261 C C . GLU A 1 782 ? 27.317 -2.458 -33.795 1.00 52.19 782 GLU A C 1
ATOM 6263 O O . GLU A 1 782 ? 26.667 -2.521 -32.753 1.00 52.19 782 GLU A O 1
ATOM 6268 N N . ILE A 1 783 ? 28.164 -3.439 -34.135 1.00 48.53 783 ILE A N 1
ATOM 6269 C CA . ILE A 1 783 ? 28.410 -4.618 -33.282 1.00 48.53 783 ILE A CA 1
ATOM 6270 C C . ILE A 1 783 ? 29.364 -4.270 -32.125 1.00 48.53 783 ILE A C 1
ATOM 6272 O O . ILE A 1 783 ? 29.225 -4.809 -31.026 1.00 48.53 783 ILE A O 1
ATOM 6276 N N . ALA A 1 784 ? 30.286 -3.319 -32.318 1.00 50.44 784 ALA A N 1
ATOM 6277 C CA . ALA A 1 784 ? 31.125 -2.802 -31.236 1.00 50.44 784 ALA A CA 1
ATOM 6278 C C . ALA A 1 784 ? 30.302 -1.993 -30.214 1.00 50.44 784 ALA A C 1
ATOM 6280 O O . ALA A 1 784 ? 30.571 -2.072 -29.017 1.00 50.44 784 ALA A O 1
ATOM 6281 N N . GLU A 1 785 ? 29.256 -1.282 -30.643 1.00 52.94 785 GLU A N 1
ATOM 6282 C CA . GLU A 1 785 ? 28.299 -0.620 -29.744 1.00 52.94 785 GLU A CA 1
ATOM 6283 C C . GLU A 1 785 ? 27.489 -1.631 -28.913 1.00 52.94 785 GLU A C 1
ATOM 6285 O O . GLU A 1 785 ? 27.283 -1.422 -27.717 1.00 52.94 785 GLU A O 1
ATOM 6290 N N . GLN A 1 786 ? 27.110 -2.782 -29.482 1.00 50.25 786 GLN A N 1
ATOM 6291 C CA . GLN A 1 786 ? 26.436 -3.846 -28.724 1.00 50.25 786 GLN A CA 1
ATOM 6292 C C . GLN A 1 786 ? 27.386 -4.577 -27.759 1.00 50.25 786 GLN A C 1
ATOM 6294 O O . GLN A 1 786 ? 27.041 -4.772 -26.591 1.00 50.25 786 GLN A O 1
ATOM 6299 N N . LEU A 1 787 ? 28.608 -4.916 -28.188 1.00 53.22 787 LEU A N 1
ATOM 6300 C CA . LEU A 1 787 ? 29.629 -5.497 -27.305 1.00 53.22 787 LEU A CA 1
ATOM 6301 C C . LEU A 1 787 ? 30.003 -4.547 -26.160 1.00 53.22 787 LEU A C 1
ATOM 6303 O O . LEU A 1 787 ? 30.066 -4.978 -25.008 1.00 53.22 787 LEU A O 1
ATOM 6307 N N . THR A 1 788 ? 30.177 -3.251 -26.436 1.00 58.72 788 THR A N 1
ATOM 6308 C CA . THR A 1 788 ? 30.442 -2.263 -25.380 1.00 58.72 788 THR A CA 1
ATOM 6309 C C . THR A 1 788 ? 29.234 -2.043 -24.469 1.00 58.72 788 THR A C 1
ATOM 6311 O O . THR A 1 788 ? 29.437 -1.829 -23.277 1.00 58.72 788 THR A O 1
ATOM 6314 N N . ALA A 1 789 ? 27.990 -2.179 -24.943 1.00 59.22 789 ALA A N 1
ATOM 6315 C CA . ALA A 1 789 ? 26.809 -2.163 -24.073 1.00 59.22 789 ALA A CA 1
ATOM 6316 C C . ALA A 1 789 ? 26.790 -3.350 -23.086 1.00 59.22 789 ALA A C 1
ATOM 6318 O O . ALA A 1 789 ? 26.556 -3.152 -21.888 1.00 59.22 789 ALA A O 1
ATOM 6319 N N . TYR A 1 790 ? 27.102 -4.569 -23.542 1.00 56.19 790 TYR A N 1
ATOM 6320 C CA . TYR A 1 790 ? 27.221 -5.735 -22.655 1.00 56.19 790 TYR A CA 1
ATOM 6321 C C . TYR A 1 790 ? 28.415 -5.615 -21.692 1.00 56.19 790 TYR A C 1
ATOM 6323 O O . TYR A 1 790 ? 28.253 -5.849 -20.492 1.00 56.19 790 TYR A O 1
ATOM 6331 N N . GLN A 1 791 ? 29.578 -5.152 -22.164 1.00 55.38 791 GLN A N 1
ATOM 6332 C CA . GLN A 1 791 ? 30.745 -4.874 -21.313 1.00 55.38 791 GLN A CA 1
ATOM 6333 C C . GLN A 1 791 ? 30.455 -3.792 -20.260 1.00 55.38 791 GLN A C 1
ATOM 6335 O O . GLN A 1 791 ? 30.808 -3.960 -19.096 1.00 55.38 791 GLN A O 1
ATOM 6340 N N . GLN A 1 792 ? 29.755 -2.708 -20.613 1.00 59.91 792 GLN A N 1
ATOM 6341 C CA . GLN A 1 792 ? 29.352 -1.672 -19.654 1.00 59.91 792 GLN A CA 1
ATOM 6342 C C . GLN A 1 792 ? 28.400 -2.210 -18.579 1.00 59.91 792 GLN A C 1
ATOM 6344 O O . GLN A 1 792 ? 28.481 -1.780 -17.429 1.00 59.91 792 GLN A O 1
ATOM 6349 N N . ASN A 1 793 ? 27.508 -3.144 -18.918 1.00 65.00 793 ASN A N 1
ATOM 6350 C CA . ASN A 1 793 ? 26.630 -3.780 -17.935 1.00 65.00 793 ASN A CA 1
ATOM 6351 C C . ASN A 1 793 ? 27.396 -4.748 -17.016 1.00 65.00 793 ASN A C 1
ATOM 6353 O O . ASN A 1 793 ? 27.137 -4.758 -15.812 1.00 65.00 793 ASN A O 1
ATOM 6357 N N . LEU A 1 794 ? 28.392 -5.474 -17.538 1.00 59.00 794 LEU A N 1
ATOM 6358 C CA . LEU A 1 794 ? 29.344 -6.252 -16.733 1.00 59.00 794 LEU A CA 1
ATOM 6359 C C . LEU A 1 794 ? 30.141 -5.361 -15.766 1.00 59.00 794 LEU A C 1
ATOM 6361 O O . LEU A 1 794 ? 30.191 -5.657 -14.574 1.00 59.00 794 LEU A O 1
ATOM 6365 N N . VAL A 1 795 ? 30.679 -4.228 -16.232 1.00 68.50 795 VAL A N 1
ATOM 6366 C CA . VAL A 1 795 ? 31.396 -3.257 -15.381 1.00 68.50 795 VAL A CA 1
ATOM 6367 C C . VAL A 1 795 ? 30.482 -2.671 -14.297 1.00 68.50 795 VAL A C 1
ATOM 6369 O O . VAL A 1 795 ? 30.889 -2.594 -13.140 1.00 68.50 795 VAL A O 1
ATOM 6372 N N . LYS A 1 796 ? 29.230 -2.317 -14.622 1.00 69.75 796 LYS A N 1
ATOM 6373 C CA . LYS A 1 796 ? 28.251 -1.807 -13.639 1.00 69.75 796 LYS A CA 1
ATOM 6374 C C . LYS A 1 796 ? 27.875 -2.856 -12.586 1.00 69.75 796 LYS A C 1
ATOM 6376 O O . LYS A 1 796 ? 27.820 -2.511 -11.404 1.00 69.75 796 LYS A O 1
ATOM 6381 N N . LYS A 1 797 ? 27.656 -4.122 -12.981 1.00 65.44 797 LYS A N 1
ATOM 6382 C CA . LYS A 1 797 ? 27.448 -5.235 -12.033 1.00 65.44 797 LYS A CA 1
ATOM 6383 C C . LYS A 1 797 ? 28.694 -5.455 -11.162 1.00 65.44 797 LYS A C 1
ATOM 6385 O O . LYS A 1 797 ? 28.556 -5.561 -9.948 1.00 65.44 797 LYS A O 1
ATOM 6390 N N . GLY A 1 798 ? 29.897 -5.419 -11.741 1.00 67.94 798 GLY A N 1
ATOM 6391 C CA . GLY A 1 798 ? 31.162 -5.507 -11.001 1.00 67.94 798 GLY A CA 1
ATOM 6392 C C . GLY A 1 798 ? 31.353 -4.379 -9.978 1.00 67.94 798 GLY A C 1
ATOM 6393 O O . GLY A 1 798 ? 31.784 -4.635 -8.860 1.00 67.94 798 GLY A O 1
ATOM 6394 N N . GLN A 1 799 ? 30.962 -3.143 -10.306 1.00 68.62 799 GLN A N 1
ATOM 6395 C CA . GLN A 1 799 ? 30.981 -2.015 -9.362 1.00 68.62 799 GLN A CA 1
ATOM 6396 C C . GLN A 1 799 ? 29.997 -2.201 -8.194 1.00 68.62 799 GLN A C 1
ATOM 6398 O O . GLN A 1 799 ? 30.369 -1.948 -7.053 1.00 68.62 799 GLN A O 1
ATOM 6403 N N . HIS A 1 800 ? 28.779 -2.694 -8.450 1.00 68.50 800 HIS A N 1
ATOM 6404 C CA . HIS A 1 800 ? 27.824 -3.024 -7.378 1.00 68.50 800 HIS A CA 1
ATOM 6405 C C . HIS A 1 800 ? 28.332 -4.168 -6.488 1.00 68.50 800 HIS A C 1
ATOM 6407 O O . HIS A 1 800 ? 28.089 -4.173 -5.284 1.00 68.50 800 HIS A O 1
ATOM 6413 N N . MET A 1 801 ? 29.042 -5.133 -7.076 1.00 63.03 801 MET A N 1
ATOM 6414 C CA . MET A 1 801 ? 29.618 -6.267 -6.355 1.00 63.03 801 MET A CA 1
ATOM 6415 C C . MET A 1 801 ? 30.798 -5.821 -5.473 1.00 63.03 801 MET A C 1
ATOM 6417 O O . MET A 1 801 ? 30.817 -6.170 -4.297 1.00 63.03 801 MET A O 1
ATOM 6421 N N . ARG A 1 802 ? 31.668 -4.916 -5.952 1.00 70.56 802 ARG A N 1
ATOM 6422 C CA . ARG A 1 802 ? 32.705 -4.264 -5.122 1.00 70.56 802 ARG A CA 1
ATOM 6423 C C . ARG A 1 802 ? 32.135 -3.447 -3.968 1.00 70.56 802 ARG A C 1
ATOM 6425 O O . ARG A 1 802 ? 32.615 -3.581 -2.855 1.00 70.56 802 ARG A O 1
ATOM 6432 N N . GLN A 1 803 ? 31.064 -2.685 -4.183 1.00 70.50 803 GLN A N 1
ATOM 6433 C CA . GLN A 1 803 ? 30.374 -1.983 -3.088 1.00 70.50 803 GLN A CA 1
ATOM 6434 C C . GLN A 1 803 ? 29.781 -2.956 -2.050 1.00 70.50 803 GLN A C 1
ATOM 6436 O O . GLN A 1 803 ? 29.665 -2.618 -0.873 1.00 70.50 803 GLN A O 1
ATOM 6441 N N . MET A 1 804 ? 29.432 -4.181 -2.461 1.00 67.75 804 MET A N 1
ATOM 6442 C CA . MET A 1 804 ? 29.035 -5.255 -1.545 1.00 67.75 804 MET A CA 1
ATOM 6443 C C . MET A 1 804 ? 30.242 -5.883 -0.827 1.00 67.75 804 MET A C 1
ATOM 6445 O O . MET A 1 804 ? 30.112 -6.247 0.338 1.00 67.75 804 MET A O 1
ATOM 6449 N N . GLN A 1 805 ? 31.408 -5.980 -1.481 1.00 65.75 805 GLN A N 1
ATOM 6450 C CA . GLN A 1 805 ? 32.674 -6.395 -0.859 1.00 65.75 805 GLN A CA 1
ATOM 6451 C C . GLN A 1 805 ? 33.141 -5.366 0.181 1.00 65.75 805 GLN A C 1
ATOM 6453 O O . GLN A 1 805 ? 33.374 -5.749 1.316 1.00 65.75 805 GLN A O 1
ATOM 6458 N N . GLU A 1 806 ? 33.152 -4.068 -0.138 1.00 71.56 806 GLU A N 1
ATOM 6459 C CA . GLU A 1 806 ? 33.448 -2.970 0.803 1.00 71.56 806 GLU A CA 1
ATOM 6460 C C . GLU A 1 806 ? 32.510 -3.001 2.030 1.00 71.56 806 GLU A C 1
ATOM 6462 O O . GLU A 1 806 ? 32.937 -2.804 3.170 1.00 71.56 806 GLU A O 1
ATOM 6467 N N . ALA A 1 807 ? 31.222 -3.310 1.825 1.00 70.19 807 ALA A N 1
ATOM 6468 C CA . ALA A 1 807 ? 30.267 -3.498 2.917 1.00 70.19 807 ALA A CA 1
ATOM 6469 C C . ALA A 1 807 ? 30.542 -4.775 3.739 1.00 70.19 807 ALA A C 1
ATOM 6471 O O . ALA A 1 807 ? 30.427 -4.748 4.965 1.00 70.19 807 ALA A O 1
ATOM 6472 N N . LEU A 1 808 ? 30.921 -5.883 3.095 1.00 66.62 808 LEU A N 1
ATOM 6473 C CA . LEU A 1 808 ? 31.329 -7.118 3.773 1.00 66.62 808 LEU A CA 1
ATOM 6474 C C . LEU A 1 808 ? 32.632 -6.930 4.560 1.00 66.62 808 LEU A C 1
ATOM 6476 O O . LEU A 1 808 ? 32.704 -7.390 5.691 1.00 66.62 808 LEU A O 1
ATOM 6480 N N . GLU A 1 809 ? 33.616 -6.200 4.036 1.00 72.25 809 GLU A N 1
ATOM 6481 C CA . GLU A 1 809 ? 34.844 -5.819 4.744 1.00 72.25 809 GLU A CA 1
ATOM 6482 C C . GLU A 1 809 ? 34.552 -4.917 5.947 1.00 72.25 809 GLU A C 1
ATOM 6484 O O . GLU A 1 809 ? 35.142 -5.104 7.010 1.00 72.25 809 GLU A O 1
ATOM 6489 N N . PHE A 1 810 ? 33.599 -3.986 5.835 1.00 74.88 810 PHE A N 1
ATOM 6490 C CA . PHE A 1 810 ? 33.139 -3.182 6.969 1.00 74.88 810 PHE A CA 1
ATOM 6491 C C . PHE A 1 810 ? 32.505 -4.051 8.072 1.00 74.88 810 PHE A C 1
ATOM 6493 O O . PHE A 1 810 ? 32.842 -3.897 9.250 1.00 74.88 810 PHE A O 1
ATOM 6500 N N . PHE A 1 811 ? 31.636 -5.004 7.715 1.00 64.81 811 PHE A N 1
ATOM 6501 C CA . PHE A 1 811 ? 31.053 -5.935 8.689 1.00 64.81 811 PHE A CA 1
ATOM 6502 C C . PHE A 1 811 ? 32.069 -6.954 9.226 1.00 64.81 811 PHE A C 1
ATOM 6504 O O . PHE A 1 811 ? 32.011 -7.292 10.410 1.00 64.81 811 PHE A O 1
ATOM 6511 N N . ARG A 1 812 ? 33.051 -7.381 8.421 1.00 62.75 812 ARG A N 1
ATOM 6512 C CA . ARG A 1 812 ? 34.177 -8.215 8.865 1.00 62.75 812 ARG A CA 1
ATOM 6513 C C . ARG A 1 812 ? 35.054 -7.447 9.848 1.00 62.75 812 ARG A C 1
ATOM 6515 O O . ARG A 1 812 ? 35.323 -7.956 10.923 1.00 62.75 812 ARG A O 1
ATOM 6522 N N . SER A 1 813 ? 35.372 -6.183 9.567 1.00 69.56 813 SER A N 1
ATOM 6523 C CA . SER A 1 813 ? 36.082 -5.282 10.485 1.00 69.56 813 SER A CA 1
ATOM 6524 C C . SER A 1 813 ? 35.328 -5.072 11.802 1.00 69.56 813 SER A C 1
ATOM 6526 O O . SER A 1 813 ? 35.951 -5.077 12.862 1.00 69.56 813 SER A O 1
ATOM 6528 N N . GLN A 1 814 ? 33.994 -4.948 11.780 1.00 61.94 814 GLN A N 1
ATOM 6529 C CA . GLN A 1 814 ? 33.188 -4.968 13.010 1.00 61.94 814 GLN A CA 1
ATOM 6530 C C . GLN A 1 814 ? 33.310 -6.306 13.746 1.00 61.94 814 GLN A C 1
ATOM 6532 O O . GLN A 1 814 ? 33.589 -6.324 14.942 1.00 61.94 814 GLN A O 1
ATOM 6537 N N . THR A 1 815 ? 33.124 -7.420 13.043 1.00 59.78 815 THR A N 1
ATOM 6538 C CA . THR A 1 815 ? 33.149 -8.772 13.617 1.00 59.78 815 THR A CA 1
ATOM 6539 C C . THR A 1 815 ? 34.517 -9.108 14.207 1.00 59.78 815 THR A C 1
ATOM 6541 O O . THR A 1 815 ? 34.594 -9.627 15.315 1.00 59.78 815 THR A O 1
ATOM 6544 N N . ASP A 1 816 ? 35.602 -8.727 13.541 1.00 61.59 816 ASP A N 1
ATOM 6545 C CA . ASP A 1 816 ? 36.970 -8.927 14.008 1.00 61.59 816 ASP A CA 1
ATOM 6546 C C . ASP A 1 816 ? 37.334 -7.948 15.138 1.00 61.59 816 ASP A C 1
ATOM 6548 O O . ASP A 1 816 ? 38.072 -8.324 16.043 1.00 61.59 816 ASP A O 1
ATOM 6552 N N . GLN A 1 817 ? 36.739 -6.747 15.195 1.00 60.75 817 GLN A N 1
ATOM 6553 C CA . GLN A 1 817 ? 36.787 -5.895 16.394 1.00 60.75 817 GLN A CA 1
ATOM 6554 C C . GLN A 1 817 ? 36.015 -6.497 17.580 1.00 60.75 817 GLN A C 1
ATOM 6556 O O . GLN A 1 817 ? 36.413 -6.276 18.723 1.00 60.75 817 GLN A O 1
ATOM 6561 N N . PHE A 1 818 ? 34.943 -7.264 17.350 1.00 53.69 818 PHE A N 1
ATOM 6562 C CA . PHE A 1 818 ? 34.262 -8.015 18.412 1.00 53.69 818 PHE A CA 1
ATOM 6563 C C . PHE A 1 818 ? 35.066 -9.253 18.843 1.00 53.69 818 PHE A C 1
ATOM 6565 O O . PHE A 1 818 ? 35.242 -9.450 20.044 1.00 53.69 818 PHE A O 1
ATOM 6572 N N . LYS A 1 819 ? 35.641 -10.021 17.902 1.00 52.53 819 LYS A N 1
ATOM 6573 C CA . LYS A 1 819 ? 36.565 -11.136 18.194 1.00 52.53 819 LYS A CA 1
ATOM 6574 C C . LYS A 1 819 ? 37.784 -10.648 18.985 1.00 52.53 819 LYS A C 1
ATOM 6576 O O . LYS A 1 819 ? 38.048 -11.162 20.062 1.00 52.53 819 LYS A O 1
ATOM 6581 N N . ALA A 1 820 ? 38.473 -9.601 18.526 1.00 53.22 820 ALA A N 1
ATOM 6582 C CA . ALA A 1 820 ? 39.669 -9.057 19.180 1.00 53.22 820 ALA A CA 1
ATOM 6583 C C . ALA A 1 820 ? 39.401 -8.427 20.564 1.00 53.22 820 ALA A C 1
ATOM 6585 O O . ALA A 1 820 ? 40.330 -8.259 21.352 1.00 53.22 820 ALA A O 1
ATOM 6586 N N . ARG A 1 821 ? 38.144 -8.089 20.890 1.00 50.22 821 ARG A N 1
ATOM 6587 C CA . ARG A 1 821 ? 37.735 -7.675 22.247 1.00 50.22 821 ARG A CA 1
ATOM 6588 C C . ARG A 1 821 ? 37.493 -8.850 23.201 1.00 50.22 821 ARG A C 1
ATOM 6590 O O . ARG A 1 821 ? 37.468 -8.624 24.407 1.00 50.22 821 ARG A O 1
ATOM 6597 N N . HIS A 1 822 ? 37.328 -10.068 22.685 1.00 49.44 822 HIS A N 1
ATOM 6598 C CA . HIS A 1 822 ? 37.013 -11.273 23.461 1.00 49.44 822 HIS A CA 1
ATOM 6599 C C . HIS A 1 822 ? 37.847 -12.503 23.057 1.00 49.44 822 HIS A C 1
ATOM 6601 O O . HIS A 1 822 ? 37.405 -13.638 23.223 1.00 49.44 822 HIS A O 1
ATOM 6607 N N . ASP A 1 823 ? 39.074 -12.291 22.578 1.00 35.75 823 ASP A N 1
ATOM 6608 C CA . ASP A 1 823 ? 40.024 -13.373 22.317 1.00 35.75 823 ASP A CA 1
ATOM 6609 C C . ASP A 1 823 ? 40.405 -14.063 23.654 1.00 35.75 823 ASP A C 1
ATOM 6611 O O . ASP A 1 823 ? 40.949 -13.392 24.545 1.00 35.75 823 ASP A O 1
ATOM 6615 N N . PRO A 1 824 ? 40.116 -15.368 23.869 1.00 45.06 824 PRO A N 1
ATOM 6616 C CA . PRO A 1 824 ? 40.217 -16.006 25.192 1.00 45.06 824 PRO A CA 1
ATOM 6617 C C . PRO A 1 824 ? 41.629 -16.094 25.802 1.00 45.06 824 PRO A C 1
ATOM 6619 O O . PRO A 1 824 ? 41.790 -16.577 26.924 1.00 45.06 824 PRO A O 1
ATOM 6622 N N . ALA A 1 825 ? 42.664 -15.635 25.095 1.00 40.22 825 ALA A N 1
ATOM 6623 C CA . ALA A 1 825 ? 44.061 -15.699 25.521 1.00 40.22 825 ALA A CA 1
ATOM 6624 C C . ALA A 1 825 ? 44.407 -14.829 26.751 1.00 40.22 825 ALA A C 1
ATOM 6626 O O . ALA A 1 825 ? 45.390 -15.111 27.438 1.00 40.22 825 ALA A O 1
ATOM 6627 N N . VAL A 1 826 ? 43.628 -13.781 27.056 1.00 43.19 826 VAL A N 1
ATOM 6628 C CA . VAL A 1 826 ? 43.993 -12.783 28.088 1.00 43.19 826 VAL A CA 1
ATOM 6629 C C . VAL A 1 826 ? 43.657 -13.233 29.523 1.00 43.19 826 VAL A C 1
ATOM 6631 O O . VAL A 1 826 ? 44.320 -12.814 30.470 1.00 43.19 826 VAL A O 1
ATOM 6634 N N . TYR A 1 827 ? 42.694 -14.143 29.713 1.00 41.03 827 TYR A N 1
ATOM 6635 C CA . TYR A 1 827 ? 42.229 -14.584 31.043 1.00 41.03 827 TYR A CA 1
ATOM 6636 C C . TYR A 1 827 ? 42.895 -15.875 31.566 1.00 41.03 827 TYR A C 1
ATOM 6638 O O . TYR A 1 827 ? 42.287 -16.658 32.294 1.00 41.03 827 TYR A O 1
ATOM 6646 N N . ARG A 1 828 ? 44.183 -16.091 31.259 1.00 39.00 828 ARG A N 1
ATOM 6647 C CA . ARG A 1 828 ? 44.976 -17.225 31.788 1.00 39.00 828 ARG A CA 1
ATOM 6648 C C . ARG A 1 828 ? 46.160 -16.791 32.664 1.00 39.00 828 ARG A C 1
ATOM 6650 O O . ARG A 1 828 ? 47.280 -17.265 32.513 1.00 39.00 828 ARG A O 1
ATOM 6657 N N . GLY A 1 829 ? 45.887 -15.870 33.590 1.00 32.72 829 GLY A N 1
ATOM 6658 C CA . GLY A 1 829 ? 46.875 -15.185 34.435 1.00 32.72 829 GLY A CA 1
ATOM 6659 C C . GLY A 1 829 ? 47.099 -15.744 35.849 1.00 32.72 829 GLY A C 1
ATOM 6660 O O . GLY A 1 829 ? 47.469 -14.968 36.724 1.00 32.72 829 GLY A O 1
ATOM 6661 N N . PHE A 1 830 ? 46.870 -17.037 36.113 1.00 36.16 830 PHE A N 1
ATOM 6662 C CA . PHE A 1 830 ? 47.168 -17.659 37.417 1.00 36.16 830 PHE A CA 1
ATOM 6663 C C . PHE A 1 830 ? 47.705 -19.098 37.286 1.00 36.16 830 PHE A C 1
ATOM 6665 O O . PHE A 1 830 ? 47.379 -19.806 36.337 1.00 36.16 830 PHE A O 1
ATOM 6672 N N . VAL A 1 831 ? 48.464 -19.524 38.310 1.00 32.25 831 VAL A N 1
ATOM 6673 C CA . VAL A 1 831 ? 49.236 -20.787 38.434 1.00 32.25 831 VAL A CA 1
ATOM 6674 C C . VAL A 1 831 ? 50.586 -20.781 37.679 1.00 32.25 831 VAL A C 1
ATOM 6676 O O . VAL A 1 831 ? 50.773 -20.086 36.687 1.00 32.25 831 VAL A O 1
ATOM 6679 N N . ALA A 1 832 ? 51.578 -21.473 38.255 1.00 31.67 832 ALA A N 1
ATOM 6680 C CA . ALA A 1 832 ? 53.019 -21.248 38.073 1.00 31.67 832 ALA A CA 1
ATOM 6681 C C . ALA A 1 832 ? 53.733 -22.366 37.248 1.00 31.67 832 ALA A C 1
ATOM 6683 O O . ALA A 1 832 ? 53.107 -23.381 36.939 1.00 31.67 832 ALA A O 1
ATOM 6684 N N . PRO A 1 833 ? 55.020 -22.208 36.852 1.00 50.16 833 PRO A N 1
ATOM 6685 C CA . PRO A 1 833 ? 55.651 -22.990 35.774 1.00 50.16 833 PRO A CA 1
ATOM 6686 C C . PRO A 1 833 ? 56.292 -24.313 36.234 1.00 50.16 833 PRO A C 1
ATOM 6688 O O . PRO A 1 833 ? 56.559 -24.495 37.424 1.00 50.16 833 PRO A O 1
ATOM 6691 N N . PRO A 1 834 ? 56.661 -25.203 35.284 1.00 40.91 834 PRO A N 1
ATOM 6692 C CA . PRO A 1 834 ? 58.100 -25.505 35.150 1.00 40.91 834 PRO A CA 1
ATOM 6693 C C . PRO A 1 834 ? 58.640 -25.868 33.736 1.00 40.91 834 PRO A C 1
ATOM 6695 O O . PRO A 1 834 ? 57.970 -26.495 32.928 1.00 40.91 834 PRO A O 1
ATOM 6698 N N . ARG A 1 835 ? 59.954 -25.619 33.560 1.00 30.50 835 ARG A N 1
ATOM 6699 C CA . ARG A 1 835 ? 60.964 -26.385 32.770 1.00 30.50 835 ARG A CA 1
ATOM 6700 C C . ARG A 1 835 ? 60.918 -26.473 31.225 1.00 30.50 835 ARG A C 1
ATOM 6702 O O . ARG A 1 835 ? 60.339 -27.367 30.627 1.00 30.50 835 ARG A O 1
ATOM 6709 N N . THR A 1 836 ? 61.786 -25.649 30.637 1.00 40.41 836 THR A N 1
ATOM 6710 C CA . THR A 1 836 ? 62.780 -25.932 29.569 1.00 40.41 836 THR A CA 1
ATOM 6711 C C . THR A 1 836 ? 63.021 -27.376 29.060 1.00 40.41 836 THR A C 1
ATOM 6713 O O . THR A 1 836 ? 63.549 -28.202 29.805 1.00 40.41 836 THR A O 1
ATOM 6716 N N . THR A 1 837 ? 62.906 -27.552 27.736 1.00 33.19 837 THR A N 1
ATOM 6717 C CA . THR A 1 837 ? 63.854 -28.192 26.772 1.00 33.19 837 THR A CA 1
ATOM 6718 C C . THR A 1 837 ? 63.588 -27.535 25.394 1.00 33.19 837 THR A C 1
ATOM 6720 O O . THR A 1 837 ? 62.457 -27.132 25.153 1.00 33.19 837 THR A O 1
ATOM 6723 N N . MET A 1 838 ? 64.496 -27.247 24.448 1.00 36.00 838 MET A N 1
ATOM 6724 C CA . MET A 1 838 ? 65.891 -27.621 24.127 1.00 36.00 838 MET A CA 1
ATOM 6725 C C . MET A 1 838 ? 66.139 -29.032 23.559 1.00 36.00 838 MET A C 1
ATOM 6727 O O . MET A 1 838 ? 66.718 -29.881 24.226 1.00 36.00 838 MET A O 1
ATOM 6731 N N . SER A 1 839 ? 65.762 -29.219 22.286 1.00 32.03 839 SER A N 1
ATOM 6732 C CA . SER A 1 839 ? 66.366 -30.131 21.288 1.00 32.03 839 SER A CA 1
ATOM 6733 C C . SER A 1 839 ? 65.888 -29.637 19.899 1.00 32.03 839 SER A C 1
ATOM 6735 O O . SER A 1 839 ? 64.684 -29.502 19.721 1.00 32.03 839 SER A O 1
ATOM 6737 N N . THR A 1 840 ? 66.689 -29.012 19.024 1.00 31.08 840 THR A N 1
ATOM 6738 C CA . THR A 1 840 ? 67.758 -29.513 18.118 1.00 31.08 840 THR A CA 1
ATOM 6739 C C . THR A 1 840 ? 67.296 -30.380 16.932 1.00 31.08 840 THR A C 1
ATOM 6741 O O . THR A 1 840 ? 66.419 -31.220 17.074 1.00 31.08 840 THR A O 1
ATOM 6744 N N . ALA A 1 841 ? 68.024 -30.211 15.812 1.00 32.19 841 ALA A N 1
ATOM 6745 C CA . ALA A 1 841 ? 68.233 -31.145 14.690 1.00 32.19 841 ALA A CA 1
ATOM 6746 C C . ALA A 1 841 ? 67.133 -31.357 13.616 1.00 32.19 841 ALA A C 1
ATOM 6748 O O . ALA A 1 841 ? 65.955 -31.380 13.940 1.00 32.19 841 ALA A O 1
ATOM 6749 N N . THR A 1 842 ? 67.434 -31.614 12.323 1.00 33.16 842 THR A N 1
ATOM 6750 C CA . THR A 1 842 ? 68.532 -31.183 11.398 1.00 33.16 842 THR A CA 1
ATOM 6751 C C . THR A 1 842 ? 68.093 -31.509 9.948 1.00 33.16 842 THR A C 1
ATOM 6753 O O . THR A 1 842 ? 67.451 -32.538 9.756 1.00 33.16 842 THR A O 1
ATOM 6756 N N . THR A 1 843 ? 68.601 -30.788 8.926 1.00 34.84 843 THR A N 1
ATOM 6757 C CA . THR A 1 843 ? 68.681 -31.209 7.486 1.00 34.84 843 THR A CA 1
ATOM 6758 C C . THR A 1 843 ? 67.341 -31.365 6.727 1.00 34.84 843 THR A C 1
ATOM 6760 O O . THR A 1 843 ? 66.308 -31.592 7.336 1.00 34.84 843 THR A O 1
ATOM 6763 N N . SER A 1 844 ? 67.233 -31.204 5.399 1.00 34.06 844 SER A N 1
ATOM 6764 C CA . SER A 1 844 ? 68.194 -30.984 4.288 1.00 34.06 844 SER A CA 1
ATOM 6765 C C . SER A 1 844 ? 67.658 -29.846 3.386 1.00 34.06 844 SER A C 1
ATOM 6767 O O . SER A 1 844 ? 66.449 -29.721 3.248 1.00 34.06 844 SER A O 1
ATOM 6769 N N . ALA A 1 845 ? 68.450 -28.882 2.897 1.00 35.53 845 ALA A N 1
ATOM 6770 C CA . ALA A 1 845 ? 69.338 -28.948 1.716 1.00 35.53 845 ALA A CA 1
ATOM 6771 C C . ALA A 1 845 ? 68.586 -29.217 0.378 1.00 35.53 845 ALA A C 1
ATOM 6773 O O . ALA A 1 845 ? 67.771 -30.129 0.331 1.00 35.53 845 ALA A O 1
ATOM 6774 N N . SER A 1 846 ? 68.834 -28.513 -0.741 1.00 34.53 846 SER A N 1
ATOM 6775 C CA . SER A 1 846 ? 69.791 -27.414 -1.029 1.00 34.53 846 SER A CA 1
ATOM 6776 C C . SER A 1 846 ? 69.590 -26.832 -2.456 1.00 34.53 846 SER A C 1
ATOM 6778 O O . SER A 1 846 ? 68.833 -27.394 -3.237 1.00 34.53 846 SER A O 1
ATOM 6780 N N . LEU A 1 847 ? 70.361 -25.777 -2.799 1.00 36.25 847 LEU A N 1
ATOM 6781 C CA . LEU A 1 847 ? 70.594 -25.183 -4.144 1.00 36.25 847 LEU A CA 1
ATOM 6782 C C . LEU A 1 847 ? 69.454 -24.313 -4.745 1.00 36.25 847 LEU A C 1
ATOM 6784 O O . LEU A 1 847 ? 68.297 -24.703 -4.714 1.00 36.25 847 LEU A O 1
ATOM 6788 N N . LEU A 1 848 ? 69.720 -23.138 -5.349 1.00 34.81 848 LEU A N 1
ATOM 6789 C CA . LEU A 1 848 ? 70.921 -22.279 -5.275 1.00 34.81 848 LEU A CA 1
ATOM 6790 C C . LEU A 1 848 ? 70.583 -20.778 -5.492 1.00 34.81 848 LEU A C 1
ATOM 6792 O O . LEU A 1 848 ? 69.510 -20.423 -5.965 1.00 34.81 848 LEU A O 1
ATOM 6796 N N . ALA A 1 849 ? 71.546 -19.937 -5.104 1.00 34.56 849 ALA A N 1
ATOM 6797 C CA . ALA A 1 849 ? 71.638 -18.472 -5.108 1.00 34.56 849 ALA A CA 1
ATOM 6798 C C . ALA A 1 849 ? 71.396 -17.730 -6.463 1.00 34.56 849 ALA A C 1
ATOM 6800 O O . ALA A 1 849 ? 71.308 -18.382 -7.502 1.00 34.56 849 ALA A O 1
ATOM 6801 N N . PRO A 1 850 ? 71.276 -16.374 -6.457 1.00 49.66 850 PRO A N 1
ATOM 6802 C CA . PRO A 1 850 ? 70.417 -15.639 -7.403 1.00 49.66 850 PRO A CA 1
ATOM 6803 C C . PRO A 1 850 ? 71.221 -14.599 -8.281 1.00 49.66 850 PRO A C 1
ATOM 6805 O O . PRO A 1 850 ? 72.338 -14.939 -8.668 1.00 49.66 850 PRO A O 1
ATOM 6808 N N . PRO A 1 851 ? 70.714 -13.402 -8.699 1.00 61.16 851 PRO A N 1
ATOM 6809 C CA . PRO A 1 851 ? 71.314 -12.529 -9.748 1.00 61.16 851 PRO A CA 1
ATOM 6810 C C . PRO A 1 851 ? 72.302 -11.484 -9.130 1.00 61.16 851 PRO A C 1
ATOM 6812 O O . PRO A 1 851 ? 72.758 -11.746 -8.015 1.00 61.16 851 PRO A O 1
ATOM 6815 N N . PRO A 1 852 ? 72.622 -10.284 -9.706 1.00 60.09 852 PRO A N 1
ATOM 6816 C CA . PRO A 1 852 ? 72.290 -9.669 -11.015 1.00 60.09 852 PRO A CA 1
ATOM 6817 C C . PRO A 1 852 ? 73.465 -8.953 -11.741 1.00 60.09 852 PRO A C 1
ATOM 6819 O O . PRO A 1 852 ? 74.571 -8.896 -11.213 1.00 60.09 852 PRO A O 1
ATOM 6822 N N . MET A 1 853 ? 73.200 -8.334 -12.910 1.00 44.69 853 MET A N 1
ATOM 6823 C CA . MET A 1 853 ? 73.509 -6.915 -13.260 1.00 44.69 853 MET A CA 1
ATOM 6824 C C . MET A 1 853 ? 73.402 -6.633 -14.779 1.00 44.69 853 MET A C 1
ATOM 6826 O O . MET A 1 853 ? 73.768 -7.493 -15.566 1.00 44.69 853 MET A O 1
ATOM 6830 N N . ARG A 1 854 ? 72.920 -5.417 -15.117 1.00 46.50 854 ARG A N 1
ATOM 6831 C CA . ARG A 1 854 ? 73.264 -4.486 -16.237 1.00 46.50 854 ARG A CA 1
ATOM 6832 C C . ARG A 1 854 ? 73.857 -5.059 -17.543 1.00 46.50 854 ARG A C 1
ATOM 6834 O O . ARG A 1 854 ? 74.804 -5.830 -17.507 1.00 46.50 854 ARG A O 1
ATOM 6841 N N . GLU A 1 855 ? 73.447 -4.592 -18.723 1.00 44.75 855 GLU A N 1
ATOM 6842 C CA . GLU A 1 855 ? 73.282 -3.164 -19.102 1.00 44.75 855 GLU A CA 1
ATOM 6843 C C . GLU A 1 855 ? 71.843 -2.674 -19.330 1.00 44.75 855 GLU A C 1
ATOM 6845 O O . GLU A 1 855 ? 70.975 -3.489 -19.707 1.00 44.75 855 GLU A O 1
#